Protein 4LDS (pdb70)

Solvent-accessible surface area: 38749 Å² total; per-residue (Å²): 153,133,49,89,36,6,6,28,1,5,30,3,47,1,18,3,19,0,0,10,0,1,14,3,11,37,22,87,160,46,125,24,127,63,7,60,30,16,1,69,4,2,5,5,7,16,92,3,1,55,103,14,7,29,42,5,37,98,98,6,95,148,109,7,58,65,152,14,3,37,101,13,0,89,28,4,52,82,0,2,96,69,12,20,56,37,106,109,59,66,46,55,65,106,0,4,42,41,1,0,65,0,5,0,2,8,60,39,10,9,54,65,4,22,3,2,36,22,7,51,94,74,76,47,100,56,16,48,102,29,58,45,57,33,14,66,2,35,8,25,2,5,60,56,2,40,60,56,90,76,17,124,15,21,50,178,4,0,12,78,1,14,80,17,0,35,47,13,5,56,8,4,114,160,27,68,104,2,0,8,57,10,12,74,76,238,72,55,133,43,0,121,95,25,3,73,150,38,131,106,68,101,94,12,102,92,4,35,116,77,19,84,98,53,16,37,46,25,119,78,48,94,116,101,21,180,81,94,184,43,12,148,66,27,113,61,1,12,70,9,0,25,35,8,8,47,1,1,43,36,0,3,12,3,8,2,0,7,23,1,8,119,25,15,145,33,51,74,11,0,61,129,0,0,12,20,2,2,66,55,25,42,107,7,19,99,50,14,72,165,61,47,95,172,123,39,42,33,95,44,2,10,22,0,0,37,3,0,5,44,3,0,15,48,1,0,26,33,28,130,22,124,22,60,68,11,0,6,154,48,5,38,68,0,1,16,64,1,12,31,51,9,7,41,1,1,25,19,21,1,78,71,8,0,51,74,79,8,75,147,143,11,74,40,39,13,27,34,70,0,15,69,38,8,5,81,0,2,21,61,1,0,69,128,34,3,63,50,61,96,76,114,98,23,27,120,8,14,27,83,4,0,104,24,0,17,96,0,9,39,20,0,65,107,126,34,96,61,48,124,128,169,101,61,95,54,39,4,38,12,5,40,11,47,1,23,16,11,0,10,3,0,0,12,2,15,40,20,102,158,19,128,9,108,77,14,48,49,4,0,78,12,0,3,5,2,10,79,1,2,37,95,6,25,30,40,11,39,91,100,2,130,158,122,8,33,91,201,30,25,34,96,24,6,70,44,8,39,83,0,0,91,81,8,25,52,47,111,89,129,41,26,46,67,80,0,18,59,57,0,0,72,1,8,5,5,20,92,41,8,53,62,52,8,42,4,5,51,20,34,25,112,113,63,44,62,80,22,30,59,39,63,23,28,24,8,77,0,19,28,40,0,2,76,35,0,61,67,91,91,116,41,109,13,29,31,171,1,10,13,78,7,10,80,26,0,43,74,15,23,79,5,14,146,96,29,38,81,5,0,4,84,11,12,58,51,182,71,58,111,24,0,117,128,11,30,130,112,61,179,101,93,89,129,50,100,133,23,30,151,45,2,68,100,54,45,57,61,17,100,68,29,61,108,59,28,187,50,60,120,29,20,146,103,11,114,62,10,3,78,5,0,39,38,18,20,40,12,8,25,24,3,23,7,0,23,3,0,26,30,14,38,106,38,48,187,42,74,70,39,0,59,128,1,1,17,17,6,0,53,62,12,6,123,10,17,88,46,3,54,122,5,18,112,131,74,68,82,30,86,7,4,21,17,0,0,49,7,7,9,32,3,9,15,25,0,4,26,11,20,126,19,124,26,96,73,40,1,20,188,39,13,44,77,5,8,7,97,10,2,57,54,51,2,41,0,15,10,13,2,5,78,54,57,9,70,106,88,48,75,200,105,25,123,52,58,10,35,29,70,2,38,55,22,15,36,76,0,4,22,67,8,0,64,106,49,6,56,54,23,67,73,76,82,14,67,150,13,27,48,84,21,0,91,38,0,22,86,0,6,34,4,0,28,134,118,40,30,125,90,194,51

GO terms:
  GO:0005886 plasma membrane (C, EXP)

Organism: Staphylococcus epidermidis (strain ATCC 12228 / FDA PCI 1200) (NCBI:txid176280)

Foldseek 3Di:
DQVVLLLLLLLLLLLLLLLLQLVLLVPPVQPQPDLLVQLVLLLLLLVLLQVLQVCLPVVCLVPHQLVSLLVLLVLQLVLLLLCLDDDDCVSSNVSSNSNNSSSSNSVRRRLVLVPFLPFVVACPLVVLVSVLSNLVSSLVNNLVSVVQPDNNVVSVCSNVSNVSSCVVSVSSVVPDGGQVSCLLVVVRPCNLCSCCPPPHPPCVVVRSVVSVVLSVVCVVPPPVACDPPNVVVLVVLLVLLQLLQLQDCSLVQSCVCNCCPVLVPHSVCVNCLRSVLSVLLSVLSVVVSPPLDDDFQLVLLQVLLVQLLVLLLVLLVLQVVPPRNVSSVCVSVSVSRSSNSCSPHDPPRSLVCLCLPDDVSDHPVSSSVSVSSNSVNSSCCSNPPSVCVVPDSGSPPSNVSSVSSVVVNVCRVVPDDTRDD/DLLVLLLLLLLLLQLVLLLLLLCLQQPPVLPQPDLQCLLVLVLLQLVLLQVLLVCQPVVCVVPPQQVQLLVLLVLLLVLLLLLLDHDDPVSSSVSSNSNNSSSNNRVNNSVQLVCLLPFPVPCPPVVLVSVLSSLVSSQVNLVLSVVDDDDSVSSVVSNVSNVSSVVVNVSSVDDDHRQVVCLVVVVNVVSVVVVCVPDHDDCVVVSSVVVNCLVVLLVVPCVVCPDDPNPVVLVLLLVLLQLQCQLHPSLVSSCLSNVCPVQDDDNVCVVCLSSVLRVLLSVLSVCVVVQLPPDDLAPLLLVLLVLLLVLLVVLLVCQVVVNSVVSPVCVSVSVSSNSNSCRRDRPPNPVVVVVVPDPSRHDDVRVSVSVSSSSVNVSCCSNPPSVVVPPPSDSPVSNVVNVSSVVVVVVRPVPPDDDDD

Secondary structure (DSSP, 8-state):
-HHHHHHHHHHHHHHHHHHHHHHHHHGGGSS---HHHHHHHHHHHHHHHHHHHHTHHHHHHHS-SHHHHHHHHHHHHHHHHHTT--SSTHHHHHHHHHHHHHHHHHHHHHHHHHHHHS-TTSTTTTHHHHHHHHHHHHHHHHHHHTTS-SHHHHHHHHHHHHHHHHHHHHHHHS--S-HHHHHHHT-THHHHHHHHHHH-SSSHHHHHHHHHHHHHHHHHHSSS-SSTTHHHHHHHHHHHHHHHHSSSHHHHTHHHHHHHHHTTTSTHHIIIIIIIHHHHHHHHHHHHHHTTSSS-SHHHHHHHHHHHHHHHHHHHHHHHTT-HHHHHHHHHHHHHHHHHHHHHTTTTHHHHHTTTTS-SS--HHHHHHHHHHHHHHHHHHHHHGGGGGGTS-SSHHHHHHHHHHHHHHHHHHHT------/-HHHHHHHHHHHHHHHHHHTTTHHHHGGGG----SHHHHHHHHHHHHHHHHHHHTHHHHHHHH-SHHHHHHHHHHHHHHHHHTTS--SHHHHHHHHHHHHHHHHHHHHHHHHHHHHHS-GGG-SHHHHHHHHHHHHHHHHHHHHHHHS-SGGGTTHHHHHHHHHHHHTHHHHHT--S-HHHHHHHT-THHHHHHHHHHS-SSSHHHHHHHHHHHHHHHHHHGGG-SSTTHHHHHHHHHHHHHHHHHS-HHHHHHHHHHHHHHTTSSSHHHHHHHHHHHHHHHHHHHHHHHHHHTT-SSHHHHHHHHHHHHHHHHHHHHHHTT-TTHHHHHHHHHHHHHHHHIIIIITHHHHHHHHHHS-TT--HHHHHHHHHHHHHHHHHHHHHHHHHSSSS--SHHHHHHHTHHHHHHHHHHHHSS----

CATH classification: 1.20.1250.20

InterPro domains:
  IPR003663 Sugar/inositol transporter [PR00171] (16-26)
  IPR003663 Sugar/inositol transporter [PR00171] (99-118)
  IPR003663 Sugar/inositol transporter [PR00171] (250-260)
  IPR003663 Sugar/inositol transporter [PR00171] (338-359)
  IPR003663 Sugar/inositol transporter [PR00171] (361-373)
  IPR003663 Sugar/inositol transporter [TIGR00879] (6-433)
  IPR005828 Major facilitator, sugar transporter-like [PF00083] (11-436)
  IPR005829 Sugar transporter, conserved site [PS00216] (62-79)
  IPR005829 Sugar transporter, conserved site [PS00217] (104-129)
  IPR020846 Major facilitator superfamily domain [PS50850] (8-426)
  IPR036259 MFS transporter superfamily [G3DSA:1.20.1250.20] (1-427)
  IPR036259 MFS transporter superfamily [SSF103473] (4-434)
  IPR047984 D-xylose-proton symporter-like [cd17359] (22-424)
  IPR050814 Myo-inositol Transporter [PTHR48020] (6-438)

Nearest PDB structures (foldseek):
  4lds-assembly1_A  TM=1.002E+00  e=1.118E-50  Staphylococcus epidermidis ATCC 12228
  4lds-assembly1_B  TM=9.760E-01  e=5.273E-40  Staphylococcus epidermidis ATCC 12228
  5c65-assembly2_B  TM=7.805E-01  e=2.222E-15  Homo sapiens
  6e9n-assembly2_B  TM=7.589E-01  e=3.685E-07  Escherichia coli
  8c02-assembly1_A  TM=5.906E-01  e=4.178E-04  Homo sapiens

B-factor: mean 199.03, std 111.89, range [9.73, 532.34]

Radius of gyration: 34.53 Å; Cα contacts (8 Å, |Δi|>4): 1322; chains: 2; bounding box: 83×53×93 Å

Structure (mmCIF, N/CA/C/O backbone):
data_4LDS
#
_entry.id   4LDS
#
_cell.length_a   130.070
_cell.length_b   118.850
_cell.length_c   160.049
_cell.angle_alpha   90.00
_cell.angle_beta   100.08
_cell.angle_gamma   90.00
#
_symmetry.space_group_name_H-M   'I 1 2 1'
#
loop_
_atom_site.group_PDB
_atom_site.id
_atom_site.type_symbol
_atom_site.label_atom_id
_atom_site.label_alt_id
_atom_site.label_comp_id
_atom_site.label_asym_id
_atom_site.label_entity_id
_atom_site.label_seq_id
_atom_site.pdbx_PDB_ins_code
_atom_site.Cartn_x
_atom_site.Cartn_y
_atom_site.Cartn_z
_atom_site.occupancy
_atom_site.B_iso_or_equiv
_atom_site.auth_seq_id
_atom_site.auth_comp_id
_atom_site.auth_asym_id
_atom_site.auth_atom_id
_atom_site.pdbx_PDB_model_num
ATOM 1 N N . LEU A 1 7 ? -16.539 38.789 24.803 1.00 344.26 7 LEU A N 1
ATOM 2 C CA . LEU A 1 7 ? -17.677 39.638 24.458 1.00 343.28 7 LEU A CA 1
ATOM 3 C C . LEU A 1 7 ? -17.303 41.133 24.465 1.00 338.32 7 LEU A C 1
ATOM 4 O O . LEU A 1 7 ? -18.174 41.996 24.624 1.00 336.02 7 LEU A O 1
ATOM 9 N N . ILE A 1 8 ? -16.015 41.429 24.267 1.00 173.35 8 ILE A N 1
ATOM 10 C CA . ILE A 1 8 ? -15.481 42.796 24.362 1.00 167.63 8 ILE A CA 1
ATOM 11 C C . ILE A 1 8 ? -16.078 43.799 23.345 1.00 157.49 8 ILE A C 1
ATOM 12 O O . ILE A 1 8 ? -16.706 44.823 23.720 1.00 128.99 8 ILE A O 1
ATOM 17 N N . PHE A 1 9 ? -15.902 43.488 22.061 1.00 208.46 9 PHE A N 1
ATOM 18 C CA . PHE A 1 9 ? -16.441 44.316 20.979 1.00 213.27 9 PHE A CA 1
ATOM 19 C C . PHE A 1 9 ? -17.921 43.992 20.691 1.00 209.49 9 PHE A C 1
ATOM 20 O O . PHE A 1 9 ? -18.573 44.734 19.949 1.00 196.91 9 PHE A O 1
ATOM 28 N N . ILE A 1 10 ? -18.445 42.903 21.279 1.00 353.68 10 ILE A N 1
ATOM 29 C CA . ILE A 1 10 ? -19.895 42.587 21.235 1.00 350.78 10 ILE A CA 1
ATOM 30 C C . ILE A 1 10 ? -20.755 43.464 22.178 1.00 349.42 10 ILE A C 1
ATOM 31 O O . ILE A 1 10 ? -21.778 44.002 21.745 1.00 349.36 10 ILE A O 1
ATOM 36 N N . LEU A 1 11 ? -20.355 43.615 23.447 1.00 243.98 11 LEU A N 1
ATOM 37 C CA . LEU A 1 11 ? -21.048 44.566 24.340 1.00 231.76 11 LEU A CA 1
ATOM 38 C C . LEU A 1 11 ? -20.670 46.043 24.036 1.00 231.37 11 LEU A C 1
ATOM 39 O O . LEU A 1 11 ? -21.482 46.961 24.273 1.00 215.71 11 LEU A O 1
ATOM 44 N N . GLY A 1 12 ? -19.458 46.276 23.508 1.00 330.35 12 GLY A N 1
ATOM 45 C CA . GLY A 1 12 ? -19.134 47.598 22.963 1.00 330.41 12 GLY A CA 1
ATOM 46 C C . GLY A 1 12 ? -20.011 48.007 21.771 1.00 330.29 12 GLY A C 1
ATOM 47 O O . GLY A 1 12 ? -20.585 49.120 21.708 1.00 330.33 12 GLY A O 1
ATOM 48 N N . ALA A 1 13 ? -20.124 47.103 20.801 1.00 229.79 13 ALA A N 1
ATOM 49 C CA . ALA A 1 13 ? -21.086 47.306 19.722 1.00 216.53 13 ALA A CA 1
ATOM 50 C C . ALA A 1 13 ? -22.514 47.330 20.266 1.00 202.55 13 ALA A C 1
ATOM 51 O O . ALA A 1 13 ? -23.411 47.850 19.608 1.00 190.69 13 ALA A O 1
ATOM 53 N N . LEU A 1 14 ? -22.731 46.758 21.454 1.00 170.01 14 LEU A N 1
ATOM 54 C CA . LEU A 1 14 ? -23.997 46.978 22.151 1.00 152.38 14 LEU A CA 1
ATOM 55 C C . LEU A 1 14 ? -24.089 48.445 22.615 1.00 143.52 14 LEU A C 1
ATOM 56 O O . LEU A 1 14 ? -25.203 48.973 22.779 1.00 153.78 14 LEU A O 1
ATOM 61 N N . GLY A 1 15 ? -22.934 49.106 22.797 1.00 58.86 15 GLY A N 1
ATOM 62 C CA . GLY A 1 15 ? -22.900 50.572 22.866 1.00 52.11 15 GLY A CA 1
ATOM 63 C C . GLY A 1 15 ? -23.395 51.226 21.560 1.00 57.21 15 GLY A C 1
ATOM 64 O O . GLY A 1 15 ? -24.147 52.250 21.561 1.00 49.49 15 GLY A O 1
ATOM 65 N N . GLY A 1 16 ? -22.992 50.633 20.431 1.00 90.95 16 GLY A N 1
ATOM 66 C CA . GLY A 1 16 ? -23.541 51.058 19.140 1.00 86.48 16 GLY A CA 1
ATOM 67 C C . GLY A 1 16 ? -25.071 50.933 18.997 1.00 89.81 16 GLY A C 1
ATOM 68 O O . GLY A 1 16 ? -25.785 51.888 18.589 1.00 70.47 16 GLY A O 1
ATOM 69 N N . LEU A 1 17 ? -25.573 49.740 19.333 1.00 98.95 17 LEU A N 1
ATOM 70 C CA . LEU A 1 17 ? -27.003 49.387 19.274 1.00 79.16 17 LEU A CA 1
ATOM 71 C C . LEU A 1 17 ? -27.878 50.233 20.198 1.00 71.08 17 LEU A C 1
ATOM 72 O O . LEU A 1 17 ? -28.950 50.665 19.796 1.00 73.22 17 LEU A O 1
ATOM 77 N N . LEU A 1 18 ? -27.421 50.469 21.425 1.00 187.63 18 LEU A N 1
ATOM 78 C CA . LEU A 1 18 ? -28.055 51.479 22.267 1.00 185.06 18 LEU A CA 1
ATOM 79 C C . LEU A 1 18 ? -28.190 52.776 21.466 1.00 186.38 18 LEU A C 1
ATOM 80 O O . LEU A 1 18 ? -29.326 53.317 21.287 1.00 187.75 18 LEU A O 1
ATOM 85 N N . TYR A 1 19 ? -27.039 53.241 20.948 1.00 102.15 19 TYR A N 1
ATOM 86 C CA . TYR A 1 19 ? -27.010 54.509 20.199 1.00 114.34 19 TYR A CA 1
ATOM 87 C C . TYR A 1 19 ? -28.173 54.625 19.186 1.00 124.31 19 TYR A C 1
ATOM 88 O O . TYR A 1 19 ? -29.045 55.488 19.341 1.00 121.51 19 TYR A O 1
ATOM 97 N N . GLY A 1 20 ? -28.214 53.754 18.176 1.00 151.29 20 GLY A N 1
ATOM 98 C CA . GLY A 1 20 ? -29.286 53.861 17.183 1.00 143.54 20 GLY A CA 1
ATOM 99 C C . GLY A 1 20 ? -30.688 53.615 17.735 1.00 121.91 20 GLY A C 1
ATOM 100 O O . GLY A 1 20 ? -31.723 54.212 17.315 1.00 111.93 20 GLY A O 1
ATOM 101 N N . TYR A 1 21 ? -30.716 52.716 18.709 1.00 35.84 21 TYR A N 1
ATOM 102 C CA . TYR A 1 21 ? -31.951 52.375 19.375 1.00 32.16 21 TYR A CA 1
ATOM 103 C C . TYR A 1 21 ? -32.647 53.606 19.941 1.00 29.20 21 TYR A C 1
ATOM 104 O O . TYR A 1 21 ? -33.857 53.554 20.187 1.00 29.38 21 TYR A O 1
ATOM 113 N N . ASP A 1 22 ? -31.911 54.697 20.180 1.00 41.86 22 ASP A N 1
ATOM 114 C CA . ASP A 1 22 ? -32.585 55.946 20.642 1.00 44.89 22 ASP A CA 1
ATOM 115 C C . ASP A 1 22 ? -33.480 56.608 19.575 1.00 48.15 22 ASP A C 1
ATOM 116 O O . ASP A 1 22 ? -34.628 57.077 19.847 1.00 45.27 22 ASP A O 1
ATOM 121 N N . ASN A 1 23 ? -32.959 56.624 18.350 1.00 61.76 23 ASN A N 1
ATOM 122 C CA . ASN A 1 23 ? -33.741 57.064 17.195 1.00 57.42 23 ASN A CA 1
ATOM 123 C C . ASN A 1 23 ? -34.952 56.164 16.895 1.00 36.32 23 ASN A C 1
ATOM 124 O O . ASN A 1 23 ? -36.068 56.655 16.640 1.00 25.25 23 ASN A O 1
ATOM 129 N N . GLY A 1 24 ? -34.746 54.842 16.927 1.00 43.41 24 GLY A N 1
ATOM 130 C CA . GLY A 1 24 ? -35.893 53.922 16.808 1.00 37.77 24 GLY A CA 1
ATOM 131 C C . GLY A 1 24 ? -36.950 54.044 17.913 1.00 47.09 24 GLY A C 1
ATOM 132 O O . GLY A 1 24 ? -38.188 53.853 17.700 1.00 45.33 24 GLY A O 1
ATOM 133 N N . VAL A 1 25 ? -36.439 54.336 19.114 1.00 324.05 25 VAL A N 1
ATOM 134 C CA . VAL A 1 25 ? -37.241 54.673 20.287 1.00 324.13 25 VAL A CA 1
ATOM 135 C C . VAL A 1 25 ? -38.248 55.756 19.899 1.00 324.16 25 VAL A C 1
ATOM 136 O O . VAL A 1 25 ? -39.485 55.580 20.057 1.00 324.12 25 VAL A O 1
ATOM 140 N N . ILE A 1 26 ? -37.747 56.850 19.322 1.00 119.74 26 ILE A N 1
ATOM 141 C CA . ILE A 1 26 ? -38.708 57.829 18.799 1.00 118.68 26 ILE A CA 1
ATOM 142 C C . ILE A 1 26 ? -39.583 57.315 17.609 1.00 107.03 26 ILE A C 1
ATOM 143 O O . ILE A 1 26 ? -40.569 57.942 17.249 1.00 106.43 26 ILE A O 1
ATOM 148 N N . SER A 1 27 ? -39.251 56.157 17.026 1.00 12.65 27 SER A N 1
ATOM 149 C CA . SER A 1 27 ? -40.123 55.551 15.989 1.00 19.86 27 SER A CA 1
ATOM 150 C C . SER A 1 27 ? -41.434 54.932 16.495 1.00 28.07 27 SER A C 1
ATOM 151 O O . SER A 1 27 ? -42.580 55.361 16.119 1.00 11.01 27 SER A O 1
ATOM 154 N N . GLY A 1 28 ? -41.279 53.911 17.336 1.00 129.01 28 GLY A N 1
ATOM 155 C CA . GLY A 1 28 ? -42.454 53.383 18.019 1.00 134.49 28 GLY A CA 1
ATOM 156 C C . GLY A 1 28 ? -43.204 54.520 18.711 1.00 133.18 28 GLY A C 1
ATOM 157 O O . GLY A 1 28 ? -44.453 54.529 18.818 1.00 136.25 28 GLY A O 1
ATOM 158 N N . ALA A 1 29 ? -42.438 55.510 19.171 1.00 90.32 29 ALA A N 1
ATOM 159 C CA . ALA A 1 29 ? -43.054 56.780 19.582 1.00 94.35 29 ALA A CA 1
ATOM 160 C C . ALA A 1 29 ? -43.993 57.473 18.534 1.00 92.25 29 ALA A C 1
ATOM 161 O O . ALA A 1 29 ? -45.206 57.606 18.770 1.00 90.06 29 ALA A O 1
ATOM 163 N N . LEU A 1 30 ? -43.441 57.907 17.392 1.00 45.70 30 LEU A N 1
ATOM 164 C CA . LEU A 1 30 ? -44.171 58.723 16.398 1.00 43.90 30 LEU A CA 1
ATOM 165 C C . LEU A 1 30 ? -45.356 57.936 15.761 1.00 44.73 30 LEU A C 1
ATOM 166 O O . LEU A 1 30 ? -46.216 58.446 14.973 1.00 25.09 30 LEU A O 1
ATOM 171 N N . LEU A 1 31 ? -45.340 56.661 16.135 1.00 181.14 31 LEU A N 1
ATOM 172 C CA . LEU A 1 31 ? -46.501 55.790 16.137 1.00 187.65 31 LEU A CA 1
ATOM 173 C C . LEU A 1 31 ? -47.531 56.099 17.271 1.00 196.75 31 LEU A C 1
ATOM 174 O O . LEU A 1 31 ? -48.716 56.297 16.985 1.00 215.59 31 LEU A O 1
ATOM 179 N N . PHE A 1 32 ? -47.093 56.132 18.539 1.00 40.42 32 PHE A N 1
ATOM 180 C CA . PHE A 1 32 ? -48.020 56.348 19.695 1.00 27.77 32 PHE A CA 1
ATOM 181 C C . PHE A 1 32 ? -48.246 57.754 20.197 1.00 28.55 32 PHE A C 1
ATOM 182 O O . PHE A 1 32 ? -48.683 57.917 21.330 1.00 31.39 32 PHE A O 1
ATOM 190 N N . ILE A 1 33 ? -47.817 58.747 19.427 1.00 129.56 33 ILE A N 1
ATOM 191 C CA . ILE A 1 33 ? -47.826 60.141 19.868 1.00 151.29 33 ILE A CA 1
ATOM 192 C C . ILE A 1 33 ? -49.104 60.649 20.528 1.00 162.94 33 ILE A C 1
ATOM 193 O O . ILE A 1 33 ? -49.122 60.918 21.729 1.00 161.08 33 ILE A O 1
ATOM 198 N N . HIS A 1 34 ? -50.172 60.758 19.747 1.00 155.56 34 HIS A N 1
ATOM 199 C CA . HIS A 1 34 ? -51.343 61.535 20.151 1.00 167.75 34 HIS A CA 1
ATOM 200 C C . HIS A 1 34 ? -52.097 61.010 21.405 1.00 165.27 34 HIS A C 1
ATOM 201 O O . HIS A 1 34 ? -53.051 61.645 21.849 1.00 168.15 34 HIS A O 1
ATOM 208 N N . LYS A 1 35 ? -51.697 59.858 21.953 1.00 228.07 35 LYS A N 1
ATOM 209 C CA . LYS A 1 35 ? -52.327 59.293 23.172 1.00 230.97 35 LYS A CA 1
ATOM 210 C C . LYS A 1 35 ? -51.557 59.616 24.491 1.00 229.58 35 LYS A C 1
ATOM 211 O O . LYS A 1 35 ? -51.900 59.126 25.566 1.00 231.50 35 LYS A O 1
ATOM 217 N N . ASP A 1 36 ? -50.483 60.397 24.373 1.00 95.16 36 ASP A N 1
ATOM 218 C CA . ASP A 1 36 ? -49.585 60.749 25.487 1.00 79.67 36 ASP A CA 1
ATOM 219 C C . ASP A 1 36 ? -49.737 62.151 26.149 1.00 75.75 36 ASP A C 1
ATOM 220 O O . ASP A 1 36 ? -48.946 62.514 27.036 1.00 68.00 36 ASP A O 1
ATOM 225 N N . ILE A 1 37 ? -50.766 62.900 25.728 1.00 96.73 37 ILE A N 1
ATOM 226 C CA . ILE A 1 37 ? -50.952 64.369 25.937 1.00 100.59 37 ILE A CA 1
ATOM 227 C C . ILE A 1 37 ? -49.955 65.383 25.237 1.00 101.13 37 ILE A C 1
ATOM 228 O O . ILE A 1 37 ? -49.373 66.233 25.917 1.00 93.55 37 ILE A O 1
ATOM 233 N N . PRO A 1 38 ? -49.747 65.275 23.885 1.00 110.48 38 PRO A N 1
ATOM 234 C CA . PRO A 1 38 ? -48.830 66.096 23.038 1.00 105.28 38 PRO A CA 1
ATOM 235 C C . PRO A 1 38 ? -49.114 67.551 22.518 1.00 101.00 38 PRO A C 1
ATOM 236 O O . PRO A 1 38 ? -48.241 68.389 22.682 1.00 96.85 38 PRO A O 1
ATOM 240 N N . LEU A 1 39 ? -50.254 67.829 21.879 1.00 141.12 39 LEU A N 1
ATOM 241 C CA . LEU A 1 39 ? -50.594 69.183 21.358 1.00 161.12 39 LEU A CA 1
ATOM 242 C C . LEU A 1 39 ? -49.479 70.083 20.748 1.00 168.67 39 LEU A C 1
ATOM 243 O O . LEU A 1 39 ? -49.182 71.135 21.311 1.00 172.42 39 LEU A O 1
ATOM 248 N N . ASN A 1 40 ? -48.890 69.764 19.596 1.00 147.63 40 ASN A N 1
ATOM 249 C CA . ASN A 1 40 ? -49.341 68.825 18.579 1.00 161.43 40 ASN A CA 1
ATOM 250 C C . ASN A 1 40 ? -48.101 68.264 17.876 1.00 169.38 40 ASN A C 1
ATOM 251 O O . ASN A 1 40 ? -46.988 68.265 18.438 1.00 182.08 40 ASN A O 1
ATOM 256 N N . SER A 1 41 ? -48.300 67.737 16.671 1.00 228.25 41 SER A N 1
ATOM 257 C CA . SER A 1 41 ? -47.193 67.245 15.841 1.00 228.07 41 SER A CA 1
ATOM 258 C C . SER A 1 41 ? -45.994 68.219 15.769 1.00 222.84 41 SER A C 1
ATOM 259 O O . SER A 1 41 ? -44.817 67.810 15.684 1.00 219.90 41 SER A O 1
ATOM 262 N N . THR A 1 42 ? -46.303 69.510 15.820 1.00 273.58 42 THR A N 1
ATOM 263 C CA . THR A 1 42 ? -45.293 70.555 15.964 1.00 268.10 42 THR A CA 1
ATOM 264 C C . THR A 1 42 ? -44.375 70.322 17.185 1.00 262.55 42 THR A C 1
ATOM 265 O O . THR A 1 42 ? -43.135 70.334 17.071 1.00 266.13 42 THR A O 1
ATOM 269 N N . THR A 1 43 ? -44.992 70.098 18.347 1.00 101.88 43 THR A N 1
ATOM 270 C CA . THR A 1 43 ? -44.249 69.871 19.588 1.00 103.28 43 THR A CA 1
ATOM 271 C C . THR A 1 43 ? -43.535 68.530 19.542 1.00 114.65 43 THR A C 1
ATOM 272 O O . THR A 1 43 ? -42.563 68.309 20.271 1.00 113.44 43 THR A O 1
ATOM 276 N N . GLU A 1 44 ? -44.027 67.628 18.694 1.00 240.18 44 GLU A N 1
ATOM 277 C CA . GLU A 1 44 ? -43.237 66.441 18.370 1.00 240.14 44 GLU A CA 1
ATOM 278 C C . GLU A 1 44 ? -41.906 66.905 17.764 1.00 237.48 44 GLU A C 1
ATOM 279 O O . GLU A 1 44 ? -40.814 66.472 18.199 1.00 224.46 44 GLU A O 1
ATOM 285 N N . GLY A 1 45 ? -42.004 67.815 16.791 1.00 187.00 45 GLY A N 1
ATOM 286 C CA . GLY A 1 45 ? -40.817 68.432 16.217 1.00 173.74 45 GLY A CA 1
ATOM 287 C C . GLY A 1 45 ? -39.875 69.023 17.261 1.00 170.69 45 GLY A C 1
ATOM 288 O O . GLY A 1 45 ? -38.705 68.621 17.325 1.00 146.38 45 GLY A O 1
ATOM 289 N N . ILE A 1 46 ? -40.370 69.924 18.115 1.00 167.64 46 ILE A N 1
ATOM 290 C CA . ILE A 1 46 ? -39.488 70.522 19.132 1.00 166.42 46 ILE A CA 1
ATOM 291 C C . ILE A 1 46 ? -39.022 69.503 20.177 1.00 156.98 46 ILE A C 1
ATOM 292 O O . ILE A 1 46 ? -38.042 69.737 20.900 1.00 156.45 46 ILE A O 1
ATOM 297 N N . VAL A 1 47 ? -39.707 68.369 20.267 1.00 88.04 47 VAL A N 1
ATOM 298 C CA . VAL A 1 47 ? -39.269 67.368 21.237 1.00 90.75 47 VAL A CA 1
ATOM 299 C C . VAL A 1 47 ? -38.096 66.464 20.763 1.00 89.40 47 VAL A C 1
ATOM 300 O O . VAL A 1 47 ? -37.117 66.253 21.503 1.00 89.26 47 VAL A O 1
ATOM 304 N N . VAL A 1 48 ? -38.140 65.988 19.519 1.00 52.08 48 VAL A N 1
ATOM 305 C CA . VAL A 1 48 ? -36.988 65.213 19.003 1.00 29.45 48 VAL A CA 1
ATOM 306 C C . VAL A 1 48 ? -35.851 66.205 18.716 1.00 22.21 48 VAL A C 1
ATOM 307 O O . VAL A 1 48 ? -34.650 65.846 18.633 1.00 18.54 48 VAL A O 1
ATOM 311 N N . SER A 1 49 ? -36.269 67.465 18.599 1.00 70.27 49 SER A N 1
ATOM 312 C CA . SER A 1 49 ? -35.349 68.574 18.673 1.00 79.13 49 SER A CA 1
ATOM 313 C C . SER A 1 49 ? -34.599 68.515 19.983 1.00 88.78 49 SER A C 1
ATOM 314 O O . SER A 1 49 ? -33.370 68.501 19.985 1.00 98.37 49 SER A O 1
ATOM 317 N N . SER A 1 50 ? -35.340 68.501 21.091 1.00 73.99 50 SER A N 1
ATOM 318 C CA . SER A 1 50 ? -34.717 68.442 22.405 1.00 71.08 50 SER A CA 1
ATOM 319 C C . SER A 1 50 ? -33.778 67.233 22.557 1.00 75.94 50 SER A C 1
ATOM 320 O O . SER A 1 50 ? -32.659 67.360 23.134 1.00 92.25 50 SER A O 1
ATOM 323 N N . MET A 1 51 ? -34.200 66.082 22.018 1.00 79.13 51 MET A N 1
ATOM 324 C CA . MET A 1 51 ? -33.282 64.933 21.928 1.00 81.92 51 MET A CA 1
ATOM 325 C C . MET A 1 51 ? -31.955 65.385 21.365 1.00 90.24 51 MET A C 1
ATOM 326 O O . MET A 1 51 ? -30.919 65.335 22.050 1.00 99.01 51 MET A O 1
ATOM 331 N N . LEU A 1 52 ? -31.999 65.866 20.126 1.00 174.19 52 LEU A N 1
ATOM 332 C CA . LEU A 1 52 ? -30.762 66.214 19.430 1.00 180.86 52 LEU A CA 1
ATOM 333 C C . LEU A 1 52 ? -30.004 67.477 19.911 1.00 168.75 52 LEU A C 1
ATOM 334 O O . LEU A 1 52 ? -28.872 67.715 19.476 1.00 172.22 52 LEU A O 1
ATOM 339 N N . ILE A 1 53 ? -30.611 68.279 20.791 1.00 84.44 53 ILE A N 1
ATOM 340 C CA . ILE A 1 53 ? -29.886 69.372 21.464 1.00 101.27 53 ILE A CA 1
ATOM 341 C C . ILE A 1 53 ? -29.046 68.839 22.635 1.00 111.95 53 ILE A C 1
ATOM 342 O O . ILE A 1 53 ? -27.849 69.220 22.816 1.00 122.48 53 ILE A O 1
ATOM 347 N N . GLY A 1 54 ? -29.660 67.943 23.414 1.00 57.05 54 GLY A N 1
ATOM 348 C CA . GLY A 1 54 ? -28.886 67.221 24.414 1.00 55.31 54 GLY A CA 1
ATOM 349 C C . GLY A 1 54 ? -27.737 66.526 23.711 1.00 56.21 54 GLY A C 1
ATOM 350 O O . GLY A 1 54 ? -26.584 66.563 24.173 1.00 67.21 54 GLY A O 1
ATOM 351 N N . ALA A 1 55 ? -28.057 65.931 22.560 1.00 162.43 55 ALA A N 1
ATOM 352 C CA . ALA A 1 55 ? -27.048 65.358 21.668 1.00 177.99 55 ALA A CA 1
ATOM 353 C C . ALA A 1 55 ? -25.960 66.350 21.233 1.00 193.66 55 ALA A C 1
ATOM 354 O O . ALA A 1 55 ? -24.793 65.975 21.170 1.00 195.50 55 ALA A O 1
ATOM 356 N N . ILE A 1 56 ? -26.328 67.599 20.930 1.00 219.77 56 ILE A N 1
ATOM 357 C CA . ILE A 1 56 ? -25.332 68.601 20.498 1.00 219.01 56 ILE A CA 1
ATOM 358 C C . ILE A 1 56 ? -24.284 69.003 21.573 1.00 211.26 56 ILE A C 1
ATOM 359 O O . ILE A 1 56 ? -23.050 68.814 21.359 1.00 211.66 56 ILE A O 1
ATOM 364 N N . VAL A 1 57 ? -24.742 69.514 22.728 1.00 142.44 57 VAL A N 1
ATOM 365 C CA . VAL A 1 57 ? -23.746 69.894 23.757 1.00 127.33 57 VAL A CA 1
ATOM 366 C C . VAL A 1 57 ? -23.008 68.653 24.321 1.00 128.08 57 VAL A C 1
ATOM 367 O O . VAL A 1 57 ? -21.758 68.670 24.501 1.00 137.16 57 VAL A O 1
ATOM 371 N N . GLY A 1 58 ? -23.768 67.568 24.526 1.00 131.28 58 GLY A N 1
ATOM 372 C CA . GLY A 1 58 ? -23.198 66.276 24.888 1.00 142.40 58 GLY A CA 1
ATOM 373 C C . GLY A 1 58 ? -22.135 65.719 23.937 1.00 148.48 58 GLY A C 1
ATOM 374 O O . GLY A 1 58 ? -21.232 65.004 24.377 1.00 165.51 58 GLY A O 1
ATOM 375 N N . ALA A 1 59 ? -22.258 66.015 22.637 1.00 312.66 59 ALA A N 1
ATOM 376 C CA . ALA A 1 59 ? -21.293 65.561 21.608 1.00 312.58 59 ALA A CA 1
ATOM 377 C C . ALA A 1 59 ? -20.011 66.388 21.416 1.00 312.69 59 ALA A C 1
ATOM 378 O O . ALA A 1 59 ? -18.933 65.815 21.205 1.00 312.68 59 ALA A O 1
ATOM 380 N N . GLY A 1 60 ? -20.120 67.719 21.433 1.00 60.19 60 GLY A N 1
ATOM 381 C CA . GLY A 1 60 ? -18.901 68.529 21.386 1.00 56.35 60 GLY A CA 1
ATOM 382 C C . GLY A 1 60 ? -18.041 68.321 22.631 1.00 38.75 60 GLY A C 1
ATOM 383 O O . GLY A 1 60 ? -16.840 67.986 22.550 1.00 27.62 60 GLY A O 1
ATOM 384 N N . SER A 1 61 ? -18.703 68.421 23.788 1.00 98.48 61 SER A N 1
ATOM 385 C CA . SER A 1 61 ? -17.988 68.415 25.058 1.00 79.45 61 SER A CA 1
ATOM 386 C C . SER A 1 61 ? -17.635 67.010 25.497 1.00 80.39 61 SER A C 1
ATOM 387 O O . SER A 1 61 ? -17.246 66.798 26.630 1.00 73.32 61 SER A O 1
ATOM 390 N N . SER A 1 62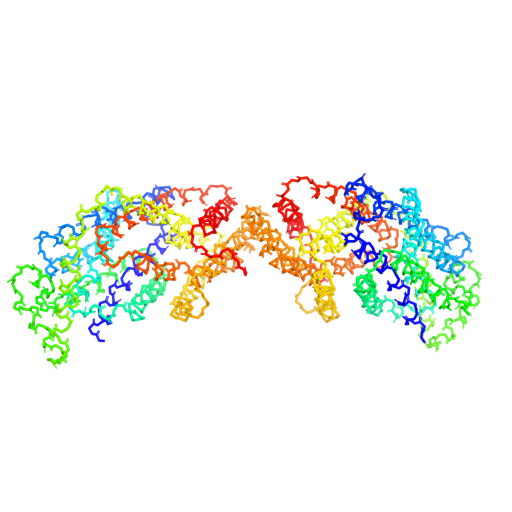 ? -17.851 66.037 24.624 1.00 158.95 62 SER A N 1
ATOM 391 C CA . SER A 1 62 ? -17.283 64.719 24.842 1.00 183.00 62 SER A CA 1
ATOM 392 C C . SER A 1 62 ? -15.756 64.806 24.926 1.00 204.81 62 SER A C 1
ATOM 393 O O . SER A 1 62 ? -15.153 64.437 25.940 1.00 209.64 62 SER A O 1
ATOM 396 N N . GLY A 1 63 ? -15.144 65.325 23.861 1.00 187.55 63 GLY A N 1
ATOM 397 C CA . GLY A 1 63 ? -13.694 65.324 23.710 1.00 182.51 63 GLY A CA 1
ATOM 398 C C . GLY A 1 63 ? -12.826 66.155 24.652 1.00 182.75 63 GLY A C 1
ATOM 399 O O . GLY A 1 63 ? -11.932 65.612 25.308 1.00 200.44 63 GLY A O 1
ATOM 400 N N . PRO A 1 64 ? -13.052 67.479 24.707 1.00 321.87 64 PRO A N 1
ATOM 401 C CA . PRO A 1 64 ? -12.292 68.309 25.653 1.00 322.06 64 PRO A CA 1
ATOM 402 C C . PRO A 1 64 ? -12.456 67.861 27.117 1.00 322.15 64 PRO A C 1
ATOM 403 O O . PRO A 1 64 ? -11.455 67.824 27.852 1.00 322.28 64 PRO A O 1
ATOM 407 N N . LEU A 1 65 ? -13.680 67.515 27.527 1.00 226.06 65 LEU A N 1
ATOM 408 C CA . LEU A 1 65 ? -13.910 66.943 28.863 1.00 235.63 65 LEU A CA 1
ATOM 409 C C . LEU A 1 65 ? -13.089 65.654 29.031 1.00 229.82 65 LEU A C 1
ATOM 410 O O . LEU A 1 65 ? -12.513 65.396 30.105 1.00 230.33 65 LEU A O 1
ATOM 415 N N . ALA A 1 66 ? -13.029 64.861 27.959 1.00 214.10 66 ALA A N 1
ATOM 416 C CA . ALA A 1 66 ? -12.218 63.640 27.945 1.00 218.98 66 ALA A CA 1
ATOM 417 C C . ALA A 1 66 ? -10.703 63.897 28.068 1.00 225.55 66 ALA A C 1
ATOM 418 O O . ALA A 1 66 ? -9.959 63.018 28.516 1.00 216.35 66 ALA A O 1
ATOM 420 N N . ASP A 1 67 ? -10.247 65.084 27.657 1.00 221.56 67 ASP A N 1
ATOM 421 C CA . ASP A 1 67 ? -8.853 65.500 27.891 1.00 202.09 67 ASP A CA 1
ATOM 422 C C . ASP A 1 67 ? -8.637 66.162 29.255 1.00 204.94 67 ASP A C 1
ATOM 423 O O . ASP A 1 67 ? -7.497 66.328 29.694 1.00 190.30 67 ASP A O 1
ATOM 428 N N . LYS A 1 68 ? -9.728 66.547 29.916 1.00 357.77 68 LYS A N 1
ATOM 429 C CA . LYS A 1 68 ? -9.626 67.033 31.296 1.00 359.04 68 LYS A CA 1
ATOM 430 C C . LYS A 1 68 ? -9.618 65.908 32.343 1.00 358.77 68 LYS A C 1
ATOM 431 O O . LYS A 1 68 ? -8.602 65.699 33.008 1.00 359.08 68 LYS A O 1
ATOM 437 N N . LEU A 1 69 ? -10.745 65.207 32.515 1.00 228.98 69 LEU A N 1
ATOM 438 C CA . LEU A 1 69 ? -10.836 64.182 33.582 1.00 222.62 69 LEU A CA 1
ATOM 439 C C . LEU A 1 69 ? -10.626 62.693 33.204 1.00 214.04 69 LEU A C 1
ATOM 440 O O . LEU A 1 69 ? -10.736 61.822 34.068 1.00 214.46 69 LEU A O 1
ATOM 445 N N . GLY A 1 70 ? -10.319 62.406 31.937 1.00 193.61 70 GLY A N 1
ATOM 446 C CA . GLY A 1 70 ? -9.988 61.049 31.505 1.00 187.87 70 GLY A CA 1
ATOM 447 C C . GLY A 1 70 ? -10.987 60.323 30.611 1.00 181.48 70 GLY A C 1
ATOM 448 O O . GLY A 1 70 ? -12.159 60.683 30.557 1.00 181.22 70 GLY A O 1
ATOM 449 N N . ARG A 1 71 ? -10.507 59.311 29.886 1.00 122.61 71 ARG A N 1
ATOM 450 C CA . ARG A 1 71 ? -11.337 58.546 28.943 1.00 125.70 71 ARG A CA 1
ATOM 451 C C . ARG A 1 71 ? -12.191 57.409 29.536 1.00 129.64 71 ARG A C 1
ATOM 452 O O . ARG A 1 71 ? -13.352 57.219 29.131 1.00 149.94 71 ARG A O 1
ATOM 460 N N . ARG A 1 72 ? -11.616 56.656 30.476 1.00 145.46 72 ARG A N 1
ATOM 461 C CA . ARG A 1 72 ? -12.306 55.522 31.103 1.00 149.80 72 ARG A CA 1
ATOM 462 C C . ARG A 1 72 ? -13.579 55.976 31.827 1.00 161.57 72 ARG A C 1
ATOM 463 O O . ARG A 1 72 ? -14.727 55.569 31.490 1.00 159.12 72 ARG A O 1
ATOM 471 N N . ARG A 1 73 ? -13.351 56.857 32.802 1.00 246.51 73 ARG A N 1
ATOM 472 C CA . ARG A 1 73 ? -14.411 57.471 33.590 1.00 250.92 73 ARG A CA 1
ATOM 473 C C . ARG A 1 73 ? -15.437 58.117 32.662 1.00 252.41 73 ARG A C 1
ATOM 474 O O . ARG A 1 73 ? -16.596 58.244 33.023 1.00 254.24 73 ARG A O 1
ATOM 482 N N . LEU A 1 74 ? -14.997 58.528 31.472 1.00 175.14 74 LEU A N 1
ATOM 483 C CA . LEU A 1 74 ? -15.857 59.233 30.523 1.00 172.23 74 LEU A CA 1
ATOM 484 C C . LEU A 1 74 ? -16.830 58.307 29.808 1.00 172.42 74 LEU A C 1
ATOM 485 O O . LEU A 1 74 ? -18.027 58.582 29.774 1.00 167.67 74 LEU A O 1
ATOM 490 N N . VAL A 1 75 ? -16.325 57.212 29.246 1.00 160.42 75 VAL A N 1
ATOM 491 C CA . VAL A 1 75 ? -17.210 56.248 28.594 1.00 151.00 75 VAL A CA 1
ATOM 492 C C . VAL A 1 75 ? -18.214 55.693 29.598 1.00 157.22 75 VAL A C 1
ATOM 493 O O . VAL A 1 75 ? -19.433 55.583 29.319 1.00 153.90 75 VAL A O 1
ATOM 497 N N . MET A 1 76 ? -17.698 55.373 30.783 1.00 129.13 76 MET A N 1
ATOM 498 C CA . MET A 1 76 ? -18.571 54.936 31.867 1.00 120.78 76 MET A CA 1
ATOM 499 C C . MET A 1 76 ? -19.645 55.978 32.225 1.00 116.51 76 MET A C 1
ATOM 500 O O . MET A 1 76 ? -20.856 55.676 32.238 1.00 117.21 76 MET A O 1
ATOM 505 N N . LEU A 1 77 ? -19.183 57.199 32.496 1.00 129.12 77 LEU A N 1
ATOM 506 C CA . LEU A 1 77 ? -20.042 58.333 32.825 1.00 127.40 77 LEU A CA 1
ATOM 507 C C . LEU A 1 77 ? -21.155 58.470 31.810 1.00 139.69 77 LEU A C 1
ATOM 508 O O . LEU A 1 77 ? -22.298 58.701 32.181 1.00 147.39 77 LEU A O 1
ATOM 513 N N . ILE A 1 78 ? -20.820 58.315 30.532 1.00 327.64 78 ILE A N 1
ATOM 514 C CA . ILE A 1 78 ? -21.813 58.427 29.468 1.00 327.50 78 ILE A CA 1
ATOM 515 C C . ILE A 1 78 ? -22.856 57.311 29.521 1.00 327.38 78 ILE A C 1
ATOM 516 O O . ILE A 1 78 ? -24.048 57.584 29.383 1.00 327.32 78 ILE A O 1
ATOM 521 N N . ALA A 1 79 ? -22.421 56.065 29.722 1.00 73.36 79 ALA A N 1
ATOM 522 C CA . ALA A 1 79 ? -23.380 54.961 29.877 1.00 70.40 79 ALA A CA 1
ATOM 523 C C . ALA A 1 79 ? -24.385 55.250 30.998 1.00 71.30 79 ALA A C 1
ATOM 524 O O . ALA A 1 79 ? -25.601 54.952 30.909 1.00 54.13 79 ALA A O 1
ATOM 526 N N . ILE A 1 80 ? -23.868 55.845 32.066 1.00 188.50 80 ILE A N 1
ATOM 527 C CA . ILE A 1 80 ? -24.753 56.288 33.135 1.00 179.59 80 ILE A CA 1
ATOM 528 C C . ILE A 1 80 ? -25.626 57.482 32.704 1.00 178.86 80 ILE A C 1
ATOM 529 O O . ILE A 1 80 ? -26.760 57.625 33.174 1.00 186.56 80 ILE A O 1
ATOM 534 N N . VAL A 1 81 ? -25.140 58.309 31.777 1.00 85.63 81 VAL A N 1
ATOM 535 C CA . VAL A 1 81 ? -25.985 59.381 31.259 1.00 85.42 81 VAL A CA 1
ATOM 536 C C . VAL A 1 81 ? -27.157 58.702 30.542 1.00 91.66 81 VAL A C 1
ATOM 537 O O . VAL A 1 81 ? -28.290 59.218 30.520 1.00 75.07 81 VAL A O 1
ATOM 541 N N . PHE A 1 82 ? -26.881 57.516 29.997 1.00 143.32 82 PHE A N 1
ATOM 542 C CA . PHE A 1 82 ? -27.917 56.682 29.393 1.00 146.42 82 PHE A CA 1
ATOM 543 C C . PHE A 1 82 ? -28.947 56.192 30.421 1.00 138.87 82 PHE A C 1
ATOM 544 O O . PHE A 1 82 ? -30.154 56.356 30.201 1.00 133.05 82 PHE A O 1
ATOM 552 N N . ILE A 1 83 ? -28.496 55.602 31.535 1.00 144.15 83 ILE A N 1
ATOM 553 C CA . ILE A 1 83 ? -29.466 55.197 32.583 1.00 139.67 83 ILE A CA 1
ATOM 554 C C . ILE A 1 83 ? -30.345 56.366 33.091 1.00 125.42 83 ILE A C 1
ATOM 555 O O . ILE A 1 83 ? -31.584 56.239 33.219 1.00 135.41 83 ILE A O 1
ATOM 560 N N . ILE A 1 84 ? -29.699 57.506 33.343 1.00 80.01 84 ILE A N 1
ATOM 561 C CA . ILE A 1 84 ? -30.397 58.702 33.813 1.00 82.28 84 ILE A CA 1
ATOM 562 C C . ILE A 1 84 ? -31.455 59.137 32.804 1.00 117.71 84 ILE A C 1
ATOM 563 O O . ILE A 1 84 ? -32.644 59.149 33.125 1.00 131.03 84 ILE A O 1
ATOM 568 N N . GLY A 1 85 ? -31.023 59.424 31.574 1.00 186.41 85 GLY A N 1
ATOM 569 C CA . GLY A 1 85 ? -31.909 59.944 30.543 1.00 192.80 85 GLY A CA 1
ATOM 570 C C . GLY A 1 85 ? -33.053 59.014 30.191 1.00 188.94 85 GLY A C 1
ATOM 571 O O . GLY A 1 85 ? -34.163 59.465 29.903 1.00 174.67 85 GLY A O 1
ATOM 572 N N . ALA A 1 86 ? -32.778 57.713 30.202 1.00 151.05 86 ALA A N 1
ATOM 573 C CA . ALA A 1 86 ? -33.789 56.727 29.836 1.00 150.66 86 ALA A CA 1
ATOM 574 C C . ALA A 1 86 ? -34.845 56.415 30.909 1.00 134.27 86 ALA A C 1
ATOM 575 O O . ALA A 1 86 ? -36.046 56.435 30.608 1.00 124.94 86 ALA A O 1
ATOM 577 N N . LEU A 1 87 ? -34.423 56.136 32.149 1.00 79.73 87 LEU A N 1
ATOM 578 C CA . LEU A 1 87 ? -35.421 55.918 33.205 1.00 58.93 87 LEU A CA 1
ATOM 579 C C . LEU A 1 87 ? -36.158 57.238 33.455 1.00 59.37 87 LEU A C 1
ATOM 580 O O . LEU A 1 87 ? -37.341 57.241 33.786 1.00 58.37 87 LEU A O 1
ATOM 585 N N . ILE A 1 88 ? -35.466 58.362 33.254 1.00 144.69 88 ILE A N 1
ATOM 586 C CA . ILE A 1 88 ? -36.116 59.682 33.265 1.00 157.13 88 ILE A CA 1
ATOM 587 C C . ILE A 1 88 ? -37.184 59.739 32.185 1.00 165.31 88 ILE A C 1
ATOM 588 O O . ILE A 1 88 ? -38.295 60.228 32.409 1.00 154.37 88 ILE A O 1
ATOM 593 N N . LEU A 1 89 ? -36.848 59.181 31.028 1.00 134.00 89 LEU A N 1
ATOM 594 C CA . LEU A 1 89 ? -37.682 59.281 29.847 1.00 137.76 89 LEU A CA 1
ATOM 595 C C . LEU A 1 89 ? -38.701 58.156 29.854 1.00 144.15 89 LEU A C 1
ATOM 596 O O . LEU A 1 89 ? -39.353 57.887 28.845 1.00 139.99 89 LEU A O 1
ATOM 601 N N . ALA A 1 90 ? -38.777 57.463 30.989 1.00 268.49 90 ALA A N 1
ATOM 602 C CA . ALA A 1 90 ? -39.746 56.385 31.203 1.00 271.55 90 ALA A CA 1
ATOM 603 C C . ALA A 1 90 ? -41.077 56.731 31.917 1.00 276.54 90 ALA A C 1
ATOM 604 O O . ALA A 1 90 ? -41.856 55.831 32.225 1.00 281.85 90 ALA A O 1
ATOM 606 N N . ALA A 1 91 ? -41.333 57.999 32.221 1.00 107.66 91 ALA A N 1
ATOM 607 C CA . ALA A 1 91 ? -42.664 58.372 32.698 1.00 117.56 91 ALA A CA 1
ATOM 608 C C . ALA A 1 91 ? -43.135 59.623 31.990 1.00 120.10 91 ALA A C 1
ATOM 609 O O . ALA A 1 91 ? -42.400 60.199 31.198 1.00 106.42 91 ALA A O 1
ATOM 611 N N . SER A 1 92 ? -44.365 60.040 32.264 1.00 244.04 92 SER A N 1
ATOM 612 C CA . SER A 1 92 ? -44.857 61.303 31.724 1.00 250.45 92 SER A CA 1
ATOM 613 C C . SER A 1 92 ? -45.961 61.950 32.564 1.00 252.31 92 SER A C 1
ATOM 614 O O . SER A 1 92 ? -46.801 61.261 33.144 1.00 258.02 92 SER A O 1
ATOM 617 N N . THR A 1 93 ? -45.946 63.281 32.616 1.00 315.16 93 THR A N 1
ATOM 618 C CA . THR A 1 93 ? -47.074 64.072 33.115 1.00 306.94 93 THR A CA 1
ATOM 619 C C . THR A 1 93 ? -47.395 65.208 32.127 1.00 299.83 93 THR A C 1
ATOM 620 O O . THR A 1 93 ? -48.452 65.205 31.493 1.00 298.68 93 THR A O 1
ATOM 624 N N . ASN A 1 94 ? -46.473 66.164 31.995 1.00 241.88 94 ASN A N 1
ATOM 625 C CA . ASN A 1 94 ? -46.538 67.186 30.937 1.00 242.20 94 ASN A CA 1
ATOM 626 C C . ASN A 1 94 ? -45.265 67.223 30.054 1.00 247.06 94 ASN A C 1
ATOM 627 O O . ASN A 1 94 ? -44.390 66.367 30.198 1.00 247.10 94 ASN A O 1
ATOM 632 N N . LEU A 1 95 ? -45.174 68.194 29.140 1.00 239.25 95 LEU A N 1
ATOM 633 C CA . LEU A 1 95 ? -44.119 68.233 28.099 1.00 224.70 95 LEU A CA 1
ATOM 634 C C . LEU A 1 95 ? -42.676 68.441 28.609 1.00 227.39 95 LEU A C 1
ATOM 635 O O . LEU A 1 95 ? -41.705 68.284 27.856 1.00 218.26 95 LEU A O 1
ATOM 640 N N . ALA A 1 96 ? -42.545 68.785 29.888 1.00 245.17 96 ALA A N 1
ATOM 641 C CA . ALA A 1 96 ? -41.240 69.032 30.503 1.00 241.40 96 ALA A CA 1
ATOM 642 C C . ALA A 1 96 ? -40.266 67.857 30.363 1.00 235.92 96 ALA A C 1
ATOM 643 O O . ALA A 1 96 ? -39.240 67.978 29.691 1.00 233.30 96 ALA A O 1
ATOM 645 N N . LEU A 1 97 ? -40.590 66.724 30.990 1.00 87.60 97 LEU A N 1
ATOM 646 C CA . LEU A 1 97 ? -39.733 65.536 30.923 1.00 99.05 97 LEU A CA 1
ATOM 647 C C . LEU A 1 97 ? -39.462 65.064 29.485 1.00 111.27 97 LEU A C 1
ATOM 648 O O . LEU A 1 97 ? -38.558 64.267 29.244 1.00 103.62 97 LEU A O 1
ATOM 653 N N . LEU A 1 98 ? -40.277 65.527 28.541 1.00 148.39 98 LEU A N 1
ATOM 654 C CA . LEU A 1 98 ? -39.970 65.343 27.131 1.00 137.54 98 LEU A CA 1
ATOM 655 C C . LEU A 1 98 ? -38.860 66.280 26.696 1.00 119.44 98 LEU A C 1
ATOM 656 O O . LEU A 1 98 ? -37.867 65.819 26.125 1.00 116.36 98 LEU A O 1
ATOM 661 N N . ILE A 1 99 ? -39.015 67.581 26.971 1.00 77.75 99 ILE A N 1
ATOM 662 C CA . ILE A 1 99 ? -37.921 68.528 26.701 1.00 91.32 99 ILE A CA 1
ATOM 663 C C . ILE A 1 99 ? -36.609 68.064 27.396 1.00 124.67 99 ILE A C 1
ATOM 664 O O . ILE A 1 99 ? -35.693 67.582 26.720 1.00 125.72 99 ILE A O 1
ATOM 669 N N . ILE A 1 100 ? -36.542 68.138 28.728 1.00 142.41 100 ILE A N 1
ATOM 670 C CA . ILE A 1 100 ? -35.310 67.798 29.453 1.00 132.76 100 ILE A CA 1
ATOM 671 C C . ILE A 1 100 ? -34.930 66.316 29.299 1.00 120.66 100 ILE A C 1
ATOM 672 O O . ILE A 1 100 ? -33.753 65.968 29.310 1.00 129.59 100 ILE A O 1
ATOM 677 N N . GLY A 1 101 ? -35.918 65.440 29.158 1.00 34.15 101 GLY A N 1
ATOM 678 C CA . GLY A 1 101 ? -35.609 64.027 29.037 1.00 42.52 101 GLY A CA 1
ATOM 679 C C . GLY A 1 101 ? -34.905 63.705 27.737 1.00 42.71 101 GLY A C 1
ATOM 680 O O . GLY A 1 101 ? -33.784 63.181 27.715 1.00 28.41 101 GLY A O 1
ATOM 681 N N . ARG A 1 102 ? -35.558 64.038 26.635 1.00 119.49 102 ARG A N 1
ATOM 682 C CA . ARG A 1 102 ? -34.922 63.818 25.361 1.00 127.01 102 ARG A CA 1
ATOM 683 C C . ARG A 1 102 ? -33.607 64.570 25.357 1.00 113.65 102 ARG A C 1
ATOM 684 O O . ARG A 1 102 ? -32.654 64.148 24.720 1.00 111.26 102 ARG A O 1
ATOM 692 N N . LEU A 1 103 ? -33.542 65.662 26.109 1.00 168.65 103 LEU A N 1
ATOM 693 C CA . LEU A 1 103 ? -32.265 66.327 26.333 1.00 183.74 103 LEU A CA 1
ATOM 694 C C . LEU A 1 103 ? -31.162 65.411 26.929 1.00 193.97 103 LEU A C 1
ATOM 695 O O . LEU A 1 103 ? -30.147 65.174 26.274 1.00 193.37 103 LEU A O 1
ATOM 700 N N . ILE A 1 104 ? -31.346 64.896 28.145 1.00 176.03 104 ILE A N 1
ATOM 701 C CA . ILE A 1 104 ? -30.292 64.103 28.801 1.00 179.79 104 ILE A CA 1
ATOM 702 C C . ILE A 1 104 ? -29.985 62.833 28.020 1.00 173.09 104 ILE A C 1
ATOM 703 O O . ILE A 1 104 ? -28.810 62.480 27.777 1.00 170.39 104 ILE A O 1
ATOM 708 N N . ILE A 1 105 ? -31.067 62.165 27.631 1.00 109.92 105 ILE A N 1
ATOM 709 C CA . ILE A 1 105 ? -31.029 61.013 26.741 1.00 104.28 105 ILE A CA 1
ATOM 710 C C . ILE A 1 105 ? -30.125 61.380 25.543 1.00 115.28 105 ILE A C 1
ATOM 711 O O . ILE A 1 105 ? -29.218 60.615 25.134 1.00 118.57 105 ILE A O 1
ATOM 716 N N . GLY A 1 106 ? -30.310 62.608 25.063 1.00 87.03 106 GLY A N 1
ATOM 717 C CA . GLY A 1 106 ? -29.513 63.172 23.987 1.00 80.81 106 GLY A CA 1
ATOM 718 C C . GLY A 1 106 ? -28.029 63.237 24.288 1.00 51.68 106 GLY A C 1
ATOM 719 O O . GLY A 1 106 ? -27.250 62.702 23.505 1.00 22.30 106 GLY A O 1
ATOM 720 N N . LEU A 1 107 ? -27.669 63.872 25.416 1.00 143.53 107 LEU A N 1
ATOM 721 C CA . LEU A 1 107 ? -26.278 64.046 25.882 1.00 157.35 107 LEU A CA 1
ATOM 722 C C . LEU A 1 107 ? -25.512 62.732 25.913 1.00 156.73 107 LEU A C 1
ATOM 723 O O . LEU A 1 107 ? -24.360 62.646 25.460 1.00 150.75 107 LEU A O 1
ATOM 728 N N . ALA A 1 108 ? -26.156 61.711 26.473 1.00 97.28 108 ALA A N 1
ATOM 729 C CA . ALA A 1 108 ? -25.589 60.369 26.404 1.00 91.28 108 ALA A CA 1
ATOM 730 C C . ALA A 1 108 ? -25.351 59.929 24.956 1.00 100.51 108 ALA A C 1
ATOM 731 O O . ALA A 1 108 ? -24.252 59.502 24.628 1.00 105.13 108 ALA A O 1
ATOM 733 N N . VAL A 1 109 ? -26.369 60.027 24.095 1.00 207.99 109 VAL A N 1
ATOM 734 C CA . VAL A 1 109 ? -26.199 59.597 22.688 1.00 202.35 109 VAL A CA 1
ATOM 735 C C . VAL A 1 109 ? -25.042 60.283 21.941 1.00 204.50 109 VAL A C 1
ATOM 736 O O . VAL A 1 109 ? -24.253 59.633 21.217 1.00 201.37 109 VAL A O 1
ATOM 740 N N . GLY A 1 110 ? -24.961 61.600 22.115 1.00 150.16 110 GLY A N 1
ATOM 741 C CA . GLY A 1 110 ? -23.884 62.387 21.556 1.00 150.97 110 GLY A CA 1
ATOM 742 C C . GLY A 1 110 ? -22.600 61.809 22.100 1.00 170.43 110 GLY A C 1
ATOM 743 O O . GLY A 1 110 ? -21.620 61.627 21.368 1.00 155.28 110 GLY A O 1
ATOM 744 N N . GLY A 1 111 ? -22.623 61.488 23.391 1.00 165.26 111 GLY A N 1
ATOM 745 C CA . GLY A 1 111 ? -21.505 60.816 24.022 1.00 162.73 111 GLY A CA 1
ATOM 746 C C . GLY A 1 111 ? -21.121 59.529 23.314 1.00 158.74 111 GLY A C 1
ATOM 747 O O . GLY A 1 111 ? -19.938 59.201 23.236 1.00 149.15 111 GLY A O 1
ATOM 748 N N . SER A 1 112 ? -22.117 58.787 22.828 1.00 182.51 112 SER A N 1
ATOM 749 C CA . SER A 1 112 ? -21.882 57.563 22.052 1.00 177.19 112 SER A CA 1
ATOM 750 C C . SER A 1 112 ? -21.101 57.832 20.762 1.00 172.78 112 SER A C 1
ATOM 751 O O . SER A 1 112 ? -19.943 57.378 20.608 1.00 173.52 112 SER A O 1
ATOM 754 N N . MET A 1 113 ? -21.742 58.573 19.848 1.00 111.64 113 MET A N 1
ATOM 755 C CA . MET A 1 113 ? -21.137 58.872 18.531 1.00 103.98 113 MET A CA 1
ATOM 756 C C . MET A 1 113 ? -19.740 59.548 18.606 1.00 91.85 113 MET A C 1
ATOM 757 O O . MET A 1 113 ? -18.815 59.208 17.847 1.00 68.54 113 MET A O 1
ATOM 762 N N . SER A 1 114 ? -19.609 60.505 19.526 1.00 59.93 114 SER A N 1
ATOM 763 C CA . SER A 1 114 ? -18.367 61.245 19.721 1.00 54.01 114 SER A CA 1
ATOM 764 C C . SER A 1 114 ? -17.282 60.432 20.464 1.00 81.83 114 SER A C 1
ATOM 765 O O . SER A 1 114 ? -16.133 60.406 20.029 1.00 83.18 114 SER A O 1
ATOM 768 N N . THR A 1 115 ? -17.618 59.819 21.602 1.00 161.10 115 THR A N 1
ATOM 769 C CA . THR A 1 115 ? -16.614 59.071 22.395 1.00 167.78 115 THR A CA 1
ATOM 770 C C . THR A 1 115 ? -16.294 57.591 22.085 1.00 166.68 115 THR A C 1
ATOM 771 O O . THR A 1 115 ? -15.119 57.235 22.007 1.00 174.09 115 THR A O 1
ATOM 775 N N . VAL A 1 116 ? -17.299 56.736 21.883 1.00 140.67 116 VAL A N 1
ATOM 776 C CA . VAL A 1 116 ? -17.018 55.286 21.982 1.00 157.23 116 VAL A CA 1
ATOM 777 C C . VAL A 1 116 ? -16.060 54.608 20.973 1.00 169.23 116 VAL A C 1
ATOM 778 O O . VAL A 1 116 ? -15.311 53.707 21.366 1.00 161.73 116 VAL A O 1
ATOM 782 N N . PRO A 1 117 ? -16.084 55.010 19.682 1.00 227.55 117 PRO A N 1
ATOM 783 C CA . PRO A 1 117 ? -15.122 54.370 18.772 1.00 224.35 117 PRO A CA 1
ATOM 784 C C . PRO A 1 117 ? -13.670 54.775 19.048 1.00 214.34 117 PRO A C 1
ATOM 785 O O . PRO A 1 117 ? -12.754 54.053 18.642 1.00 197.40 117 PRO A O 1
ATOM 789 N N . VAL A 1 118 ? -13.466 55.917 19.707 1.00 220.30 118 VAL A N 1
ATOM 790 C CA . VAL A 1 118 ? -12.122 56.351 20.099 1.00 221.25 118 VAL A CA 1
ATOM 791 C C . VAL A 1 118 ? -11.641 55.665 21.390 1.00 211.51 118 VAL A C 1
ATOM 792 O O . VAL A 1 118 ? -10.434 55.501 21.603 1.00 212.73 118 VAL A O 1
ATOM 796 N N . TYR A 1 119 ? -12.580 55.266 22.248 1.00 142.82 119 TYR A N 1
ATOM 797 C CA . TYR A 1 119 ? -12.235 54.464 23.426 1.00 136.15 119 TYR A CA 1
ATOM 798 C C . TYR A 1 119 ? -11.912 53.044 22.955 1.00 133.80 119 TYR A C 1
ATOM 799 O O . TYR A 1 119 ? -11.031 52.359 23.523 1.00 141.80 119 TYR A O 1
ATOM 808 N N . LEU A 1 120 ? -12.615 52.622 21.896 1.00 67.09 120 LEU A N 1
ATOM 809 C CA . LEU A 1 120 ? -12.294 51.375 21.196 1.00 82.14 120 LEU A CA 1
ATOM 810 C C . LEU A 1 120 ? -10.924 51.534 20.492 1.00 87.18 120 LEU A C 1
ATOM 811 O O . LEU A 1 120 ? -10.165 50.562 20.349 1.00 74.19 120 LEU A O 1
ATOM 816 N N . SER A 1 121 ? -10.599 52.778 20.118 1.00 322.26 121 SER A N 1
ATOM 817 C CA . SER A 1 121 ? -9.284 53.157 19.559 1.00 322.31 121 SER A CA 1
ATOM 818 C C . SER A 1 121 ? -8.117 53.103 20.553 1.00 322.47 121 SER A C 1
ATOM 819 O O . SER A 1 121 ? -6.977 52.836 20.162 1.00 322.49 121 SER A O 1
ATOM 822 N N . GLU A 1 122 ? -8.394 53.391 21.824 1.00 121.40 122 GLU A N 1
ATOM 823 C CA . GLU A 1 122 ? -7.395 53.198 22.876 1.00 98.64 122 GLU A CA 1
ATOM 824 C C . GLU A 1 122 ? -7.250 51.731 23.255 1.00 98.97 122 GLU A C 1
ATOM 825 O O . GLU A 1 122 ? -6.223 51.118 22.950 1.00 110.95 122 GLU A O 1
ATOM 831 N N . MET A 1 123 ? -8.266 51.162 23.911 1.00 154.20 123 MET A N 1
ATOM 832 C CA . MET A 1 123 ? -8.115 49.792 24.433 1.00 158.46 123 MET A CA 1
ATOM 833 C C . MET A 1 123 ? -7.948 48.709 23.351 1.00 158.21 123 MET A C 1
ATOM 834 O O . MET A 1 123 ? -7.566 47.583 23.672 1.00 159.83 123 MET A O 1
ATOM 839 N N . ALA A 1 124 ? -8.230 49.024 22.084 1.00 115.23 124 ALA A N 1
ATOM 840 C CA . ALA A 1 124 ? -7.883 48.077 21.021 1.00 119.16 124 ALA A CA 1
ATOM 841 C C . ALA A 1 124 ? -6.859 48.700 20.083 1.00 129.41 124 ALA A C 1
ATOM 842 O O . ALA A 1 124 ? -6.910 49.913 19.833 1.00 109.82 124 ALA A O 1
ATOM 844 N N . PRO A 1 125 ? -5.944 47.871 19.536 1.00 185.33 125 PRO A N 1
ATOM 845 C CA . PRO A 1 125 ? -4.877 48.413 18.696 1.00 183.75 125 PRO A CA 1
ATOM 846 C C . PRO A 1 125 ? -5.483 49.157 17.529 1.00 176.69 125 PRO A C 1
ATOM 847 O O . PRO A 1 125 ? -6.668 49.013 17.236 1.00 185.68 125 PRO A O 1
ATOM 851 N N . THR A 1 126 ? -4.664 49.934 16.844 1.00 123.55 126 THR A N 1
ATOM 852 C CA . THR A 1 126 ? -5.135 50.739 15.737 1.00 123.38 126 THR A CA 1
ATOM 853 C C . THR A 1 126 ? -5.302 49.773 14.545 1.00 122.13 126 THR A C 1
ATOM 854 O O . THR A 1 126 ? -5.450 50.185 13.399 1.00 112.26 126 THR A O 1
ATOM 858 N N . GLU A 1 127 ? -5.228 48.477 14.855 1.00 189.55 127 GLU A N 1
ATOM 859 C CA . GLU A 1 127 ? -5.507 47.367 13.939 1.00 216.43 127 GLU A CA 1
ATOM 860 C C . GLU A 1 127 ? -6.987 46.889 13.861 1.00 241.89 127 GLU A C 1
ATOM 861 O O . GLU A 1 127 ? -7.250 45.828 13.291 1.00 255.69 127 GLU A O 1
ATOM 867 N N . TYR A 1 128 ? -7.935 47.620 14.464 1.00 334.53 128 TYR A N 1
ATOM 868 C CA . TYR A 1 128 ? -9.353 47.173 14.532 1.00 355.09 128 TYR A CA 1
ATOM 869 C C . TYR A 1 128 ? -10.532 48.114 14.070 1.00 364.72 128 TYR A C 1
ATOM 870 O O . TYR A 1 128 ? -11.283 47.755 13.161 1.00 366.56 128 TYR A O 1
ATOM 879 N N . ARG A 1 129 ? -10.670 49.308 14.659 1.00 285.75 129 ARG A N 1
ATOM 880 C CA . ARG A 1 129 ? -11.891 50.154 14.583 1.00 281.42 129 ARG A CA 1
ATOM 881 C C . ARG A 1 129 ? -12.394 50.538 13.175 1.00 271.16 129 ARG A C 1
ATOM 882 O O . ARG A 1 129 ? -13.385 51.252 13.022 1.00 254.48 129 ARG A O 1
ATOM 890 N N . GLY A 1 130 ? -11.681 50.062 12.163 1.00 230.21 130 GLY A N 1
ATOM 891 C CA . GLY A 1 130 ? -12.007 50.227 10.757 1.00 217.17 130 GLY A CA 1
ATOM 892 C C . GLY A 1 130 ? -13.074 49.206 10.428 1.00 206.80 130 GLY A C 1
ATOM 893 O O . GLY A 1 130 ? -14.006 49.070 11.201 1.00 200.89 130 GLY A O 1
ATOM 894 N N . SER A 1 131 ? -12.977 48.518 9.291 1.00 194.87 131 SER A N 1
ATOM 895 C CA . SER A 1 131 ? -14.078 47.694 8.776 1.00 190.63 131 SER A CA 1
ATOM 896 C C . SER A 1 131 ? -14.805 46.842 9.840 1.00 199.61 131 SER A C 1
ATOM 897 O O . SER A 1 131 ? -15.966 46.464 9.653 1.00 208.26 131 SER A O 1
ATOM 900 N N . LEU A 1 132 ? -14.164 46.541 10.962 1.00 281.25 132 LEU A N 1
ATOM 901 C CA . LEU A 1 132 ? -14.955 46.002 12.073 1.00 279.62 132 LEU A CA 1
ATOM 902 C C . LEU A 1 132 ? -15.508 47.059 13.057 1.00 279.30 132 LEU A C 1
ATOM 903 O O . LEU A 1 132 ? -16.373 46.763 13.896 1.00 275.71 132 LEU A O 1
ATOM 908 N N . GLY A 1 133 ? -15.050 48.300 12.929 1.00 290.04 133 GLY A N 1
ATOM 909 C CA . GLY A 1 133 ? -15.830 49.410 13.449 1.00 292.59 133 GLY A CA 1
ATOM 910 C C . GLY A 1 133 ? -17.085 49.459 12.585 1.00 294.68 133 GLY A C 1
ATOM 911 O O . GLY A 1 133 ? -18.180 49.827 13.041 1.00 281.08 133 GLY A O 1
ATOM 912 N N . SER A 1 134 ? -16.940 49.059 11.321 1.00 307.87 134 SER A N 1
ATOM 913 C CA . SER A 1 134 ? -18.116 48.911 10.454 1.00 306.61 134 SER A CA 1
ATOM 914 C C . SER A 1 134 ? -18.976 47.707 10.890 1.00 303.73 134 SER A C 1
ATOM 915 O O . SER A 1 134 ? -20.203 47.676 10.675 1.00 279.43 134 SER A O 1
ATOM 918 N N . LEU A 1 135 ? -18.339 46.722 11.521 1.00 368.95 135 LEU A N 1
ATOM 919 C CA . LEU A 1 135 ? -19.108 45.694 12.240 1.00 366.39 135 LEU A CA 1
ATOM 920 C C . LEU A 1 135 ? -19.965 46.326 13.367 1.00 359.72 135 LEU A C 1
ATOM 921 O O . LEU A 1 135 ? -21.164 45.992 13.528 1.00 355.95 135 LEU A O 1
ATOM 926 N N . ASN A 1 136 ? -19.357 47.238 14.137 1.00 229.39 136 ASN A N 1
ATOM 927 C CA . ASN A 1 136 ? -20.131 48.060 15.089 1.00 215.10 136 ASN A CA 1
ATOM 928 C C . ASN A 1 136 ? -21.346 48.694 14.410 1.00 218.66 136 ASN A C 1
ATOM 929 O O . ASN A 1 136 ? -22.454 48.714 14.969 1.00 212.54 136 ASN A O 1
ATOM 934 N N . GLN A 1 137 ? -21.129 49.197 13.197 1.00 206.62 137 GLN A N 1
ATOM 935 C CA . GLN A 1 137 ? -22.235 49.683 12.366 1.00 188.00 137 GLN A CA 1
ATOM 936 C C . GLN A 1 137 ? -23.359 48.636 12.141 1.00 192.48 137 GLN A C 1
ATOM 937 O O . GLN A 1 137 ? -24.567 48.945 12.295 1.00 185.24 137 GLN A O 1
ATOM 943 N N . LEU A 1 138 ? -22.978 47.404 11.798 1.00 224.08 138 LEU A N 1
ATOM 944 C CA . LEU A 1 138 ? -23.979 46.329 11.702 1.00 221.99 138 LEU A CA 1
ATOM 945 C C . LEU A 1 138 ? -24.829 46.224 12.985 1.00 223.97 138 LEU A C 1
ATOM 946 O O . LEU A 1 138 ? -26.088 46.308 12.947 1.00 218.74 138 LEU A O 1
ATOM 951 N N . MET A 1 139 ? -24.150 46.071 14.126 1.00 320.13 139 MET A N 1
ATOM 952 C CA . MET A 1 139 ? -24.897 45.905 15.383 1.00 320.18 139 MET A CA 1
ATOM 953 C C . MET A 1 139 ? -25.775 47.122 15.741 1.00 320.25 139 MET A C 1
ATOM 954 O O . MET A 1 139 ? -26.829 46.958 16.368 1.00 320.25 139 MET A O 1
ATOM 959 N N . ILE A 1 140 ? -25.387 48.332 15.327 1.00 147.63 140 ILE A N 1
ATOM 960 C CA . ILE A 1 140 ? -26.308 49.457 15.546 1.00 118.20 140 ILE A CA 1
ATOM 961 C C . ILE A 1 140 ? -27.555 49.422 14.668 1.00 130.13 140 ILE A C 1
ATOM 962 O O . ILE A 1 140 ? -28.641 49.703 15.168 1.00 113.07 140 ILE A O 1
ATOM 967 N N . THR A 1 141 ? -27.443 49.077 13.382 1.00 187.97 141 THR A N 1
ATOM 968 C CA . THR A 1 141 ? -28.708 48.991 12.628 1.00 199.23 141 THR A CA 1
ATOM 969 C C . THR A 1 141 ? -29.606 47.883 13.158 1.00 194.73 141 THR A C 1
ATOM 970 O O . THR A 1 141 ? -30.826 47.937 12.975 1.00 166.33 141 THR A O 1
ATOM 974 N N . ILE A 1 142 ? -29.016 46.878 13.810 1.00 229.32 142 ILE A N 1
ATOM 975 C CA . ILE A 1 142 ? -29.877 45.975 14.582 1.00 222.09 142 ILE A CA 1
ATOM 976 C C . ILE A 1 142 ? -30.431 46.682 15.814 1.00 214.47 142 ILE A C 1
ATOM 977 O O . ILE A 1 142 ? -31.520 46.377 16.261 1.00 204.61 142 ILE A O 1
ATOM 982 N N . GLY A 1 143 ? -29.682 47.628 16.364 1.00 111.71 143 GLY A N 1
ATOM 983 C CA . GLY A 1 143 ? -30.135 48.306 17.562 1.00 99.13 143 GLY A CA 1
ATOM 984 C C . GLY A 1 143 ? -31.334 49.172 17.287 1.00 68.40 143 GLY A C 1
ATOM 985 O O . GLY A 1 143 ? -32.227 49.271 18.102 1.00 65.22 143 GLY A O 1
ATOM 986 N N . ILE A 1 144 ? -31.302 49.803 16.120 1.00 41.97 144 ILE A N 1
ATOM 987 C CA . ILE A 1 144 ? -32.338 50.670 15.610 1.00 40.16 144 ILE A CA 1
ATOM 988 C C . ILE A 1 144 ? -33.507 49.781 15.247 1.00 66.40 144 ILE A C 1
ATOM 989 O O . ILE A 1 144 ? -34.641 49.981 15.727 1.00 61.00 144 ILE A O 1
ATOM 994 N N . LEU A 1 145 ? -33.211 48.782 14.421 1.00 68.84 145 LEU A N 1
ATOM 995 C CA . LEU A 1 145 ? -34.236 47.943 13.827 1.00 64.05 145 LEU A CA 1
ATOM 996 C C . LEU A 1 145 ? -34.999 47.261 14.951 1.00 69.26 145 LEU A C 1
ATOM 997 O O . LEU A 1 145 ? -36.198 47.486 15.130 1.00 67.16 145 LEU A O 1
ATOM 1002 N N . ALA A 1 146 ? -34.282 46.448 15.711 1.00 154.77 146 ALA A N 1
ATOM 1003 C CA . ALA A 1 146 ? -34.812 45.890 16.941 1.00 162.30 146 ALA A CA 1
ATOM 1004 C C . ALA A 1 146 ? -35.406 46.955 17.875 1.00 168.39 146 ALA A C 1
ATOM 1005 O O . ALA A 1 146 ? -36.330 46.650 18.632 1.00 169.70 146 ALA A O 1
ATOM 1007 N N . ALA A 1 147 ? -34.897 48.189 17.828 1.00 156.80 147 ALA A N 1
ATOM 1008 C CA . ALA A 1 147 ? -35.456 49.246 18.677 1.00 162.71 147 ALA A CA 1
ATOM 1009 C C . ALA A 1 147 ? -36.937 49.410 18.440 1.00 161.23 147 ALA A C 1
ATOM 1010 O O . ALA A 1 147 ? -37.750 49.033 19.286 1.00 161.20 147 ALA A O 1
ATOM 1012 N N . TYR A 1 148 ? -37.303 49.959 17.285 1.00 73.58 148 TYR A N 1
ATOM 1013 C CA . TYR A 1 148 ? -38.730 50.264 17.105 1.00 69.30 148 TYR A CA 1
ATOM 1014 C C . TYR A 1 148 ? -39.526 49.018 16.789 1.00 66.43 148 TYR A C 1
ATOM 1015 O O . TYR A 1 148 ? -40.761 49.023 16.826 1.00 76.83 148 TYR A O 1
ATOM 1024 N N . LEU A 1 149 ? -38.787 47.957 16.490 1.00 122.21 149 LEU A N 1
ATOM 1025 C CA . LEU A 1 149 ? -39.327 46.617 16.487 1.00 128.34 149 LEU A CA 1
ATOM 1026 C C . LEU A 1 149 ? -39.996 46.339 17.822 1.00 134.46 149 LEU A C 1
ATOM 1027 O O . LEU A 1 149 ? -41.186 46.042 17.863 1.00 145.63 149 LEU A O 1
ATOM 1032 N N . VAL A 1 150 ? -39.234 46.440 18.912 1.00 146.70 150 VAL A N 1
ATOM 1033 C CA . VAL A 1 150 ? -39.758 46.129 20.246 1.00 157.98 150 VAL A CA 1
ATOM 1034 C C . VAL A 1 150 ? -40.700 47.222 20.733 1.00 157.58 150 VAL A C 1
ATOM 1035 O O . VAL A 1 150 ? -41.691 46.950 21.430 1.00 166.83 150 VAL A O 1
ATOM 1039 N N . ASN A 1 151 ? -40.388 48.459 20.359 1.00 119.96 151 ASN A N 1
ATOM 1040 C CA . ASN A 1 151 ? -41.267 49.578 20.667 1.00 115.09 151 ASN A CA 1
ATOM 1041 C C . ASN A 1 151 ? -42.681 49.267 20.221 1.00 104.97 151 ASN A C 1
ATOM 1042 O O . ASN A 1 151 ? -43.625 49.341 21.025 1.00 82.90 151 ASN A O 1
ATOM 1047 N N . TYR A 1 152 ? -42.804 48.858 18.958 1.00 158.40 152 TYR A N 1
ATOM 1048 C CA . TYR A 1 152 ? -44.098 48.457 18.433 1.00 144.52 152 TYR A CA 1
ATOM 1049 C C . TYR A 1 152 ? -44.428 46.966 18.636 1.00 136.83 152 TYR A C 1
ATOM 1050 O O . TYR A 1 152 ? -45.390 46.447 18.088 1.00 133.07 152 TYR A O 1
ATOM 1059 N N . ALA A 1 153 ? -43.610 46.254 19.395 1.00 95.42 153 ALA A N 1
ATOM 1060 C CA . ALA A 1 153 ? -44.066 44.974 19.933 1.00 111.22 153 ALA A CA 1
ATOM 1061 C C . ALA A 1 153 ? -44.917 45.185 21.200 1.00 125.26 153 ALA A C 1
ATOM 1062 O O . ALA A 1 153 ? -46.003 44.595 21.349 1.00 126.35 153 ALA A O 1
ATOM 1064 N N . PHE A 1 154 ? -44.421 46.042 22.097 1.00 192.09 154 PHE A N 1
ATOM 1065 C CA . PHE A 1 154 ? -45.172 46.423 23.291 1.00 211.02 154 PHE A CA 1
ATOM 1066 C C . PHE A 1 154 ? -46.454 47.096 22.831 1.00 230.19 154 PHE A C 1
ATOM 1067 O O . PHE A 1 154 ? -46.427 47.958 21.960 1.00 230.91 154 PHE A O 1
ATOM 1075 N N . ALA A 1 155 ? -47.579 46.700 23.406 1.00 161.04 155 ALA A N 1
ATOM 1076 C CA . ALA A 1 155 ? -48.861 47.120 22.867 1.00 147.99 155 ALA A CA 1
ATOM 1077 C C . ALA A 1 155 ? -49.472 48.382 23.491 1.00 148.84 155 ALA A C 1
ATOM 1078 O O . ALA A 1 155 ? -50.589 48.749 23.144 1.00 158.67 155 ALA A O 1
ATOM 1080 N N . ASP A 1 156 ? -48.759 49.045 24.402 1.00 319.89 156 ASP A N 1
ATOM 1081 C CA . ASP A 1 156 ? -49.274 50.276 25.031 1.00 320.00 156 ASP A CA 1
ATOM 1082 C C . ASP A 1 156 ? -48.161 51.259 25.467 1.00 320.12 156 ASP A C 1
ATOM 1083 O O . ASP A 1 156 ? -46.986 50.891 25.503 1.00 320.11 156 ASP A O 1
ATOM 1088 N N . ILE A 1 157 ? -48.545 52.504 25.773 1.00 176.94 157 ILE A N 1
ATOM 1089 C CA . ILE A 1 157 ? -47.617 53.592 26.160 1.00 172.74 157 ILE A CA 1
ATOM 1090 C C . ILE A 1 157 ? -46.855 53.388 27.471 1.00 191.62 157 ILE A C 1
ATOM 1091 O O . ILE A 1 157 ? -45.631 53.546 27.515 1.00 179.01 157 ILE A O 1
ATOM 1096 N N . GLU A 1 158 ? -47.582 53.065 28.539 1.00 332.71 158 GLU A N 1
ATOM 1097 C CA . GLU A 1 158 ? -46.960 52.773 29.829 1.00 337.87 158 GLU A CA 1
ATOM 1098 C C . GLU A 1 158 ? -46.014 51.556 29.694 1.00 338.82 158 GLU A C 1
ATOM 1099 O O . GLU A 1 158 ? -45.119 51.355 30.521 1.00 337.29 158 GLU A O 1
ATOM 1105 N N . GLY A 1 159 ? -46.207 50.774 28.626 1.00 329.96 159 GLY A N 1
ATOM 1106 C CA . GLY A 1 159 ? -45.389 49.606 28.314 1.00 329.02 159 GLY A CA 1
ATOM 1107 C C . GLY A 1 159 ? -44.139 49.852 27.475 1.00 326.00 159 GLY A C 1
ATOM 1108 O O . GLY A 1 159 ? -43.155 49.104 27.542 1.00 323.75 159 GLY A O 1
ATOM 1109 N N . TRP A 1 160 ? -44.168 50.890 26.654 1.00 217.49 160 TRP A N 1
ATOM 1110 C CA . TRP A 1 160 ? -42.946 51.302 25.998 1.00 200.09 160 TRP A CA 1
ATOM 1111 C C . TRP A 1 160 ? -42.195 52.244 26.934 1.00 202.33 160 TRP A C 1
ATOM 1112 O O . TRP A 1 160 ? -41.034 52.547 26.715 1.00 195.10 160 TRP A O 1
ATOM 1123 N N . ARG A 1 161 ? -42.882 52.736 27.959 1.00 233.65 161 ARG A N 1
ATOM 1124 C CA . ARG A 1 161 ? -42.229 53.495 29.017 1.00 227.94 161 ARG A CA 1
ATOM 1125 C C . ARG A 1 161 ? -41.516 52.459 29.870 1.00 224.84 161 ARG A C 1
ATOM 1126 O O . ARG A 1 161 ? -40.357 52.632 30.270 1.00 228.07 161 ARG A O 1
ATOM 1134 N N . TRP A 1 162 ? -42.235 51.361 30.103 1.00 266.26 162 TRP A N 1
ATOM 1135 C CA . TRP A 1 162 ? -41.697 50.101 30.609 1.00 270.64 162 TRP A CA 1
ATOM 1136 C C . TRP A 1 162 ? -40.486 49.751 29.749 1.00 274.08 162 TRP A C 1
ATOM 1137 O O . TRP A 1 162 ? -39.496 49.183 30.228 1.00 275.04 162 TRP A O 1
ATOM 1148 N N . MET A 1 163 ? -40.545 50.120 28.474 1.00 197.36 163 MET A N 1
ATOM 1149 C CA . MET A 1 163 ? -39.389 49.906 27.615 1.00 203.64 163 MET A CA 1
ATOM 1150 C C . MET A 1 163 ? -38.382 51.080 27.442 1.00 206.77 163 MET A C 1
ATOM 1151 O O . MET A 1 163 ? -37.403 50.944 26.709 1.00 202.43 163 MET A O 1
ATOM 1156 N N . LEU A 1 164 ? -38.622 52.229 28.077 1.00 172.55 164 LEU A N 1
ATOM 1157 C CA . LEU A 1 164 ? -37.557 53.219 28.274 1.00 149.19 164 LEU A CA 1
ATOM 1158 C C . LEU A 1 164 ? -36.765 52.876 29.536 1.00 136.33 164 LEU A C 1
ATOM 1159 O O . LEU A 1 164 ? -35.589 53.211 29.667 1.00 115.42 164 LEU A O 1
ATOM 1164 N N . GLY A 1 165 ? -37.425 52.199 30.471 1.00 311.99 165 GLY A N 1
ATOM 1165 C CA . GLY A 1 165 ? -36.708 51.547 31.555 1.00 312.06 165 GLY A CA 1
ATOM 1166 C C . GLY A 1 165 ? -35.927 50.402 30.935 1.00 311.96 165 GLY A C 1
ATOM 1167 O O . GLY A 1 165 ? -34.752 50.140 31.263 1.00 312.55 165 GLY A O 1
ATOM 1168 N N . LEU A 1 166 ? -36.583 49.728 29.994 1.00 249.19 166 LEU A N 1
ATOM 1169 C CA . LEU A 1 166 ? -35.884 48.761 29.156 1.00 243.81 166 LEU A CA 1
ATOM 1170 C C . LEU A 1 166 ? -34.910 49.453 28.167 1.00 237.59 166 LEU A C 1
ATOM 1171 O O . LEU A 1 166 ? -34.195 48.771 27.436 1.00 227.60 166 LEU A O 1
ATOM 1176 N N . ALA A 1 167 ? -34.904 50.793 28.125 1.00 236.25 167 ALA A N 1
ATOM 1177 C CA . ALA A 1 167 ? -33.817 51.550 27.476 1.00 236.71 167 ALA A CA 1
ATOM 1178 C C . ALA A 1 167 ? -32.633 51.677 28.424 1.00 244.50 167 ALA A C 1
ATOM 1179 O O . ALA A 1 167 ? -31.472 51.718 28.000 1.00 228.68 167 ALA A O 1
ATOM 1181 N N . VAL A 1 168 ? -32.944 51.772 29.714 1.00 236.87 168 VAL A N 1
ATOM 1182 C CA . VAL A 1 168 ? -31.910 51.736 30.746 1.00 231.89 168 VAL A CA 1
ATOM 1183 C C . VAL A 1 168 ? -31.196 50.392 30.781 1.00 225.34 168 VAL A C 1
ATOM 1184 O O . VAL A 1 168 ? -29.997 50.324 31.073 1.00 220.16 168 VAL A O 1
ATOM 1188 N N . VAL A 1 169 ? -31.928 49.325 30.467 1.00 235.74 169 VAL A N 1
ATOM 1189 C CA . VAL A 1 169 ? -31.305 47.993 30.430 1.00 232.24 169 VAL A CA 1
ATOM 1190 C C . VAL A 1 169 ? -30.025 47.878 29.565 1.00 233.21 169 VAL A C 1
ATOM 1191 O O . VAL A 1 169 ? -28.969 47.545 30.097 1.00 237.00 169 VAL A O 1
ATOM 1195 N N . PRO A 1 170 ? -30.095 48.157 28.247 1.00 140.60 170 PRO A N 1
ATOM 1196 C CA . PRO A 1 170 ? -28.818 48.105 27.534 1.00 135.24 170 PRO A CA 1
ATOM 1197 C C . PRO A 1 170 ? -27.943 49.289 27.915 1.00 143.28 170 PRO A C 1
ATOM 1198 O O . PRO A 1 170 ? -26.729 49.226 27.731 1.00 155.91 170 PRO A O 1
ATOM 1202 N N . SER A 1 171 ? -28.554 50.351 28.436 1.00 173.78 171 SER A N 1
ATOM 1203 C CA . SER A 1 171 ? -27.816 51.540 28.852 1.00 180.13 171 SER A CA 1
ATOM 1204 C C . SER A 1 171 ? -26.756 51.201 29.887 1.00 196.30 171 SER A C 1
ATOM 1205 O O . SER A 1 171 ? -25.699 51.846 29.962 1.00 179.45 171 SER A O 1
ATOM 1208 N N . VAL A 1 172 ? -27.063 50.216 30.718 1.00 229.89 172 VAL A N 1
ATOM 1209 C CA . VAL A 1 172 ? -26.149 49.809 31.769 1.00 227.51 172 VAL A CA 1
ATOM 1210 C C . VAL A 1 172 ? -25.298 48.558 31.472 1.00 228.78 172 VAL A C 1
ATOM 1211 O O . VAL A 1 172 ? -24.447 48.193 32.285 1.00 230.82 172 VAL A O 1
ATOM 1215 N N . ILE A 1 173 ? -25.513 47.905 30.328 1.00 213.54 173 ILE A N 1
ATOM 1216 C CA . ILE A 1 173 ? -24.697 46.737 29.951 1.00 215.92 173 ILE A CA 1
ATOM 1217 C C . ILE A 1 173 ? -23.379 47.105 29.270 1.00 213.23 173 ILE A C 1
ATOM 1218 O O . ILE A 1 173 ? -22.372 46.410 29.426 1.00 213.96 173 ILE A O 1
ATOM 1223 N N . LEU A 1 174 ? -23.406 48.178 28.486 1.00 166.00 174 LEU A N 1
ATOM 1224 C CA . LEU A 1 174 ? -22.186 48.758 27.959 1.00 151.80 174 LEU A CA 1
ATOM 1225 C C . LEU A 1 174 ? -21.437 49.249 29.169 1.00 166.98 174 LEU A C 1
ATOM 1226 O O . LEU A 1 174 ? -20.240 49.053 29.290 1.00 190.34 174 LEU A O 1
ATOM 1231 N N . LEU A 1 175 ? -22.174 49.891 30.066 1.00 146.81 175 LEU A N 1
ATOM 1232 C CA . LEU A 1 175 ? -21.667 50.247 31.377 1.00 141.53 175 LEU A CA 1
ATOM 1233 C C . LEU A 1 175 ? -21.033 49.005 32.007 1.00 141.03 175 LEU A C 1
ATOM 1234 O O . LEU A 1 175 ? -19.878 49.050 32.426 1.00 147.89 175 LEU A O 1
ATOM 1239 N N . VAL A 1 176 ? -21.776 47.893 32.029 1.00 152.97 176 VAL A N 1
ATOM 1240 C CA . VAL A 1 176 ? -21.227 46.596 32.449 1.00 156.10 176 VAL A CA 1
ATOM 1241 C C . VAL A 1 176 ? -20.049 46.226 31.557 1.00 172.46 176 VAL A C 1
ATOM 1242 O O . VAL A 1 176 ? -19.040 45.702 32.024 1.00 199.46 176 VAL A O 1
ATOM 1246 N N . GLY A 1 177 ? -20.181 46.513 30.269 1.00 194.16 177 GLY A N 1
ATOM 1247 C CA . GLY A 1 177 ? -19.091 46.311 29.337 1.00 211.47 177 GLY A CA 1
ATOM 1248 C C . GLY A 1 177 ? -17.864 47.101 29.758 1.00 227.45 177 GLY A C 1
ATOM 1249 O O . GLY A 1 177 ? -16.741 46.632 29.584 1.00 245.48 177 GLY A O 1
ATOM 1250 N N . ILE A 1 178 ? -18.065 48.300 30.304 1.00 252.83 178 ILE A N 1
ATOM 1251 C CA . ILE A 1 178 ? -16.941 49.077 30.836 1.00 259.96 178 ILE A CA 1
ATOM 1252 C C . ILE A 1 178 ? -16.765 48.921 32.364 1.00 266.11 178 ILE A C 1
ATOM 1253 O O . ILE A 1 178 ? -15.889 49.560 32.956 1.00 268.94 178 ILE A O 1
ATOM 1258 N N . TYR A 1 179 ? -17.592 48.081 32.992 1.00 274.96 179 TYR A N 1
ATOM 1259 C CA . TYR A 1 179 ? -17.556 47.893 34.450 1.00 290.87 179 TYR A CA 1
ATOM 1260 C C . TYR A 1 179 ? -16.216 47.355 34.958 1.00 298.69 179 TYR A C 1
ATOM 1261 O O . TYR A 1 179 ? -15.511 48.019 35.720 1.00 305.02 179 TYR A O 1
ATOM 1270 N N . PHE A 1 180 ? -15.856 46.156 34.510 1.00 271.08 180 PHE A N 1
ATOM 1271 C CA . PHE A 1 180 ? -14.637 45.507 34.982 1.00 267.86 180 PHE A CA 1
ATOM 1272 C C . PHE A 1 180 ? -13.403 46.159 34.378 1.00 266.26 180 PHE A C 1
ATOM 1273 O O . PHE A 1 180 ? -12.281 45.852 34.770 1.00 277.84 180 PHE A O 1
ATOM 1281 N N . MET A 1 181 ? -13.629 47.071 33.436 1.00 184.12 181 MET A N 1
ATOM 1282 C CA . MET A 1 181 ? -12.559 47.670 32.644 1.00 186.04 181 MET A CA 1
ATOM 1283 C C . MET A 1 181 ? -11.568 48.491 33.471 1.00 205.27 181 MET A C 1
ATOM 1284 O O . MET A 1 181 ? -11.949 49.095 34.466 1.00 187.83 181 MET A O 1
ATOM 1289 N N . PRO A 1 182 ? -10.279 48.471 33.070 1.00 355.84 182 PRO A N 1
ATOM 1290 C CA . PRO A 1 182 ? -9.138 49.182 33.671 1.00 359.61 182 PRO A CA 1
ATOM 1291 C C . PRO A 1 182 ? -8.968 50.619 33.172 1.00 360.33 182 PRO A C 1
ATOM 1292 O O . PRO A 1 182 ? -9.832 51.129 32.463 1.00 356.80 182 PRO A O 1
ATOM 1296 N N . GLU A 1 183 ? -7.852 51.250 33.536 1.00 287.05 183 GLU A N 1
ATOM 1297 C CA . GLU A 1 183 ? -7.547 52.620 33.115 1.00 276.11 183 GLU A CA 1
ATOM 1298 C C . GLU A 1 183 ? -7.337 52.750 31.593 1.00 256.13 183 GLU A C 1
ATOM 1299 O O . GLU A 1 183 ? -6.954 51.792 30.919 1.00 248.62 183 GLU A O 1
ATOM 1305 N N . SER A 1 184 ? -7.582 53.949 31.067 1.00 126.90 184 SER A N 1
ATOM 1306 C CA . SER A 1 184 ? -7.656 54.175 29.624 1.00 102.11 184 SER A CA 1
ATOM 1307 C C . SER A 1 184 ? -6.278 54.293 29.003 1.00 98.54 184 SER A C 1
ATOM 1308 O O . SER A 1 184 ? -5.561 55.258 29.264 1.00 104.80 184 SER A O 1
ATOM 1311 N N . PRO A 1 185 ? -5.913 53.310 28.167 1.00 286.35 185 PRO A N 1
ATOM 1312 C CA . PRO A 1 185 ? -4.550 53.074 27.670 1.00 286.38 185 PRO A CA 1
ATOM 1313 C C . PRO A 1 185 ? -3.882 54.165 26.831 1.00 286.42 185 PRO A C 1
ATOM 1314 O O . PRO A 1 185 ? -2.794 54.569 27.209 1.00 286.56 185 PRO A O 1
ATOM 1318 N N . ARG A 1 186 ? -4.498 54.679 25.771 1.00 144.93 186 ARG A N 1
ATOM 1319 C CA . ARG A 1 186 ? -3.789 55.692 24.991 1.00 137.29 186 ARG A CA 1
ATOM 1320 C C . ARG A 1 186 ? -3.947 57.052 25.664 1.00 156.60 186 ARG A C 1
ATOM 1321 O O . ARG A 1 186 ? -3.235 58.002 25.335 1.00 156.94 186 ARG A O 1
ATOM 1329 N N . TRP A 1 187 ? -4.887 57.127 26.609 1.00 162.93 187 TRP A N 1
ATOM 1330 C CA . TRP A 1 187 ? -5.020 58.284 27.491 1.00 160.08 187 TRP A CA 1
ATOM 1331 C C . TRP A 1 187 ? -3.756 58.367 28.347 1.00 180.13 187 TRP A C 1
ATOM 1332 O O . TRP A 1 187 ? -3.124 59.430 28.456 1.00 182.48 187 TRP A O 1
ATOM 1343 N N . LEU A 1 188 ? -3.378 57.231 28.931 1.00 328.52 188 LEU A N 1
ATOM 1344 C CA . LEU A 1 188 ? -2.067 57.108 29.564 1.00 328.67 188 LEU A CA 1
ATOM 1345 C C . LEU A 1 188 ? -0.959 57.472 28.555 1.00 328.67 188 LEU A C 1
ATOM 1346 O O . LEU A 1 188 ? -0.095 58.330 28.836 1.00 328.82 188 LEU A O 1
ATOM 1351 N N . LEU A 1 189 ? -1.033 56.854 27.370 1.00 124.15 189 LEU A N 1
ATOM 1352 C CA . LEU A 1 189 ? 0.023 56.919 26.346 1.00 111.62 189 LEU A CA 1
ATOM 1353 C C . LEU A 1 189 ? 0.367 58.326 25.804 1.00 95.67 189 LEU A C 1
ATOM 1354 O O . LEU A 1 189 ? 1.530 58.586 25.488 1.00 93.18 189 LEU A O 1
ATOM 1359 N N . GLU A 1 190 ? -0.620 59.205 25.626 1.00 154.78 190 GLU A N 1
ATOM 1360 C CA . GLU A 1 190 ? -0.316 60.635 25.412 1.00 150.28 190 GLU A CA 1
ATOM 1361 C C . GLU A 1 190 ? -0.144 61.517 26.673 1.00 152.47 190 GLU A C 1
ATOM 1362 O O . GLU A 1 190 ? 0.608 62.492 26.644 1.00 156.07 190 GLU A O 1
ATOM 1368 N N . ASN A 1 191 ? -0.834 61.187 27.767 1.00 156.09 191 ASN A N 1
ATOM 1369 C CA . ASN A 1 191 ? -0.818 62.049 28.961 1.00 170.83 191 ASN A CA 1
ATOM 1370 C C . ASN A 1 191 ? 0.274 61.777 30.000 1.00 191.93 191 ASN A C 1
ATOM 1371 O O . ASN A 1 191 ? 0.186 62.285 31.121 1.00 206.34 191 ASN A O 1
ATOM 1376 N N . ARG A 1 192 ? 1.247 60.931 29.639 1.00 227.54 192 ARG A N 1
ATOM 1377 C CA . ARG A 1 192 ? 2.514 60.753 30.402 1.00 244.78 192 ARG A CA 1
ATOM 1378 C C . ARG A 1 192 ? 2.438 59.689 31.514 1.00 249.45 192 ARG A C 1
ATOM 1379 O O . ARG A 1 192 ? 3.431 59.411 32.203 1.00 245.20 192 ARG A O 1
ATOM 1387 N N . ASN A 1 193 ? 1.248 59.103 31.654 1.00 356.54 193 ASN A N 1
ATOM 1388 C CA . ASN A 1 193 ? 0.955 57.985 32.559 1.00 358.61 193 ASN A CA 1
ATOM 1389 C C . ASN A 1 193 ? 1.211 56.601 31.900 1.00 360.08 193 ASN A C 1
ATOM 1390 O O . ASN A 1 193 ? 0.800 55.567 32.429 1.00 361.40 193 ASN A O 1
ATOM 1395 N N . GLU A 1 194 ? 1.881 56.607 30.743 1.00 300.32 194 GLU A N 1
ATOM 1396 C CA . GLU A 1 194 ? 1.868 55.514 29.749 1.00 294.87 194 GLU A CA 1
ATOM 1397 C C . GLU A 1 194 ? 2.278 54.095 30.149 1.00 291.02 194 GLU A C 1
ATOM 1398 O O . GLU A 1 194 ? 2.111 53.183 29.355 1.00 288.48 194 GLU A O 1
ATOM 1404 N N . GLU A 1 195 ? 2.845 53.904 31.330 1.00 342.95 195 GLU A N 1
ATOM 1405 C CA . GLU A 1 195 ? 3.245 52.566 31.768 1.00 343.52 195 GLU A CA 1
ATOM 1406 C C . GLU A 1 195 ? 2.143 51.545 31.457 1.00 343.15 195 GLU A C 1
ATOM 1407 O O . GLU A 1 195 ? 2.323 50.605 30.646 1.00 344.87 195 GLU A O 1
ATOM 1413 N N . ALA A 1 196 ? 0.990 51.766 32.081 1.00 215.34 196 ALA A N 1
ATOM 1414 C CA . ALA A 1 196 ? -0.179 50.935 31.861 1.00 208.68 196 ALA A CA 1
ATOM 1415 C C . ALA A 1 196 ? -0.562 50.889 30.388 1.00 215.27 196 ALA A C 1
ATOM 1416 O O . ALA A 1 196 ? -1.144 49.923 29.947 1.00 221.92 196 ALA A O 1
ATOM 1418 N N . ALA A 1 197 ? -0.216 51.919 29.623 1.00 216.95 197 ALA A N 1
ATOM 1419 C CA . ALA A 1 197 ? -0.512 51.924 28.191 1.00 209.86 197 ALA A CA 1
ATOM 1420 C C . ALA A 1 197 ? 0.316 50.895 27.446 1.00 210.51 197 ALA A C 1
ATOM 1421 O O . ALA A 1 197 ? -0.228 50.069 26.721 1.00 206.21 197 ALA A O 1
ATOM 1423 N N . ARG A 1 198 ? 1.634 50.972 27.616 1.00 259.67 198 ARG A N 1
ATOM 1424 C CA . ARG A 1 198 ? 2.559 50.030 27.001 1.00 272.93 198 ARG A CA 1
ATOM 1425 C C . ARG A 1 198 ? 2.148 48.618 27.350 1.00 274.47 198 ARG A C 1
ATOM 1426 O O . ARG A 1 198 ? 1.971 47.774 26.466 1.00 271.01 198 ARG A O 1
ATOM 1434 N N . GLN A 1 199 ? 1.976 48.346 28.639 1.00 334.53 199 GLN A N 1
ATOM 1435 C CA . GLN A 1 199 ? 1.725 46.952 28.997 1.00 336.91 199 GLN A CA 1
ATOM 1436 C C . GLN A 1 199 ? 0.251 46.493 28.861 1.00 332.18 199 GLN A C 1
ATOM 1437 O O . GLN A 1 199 ? -0.048 45.295 28.932 1.00 331.93 199 GLN A O 1
ATOM 1443 N N . VAL A 1 200 ? -0.661 47.431 28.608 1.00 339.23 200 VAL A N 1
ATOM 1444 C CA . VAL A 1 200 ? -2.021 47.060 28.194 1.00 342.64 200 VAL A CA 1
ATOM 1445 C C . VAL A 1 200 ? -1.992 46.685 26.715 1.00 339.81 200 VAL A C 1
ATOM 1446 O O . VAL A 1 200 ? -2.625 45.697 26.281 1.00 340.44 200 VAL A O 1
ATOM 1450 N N . MET A 1 201 ? -1.234 47.476 25.955 1.00 229.72 201 MET A N 1
ATOM 1451 C CA . MET A 1 201 ? -0.882 47.129 24.589 1.00 227.72 201 MET A CA 1
ATOM 1452 C C . MET A 1 201 ? -0.312 45.717 24.610 1.00 230.52 201 MET A C 1
ATOM 1453 O O . MET A 1 201 ? -0.523 44.949 23.668 1.00 232.43 201 MET A O 1
ATOM 1458 N N . LYS A 1 202 ? 0.394 45.380 25.696 1.00 341.41 202 LYS A N 1
ATOM 1459 C CA . LYS A 1 202 ? 0.806 43.990 25.955 1.00 345.52 202 LYS A CA 1
ATOM 1460 C C . LYS A 1 202 ? -0.370 42.997 26.175 1.00 346.18 202 LYS A C 1
ATOM 1461 O O . LYS A 1 202 ? -0.425 41.977 25.489 1.00 347.29 202 LYS A O 1
ATOM 1467 N N . ILE A 1 203 ? -1.298 43.268 27.106 1.00 351.73 203 ILE A N 1
ATOM 1468 C CA . ILE A 1 203 ? -2.392 42.288 27.370 1.00 349.81 203 ILE A CA 1
ATOM 1469 C C . ILE A 1 203 ? -3.322 41.991 26.190 1.00 346.05 203 ILE A C 1
ATOM 1470 O O . ILE A 1 203 ? -3.621 40.824 25.907 1.00 343.50 203 ILE A O 1
ATOM 1475 N N . THR A 1 204 ? -3.815 43.036 25.533 1.00 288.94 204 THR A N 1
ATOM 1476 C CA . THR A 1 204 ? -4.826 42.822 24.505 1.00 291.13 204 THR A CA 1
ATOM 1477 C C . THR A 1 204 ? -4.353 41.935 23.358 1.00 304.28 204 THR A C 1
ATOM 1478 O O . THR A 1 204 ? -4.765 40.775 23.235 1.00 302.57 204 THR A O 1
ATOM 1482 N N . TYR A 1 205 ? -3.504 42.511 22.510 1.00 344.97 205 TYR A N 1
ATOM 1483 C CA . TYR A 1 205 ? -3.034 41.851 21.285 1.00 368.49 205 TYR A CA 1
ATOM 1484 C C . TYR A 1 205 ? -1.613 41.234 21.116 1.00 380.03 205 TYR A C 1
ATOM 1485 O O . TYR A 1 205 ? -1.195 40.943 19.995 1.00 384.41 205 TYR A O 1
ATOM 1494 N N . ASP A 1 206 ? -0.887 41.076 22.226 1.00 399.72 206 ASP A N 1
ATOM 1495 C CA . ASP A 1 206 ? 0.364 40.275 22.301 1.00 406.02 206 ASP A CA 1
ATOM 1496 C C . ASP A 1 206 ? 1.698 40.779 21.688 1.00 414.24 206 ASP A C 1
ATOM 1497 O O . ASP A 1 206 ? 2.428 40.022 21.046 1.00 417.57 206 ASP A O 1
ATOM 1502 N N . ASP A 1 207 ? 1.998 42.062 21.866 1.00 434.23 207 ASP A N 1
ATOM 1503 C CA . ASP A 1 207 ? 3.393 42.537 21.911 1.00 440.64 207 ASP A CA 1
ATOM 1504 C C . ASP A 1 207 ? 4.228 42.442 20.620 1.00 433.22 207 ASP A C 1
ATOM 1505 O O . ASP A 1 207 ? 5.305 43.037 20.544 1.00 433.20 207 ASP A O 1
ATOM 1510 N N . SER A 1 208 ? 3.751 41.700 19.622 1.00 414.07 208 SER A N 1
ATOM 1511 C CA . SER A 1 208 ? 4.505 41.536 18.374 1.00 403.12 208 SER A CA 1
ATOM 1512 C C . SER A 1 208 ? 4.498 42.776 17.474 1.00 393.49 208 SER A C 1
ATOM 1513 O O . SER A 1 208 ? 5.557 43.282 17.088 1.00 384.41 208 SER A O 1
ATOM 1516 N N . GLU A 1 209 ? 3.305 43.251 17.129 1.00 408.10 209 GLU A N 1
ATOM 1517 C CA . GLU A 1 209 ? 3.177 44.464 16.325 1.00 399.95 209 GLU A CA 1
ATOM 1518 C C . GLU A 1 209 ? 3.040 45.728 17.175 1.00 385.02 209 GLU A C 1
ATOM 1519 O O . GLU A 1 209 ? 3.156 46.826 16.644 1.00 361.69 209 GLU A O 1
ATOM 1525 N N . ILE A 1 210 ? 2.801 45.583 18.481 1.00 377.52 210 ILE A N 1
ATOM 1526 C CA . ILE A 1 210 ? 2.554 46.752 19.339 1.00 366.68 210 ILE A CA 1
ATOM 1527 C C . ILE A 1 210 ? 3.792 47.617 19.525 1.00 352.54 210 ILE A C 1
ATOM 1528 O O . ILE A 1 210 ? 3.711 48.698 20.095 1.00 338.56 210 ILE A O 1
ATOM 1533 N N . ASP A 1 211 ? 4.941 47.130 19.073 1.00 332.19 211 ASP A N 1
ATOM 1534 C CA . ASP A 1 211 ? 6.103 47.989 18.960 1.00 332.59 211 ASP A CA 1
ATOM 1535 C C . ASP A 1 211 ? 5.743 49.011 17.887 1.00 322.24 211 ASP A C 1
ATOM 1536 O O . ASP A 1 211 ? 5.747 50.212 18.145 1.00 314.14 211 ASP A O 1
ATOM 1541 N N . LYS A 1 212 ? 5.369 48.516 16.706 1.00 301.02 212 LYS A N 1
ATOM 1542 C CA . LYS A 1 212 ? 5.006 49.366 15.567 1.00 294.93 212 LYS A CA 1
ATOM 1543 C C . LYS A 1 212 ? 3.704 50.151 15.773 1.00 283.09 212 LYS A C 1
ATOM 1544 O O . LYS A 1 212 ? 3.490 51.158 15.110 1.00 276.25 212 LYS A O 1
ATOM 1550 N N . GLU A 1 213 ? 2.819 49.653 16.637 1.00 227.01 213 GLU A N 1
ATOM 1551 C CA . GLU A 1 213 ? 1.561 50.333 16.982 1.00 191.27 213 GLU A CA 1
ATOM 1552 C C . GLU A 1 213 ? 1.628 51.375 18.119 1.00 175.87 213 GLU A C 1
ATOM 1553 O O . GLU A 1 213 ? 0.998 52.424 18.038 1.00 168.65 213 GLU A O 1
ATOM 1559 N N . LEU A 1 214 ? 2.364 51.068 19.183 1.00 115.85 214 LEU A N 1
ATOM 1560 C CA . LEU A 1 214 ? 2.693 52.053 20.211 1.00 112.94 214 LEU A CA 1
ATOM 1561 C C . LEU A 1 214 ? 3.452 53.150 19.473 1.00 117.28 214 LEU A C 1
ATOM 1562 O O . LEU A 1 214 ? 3.327 54.348 19.775 1.00 96.63 214 LEU A O 1
ATOM 1567 N N . LYS A 1 215 ? 4.236 52.700 18.491 1.00 272.43 215 LYS A N 1
ATOM 1568 C CA . LYS A 1 215 ? 4.926 53.565 17.544 1.00 276.20 215 LYS A CA 1
ATOM 1569 C C . LYS A 1 215 ? 3.955 54.381 16.711 1.00 264.75 215 LYS A C 1
ATOM 1570 O O . LYS A 1 215 ? 4.144 55.577 16.568 1.00 261.94 215 LYS A O 1
ATOM 1576 N N . GLU A 1 216 ? 2.934 53.737 16.142 1.00 216.61 216 GLU A N 1
ATOM 1577 C CA . GLU A 1 216 ? 2.019 54.431 15.229 1.00 200.75 216 GLU A CA 1
ATOM 1578 C C . GLU A 1 216 ? 1.186 55.469 15.979 1.00 207.21 216 GLU A C 1
ATOM 1579 O O . GLU A 1 216 ? 0.944 56.554 15.459 1.00 209.50 216 GLU A O 1
ATOM 1585 N N . MET A 1 217 ? 0.747 55.149 17.194 1.00 199.02 217 MET A N 1
ATOM 1586 C CA . MET A 1 217 ? -0.015 56.134 17.956 1.00 213.57 217 MET A CA 1
ATOM 1587 C C . MET A 1 217 ? 0.802 57.175 18.724 1.00 208.08 217 MET A C 1
ATOM 1588 O O . MET A 1 217 ? 0.289 58.243 18.964 1.00 203.19 217 MET A O 1
ATOM 1593 N N . LYS A 1 218 ? 2.050 56.901 19.105 1.00 138.28 218 LYS A N 1
ATOM 1594 C CA . LYS A 1 218 ? 2.865 57.997 19.653 1.00 145.57 218 LYS A CA 1
ATOM 1595 C C . LYS A 1 218 ? 3.458 58.860 18.533 1.00 141.40 218 LYS A C 1
ATOM 1596 O O . LYS A 1 218 ? 3.778 60.033 18.737 1.00 127.89 218 LYS A O 1
ATOM 1602 N N . GLU A 1 219 ? 3.598 58.264 17.350 1.00 262.61 219 GLU A N 1
ATOM 1603 C CA . GLU A 1 219 ? 3.959 59.011 16.151 1.00 264.40 219 GLU A CA 1
ATOM 1604 C C . GLU A 1 219 ? 2.800 59.912 15.770 1.00 257.09 219 GLU A C 1
ATOM 1605 O O . GLU A 1 219 ? 3.000 61.096 15.592 1.00 251.30 219 GLU A O 1
ATOM 1611 N N . ILE A 1 220 ? 1.588 59.368 15.653 1.00 339.47 220 ILE A N 1
ATOM 1612 C CA . ILE A 1 220 ? 0.444 60.214 15.295 1.00 339.42 220 ILE A CA 1
ATOM 1613 C C . ILE A 1 220 ? 0.060 61.173 16.423 1.00 339.56 220 ILE A C 1
ATOM 1614 O O . ILE A 1 220 ? -0.464 62.259 16.165 1.00 339.58 220 ILE A O 1
ATOM 1619 N N . ASN A 1 221 ? 0.321 60.789 17.670 1.00 161.03 221 ASN A N 1
ATOM 1620 C CA . ASN A 1 221 ? 0.127 61.713 18.781 1.00 154.36 221 ASN A CA 1
ATOM 1621 C C . ASN A 1 221 ? 1.119 62.841 18.578 1.00 144.78 221 ASN A C 1
ATOM 1622 O O . ASN A 1 221 ? 0.788 64.020 18.742 1.00 148.61 221 ASN A O 1
ATOM 1627 N N . ALA A 1 222 ? 2.330 62.461 18.179 1.00 88.27 222 ALA A N 1
ATOM 1628 C CA . ALA A 1 222 ? 3.347 63.444 17.877 1.00 83.49 222 ALA A CA 1
ATOM 1629 C C . ALA A 1 222 ? 2.871 64.393 16.766 1.00 74.13 222 ALA A C 1
ATOM 1630 O O . ALA A 1 222 ? 2.488 65.527 17.047 1.00 67.82 222 ALA A O 1
ATOM 1632 N N . ILE A 1 223 ? 2.794 63.916 15.521 1.00 98.86 223 ILE A N 1
ATOM 1633 C CA . ILE A 1 223 ? 2.434 64.813 14.410 1.00 95.98 223 ILE A CA 1
ATOM 1634 C C . ILE A 1 223 ? 1.028 65.443 14.524 1.00 129.17 223 ILE A C 1
ATOM 1635 O O . ILE A 1 223 ? 0.685 66.319 13.729 1.00 142.66 223 ILE A O 1
ATOM 1640 N N . SER A 1 224 ? 0.227 65.022 15.508 1.00 333.63 224 SER A N 1
ATOM 1641 C CA . SER A 1 224 ? -0.984 65.782 15.877 1.00 333.64 224 SER A CA 1
ATOM 1642 C C . SER A 1 224 ? -0.608 66.988 16.754 1.00 333.83 224 SER A C 1
ATOM 1643 O O . SER A 1 224 ? -1.132 68.112 16.546 1.00 338.56 224 SER A O 1
ATOM 1646 N N . GLU A 1 225 ? 0.306 66.738 17.709 1.00 309.22 225 GLU A N 1
ATOM 1647 C CA . GLU A 1 225 ? 0.970 67.785 18.505 1.00 312.70 225 GLU A CA 1
ATOM 1648 C C . GLU A 1 225 ? 1.623 68.829 17.584 1.00 312.47 225 GLU A C 1
ATOM 1649 O O . GLU A 1 225 ? 1.703 70.010 17.939 1.00 314.28 225 GLU A O 1
ATOM 1655 N N . SER A 1 226 ? 2.126 68.382 16.429 1.00 365.87 226 SER A N 1
ATOM 1656 C CA . SER A 1 226 ? 2.678 69.290 15.405 1.00 367.89 226 SER A CA 1
ATOM 1657 C C . SER A 1 226 ? 1.647 69.950 14.439 1.00 371.69 226 SER A C 1
ATOM 1658 O O . SER A 1 226 ? 1.827 71.114 14.067 1.00 375.44 226 SER A O 1
ATOM 1661 N N . THR A 1 227 ? 0.610 69.211 14.010 1.00 365.25 227 THR A N 1
ATOM 1662 C CA . THR A 1 227 ? -0.391 69.726 13.029 1.00 372.01 227 THR A CA 1
ATOM 1663 C C . THR A 1 227 ? -1.803 70.264 13.422 1.00 373.25 227 THR A C 1
ATOM 1664 O O . THR A 1 227 ? -2.581 70.573 12.513 1.00 370.02 227 THR A O 1
ATOM 1668 N N . TRP A 1 228 ? -2.176 70.356 14.705 1.00 280.87 228 TRP A N 1
ATOM 1669 C CA . TRP A 1 228 ? -3.458 71.057 15.003 1.00 289.28 228 TRP A CA 1
ATOM 1670 C C . TRP A 1 228 ? -3.481 72.613 14.841 1.00 290.50 228 TRP A C 1
ATOM 1671 O O . TRP A 1 228 ? -4.549 73.224 14.977 1.00 281.80 228 TRP A O 1
ATOM 1682 N N . THR A 1 229 ? -2.319 73.236 14.586 1.00 408.18 229 THR A N 1
ATOM 1683 C CA . THR A 1 229 ? -2.184 74.714 14.450 1.00 417.63 229 THR A CA 1
ATOM 1684 C C . THR A 1 229 ? -2.475 75.409 13.093 1.00 416.15 229 THR A C 1
ATOM 1685 O O . THR A 1 229 ? -3.003 76.523 13.080 1.00 417.44 229 THR A O 1
ATOM 1689 N N . VAL A 1 230 ? -2.115 74.785 11.970 1.00 306.65 230 VAL A N 1
ATOM 1690 C CA . VAL A 1 230 ? -2.309 75.398 10.645 1.00 299.05 230 VAL A CA 1
ATOM 1691 C C . VAL A 1 230 ? -3.762 75.151 10.185 1.00 293.01 230 VAL A C 1
ATOM 1692 O O . VAL A 1 230 ? -4.127 75.451 9.050 1.00 297.35 230 VAL A O 1
ATOM 1696 N N . ILE A 1 231 ? -4.568 74.598 11.101 1.00 375.42 231 ILE A N 1
ATOM 1697 C CA . ILE A 1 231 ? -5.935 74.084 10.860 1.00 366.78 231 ILE A CA 1
ATOM 1698 C C . ILE A 1 231 ? -7.125 75.070 10.673 1.00 357.34 231 ILE A C 1
ATOM 1699 O O . ILE A 1 231 ? -7.676 75.172 9.576 1.00 356.01 231 ILE A O 1
ATOM 1704 N N . LYS A 1 232 ? -7.517 75.778 11.734 1.00 166.69 232 LYS A N 1
ATOM 1705 C CA . LYS A 1 232 ? -8.873 76.350 11.853 1.00 132.73 232 LYS A CA 1
ATOM 1706 C C . LYS A 1 232 ? -9.337 77.474 10.870 1.00 129.86 232 LYS A C 1
ATOM 1707 O O . LYS A 1 232 ? -10.534 77.638 10.645 1.00 146.07 232 LYS A O 1
ATOM 1713 N N . SER A 1 233 ? -8.400 78.228 10.298 1.00 148.50 233 SER A N 1
ATOM 1714 C CA . SER A 1 233 ? -8.659 79.352 9.355 1.00 155.17 233 SER A CA 1
ATOM 1715 C C . SER A 1 233 ? -8.749 78.880 7.863 1.00 164.38 233 SER A C 1
ATOM 1716 O O . SER A 1 233 ? -8.957 77.696 7.651 1.00 159.94 233 SER A O 1
ATOM 1719 N N . PRO A 1 234 ? -8.637 79.788 6.850 1.00 197.43 234 PRO A N 1
ATOM 1720 C CA . PRO A 1 234 ? -8.598 79.394 5.426 1.00 200.40 234 PRO A CA 1
ATOM 1721 C C . PRO A 1 234 ? -7.719 78.202 5.003 1.00 203.53 234 PRO A C 1
ATOM 1722 O O . PRO A 1 234 ? -7.295 77.417 5.846 1.00 194.39 234 PRO A O 1
ATOM 1726 N N . TRP A 1 235 ? -7.389 78.078 3.723 1.00 243.91 235 TRP A N 1
ATOM 1727 C CA . TRP A 1 235 ? -7.826 76.971 2.867 1.00 266.48 235 TRP A CA 1
ATOM 1728 C C . TRP A 1 235 ? -8.262 75.658 3.546 1.00 269.58 235 TRP A C 1
ATOM 1729 O O . TRP A 1 235 ? -9.261 75.033 3.123 1.00 275.64 235 TRP A O 1
ATOM 1740 N N . LEU A 1 236 ? -7.577 75.247 4.601 1.00 338.15 236 LEU A N 1
ATOM 1741 C CA . LEU A 1 236 ? -8.036 74.094 5.371 1.00 335.85 236 LEU A CA 1
ATOM 1742 C C . LEU A 1 236 ? -9.462 74.310 5.921 1.00 329.89 236 LEU A C 1
ATOM 1743 O O . LEU A 1 236 ? -10.284 73.380 5.969 1.00 328.77 236 LEU A O 1
ATOM 1748 N N . GLY A 1 237 ? -9.764 75.549 6.301 1.00 232.83 237 GLY A N 1
ATOM 1749 C CA . GLY A 1 237 ? -11.099 75.896 6.762 1.00 231.04 237 GLY A CA 1
ATOM 1750 C C . GLY A 1 237 ? -12.123 75.860 5.646 1.00 223.01 237 GLY A C 1
ATOM 1751 O O . GLY A 1 237 ? -13.322 75.701 5.896 1.00 228.41 237 GLY A O 1
ATOM 1752 N N . ARG A 1 238 ? -11.651 76.013 4.411 1.00 256.43 238 ARG A N 1
ATOM 1753 C CA . ARG A 1 238 ? -12.506 75.830 3.243 1.00 245.95 238 ARG A CA 1
ATOM 1754 C C . ARG A 1 238 ? -12.888 74.341 3.129 1.00 239.72 238 ARG A C 1
ATOM 1755 O O . ARG A 1 238 ? -14.088 74.006 3.011 1.00 242.68 238 ARG A O 1
ATOM 1763 N N . ILE A 1 239 ? -11.894 73.444 3.211 1.00 160.70 239 ILE A N 1
ATOM 1764 C CA . ILE A 1 239 ? -12.230 72.001 3.179 1.00 159.82 239 ILE A CA 1
ATOM 1765 C C . ILE A 1 239 ? -13.107 71.524 4.351 1.00 174.69 239 ILE A C 1
ATOM 1766 O O . ILE A 1 239 ? -13.891 70.574 4.202 1.00 179.68 239 ILE A O 1
ATOM 1771 N N . LEU A 1 240 ? -12.990 72.170 5.510 1.00 319.41 240 LEU A N 1
ATOM 1772 C CA . LEU A 1 240 ? -13.898 71.823 6.605 1.00 319.43 240 LEU A CA 1
ATOM 1773 C C . LEU A 1 240 ? -15.306 72.392 6.398 1.00 316.38 240 LEU A C 1
ATOM 1774 O O . LEU A 1 240 ? -16.293 71.728 6.718 1.00 309.68 240 LEU A O 1
ATOM 1779 N N . ILE A 1 241 ? -15.393 73.613 5.867 1.00 150.15 241 ILE A N 1
ATOM 1780 C CA . ILE A 1 241 ? -16.683 74.188 5.474 1.00 140.02 241 ILE A CA 1
ATOM 1781 C C . ILE A 1 241 ? -17.454 73.218 4.568 1.00 123.48 241 ILE A C 1
ATOM 1782 O O . ILE A 1 241 ? -18.647 72.948 4.787 1.00 126.32 241 ILE A O 1
ATOM 1787 N N . VAL A 1 242 ? -16.766 72.668 3.565 1.00 108.78 242 VAL A N 1
ATOM 1788 C CA . VAL A 1 242 ? -17.445 71.746 2.637 1.00 98.02 242 VAL A CA 1
ATOM 1789 C C . VAL A 1 242 ? -17.528 70.267 3.127 1.00 98.74 242 VAL A C 1
ATOM 1790 O O . VAL A 1 242 ? -18.319 69.478 2.614 1.00 112.52 242 VAL A O 1
ATOM 1794 N N . GLY A 1 243 ? -16.760 69.907 4.154 1.00 65.23 243 GLY A N 1
ATOM 1795 C CA . GLY A 1 243 ? -16.958 68.621 4.817 1.00 56.61 243 GLY A CA 1
ATOM 1796 C C . GLY A 1 243 ? -18.168 68.704 5.732 1.00 53.52 243 GLY A C 1
ATOM 1797 O O . GLY A 1 243 ? -18.778 67.691 6.124 1.00 45.59 243 GLY A O 1
ATOM 1798 N N . CYS A 1 244 ? -18.505 69.943 6.088 1.00 74.76 244 CYS A N 1
ATOM 1799 C CA . CYS A 1 244 ? -19.764 70.272 6.791 1.00 87.15 244 CYS A CA 1
ATOM 1800 C C . CYS A 1 244 ? -21.037 70.447 5.885 1.00 72.97 244 CYS A C 1
ATOM 1801 O O . CYS A 1 244 ? -22.188 70.221 6.319 1.00 51.67 244 CYS A O 1
ATOM 1804 N N . ILE A 1 245 ? -20.816 70.860 4.634 1.00 108.86 245 ILE A N 1
ATOM 1805 C CA . ILE A 1 245 ? -21.870 70.808 3.607 1.00 97.98 245 ILE A CA 1
ATOM 1806 C C . ILE A 1 245 ? -22.089 69.340 3.132 1.00 82.78 245 ILE A C 1
ATOM 1807 O O . ILE A 1 245 ? -23.203 68.952 2.758 1.00 82.71 245 ILE A O 1
ATOM 1812 N N . PHE A 1 246 ? -21.013 68.549 3.162 1.00 105.39 246 PHE A N 1
ATOM 1813 C CA . PHE A 1 246 ? -21.037 67.074 3.194 1.00 106.92 246 PHE A CA 1
ATOM 1814 C C . PHE A 1 246 ? -21.978 66.561 4.298 1.00 109.76 246 PHE A C 1
ATOM 1815 O O . PHE A 1 246 ? -22.820 65.694 4.050 1.00 104.58 246 PHE A O 1
ATOM 1823 N N . ALA A 1 247 ? -21.816 67.097 5.516 1.00 15.80 247 ALA A N 1
ATOM 1824 C CA . ALA A 1 247 ? -22.618 66.678 6.690 1.00 23.45 247 ALA A CA 1
ATOM 1825 C C . ALA A 1 247 ? -24.101 67.105 6.771 1.00 11.67 247 ALA A C 1
ATOM 1826 O O . ALA A 1 247 ? -24.936 66.453 7.461 1.00 11.65 247 ALA A O 1
ATOM 1828 N N . ILE A 1 248 ? -24.374 68.217 6.078 1.00 34.81 248 ILE A N 1
ATOM 1829 C CA . ILE A 1 248 ? -25.718 68.705 5.754 1.00 26.74 248 ILE A CA 1
ATOM 1830 C C . ILE A 1 248 ? -26.477 68.061 4.537 1.00 22.14 248 ILE A C 1
ATOM 1831 O O . ILE A 1 248 ? -27.654 67.801 4.680 1.00 25.74 248 ILE A O 1
ATOM 1836 N N . PHE A 1 249 ? -25.841 67.783 3.379 1.00 20.07 249 PHE A N 1
ATOM 1837 C CA . PHE A 1 249 ? -26.494 66.969 2.298 1.00 15.47 249 PHE A CA 1
ATOM 1838 C C . PHE A 1 249 ? -26.316 65.492 2.624 1.00 16.94 249 PHE A C 1
ATOM 1839 O O . PHE A 1 249 ? -26.580 64.627 1.775 1.00 20.51 249 PHE A O 1
ATOM 1847 N N . GLN A 1 250 ? -25.711 65.231 3.798 1.00 36.64 250 GLN A N 1
ATOM 1848 C CA . GLN A 1 250 ? -25.940 63.980 4.543 1.00 53.82 250 GLN A CA 1
ATOM 1849 C C . GLN A 1 250 ? -27.160 63.906 5.469 1.00 56.13 250 GLN A C 1
ATOM 1850 O O . GLN A 1 250 ? -27.750 62.856 5.543 1.00 79.05 250 GLN A O 1
ATOM 1856 N N . GLN A 1 251 ? -27.526 64.945 6.225 1.00 32.06 251 GLN A N 1
ATOM 1857 C CA . GLN A 1 251 ? -28.908 64.850 6.831 1.00 33.46 251 GLN A CA 1
ATOM 1858 C C . GLN A 1 251 ? -30.215 65.561 6.264 1.00 24.24 251 GLN A C 1
ATOM 1859 O O . GLN A 1 251 ? -31.333 65.228 6.643 1.00 19.46 251 GLN A O 1
ATOM 1865 N N . PHE A 1 252 ? -30.086 66.416 5.269 1.00 39.83 252 PHE A N 1
ATOM 1866 C CA . PHE A 1 252 ? -31.268 66.982 4.638 1.00 28.05 252 PHE A CA 1
ATOM 1867 C C . PHE A 1 252 ? -31.855 65.928 3.686 1.00 24.62 252 PHE A C 1
ATOM 1868 O O . PHE A 1 252 ? -33.025 65.970 3.229 1.00 42.28 252 PHE A O 1
ATOM 1876 N N . ILE A 1 253 ? -31.017 64.936 3.424 1.00 11.09 253 ILE A N 1
ATOM 1877 C CA . ILE A 1 253 ? -31.426 63.772 2.654 1.00 10.95 253 ILE A CA 1
ATOM 1878 C C . ILE A 1 253 ? -31.038 62.614 3.587 1.00 10.93 253 ILE A C 1
ATOM 1879 O O . ILE A 1 253 ? -29.857 62.337 3.817 1.00 12.81 253 ILE A O 1
ATOM 1884 N N . GLY A 1 254 ? -32.056 61.955 4.128 1.00 142.87 254 GLY A N 1
ATOM 1885 C CA . GLY A 1 254 ? -31.842 60.821 5.008 1.00 146.01 254 GLY A CA 1
ATOM 1886 C C . GLY A 1 254 ? -33.018 60.375 5.865 1.00 159.09 254 GLY A C 1
ATOM 1887 O O . GLY A 1 254 ? -34.039 61.059 5.939 1.00 166.63 254 GLY A O 1
ATOM 1888 N N . ILE A 1 255 ? -32.832 59.225 6.523 1.00 55.64 255 ILE A N 1
ATOM 1889 C CA . ILE A 1 255 ? -33.820 58.577 7.398 1.00 48.95 255 ILE A CA 1
ATOM 1890 C C . ILE A 1 255 ? -33.862 59.058 8.819 1.00 55.55 255 ILE A C 1
ATOM 1891 O O . ILE A 1 255 ? -34.545 58.453 9.604 1.00 57.89 255 ILE A O 1
ATOM 1896 N N . ASN A 1 256 ? -33.099 60.072 9.197 1.00 91.96 256 ASN A N 1
ATOM 1897 C CA . ASN A 1 256 ? -33.168 60.496 10.593 1.00 104.85 256 ASN A CA 1
ATOM 1898 C C . ASN A 1 256 ? -34.389 61.396 10.888 1.00 114.46 256 ASN A C 1
ATOM 1899 O O . ASN A 1 256 ? -34.549 61.863 12.015 1.00 130.21 256 ASN A O 1
ATOM 1904 N N . ALA A 1 257 ? -35.226 61.632 9.863 1.00 13.81 257 ALA A N 1
ATOM 1905 C CA . ALA A 1 257 ? -36.637 62.063 10.030 1.00 11.20 257 ALA A CA 1
ATOM 1906 C C . ALA A 1 257 ? -37.555 60.855 9.748 1.00 11.07 257 ALA A C 1
ATOM 1907 O O . ALA A 1 257 ? -38.259 60.278 10.641 1.00 11.08 257 ALA A O 1
ATOM 1909 N N . VAL A 1 258 ? -37.420 60.428 8.504 1.00 10.97 258 VAL A N 1
ATOM 1910 C CA . VAL A 1 258 ? -38.129 59.341 7.897 1.00 10.84 258 VAL A CA 1
ATOM 1911 C C . VAL A 1 258 ? -38.138 58.051 8.751 1.00 10.80 258 VAL A C 1
ATOM 1912 O O . VAL A 1 258 ? -38.905 57.161 8.486 1.00 10.71 258 VAL A O 1
ATOM 1916 N N . ILE A 1 259 ? -37.278 57.906 9.754 1.00 43.81 259 ILE A N 1
ATOM 1917 C CA . ILE A 1 259 ? -37.318 56.642 10.510 1.00 69.41 259 ILE A CA 1
ATOM 1918 C C . ILE A 1 259 ? -38.498 56.649 11.455 1.00 63.00 259 ILE A C 1
ATOM 1919 O O . ILE A 1 259 ? -39.479 55.906 11.285 1.00 49.23 259 ILE A O 1
ATOM 1924 N N . PHE A 1 260 ? -38.399 57.526 12.438 1.00 73.20 260 PHE A N 1
ATOM 1925 C CA . PHE A 1 260 ? -39.415 57.633 13.452 1.00 63.31 260 PHE A CA 1
ATOM 1926 C C . PHE A 1 260 ? -40.674 58.116 12.810 1.00 65.83 260 PHE A C 1
ATOM 1927 O O . PHE A 1 260 ? -41.721 57.463 12.917 1.00 57.01 260 PHE A O 1
ATOM 1935 N N . TYR A 1 261 ? -40.576 59.206 12.062 1.00 49.76 261 TYR A N 1
ATOM 1936 C CA . TYR A 1 261 ? -41.783 59.653 11.393 1.00 49.24 261 TYR A CA 1
ATOM 1937 C C . TYR A 1 261 ? -42.219 58.795 10.211 1.00 58.89 261 TYR A C 1
ATOM 1938 O O . TYR A 1 261 ? -43.226 59.098 9.600 1.00 73.95 261 TYR A O 1
ATOM 1947 N N . SER A 1 262 ? -41.444 57.748 9.881 1.00 158.76 262 SER A N 1
ATOM 1948 C CA . SER A 1 262 ? -42.054 56.596 9.187 1.00 160.85 262 SER A CA 1
ATOM 1949 C C . SER A 1 262 ? -42.697 55.546 10.077 1.00 153.81 262 SER A C 1
ATOM 1950 O O . SER A 1 262 ? -43.468 54.737 9.566 1.00 155.87 262 SER A O 1
ATOM 1953 N N . SER A 1 263 ? -42.426 55.498 11.379 1.00 16.33 263 SER A N 1
ATOM 1954 C CA . SER A 1 263 ? -43.457 54.783 12.117 1.00 16.96 263 SER A CA 1
ATOM 1955 C C . SER A 1 263 ? -44.763 55.656 12.200 1.00 11.22 263 SER A C 1
ATOM 1956 O O . SER A 1 263 ? -45.933 55.122 12.179 1.00 11.17 263 SER A O 1
ATOM 1959 N N . SER A 1 264 ? -44.530 56.982 12.140 1.00 10.84 264 SER A N 1
ATOM 1960 C CA . SER A 1 264 ? -45.571 58.003 11.980 1.00 10.89 264 SER A CA 1
ATOM 1961 C C . SER A 1 264 ? -46.312 57.794 10.682 1.00 10.79 264 SER A C 1
ATOM 1962 O O . SER A 1 264 ? -47.520 57.834 10.675 1.00 10.79 264 SER A O 1
ATOM 1965 N N . ILE A 1 265 ? -45.605 57.618 9.561 1.00 31.05 265 ILE A N 1
ATOM 1966 C CA . ILE A 1 265 ? -46.311 57.465 8.264 1.00 21.33 265 ILE A CA 1
ATOM 1967 C C . ILE A 1 265 ? -46.827 56.044 7.944 1.00 19.94 265 ILE A C 1
ATOM 1968 O O . ILE A 1 265 ? -47.942 55.909 7.397 1.00 29.60 265 ILE A O 1
ATOM 1973 N N . PHE A 1 266 ? -46.094 54.997 8.348 1.00 10.47 266 PHE A N 1
ATOM 1974 C CA . PHE A 1 266 ? -46.729 53.661 8.331 1.00 11.28 266 PHE A CA 1
ATOM 1975 C C . PHE A 1 266 ? -48.064 53.433 9.194 1.00 10.40 266 PHE A C 1
ATOM 1976 O O . PHE A 1 266 ? -48.916 52.562 8.797 1.00 10.32 266 PHE A O 1
ATOM 1984 N N . ALA A 1 267 ? -48.235 54.174 10.336 1.00 10.51 267 ALA A N 1
ATOM 1985 C CA . ALA A 1 267 ? -49.543 54.242 11.077 1.00 10.55 267 ALA A CA 1
ATOM 1986 C C . ALA A 1 267 ? -50.446 55.522 10.843 1.00 10.62 267 ALA A C 1
ATOM 1987 O O . ALA A 1 267 ? -51.611 55.439 10.476 1.00 10.59 267 ALA A O 1
ATOM 1989 N N . LYS A 1 268 ? -49.914 56.695 11.159 1.00 11.77 268 LYS A N 1
ATOM 1990 C CA . LYS A 1 268 ? -50.575 57.989 10.901 1.00 11.84 268 LYS A CA 1
ATOM 1991 C C . LYS A 1 268 ? -50.709 58.380 9.429 1.00 11.78 268 LYS A C 1
ATOM 1992 O O . LYS A 1 268 ? -51.205 59.458 9.100 1.00 11.84 268 LYS A O 1
ATOM 1998 N N . ALA A 1 269 ? -50.162 57.569 8.539 1.00 11.78 269 ALA A N 1
ATOM 1999 C CA . ALA A 1 269 ? -50.504 57.685 7.124 1.00 11.71 269 ALA A CA 1
ATOM 2000 C C . ALA A 1 269 ? -51.065 56.333 6.876 1.00 11.61 269 ALA A C 1
ATOM 2001 O O . ALA A 1 269 ? -52.204 56.192 6.434 1.00 11.58 269 ALA A O 1
ATOM 2003 N N . GLY A 1 270 ? -50.273 55.332 7.216 1.00 14.53 270 GLY A N 1
ATOM 2004 C CA . GLY A 1 270 ? -50.653 53.966 6.953 1.00 14.43 270 GLY A CA 1
ATOM 2005 C C . GLY A 1 270 ? -51.939 53.403 7.572 1.00 22.22 270 GLY A C 1
ATOM 2006 O O . GLY A 1 270 ? -52.267 52.227 7.348 1.00 31.77 270 GLY A O 1
ATOM 2007 N N . LEU A 1 271 ? -52.669 54.192 8.361 1.00 116.53 271 LEU A N 1
ATOM 2008 C CA . LEU A 1 271 ? -54.004 53.778 8.849 1.00 123.90 271 LEU A CA 1
ATOM 2009 C C . LEU A 1 271 ? -54.018 52.459 9.653 1.00 137.97 271 LEU A C 1
ATOM 2010 O O . LEU A 1 271 ? -54.452 51.404 9.176 1.00 140.17 271 LEU A O 1
ATOM 2015 N N . GLY A 1 272 ? -53.521 52.557 10.882 1.00 284.26 272 GLY A N 1
ATOM 2016 C CA . GLY A 1 272 ? -53.299 51.423 11.761 1.00 287.85 272 GLY A CA 1
ATOM 2017 C C . GLY A 1 272 ? -51.817 51.110 11.794 1.00 291.69 272 GLY A C 1
ATOM 2018 O O . GLY A 1 272 ? -51.122 51.244 10.787 1.00 292.38 272 GLY A O 1
ATOM 2019 N N . GLU A 1 273 ? -51.328 50.671 12.948 1.00 109.69 273 GLU A N 1
ATOM 2020 C CA . GLU A 1 273 ? -49.894 50.567 13.140 1.00 99.10 273 GLU A CA 1
ATOM 2021 C C . GLU A 1 273 ? -49.447 49.179 12.802 1.00 97.12 273 GLU A C 1
ATOM 2022 O O . GLU A 1 273 ? -48.274 48.869 12.885 1.00 79.24 273 GLU A O 1
ATOM 2028 N N . ALA A 1 274 ? -50.394 48.354 12.380 1.00 184.26 274 ALA A N 1
ATOM 2029 C CA . ALA A 1 274 ? -50.077 47.043 11.850 1.00 176.74 274 ALA A CA 1
ATOM 2030 C C . ALA A 1 274 ? -48.913 47.226 10.880 1.00 166.96 274 ALA A C 1
ATOM 2031 O O . ALA A 1 274 ? -47.897 46.517 10.926 1.00 159.93 274 ALA A O 1
ATOM 2033 N N . ALA A 1 275 ? -49.034 48.261 10.062 1.00 58.93 275 ALA A N 1
ATOM 2034 C CA . ALA A 1 275 ? -47.988 48.588 9.127 1.00 51.19 275 ALA A CA 1
ATOM 2035 C C . ALA A 1 275 ? -46.945 49.420 9.831 1.00 56.58 275 ALA A C 1
ATOM 2036 O O . ALA A 1 275 ? -46.022 49.869 9.203 1.00 31.08 275 ALA A O 1
ATOM 2038 N N . SER A 1 276 ? -47.095 49.674 11.126 1.00 71.58 276 SER A N 1
ATOM 2039 C CA . SER A 1 276 ? -45.927 50.147 11.879 1.00 66.08 276 SER A CA 1
ATOM 2040 C C . SER A 1 276 ? -45.003 48.981 12.315 1.00 70.42 276 SER A C 1
ATOM 2041 O O . SER A 1 276 ? -43.776 49.132 12.351 1.00 29.32 276 SER A O 1
ATOM 2044 N N . ILE A 1 277 ? -45.563 47.803 12.578 1.00 142.67 277 ILE A N 1
ATOM 2045 C CA . ILE A 1 277 ? -44.691 46.627 12.717 1.00 150.53 277 ILE A CA 1
ATOM 2046 C C . ILE A 1 277 ? -44.184 46.073 11.370 1.00 153.27 277 ILE A C 1
ATOM 2047 O O . ILE A 1 277 ? -42.983 45.919 11.172 1.00 148.45 277 ILE A O 1
ATOM 2052 N N . LEU A 1 278 ? -45.086 45.814 10.427 1.00 303.27 278 LEU A N 1
ATOM 2053 C CA . LEU A 1 278 ? -44.656 45.242 9.153 1.00 298.81 278 LEU A CA 1
ATOM 2054 C C . LEU A 1 278 ? -44.101 46.334 8.292 1.00 293.07 278 LEU A C 1
ATOM 2055 O O . LEU A 1 278 ? -43.063 46.174 7.646 1.00 297.10 278 LEU A O 1
ATOM 2060 N N . GLY A 1 279 ? -44.792 47.464 8.306 1.00 29.65 279 GLY A N 1
ATOM 2061 C CA . GLY A 1 279 ? -44.280 48.600 7.584 1.00 32.54 279 GLY A CA 1
ATOM 2062 C C . GLY A 1 279 ? -42.984 49.052 8.198 1.00 31.23 279 GLY A C 1
ATOM 2063 O O . GLY A 1 279 ? -41.962 49.007 7.518 1.00 36.21 279 GLY A O 1
ATOM 2064 N N . SER A 1 280 ? -42.969 49.433 9.472 1.00 66.56 280 SER A N 1
ATOM 2065 C CA . SER A 1 280 ? -41.733 50.069 9.921 1.00 70.92 280 SER A CA 1
ATOM 2066 C C . SER A 1 280 ? -40.624 49.106 10.271 1.00 71.46 280 SER A C 1
ATOM 2067 O O . SER A 1 280 ? -39.454 49.327 9.934 1.00 56.25 280 SER A O 1
ATOM 2070 N N . VAL A 1 281 ? -40.974 48.015 10.920 1.00 81.94 281 VAL A N 1
ATOM 2071 C CA . VAL A 1 281 ? -39.936 47.063 11.211 1.00 94.33 281 VAL A CA 1
ATOM 2072 C C . VAL A 1 281 ? -39.546 46.299 9.932 1.00 97.13 281 VAL A C 1
ATOM 2073 O O . VAL A 1 281 ? -38.352 46.133 9.648 1.00 100.46 281 VAL A O 1
ATOM 2077 N N . GLY A 1 282 ? -40.535 45.875 9.145 1.00 73.13 282 GLY A N 1
ATOM 2078 C CA . GLY A 1 282 ? -40.231 45.235 7.877 1.00 66.72 282 GLY A CA 1
ATOM 2079 C C . GLY A 1 282 ? -39.303 46.099 7.036 1.00 57.97 282 GLY A C 1
ATOM 2080 O O . GLY A 1 282 ? -38.260 45.642 6.559 1.00 68.74 282 GLY A O 1
ATOM 2081 N N . ILE A 1 283 ? -39.667 47.365 6.878 1.00 45.46 283 ILE A N 1
ATOM 2082 C CA . ILE A 1 283 ? -38.801 48.300 6.184 1.00 46.73 283 ILE A CA 1
ATOM 2083 C C . ILE A 1 283 ? -37.427 48.359 6.845 1.00 78.15 283 ILE A C 1
ATOM 2084 O O . ILE A 1 283 ? -36.415 48.455 6.153 1.00 108.58 283 ILE A O 1
ATOM 2089 N N . GLY A 1 284 ? -37.365 48.253 8.170 1.00 64.62 284 GLY A N 1
ATOM 2090 C CA . GLY A 1 284 ? -36.068 48.300 8.825 1.00 84.01 284 GLY A CA 1
ATOM 2091 C C . GLY A 1 284 ? -35.188 47.109 8.492 1.00 72.60 284 GLY A C 1
ATOM 2092 O O . GLY A 1 284 ? -33.967 47.199 8.490 1.00 72.59 284 GLY A O 1
ATOM 2093 N N . THR A 1 285 ? -35.820 45.982 8.211 1.00 82.64 285 THR A N 1
ATOM 2094 C CA . THR A 1 285 ? -35.087 44.793 7.823 1.00 87.68 285 THR A CA 1
ATOM 2095 C C . THR A 1 285 ? -34.664 44.871 6.361 1.00 98.31 285 THR A C 1
ATOM 2096 O O . THR A 1 285 ? -33.676 44.254 5.947 1.00 115.12 285 THR A O 1
ATOM 2100 N N . ILE A 1 286 ? -35.411 45.638 5.575 1.00 121.02 286 ILE A N 1
ATOM 2101 C CA . ILE A 1 286 ? -34.927 45.999 4.243 1.00 134.04 286 ILE A CA 1
ATOM 2102 C C . ILE A 1 286 ? -33.643 46.863 4.389 1.00 147.80 286 ILE A C 1
ATOM 2103 O O . ILE A 1 286 ? -32.654 46.693 3.634 1.00 156.01 286 ILE A O 1
ATOM 2108 N N . ASN A 1 287 ? -33.653 47.747 5.398 1.00 152.36 287 ASN A N 1
ATOM 2109 C CA . ASN A 1 287 ? -32.465 48.536 5.780 1.00 162.45 287 ASN A CA 1
ATOM 2110 C C . ASN A 1 287 ? -31.271 47.640 6.101 1.00 170.41 287 ASN A C 1
ATOM 2111 O O . ASN A 1 287 ? -30.165 47.834 5.582 1.00 184.63 287 ASN A O 1
ATOM 2116 N N . VAL A 1 288 ? -31.513 46.638 6.936 1.00 113.81 288 VAL A N 1
ATOM 2117 C CA . VAL A 1 288 ? -30.478 45.684 7.288 1.00 118.29 288 VAL A CA 1
ATOM 2118 C C . VAL A 1 288 ? -29.946 44.952 6.039 1.00 126.43 288 VAL A C 1
ATOM 2119 O O . VAL A 1 288 ? -28.728 44.800 5.876 1.00 145.65 288 VAL A O 1
ATOM 2123 N N . LEU A 1 289 ? -30.852 44.537 5.151 1.00 119.89 289 LEU A N 1
ATOM 2124 C CA . LEU A 1 289 ? -30.462 43.885 3.897 1.00 121.30 289 LEU A CA 1
ATOM 2125 C C . LEU A 1 289 ? -29.442 44.712 3.139 1.00 121.73 289 LEU A C 1
ATOM 2126 O O . LEU A 1 289 ? -28.348 44.238 2.783 1.00 134.38 289 LEU A O 1
ATOM 2131 N N . VAL A 1 290 ? -29.799 45.967 2.903 1.00 124.18 290 VAL A N 1
ATOM 2132 C CA . VAL A 1 290 ? -28.905 46.821 2.139 1.00 144.54 290 VAL A CA 1
ATOM 2133 C C . VAL A 1 290 ? -27.642 47.191 2.927 1.00 163.62 290 VAL A C 1
ATOM 2134 O O . VAL A 1 290 ? -26.644 47.613 2.340 1.00 184.41 290 VAL A O 1
ATOM 2138 N N . THR A 1 291 ? -27.666 47.017 4.249 1.00 189.72 291 THR A N 1
ATOM 2139 C CA . THR A 1 291 ? -26.446 47.235 5.047 1.00 198.53 291 THR A CA 1
ATOM 2140 C C . THR A 1 291 ? -25.439 46.061 5.016 1.00 191.44 291 THR A C 1
ATOM 2141 O O . THR A 1 291 ? -24.212 46.260 5.084 1.00 185.97 291 THR A O 1
ATOM 2145 N N . ILE A 1 292 ? -25.953 44.840 4.916 1.00 215.60 292 ILE A N 1
ATOM 2146 C CA . ILE A 1 292 ? -25.089 43.707 4.606 1.00 219.74 292 ILE A CA 1
ATOM 2147 C C . ILE A 1 292 ? -24.491 43.979 3.202 1.00 224.26 292 ILE A C 1
ATOM 2148 O O . ILE A 1 292 ? -23.246 43.850 2.972 1.00 240.89 292 ILE A O 1
ATOM 2153 N N . VAL A 1 293 ? -25.368 44.439 2.294 1.00 224.35 293 VAL A N 1
ATOM 2154 C CA . VAL A 1 293 ? -24.930 44.927 0.976 1.00 230.78 293 VAL A CA 1
ATOM 2155 C C . VAL A 1 293 ? -23.804 45.960 1.132 1.00 241.82 293 VAL A C 1
ATOM 2156 O O . VAL A 1 293 ? -22.902 46.022 0.308 1.00 252.44 293 VAL A O 1
ATOM 2160 N N . ALA A 1 294 ? -23.838 46.736 2.214 1.00 227.34 294 ALA A N 1
ATOM 2161 C CA . ALA A 1 294 ? -22.743 47.665 2.521 1.00 230.23 294 ALA A CA 1
ATOM 2162 C C . ALA A 1 294 ? -21.449 47.000 3.013 1.00 243.28 294 ALA A C 1
ATOM 2163 O O . ALA A 1 294 ? -20.357 47.495 2.712 1.00 247.66 294 ALA A O 1
ATOM 2165 N N . ILE A 1 295 ? -21.559 45.909 3.780 1.00 227.65 295 ILE A N 1
ATOM 2166 C CA . ILE A 1 295 ? -20.354 45.158 4.164 1.00 231.45 295 ILE A CA 1
ATOM 2167 C C . ILE A 1 295 ? -19.578 44.813 2.910 1.00 241.21 295 ILE A C 1
ATOM 2168 O O . ILE A 1 295 ? -18.350 44.968 2.846 1.00 254.18 295 ILE A O 1
ATOM 2173 N N . PHE A 1 296 ? -20.306 44.319 1.913 1.00 235.22 296 PHE A N 1
ATOM 2174 C CA . PHE A 1 296 ? -19.627 43.898 0.680 1.00 238.11 296 PHE A CA 1
ATOM 2175 C C . PHE A 1 296 ? -19.281 44.976 -0.382 1.00 248.79 296 PHE A C 1
ATOM 2176 O O . PHE A 1 296 ? -18.165 44.979 -0.908 1.00 253.98 296 PHE A O 1
ATOM 2184 N N . VAL A 1 297 ? -20.195 45.913 -0.650 1.00 230.31 297 VAL A N 1
ATOM 2185 C CA . VAL A 1 297 ? -20.094 46.792 -1.833 1.00 242.28 297 VAL A CA 1
ATOM 2186 C C . VAL A 1 297 ? -19.158 47.982 -1.655 1.00 256.31 297 VAL A C 1
ATOM 2187 O O . VAL A 1 297 ? -19.154 48.897 -2.481 1.00 279.96 297 VAL A O 1
ATOM 2191 N N . VAL A 1 298 ? -18.415 47.993 -0.553 1.00 208.24 298 VAL A N 1
ATOM 2192 C CA . VAL A 1 298 ? -17.414 49.021 -0.332 1.00 202.13 298 VAL A CA 1
ATOM 2193 C C . VAL A 1 298 ? -16.548 49.215 -1.576 1.00 195.82 298 VAL A C 1
ATOM 2194 O O . VAL A 1 298 ? -16.473 50.311 -2.128 1.00 160.75 298 VAL A O 1
ATOM 2198 N N . ASP A 1 299 ? -15.934 48.127 -2.026 1.00 301.03 299 ASP A N 1
ATOM 2199 C CA . ASP A 1 299 ? -14.815 48.184 -2.972 1.00 321.96 299 ASP A CA 1
ATOM 2200 C C . ASP A 1 299 ? -15.039 48.266 -4.518 1.00 315.09 299 ASP A C 1
ATOM 2201 O O . ASP A 1 299 ? -14.362 49.053 -5.181 1.00 312.06 299 ASP A O 1
ATOM 2206 N N . LYS A 1 300 ? -15.962 47.480 -5.089 1.00 324.68 300 LYS A N 1
ATOM 2207 C CA . LYS A 1 300 ? -15.935 47.185 -6.549 1.00 331.25 300 LYS A CA 1
ATOM 2208 C C . LYS A 1 300 ? -16.308 48.255 -7.601 1.00 334.00 300 LYS A C 1
ATOM 2209 O O . LYS A 1 300 ? -15.516 48.519 -8.505 1.00 337.63 300 LYS A O 1
ATOM 2215 N N . ILE A 1 301 ? -17.496 48.849 -7.514 1.00 351.20 301 ILE A N 1
ATOM 2216 C CA . ILE A 1 301 ? -17.999 49.669 -8.630 1.00 351.09 301 ILE A CA 1
ATOM 2217 C C . ILE A 1 301 ? -17.541 51.135 -8.607 1.00 334.99 301 ILE A C 1
ATOM 2218 O O . ILE A 1 301 ? -16.779 51.548 -9.477 1.00 333.59 301 ILE A O 1
ATOM 2223 N N . ASP A 1 302 ? -17.993 51.886 -7.599 1.00 227.21 302 ASP A N 1
ATOM 2224 C CA . ASP A 1 302 ? -17.623 53.285 -7.355 1.00 209.30 302 ASP A CA 1
ATOM 2225 C C . ASP A 1 302 ? -18.282 53.676 -6.029 1.00 197.78 302 ASP A C 1
ATOM 2226 O O . ASP A 1 302 ? -19.276 53.072 -5.628 1.00 194.06 302 ASP A O 1
ATOM 2231 N N . ARG A 1 303 ? -17.728 54.661 -5.326 1.00 205.04 303 ARG A N 1
ATOM 2232 C CA . ARG A 1 303 ? -18.474 55.352 -4.269 1.00 199.87 303 ARG A CA 1
ATOM 2233 C C . ARG A 1 303 ? -19.257 56.583 -4.776 1.00 190.85 303 ARG A C 1
ATOM 2234 O O . ARG A 1 303 ? -20.420 56.803 -4.399 1.00 181.93 303 ARG A O 1
ATOM 2242 N N . LYS A 1 304 ? -18.605 57.366 -5.643 1.00 133.63 304 LYS A N 1
ATOM 2243 C CA . LYS A 1 304 ? -19.184 58.596 -6.206 1.00 152.12 304 LYS A CA 1
ATOM 2244 C C . LYS A 1 304 ? -20.437 58.353 -7.030 1.00 156.00 304 LYS A C 1
ATOM 2245 O O . LYS A 1 304 ? -21.483 58.954 -6.780 1.00 137.47 304 LYS A O 1
ATOM 2251 N N . LYS A 1 305 ? -20.321 57.489 -8.031 1.00 263.51 305 LYS A N 1
ATOM 2252 C CA . LYS A 1 305 ? -21.438 57.246 -8.933 1.00 258.95 305 LYS A CA 1
ATOM 2253 C C . LYS A 1 305 ? -22.577 56.421 -8.306 1.00 253.18 305 LYS A C 1
ATOM 2254 O O . LYS A 1 305 ? -23.654 56.319 -8.902 1.00 244.09 305 LYS A O 1
ATOM 2260 N N . LEU A 1 306 ? -22.346 55.796 -7.151 1.00 205.03 306 LEU A N 1
ATOM 2261 C CA . LEU A 1 306 ? -23.456 55.199 -6.392 1.00 199.81 306 LEU A CA 1
ATOM 2262 C C . LEU A 1 306 ? -24.045 56.135 -5.341 1.00 182.38 306 LEU A C 1
ATOM 2263 O O . LEU A 1 306 ? -25.151 55.923 -4.852 1.00 165.89 306 LEU A O 1
ATOM 2268 N N . LEU A 1 307 ? -23.305 57.184 -5.010 1.00 97.74 307 LEU A N 1
ATOM 2269 C CA . LEU A 1 307 ? -23.906 58.291 -4.300 1.00 84.95 307 LEU A CA 1
ATOM 2270 C C . LEU A 1 307 ? -24.864 58.894 -5.293 1.00 83.52 307 LEU A C 1
ATOM 2271 O O . LEU A 1 307 ? -25.969 59.327 -4.935 1.00 46.18 307 LEU A O 1
ATOM 2276 N N . VAL A 1 308 ? -24.371 58.947 -6.540 1.00 171.50 308 VAL A N 1
ATOM 2277 C CA . VAL A 1 308 ? -25.093 59.421 -7.723 1.00 154.87 308 VAL A CA 1
ATOM 2278 C C . VAL A 1 308 ? -26.370 58.623 -7.902 1.00 141.42 308 VAL A C 1
ATOM 2279 O O . VAL A 1 308 ? -27.425 59.141 -7.633 1.00 122.79 308 VAL A O 1
ATOM 2283 N N . GLY A 1 309 ? -26.267 57.355 -8.293 1.00 142.71 309 GLY A N 1
ATOM 2284 C CA . GLY A 1 309 ? -27.425 56.498 -8.476 1.00 136.21 309 GLY A CA 1
ATOM 2285 C C . GLY A 1 309 ? -28.275 56.443 -7.227 1.00 124.43 309 GLY A C 1
ATOM 2286 O O . GLY A 1 309 ? -29.493 56.233 -7.280 1.00 114.06 309 GLY A O 1
ATOM 2287 N N . GLY A 1 310 ? -27.620 56.660 -6.092 1.00 38.56 310 GLY A N 1
ATOM 2288 C CA . GLY A 1 310 ? -28.292 56.602 -4.807 1.00 20.06 310 GLY A CA 1
ATOM 2289 C C . GLY A 1 310 ? -29.285 57.723 -4.617 1.00 19.32 310 GLY A C 1
ATOM 2290 O O . GLY A 1 310 ? -30.436 57.484 -4.308 1.00 11.30 310 GLY A O 1
ATOM 2291 N N . ASN A 1 311 ? -28.812 58.956 -4.756 1.00 126.49 311 ASN A N 1
ATOM 2292 C CA . ASN A 1 311 ? -29.653 60.124 -4.543 1.00 132.13 311 ASN A CA 1
ATOM 2293 C C . ASN A 1 311 ? -30.516 60.352 -5.745 1.00 137.47 311 ASN A C 1
ATOM 2294 O O . ASN A 1 311 ? -31.586 60.907 -5.638 1.00 132.07 311 ASN A O 1
ATOM 2299 N N . ILE A 1 312 ? -30.008 59.892 -6.881 1.00 29.96 312 ILE A N 1
ATOM 2300 C CA . ILE A 1 312 ? -30.749 59.680 -8.098 1.00 11.01 312 ILE A CA 1
ATOM 2301 C C . ILE A 1 312 ? -32.094 59.004 -7.678 1.00 9.96 312 ILE A C 1
ATOM 2302 O O . ILE A 1 312 ? -33.194 59.550 -7.899 1.00 9.97 312 ILE A O 1
ATOM 2307 N N . GLY A 1 313 ? -31.975 57.825 -7.052 1.00 80.88 313 GLY A N 1
ATOM 2308 C CA . GLY A 1 313 ? -33.107 56.978 -6.670 1.00 75.22 313 GLY A CA 1
ATOM 2309 C C . GLY A 1 313 ? -33.872 57.422 -5.437 1.00 75.13 313 GLY A C 1
ATOM 2310 O O . GLY A 1 313 ? -35.076 57.155 -5.269 1.00 82.13 313 GLY A O 1
ATOM 2311 N N . MET A 1 314 ? -33.142 58.086 -4.558 1.00 10.07 314 MET A N 1
ATOM 2312 C CA . MET A 1 314 ? -33.754 58.912 -3.530 1.00 10.69 314 MET A CA 1
ATOM 2313 C C . MET A 1 314 ? -34.836 59.680 -4.316 1.00 10.17 314 MET A C 1
ATOM 2314 O O . MET A 1 314 ? -35.994 59.324 -4.211 1.00 10.14 314 MET A O 1
ATOM 2319 N N . ILE A 1 315 ? -34.452 60.595 -5.210 1.00 10.19 315 ILE A N 1
ATOM 2320 C CA . ILE A 1 315 ? -35.390 61.477 -5.950 1.00 10.19 315 ILE A CA 1
ATOM 2321 C C . ILE A 1 315 ? -36.444 60.748 -6.852 1.00 10.08 315 ILE A C 1
ATOM 2322 O O . ILE A 1 315 ? -37.608 61.252 -7.057 1.00 10.10 315 ILE A O 1
ATOM 2327 N N . ALA A 1 316 ? -36.030 59.576 -7.368 1.00 9.98 316 ALA A N 1
ATOM 2328 C CA . ALA A 1 316 ? -36.921 58.570 -7.930 1.00 9.87 316 ALA A CA 1
ATOM 2329 C C . ALA A 1 316 ? -38.213 58.359 -7.073 1.00 9.89 316 ALA A C 1
ATOM 2330 O O . ALA A 1 316 ? -39.337 58.711 -7.485 1.00 9.89 316 ALA A O 1
ATOM 2332 N N . SER A 1 317 ? -38.008 57.800 -5.867 1.00 37.30 317 SER A N 1
ATOM 2333 C CA . SER A 1 317 ? -39.072 57.548 -4.842 1.00 39.82 317 SER A CA 1
ATOM 2334 C C . SER A 1 317 ? -39.572 58.766 -4.095 1.00 34.28 317 SER A C 1
ATOM 2335 O O . SER A 1 317 ? -40.565 58.737 -3.368 1.00 41.42 317 SER A O 1
ATOM 2338 N N . LEU A 1 318 ? -38.881 59.848 -4.315 1.00 10.14 318 LEU A N 1
ATOM 2339 C CA . LEU A 1 318 ? -39.162 61.065 -3.663 1.00 10.26 318 LEU A CA 1
ATOM 2340 C C . LEU A 1 318 ? -40.304 61.700 -4.360 1.00 10.26 318 LEU A C 1
ATOM 2341 O O . LEU A 1 318 ? -41.352 61.968 -3.732 1.00 10.30 318 LEU A O 1
ATOM 2346 N N . LEU A 1 319 ? -40.106 61.963 -5.658 1.00 18.61 319 LEU A N 1
ATOM 2347 C CA . LEU A 1 319 ? -41.238 62.254 -6.586 1.00 14.09 319 LEU A CA 1
ATOM 2348 C C . LEU A 1 319 ? -42.327 61.157 -6.653 1.00 10.09 319 LEU A C 1
ATOM 2349 O O . LEU A 1 319 ? -43.503 61.458 -6.560 1.00 10.11 319 LEU A O 1
ATOM 2354 N N . ILE A 1 320 ? -41.942 59.901 -6.868 1.00 36.01 320 ILE A N 1
ATOM 2355 C CA . ILE A 1 320 ? -42.965 58.853 -6.922 1.00 40.29 320 ILE A CA 1
ATOM 2356 C C . ILE A 1 320 ? -43.916 58.916 -5.756 1.00 46.26 320 ILE A C 1
ATOM 2357 O O . ILE A 1 320 ? -45.127 58.996 -5.976 1.00 68.94 320 ILE A O 1
ATOM 2362 N N . MET A 1 321 ? -43.353 58.948 -4.551 1.00 10.05 321 MET A N 1
ATOM 2363 C CA . MET A 1 321 ? -44.117 59.164 -3.380 1.00 10.12 321 MET A CA 1
ATOM 2364 C C . MET A 1 321 ? -44.976 60.332 -3.737 1.00 10.18 321 MET A C 1
ATOM 2365 O O . MET A 1 321 ? -46.211 60.237 -3.752 1.00 10.17 321 MET A O 1
ATOM 2370 N N . ALA A 1 322 ? -44.321 61.429 -4.112 1.00 96.32 322 ALA A N 1
ATOM 2371 C CA . ALA A 1 322 ? -45.008 62.726 -4.249 1.00 109.22 322 ALA A CA 1
ATOM 2372 C C . ALA A 1 322 ? -46.257 62.747 -5.140 1.00 102.99 322 ALA A C 1
ATOM 2373 O O . ALA A 1 322 ? -47.306 63.266 -4.731 1.00 102.57 322 ALA A O 1
ATOM 2375 N N . ILE A 1 323 ? -46.172 62.175 -6.338 1.00 45.00 323 ILE A N 1
ATOM 2376 C CA . ILE A 1 323 ? -47.335 62.147 -7.253 1.00 53.90 323 ILE A CA 1
ATOM 2377 C C . ILE A 1 323 ? -48.430 61.060 -6.953 1.00 48.06 323 ILE A C 1
ATOM 2378 O O . ILE A 1 323 ? -49.663 61.322 -7.023 1.00 41.00 323 ILE A O 1
ATOM 2383 N N . LEU A 1 324 ? -47.930 59.891 -6.520 1.00 30.18 324 LEU A N 1
ATOM 2384 C CA . LEU A 1 324 ? -48.704 58.875 -5.769 1.00 17.18 324 LEU A CA 1
ATOM 2385 C C . LEU A 1 324 ? -49.576 59.501 -4.646 1.00 20.19 324 LEU A C 1
ATOM 2386 O O . LEU A 1 324 ? -50.598 58.947 -4.303 1.00 30.23 324 LEU A O 1
ATOM 2391 N N . ILE A 1 325 ? -49.110 60.577 -4.011 1.00 55.94 325 ILE A N 1
ATOM 2392 C CA . ILE A 1 325 ? -49.957 61.370 -3.105 1.00 72.13 325 ILE A CA 1
ATOM 2393 C C . ILE A 1 325 ? -50.827 62.527 -3.663 1.00 89.05 325 ILE A C 1
ATOM 2394 O O . ILE A 1 325 ? -51.950 62.718 -3.193 1.00 118.78 325 ILE A O 1
ATOM 2399 N N . TRP A 1 326 ? -50.329 63.339 -4.600 1.00 197.87 326 TRP A N 1
ATOM 2400 C CA . TRP A 1 326 ? -51.215 64.412 -5.109 1.00 205.52 326 TRP A CA 1
ATOM 2401 C C . TRP A 1 326 ? -52.452 63.830 -5.788 1.00 207.49 326 TRP A C 1
ATOM 2402 O O . TRP A 1 326 ? -53.510 64.456 -5.825 1.00 206.66 326 TRP A O 1
ATOM 2413 N N . THR A 1 327 ? -52.299 62.625 -6.322 1.00 49.37 327 THR A N 1
ATOM 2414 C CA . THR A 1 327 ? -53.423 61.819 -6.759 1.00 48.11 327 THR A CA 1
ATOM 2415 C C . THR A 1 327 ? -54.277 61.363 -5.548 1.00 44.71 327 THR A C 1
ATOM 2416 O O . THR A 1 327 ? -55.376 60.842 -5.708 1.00 44.10 327 THR A O 1
ATOM 2420 N N . ILE A 1 328 ? -53.768 61.568 -4.338 1.00 131.52 328 ILE A N 1
ATOM 2421 C CA . ILE A 1 328 ? -54.584 61.495 -3.117 1.00 139.34 328 ILE A CA 1
ATOM 2422 C C . ILE A 1 328 ? -55.144 60.078 -2.798 1.00 144.25 328 ILE A C 1
ATOM 2423 O O . ILE A 1 328 ? -56.114 59.918 -2.063 1.00 155.19 328 ILE A O 1
ATOM 2428 N N . GLY A 1 329 ? -54.449 59.057 -3.298 1.00 11.36 329 GLY A N 1
ATOM 2429 C CA . GLY A 1 329 ? -54.850 57.669 -3.205 1.00 11.28 329 GLY A CA 1
ATOM 2430 C C . GLY A 1 329 ? -54.547 56.979 -1.887 1.00 17.03 329 GLY A C 1
ATOM 2431 O O . GLY A 1 329 ? -54.583 55.752 -1.829 1.00 22.53 329 GLY A O 1
ATOM 2432 N N . ILE A 1 330 ? -54.343 57.746 -0.807 1.00 83.54 330 ILE A N 1
ATOM 2433 C CA . ILE A 1 330 ? -53.535 57.317 0.365 1.00 97.98 330 ILE A CA 1
ATOM 2434 C C . ILE A 1 330 ? -53.840 56.012 1.143 1.00 110.40 330 ILE A C 1
ATOM 2435 O O . ILE A 1 330 ? -53.021 55.600 1.961 1.00 118.24 330 ILE A O 1
ATOM 2440 N N . ALA A 1 331 ? -54.971 55.350 0.923 1.00 157.27 331 ALA A N 1
ATOM 2441 C CA . ALA A 1 331 ? -55.045 53.955 1.370 1.00 166.09 331 ALA A CA 1
ATOM 2442 C C . ALA A 1 331 ? -53.999 53.199 0.544 1.00 171.76 331 ALA A C 1
ATOM 2443 O O . ALA A 1 331 ? -52.976 52.680 1.056 1.00 180.15 331 ALA A O 1
ATOM 2445 N N . SER A 1 332 ? -54.211 53.225 -0.765 1.00 144.25 332 SER A N 1
ATOM 2446 C CA . SER A 1 332 ? -53.272 52.589 -1.674 1.00 144.72 332 SER A CA 1
ATOM 2447 C C . SER A 1 332 ? -51.949 53.365 -1.794 1.00 137.49 332 SER A C 1
ATOM 2448 O O . SER A 1 332 ? -50.897 52.763 -2.047 1.00 150.16 332 SER A O 1
ATOM 2451 N N . SER A 1 333 ? -51.984 54.685 -1.586 1.00 88.64 333 SER A N 1
ATOM 2452 C CA . SER A 1 333 ? -50.750 55.502 -1.634 1.00 89.06 333 SER A CA 1
ATOM 2453 C C . SER A 1 333 ? -49.813 55.265 -0.434 1.00 99.20 333 SER A C 1
ATOM 2454 O O . SER A 1 333 ? -48.578 55.424 -0.533 1.00 82.25 333 SER A O 1
ATOM 2457 N N . ALA A 1 334 ? -50.423 54.902 0.696 1.00 77.47 334 ALA A N 1
ATOM 2458 C CA . ALA A 1 334 ? -49.666 54.418 1.835 1.00 72.67 334 ALA A CA 1
ATOM 2459 C C . ALA A 1 334 ? -49.086 53.034 1.568 1.00 70.53 334 ALA A C 1
ATOM 2460 O O . ALA A 1 334 ? -47.900 52.814 1.839 1.00 64.99 334 ALA A O 1
ATOM 2462 N N . TRP A 1 335 ? -49.900 52.104 1.052 1.00 231.50 335 TRP A N 1
ATOM 2463 C CA . TRP A 1 335 ? -49.324 50.794 0.707 1.00 233.10 335 TRP A CA 1
ATOM 2464 C C . TRP A 1 335 ? -48.045 51.044 -0.135 1.00 230.58 335 TRP A C 1
ATOM 2465 O O . TRP A 1 335 ? -46.887 50.710 0.266 1.00 230.78 335 TRP A O 1
ATOM 2476 N N . ILE A 1 336 ? -48.236 51.740 -1.253 1.00 74.58 336 ILE A N 1
ATOM 2477 C CA . ILE A 1 336 ? -47.097 52.100 -2.079 1.00 79.97 336 ILE A CA 1
ATOM 2478 C C . ILE A 1 336 ? -46.158 53.047 -1.318 1.00 65.30 336 ILE A C 1
ATOM 2479 O O . ILE A 1 336 ? -45.151 53.428 -1.855 1.00 41.59 336 ILE A O 1
ATOM 2484 N N . ILE A 1 337 ? -46.502 53.484 -0.112 1.00 32.44 337 ILE A N 1
ATOM 2485 C CA . ILE A 1 337 ? -45.541 54.226 0.725 1.00 31.84 337 ILE A CA 1
ATOM 2486 C C . ILE A 1 337 ? -44.559 53.485 1.688 1.00 21.19 337 ILE A C 1
ATOM 2487 O O . ILE A 1 337 ? -43.395 53.921 1.893 1.00 17.44 337 ILE A O 1
ATOM 2492 N N . ILE A 1 338 ? -45.047 52.397 2.298 1.00 28.37 338 ILE A N 1
ATOM 2493 C CA . ILE A 1 338 ? -44.112 51.444 2.877 1.00 26.48 338 ILE A CA 1
ATOM 2494 C C . ILE A 1 338 ? -43.182 51.301 1.716 1.00 34.61 338 ILE A C 1
ATOM 2495 O O . ILE A 1 338 ? -41.985 51.554 1.851 1.00 36.33 338 ILE A O 1
ATOM 2500 N N . VAL A 1 339 ? -43.776 51.015 0.548 1.00 97.55 339 VAL A N 1
ATOM 2501 C CA . VAL A 1 339 ? -43.000 50.888 -0.696 1.00 100.98 339 VAL A CA 1
ATOM 2502 C C . VAL A 1 339 ? -41.988 52.016 -0.993 1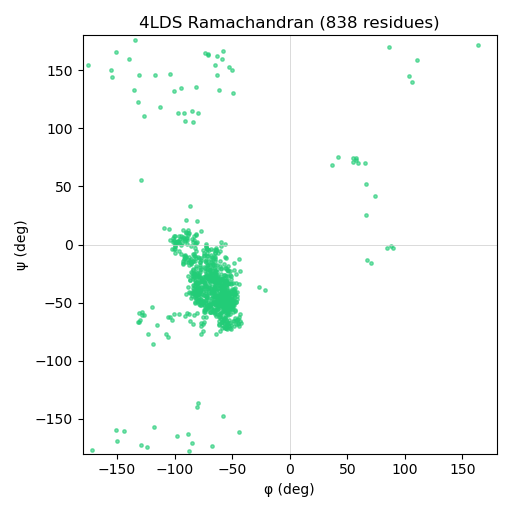.00 95.08 339 VAL A C 1
ATOM 2503 O O . VAL A 1 339 ? -40.767 51.798 -0.915 1.00 94.61 339 VAL A O 1
ATOM 2507 N N . CYS A 1 340 ? -42.519 53.201 -1.322 1.00 37.02 340 CYS A N 1
ATOM 2508 C CA . CYS A 1 340 ? -41.758 54.359 -1.813 1.00 55.65 340 CYS A CA 1
ATOM 2509 C C . CYS A 1 340 ? -40.610 54.536 -0.859 1.00 64.27 340 CYS A C 1
ATOM 2510 O O . CYS A 1 340 ? -39.440 54.717 -1.254 1.00 46.38 340 CYS A O 1
ATOM 2513 N N . LEU A 1 341 ? -40.982 54.474 0.420 1.00 71.41 341 LEU A N 1
ATOM 2514 C CA . LEU A 1 341 ? -40.015 54.580 1.471 1.00 46.27 341 LEU A CA 1
ATOM 2515 C C . LEU A 1 341 ? -38.959 53.546 1.149 1.00 23.01 341 LEU A C 1
ATOM 2516 O O . LEU A 1 341 ? -37.812 53.937 0.885 1.00 24.25 341 LEU A O 1
ATOM 2521 N N . SER A 1 342 ? -39.390 52.270 1.034 1.00 19.92 342 SER A N 1
ATOM 2522 C CA . SER A 1 342 ? -38.477 51.125 1.022 1.00 23.84 342 SER A CA 1
ATOM 2523 C C . SER A 1 342 ? -37.424 51.488 0.041 1.00 29.58 342 SER A C 1
ATOM 2524 O O . SER A 1 342 ? -36.230 51.347 0.310 1.00 39.71 342 SER A O 1
ATOM 2527 N N . LEU A 1 343 ? -37.880 52.045 -1.082 1.00 13.44 343 LEU A N 1
ATOM 2528 C CA . LEU A 1 343 ? -36.914 52.646 -2.036 1.00 13.21 343 LEU A CA 1
ATOM 2529 C C . LEU A 1 343 ? -35.983 53.714 -1.366 1.00 15.42 343 LEU A C 1
ATOM 2530 O O . LEU A 1 343 ? -34.815 53.428 -1.207 1.00 10.55 343 LEU A O 1
ATOM 2535 N N . PHE A 1 344 ? -36.506 54.876 -0.939 1.00 54.57 344 PHE A N 1
ATOM 2536 C CA . PHE A 1 344 ? -35.643 55.977 -0.436 1.00 60.71 344 PHE A CA 1
ATOM 2537 C C . PHE A 1 344 ? -34.616 55.444 0.553 1.00 72.88 344 PHE A C 1
ATOM 2538 O O . PHE A 1 344 ? -33.440 55.816 0.521 1.00 112.19 344 PHE A O 1
ATOM 2546 N N . ILE A 1 345 ? -35.092 54.562 1.422 1.00 106.17 345 ILE A N 1
ATOM 2547 C CA . ILE A 1 345 ? -34.286 53.843 2.390 1.00 112.31 345 ILE A CA 1
ATOM 2548 C C . ILE A 1 345 ? -33.280 52.867 1.749 1.00 122.09 345 ILE A C 1
ATOM 2549 O O . ILE A 1 345 ? -32.229 52.585 2.333 1.00 129.36 345 ILE A O 1
ATOM 2554 N N . VAL A 1 346 ? -33.596 52.356 0.556 1.00 78.29 346 VAL A N 1
ATOM 2555 C CA . VAL A 1 346 ? -32.693 51.447 -0.169 1.00 80.92 346 VAL A CA 1
ATOM 2556 C C . VAL A 1 346 ? -31.576 52.167 -0.938 1.00 71.37 346 VAL A C 1
ATOM 2557 O O . VAL A 1 346 ? -30.480 51.650 -1.072 1.00 65.26 346 VAL A O 1
ATOM 2561 N N . PHE A 1 347 ? -31.878 53.357 -1.442 1.00 49.85 347 PHE A N 1
ATOM 2562 C CA . PHE A 1 347 ? -30.915 54.170 -2.163 1.00 57.02 347 PHE A CA 1
ATOM 2563 C C . PHE A 1 347 ? -30.032 54.922 -1.212 1.00 56.26 347 PHE A C 1
ATOM 2564 O O . PHE A 1 347 ? -28.822 55.056 -1.453 1.00 61.70 347 PHE A O 1
ATOM 2572 N N . PHE A 1 348 ? -30.638 55.393 -0.125 1.00 115.12 348 PHE A N 1
ATOM 2573 C CA . PHE A 1 348 ? -29.872 55.874 1.010 1.00 107.41 348 PHE A CA 1
ATOM 2574 C C . PHE A 1 348 ? -28.987 54.724 1.500 1.00 113.12 348 PHE A C 1
ATOM 2575 O O . PHE A 1 348 ? -27.767 54.889 1.660 1.00 120.32 348 PHE A O 1
ATOM 2583 N N . GLY A 1 349 ? -29.600 53.558 1.713 1.00 16.81 349 GLY A N 1
ATOM 2584 C CA . GLY A 1 349 ? -28.849 52.330 1.977 1.00 29.06 349 GLY A CA 1
ATOM 2585 C C . GLY A 1 349 ? -27.644 51.890 1.096 1.00 12.60 349 GLY A C 1
ATOM 2586 O O . GLY A 1 349 ? -26.581 51.551 1.647 1.00 32.58 349 GLY A O 1
ATOM 2587 N N . ILE A 1 350 ? -27.790 51.866 -0.240 1.00 65.17 350 ILE A N 1
ATOM 2588 C CA . ILE A 1 350 ? -26.641 51.616 -1.132 1.00 44.23 350 ILE A CA 1
ATOM 2589 C C . ILE A 1 350 ? -25.657 52.742 -0.894 1.00 19.29 350 ILE A C 1
ATOM 2590 O O . ILE A 1 350 ? -24.436 52.547 -1.028 1.00 17.75 350 ILE A O 1
ATOM 2595 N N . SER A 1 351 ? -26.148 53.939 -0.558 1.00 10.17 351 SER A N 1
ATOM 2596 C CA . SER A 1 351 ? -25.191 55.020 -0.574 1.00 10.27 351 SER A CA 1
ATOM 2597 C C . SER A 1 351 ? -24.908 55.786 0.758 1.00 10.42 351 SER A C 1
ATOM 2598 O O . SER A 1 351 ? -24.066 55.370 1.499 1.00 10.95 351 SER A O 1
ATOM 2601 N N . TRP A 1 352 ? -25.648 56.796 1.161 1.00 12.04 352 TRP A N 1
ATOM 2602 C CA . TRP A 1 352 ? -24.980 57.828 1.983 1.00 12.18 352 TRP A CA 1
ATOM 2603 C C . TRP A 1 352 ? -25.057 57.800 3.537 1.00 12.29 352 TRP A C 1
ATOM 2604 O O . TRP A 1 352 ? -24.725 58.822 4.217 1.00 12.42 352 TRP A O 1
ATOM 2615 N N . GLY A 1 353 ? -25.626 56.703 4.046 1.00 59.77 353 GLY A N 1
ATOM 2616 C CA . GLY A 1 353 ? -25.671 56.396 5.465 1.00 69.00 353 GLY A CA 1
ATOM 2617 C C . GLY A 1 353 ? -24.298 56.059 5.998 1.00 84.59 353 GLY A C 1
ATOM 2618 O O . GLY A 1 353 ? -23.862 56.668 6.971 1.00 109.57 353 GLY A O 1
ATOM 2619 N N . PRO A 1 354 ? -23.646 55.029 5.418 1.00 313.71 354 PRO A N 1
ATOM 2620 C CA . PRO A 1 354 ? -22.215 54.685 5.512 1.00 313.75 354 PRO A CA 1
ATOM 2621 C C . PRO A 1 354 ? -21.183 55.396 4.599 1.00 313.76 354 PRO A C 1
ATOM 2622 O O . PRO A 1 354 ? -20.116 55.811 5.091 1.00 313.87 354 PRO A O 1
ATOM 2626 N N . VAL A 1 355 ? -21.468 55.534 3.299 1.00 45.17 355 VAL A N 1
ATOM 2627 C CA . VAL A 1 355 ? -20.345 55.763 2.369 1.00 31.94 355 VAL A CA 1
ATOM 2628 C C . VAL A 1 355 ? -19.737 57.157 2.449 1.00 34.79 355 VAL A C 1
ATOM 2629 O O . VAL A 1 355 ? -18.490 57.283 2.485 1.00 84.81 355 VAL A O 1
ATOM 2633 N N . LEU A 1 356 ? -20.581 58.181 2.562 1.00 13.53 356 LEU A N 1
ATOM 2634 C CA . LEU A 1 356 ? -20.048 59.522 2.820 1.00 17.41 356 LEU A CA 1
ATOM 2635 C C . LEU A 1 356 ? -19.157 59.548 4.119 1.00 30.98 356 LEU A C 1
ATOM 2636 O O . LEU A 1 356 ? -18.013 60.073 4.131 1.00 46.06 356 LEU A O 1
ATOM 2641 N N . TRP A 1 357 ? -19.675 58.912 5.172 1.00 270.46 357 TRP A N 1
ATOM 2642 C CA . TRP A 1 357 ? -18.996 58.810 6.471 1.00 281.14 357 TRP A CA 1
ATOM 2643 C C . TRP A 1 357 ? -17.621 58.128 6.441 1.00 281.05 357 TRP A C 1
ATOM 2644 O O . TRP A 1 357 ? -16.737 58.511 7.206 1.00 271.82 357 TRP A O 1
ATOM 2655 N N . VAL A 1 358 ? -17.438 57.108 5.599 1.00 225.39 358 VAL A N 1
ATOM 2656 C CA . VAL A 1 358 ? -16.083 56.553 5.431 1.00 222.38 358 VAL A CA 1
ATOM 2657 C C . VAL A 1 358 ? -15.229 57.443 4.522 1.00 223.79 358 VAL A C 1
ATOM 2658 O O . VAL A 1 358 ? -14.001 57.422 4.604 1.00 227.44 358 VAL A O 1
ATOM 2662 N N . MET A 1 359 ? -15.876 58.237 3.669 1.00 91.94 359 MET A N 1
ATOM 2663 C CA . MET A 1 359 ? -15.130 59.132 2.776 1.00 90.63 359 MET A CA 1
ATOM 2664 C C . MET A 1 359 ? -14.589 60.417 3.433 1.00 107.73 359 MET A C 1
ATOM 2665 O O . MET A 1 359 ? -13.676 61.052 2.895 1.00 143.54 359 MET A O 1
ATOM 2670 N N . LEU A 1 360 ? -15.126 60.818 4.581 1.00 87.13 360 LEU A N 1
ATOM 2671 C CA . LEU A 1 360 ? -14.435 61.891 5.318 1.00 106.97 360 LEU A CA 1
ATOM 2672 C C . LEU A 1 360 ? -13.035 61.550 5.870 1.00 125.34 360 LEU A C 1
ATOM 2673 O O . LEU A 1 360 ? -12.169 62.421 5.885 1.00 135.45 360 LEU A O 1
ATOM 2678 N N . PRO A 1 361 ? -12.821 60.307 6.359 1.00 311.05 361 PRO A N 1
ATOM 2679 C CA . PRO A 1 361 ? -11.445 59.845 6.602 1.00 311.10 361 PRO A CA 1
ATOM 2680 C C . PRO A 1 361 ? -10.627 59.614 5.319 1.00 311.02 361 PRO A C 1
ATOM 2681 O O . PRO A 1 361 ? -9.395 59.604 5.379 1.00 311.09 361 PRO A O 1
ATOM 2685 N N . GLU A 1 362 ? -11.305 59.426 4.187 1.00 172.64 362 GLU A N 1
ATOM 2686 C CA . GLU A 1 362 ? -10.646 59.182 2.897 1.00 177.68 362 GLU A CA 1
ATOM 2687 C C . GLU A 1 362 ? -10.375 60.489 2.140 1.00 174.67 362 GLU A C 1
ATOM 2688 O O . GLU A 1 362 ? -9.886 60.483 1.005 1.00 183.21 362 GLU A O 1
ATOM 2694 N N . LEU A 1 363 ? -10.704 61.604 2.787 1.00 116.92 363 LEU A N 1
ATOM 2695 C CA . LEU A 1 363 ? -10.567 62.936 2.207 1.00 115.57 363 LEU A CA 1
ATOM 2696 C C . LEU A 1 363 ? -9.395 63.691 2.851 1.00 128.30 363 LEU A C 1
ATOM 2697 O O . LEU A 1 363 ? -8.297 63.774 2.286 1.00 134.09 363 LEU A O 1
ATOM 2702 N N . PHE A 1 364 ? -9.635 64.184 4.067 1.00 158.37 364 PHE A N 1
ATOM 2703 C CA . PHE A 1 364 ? -8.664 64.956 4.839 1.00 160.25 364 PHE A CA 1
ATOM 2704 C C . PHE A 1 364 ? -7.418 64.101 5.056 1.00 166.05 364 PHE A C 1
ATOM 2705 O O . PHE A 1 364 ? -7.485 62.879 4.938 1.00 152.63 364 PHE A O 1
ATOM 2713 N N . PRO A 1 365 ? -6.276 64.735 5.361 1.00 199.96 365 PRO A N 1
ATOM 2714 C CA . PRO A 1 365 ? -5.005 64.017 5.531 1.00 205.70 365 PRO A CA 1
ATOM 2715 C C . PRO A 1 365 ? -5.049 62.808 6.476 1.00 205.72 365 PRO A C 1
ATOM 2716 O O . PRO A 1 365 ? -5.858 62.777 7.404 1.00 219.65 365 PRO A O 1
ATOM 2720 N N . MET A 1 366 ? -4.198 61.816 6.201 1.00 167.82 366 MET A N 1
ATOM 2721 C CA . MET A 1 366 ? -3.957 60.685 7.101 1.00 164.76 366 MET A CA 1
ATOM 2722 C C . MET A 1 366 ? -3.574 61.229 8.466 1.00 154.88 366 MET A C 1
ATOM 2723 O O . MET A 1 366 ? -3.999 60.719 9.506 1.00 118.36 366 MET A O 1
ATOM 2728 N N . ARG A 1 367 ? -2.761 62.277 8.446 1.00 108.36 367 ARG A N 1
ATOM 2729 C CA . ARG A 1 367 ? -2.123 62.775 9.662 1.00 121.32 367 ARG A CA 1
ATOM 2730 C C . ARG A 1 367 ? -3.068 63.681 10.527 1.00 111.21 367 ARG A C 1
ATOM 2731 O O . ARG A 1 367 ? -3.121 63.540 11.749 1.00 114.55 367 ARG A O 1
ATOM 2739 N N . ALA A 1 368 ? -3.847 64.566 9.909 1.00 219.10 368 ALA A N 1
ATOM 2740 C CA . ALA A 1 368 ? -4.797 65.372 10.690 1.00 233.96 368 ALA A CA 1
ATOM 2741 C C . ALA A 1 368 ? -6.263 65.035 10.391 1.00 236.48 368 ALA A C 1
ATOM 2742 O O . ALA A 1 368 ? -6.732 65.198 9.264 1.00 236.85 368 ALA A O 1
ATOM 2744 N N . ARG A 1 369 ? -6.980 64.571 11.412 1.00 228.39 369 ARG A N 1
ATOM 2745 C CA . ARG A 1 369 ? -8.347 64.077 11.240 1.00 198.32 369 ARG A CA 1
ATOM 2746 C C . ARG A 1 369 ? -9.382 64.687 12.198 1.00 194.94 369 ARG A C 1
ATOM 2747 O O . ARG A 1 369 ? -10.366 65.308 11.763 1.00 182.36 369 ARG A O 1
ATOM 2755 N N . GLY A 1 370 ? -9.158 64.480 13.495 1.00 345.94 370 GLY A N 1
ATOM 2756 C CA . GLY A 1 370 ? -10.158 64.679 14.538 1.00 345.99 370 GLY A CA 1
ATOM 2757 C C . GLY A 1 370 ? -10.976 65.960 14.661 1.00 346.05 370 GLY A C 1
ATOM 2758 O O . GLY A 1 370 ? -12.212 65.890 14.729 1.00 345.99 370 GLY A O 1
ATOM 2759 N N . ALA A 1 371 ? -10.314 67.115 14.722 1.00 339.74 371 ALA A N 1
ATOM 2760 C CA . ALA A 1 371 ? -11.024 68.389 14.824 1.00 339.80 371 ALA A CA 1
ATOM 2761 C C . ALA A 1 371 ? -12.032 68.515 13.676 1.00 339.66 371 ALA A C 1
ATOM 2762 O O . ALA A 1 371 ? -13.206 68.801 13.900 1.00 339.64 371 ALA A O 1
ATOM 2764 N N . ALA A 1 372 ? -11.573 68.239 12.456 1.00 253.47 372 ALA A N 1
ATOM 2765 C CA . ALA A 1 372 ? -12.412 68.335 11.260 1.00 249.60 372 ALA A CA 1
ATOM 2766 C C . ALA A 1 372 ? -13.516 67.272 11.139 1.00 235.29 372 ALA A C 1
ATOM 2767 O O . ALA A 1 372 ? -14.597 67.577 10.639 1.00 220.54 372 ALA A O 1
ATOM 2769 N N . THR A 1 373 ? -13.258 66.033 11.560 1.00 45.89 373 THR A N 1
ATOM 2770 C CA . THR A 1 373 ? -14.314 65.006 11.443 1.00 28.16 373 THR A CA 1
ATOM 2771 C C . THR A 1 373 ? -15.376 65.060 12.574 1.00 39.17 373 THR A C 1
ATOM 2772 O O . THR A 1 373 ? -16.573 64.873 12.317 1.00 57.79 373 THR A O 1
ATOM 2776 N N . GLY A 1 374 ? -14.939 65.360 13.798 1.00 80.15 374 GLY A N 1
ATOM 2777 C CA . GLY A 1 374 ? -15.847 65.674 14.889 1.00 78.55 374 GLY A CA 1
ATOM 2778 C C . GLY A 1 374 ? -16.642 66.959 14.667 1.00 85.20 374 GLY A C 1
ATOM 2779 O O . GLY A 1 374 ? -17.823 67.031 15.022 1.00 93.52 374 GLY A O 1
ATOM 2780 N N . ILE A 1 375 ? -16.012 67.978 14.083 1.00 166.23 375 ILE A N 1
ATOM 2781 C CA . ILE A 1 375 ? -16.740 69.203 13.734 1.00 173.74 375 ILE A CA 1
ATOM 2782 C C . ILE A 1 375 ? -17.688 68.987 12.550 1.00 165.33 375 ILE A C 1
ATOM 2783 O O . ILE A 1 375 ? -18.816 69.525 12.522 1.00 157.33 375 ILE A O 1
ATOM 2788 N N . SER A 1 376 ? -17.242 68.194 11.576 1.00 108.75 376 SER A N 1
ATOM 2789 C CA . SER A 1 376 ? -18.146 67.779 10.513 1.00 96.40 376 SER A CA 1
ATOM 2790 C C . SER A 1 376 ? -19.344 67.097 11.155 1.00 107.51 376 SER A C 1
ATOM 2791 O O . SER A 1 376 ? -20.468 67.317 10.730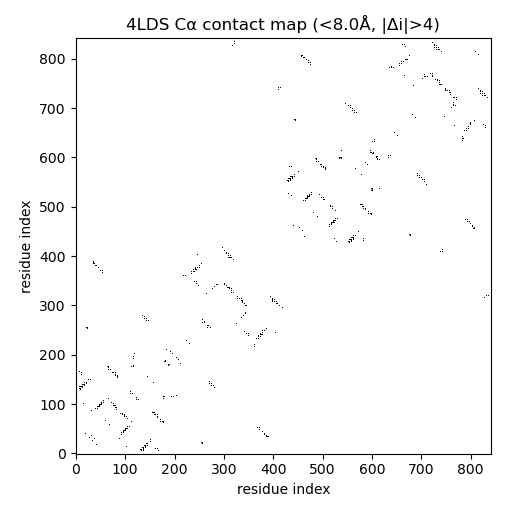 1.00 107.39 376 SER A O 1
ATOM 2794 N N . ALA A 1 377 ? -19.108 66.290 12.191 1.00 55.61 377 ALA A N 1
ATOM 2795 C CA . ALA A 1 377 ? -20.210 65.709 12.968 1.00 44.50 377 ALA A CA 1
ATOM 2796 C C . ALA A 1 377 ? -21.121 66.726 13.672 1.00 44.88 377 ALA A C 1
ATOM 2797 O O . ALA A 1 377 ? -22.338 66.498 13.812 1.00 38.46 377 ALA A O 1
ATOM 2799 N N . LEU A 1 378 ? -20.545 67.832 14.142 1.00 176.88 378 LEU A N 1
ATOM 2800 C CA . LEU A 1 378 ? -21.371 68.885 14.731 1.00 185.84 378 LEU A CA 1
ATOM 2801 C C . LEU A 1 378 ? -22.336 69.445 13.681 1.00 179.38 378 LEU A C 1
ATOM 2802 O O . LEU A 1 378 ? -23.555 69.546 13.919 1.00 175.47 378 LEU A O 1
ATOM 2807 N N . VAL A 1 379 ? -21.800 69.776 12.507 1.00 77.39 379 VAL A N 1
ATOM 2808 C CA . VAL A 1 379 ? -22.642 70.328 11.445 1.00 78.76 379 VAL A CA 1
ATOM 2809 C C . VAL A 1 379 ? -23.663 69.276 10.930 1.00 51.38 379 VAL A C 1
ATOM 2810 O O . VAL A 1 379 ? -24.833 69.593 10.516 1.00 33.33 379 VAL A O 1
ATOM 2814 N N . LEU A 1 380 ? -23.217 68.017 11.018 1.00 35.06 380 LEU A N 1
ATOM 2815 C CA . LEU A 1 380 ? -24.027 66.856 10.651 1.00 29.75 380 LEU A CA 1
ATOM 2816 C C . LEU A 1 380 ? -25.322 66.883 11.462 1.00 34.91 380 LEU A C 1
ATOM 2817 O O . LEU A 1 380 ? -26.447 66.932 10.938 1.00 58.54 380 LEU A O 1
ATOM 2822 N N . ASN A 1 381 ? -25.121 66.880 12.765 1.00 43.02 381 ASN A N 1
ATOM 2823 C CA . ASN A 1 381 ? -26.236 66.910 13.689 1.00 43.70 381 ASN A CA 1
ATOM 2824 C C . ASN A 1 381 ? -27.111 68.164 13.560 1.00 31.11 381 ASN A C 1
ATOM 2825 O O . ASN A 1 381 ? -28.352 68.107 13.792 1.00 23.83 381 ASN A O 1
ATOM 2830 N N . ILE A 1 382 ? -26.466 69.281 13.194 1.00 92.22 382 ILE A N 1
ATOM 2831 C CA . ILE A 1 382 ? -27.220 70.488 12.859 1.00 101.86 382 ILE A CA 1
ATOM 2832 C C . ILE A 1 382 ? -28.247 70.110 11.794 1.00 112.48 382 ILE A C 1
ATOM 2833 O O . ILE A 1 382 ? -29.443 70.399 11.935 1.00 104.21 382 ILE A O 1
ATOM 2838 N N . GLY A 1 383 ? -27.787 69.411 10.756 1.00 103.01 383 GLY A N 1
ATOM 2839 C CA . GLY A 1 383 ? -28.710 68.906 9.750 1.00 73.95 383 GLY A CA 1
ATOM 2840 C C . GLY A 1 383 ? -29.808 68.037 10.364 1.00 74.54 383 GLY A C 1
ATOM 2841 O O . GLY A 1 383 ? -31.008 68.343 10.220 1.00 87.09 383 GLY A O 1
ATOM 2842 N N . THR A 1 384 ? -29.395 66.983 11.083 1.00 92.18 384 THR A N 1
ATOM 2843 C CA . THR A 1 384 ? -30.346 66.036 11.695 1.00 102.18 384 THR A CA 1
ATOM 2844 C C . THR A 1 384 ? -31.475 66.752 12.476 1.00 112.58 384 THR A C 1
ATOM 2845 O O . THR A 1 384 ? -32.670 66.486 12.255 1.00 105.91 384 THR A O 1
ATOM 2849 N N . LEU A 1 385 ? -31.089 67.682 13.355 1.00 80.46 385 LEU A N 1
ATOM 2850 C CA . LEU A 1 385 ? -32.019 68.400 14.226 1.00 78.29 385 LEU A CA 1
ATOM 2851 C C . LEU A 1 385 ? -32.900 69.390 13.459 1.00 72.33 385 LEU A C 1
ATOM 2852 O O . LEU A 1 385 ? -34.049 69.603 13.831 1.00 62.82 385 LEU A O 1
ATOM 2857 N N . ILE A 1 386 ? -32.344 70.014 12.417 1.00 34.45 386 ILE A N 1
ATOM 2858 C CA . ILE A 1 386 ? -33.110 70.895 11.533 1.00 42.21 386 ILE A CA 1
ATOM 2859 C C . ILE A 1 386 ? -34.262 70.102 10.917 1.00 23.04 386 ILE A C 1
ATOM 2860 O O . ILE A 1 386 ? -35.405 70.585 10.776 1.00 14.59 386 ILE A O 1
ATOM 2865 N N . VAL A 1 387 ? -33.944 68.869 10.538 1.00 79.06 387 VAL A N 1
ATOM 2866 C CA . VAL A 1 387 ? -34.969 68.001 9.981 1.00 94.66 387 VAL A CA 1
ATOM 2867 C C . VAL A 1 387 ? -35.978 67.682 11.078 1.00 102.26 387 VAL A C 1
ATOM 2868 O O . VAL A 1 387 ? -37.192 67.753 10.853 1.00 111.31 387 VAL A O 1
ATOM 2872 N N . SER A 1 388 ? -35.455 67.367 12.266 1.00 50.78 388 SER A N 1
ATOM 2873 C CA . SER A 1 388 ? -36.290 67.074 13.426 1.00 54.39 388 SER A CA 1
ATOM 2874 C C . SER A 1 388 ? -37.338 68.163 13.714 1.00 43.28 388 SER A C 1
ATOM 2875 O O . SER A 1 388 ? -38.553 67.963 13.523 1.00 45.95 388 SER A O 1
ATOM 2878 N N . LEU A 1 389 ? -36.865 69.307 14.197 1.00 54.07 389 LEU A N 1
ATOM 2879 C CA . LEU A 1 389 ? -37.759 70.423 14.439 1.00 55.72 389 LEU A CA 1
ATOM 2880 C C . LEU A 1 389 ? -38.558 70.777 13.176 1.00 57.75 389 LEU A C 1
ATOM 2881 O O . LEU A 1 389 ? -39.751 70.496 13.107 1.00 56.05 389 LEU A O 1
ATOM 2886 N N . PHE A 1 390 ? -37.892 71.338 12.176 1.00 88.52 390 PHE A N 1
ATOM 2887 C CA . PHE A 1 390 ? -38.615 71.985 11.102 1.00 101.21 390 PHE A CA 1
ATOM 2888 C C . PHE A 1 390 ? -39.620 71.002 10.504 1.00 109.18 390 PHE A C 1
ATOM 2889 O O . PHE A 1 390 ? -40.824 71.247 10.509 1.00 147.03 390 PHE A O 1
ATOM 2897 N N . PHE A 1 391 ? -39.116 69.857 10.054 1.00 116.38 391 PHE A N 1
ATOM 2898 C CA . PHE A 1 391 ? -39.843 69.060 9.068 1.00 126.11 391 PHE A CA 1
ATOM 2899 C C . PHE A 1 391 ? -41.130 68.335 9.517 1.00 127.07 391 PHE A C 1
ATOM 2900 O O . PHE A 1 391 ? -42.172 68.518 8.898 1.00 151.42 391 PHE A O 1
ATOM 2908 N N . PRO A 1 392 ? -41.073 67.512 10.578 1.00 37.90 392 PRO A N 1
ATOM 2909 C CA . PRO A 1 392 ? -42.348 66.949 11.026 1.00 51.35 392 PRO A CA 1
ATOM 2910 C C . PRO A 1 392 ? -43.403 67.950 11.476 1.00 51.47 392 PRO A C 1
ATOM 2911 O O . PRO A 1 392 ? -44.550 67.545 11.603 1.00 68.37 392 PRO A O 1
ATOM 2915 N N . ILE A 1 393 ? -43.069 69.209 11.726 1.00 172.15 393 ILE A N 1
ATOM 2916 C CA . ILE A 1 393 ? -44.145 70.136 12.066 1.00 189.30 393 ILE A CA 1
ATOM 2917 C C . ILE A 1 393 ? -45.034 70.456 10.853 1.00 194.18 393 ILE A C 1
ATOM 2918 O O . ILE A 1 393 ? -46.161 70.931 11.011 1.00 217.56 393 ILE A O 1
ATOM 2923 N N . LEU A 1 394 ? -44.529 70.177 9.651 1.00 132.01 394 LEU A N 1
ATOM 2924 C CA . LEU A 1 394 ? -45.271 70.433 8.411 1.00 165.56 394 LEU A CA 1
ATOM 2925 C C . LEU A 1 394 ? -46.287 69.334 8.152 1.00 199.70 394 LEU A C 1
ATOM 2926 O O . LEU A 1 394 ? -47.135 69.449 7.265 1.00 228.03 394 LEU A O 1
ATOM 2931 N N . SER A 1 395 ? -46.180 68.265 8.935 1.00 346.29 395 SER A N 1
ATOM 2932 C CA . SER A 1 395 ? -46.971 67.053 8.731 1.00 347.93 395 SER A CA 1
ATOM 2933 C C . SER A 1 395 ? -48.436 67.207 9.139 1.00 348.48 395 SER A C 1
ATOM 2934 O O . SER A 1 395 ? -49.297 66.469 8.665 1.00 351.40 395 SER A O 1
ATOM 2937 N N . ASP A 1 396 ? -48.726 68.158 10.018 1.00 283.49 396 ASP A N 1
ATOM 2938 C CA . ASP A 1 396 ? -50.110 68.420 10.398 1.00 295.19 396 ASP A CA 1
ATOM 2939 C C . ASP A 1 396 ? -50.684 69.465 9.450 1.00 292.47 396 ASP A C 1
ATOM 2940 O O . ASP A 1 396 ? -51.818 69.913 9.624 1.00 290.94 396 ASP A O 1
ATOM 2945 N N . ALA A 1 397 ? -49.899 69.834 8.434 1.00 260.06 397 ALA A N 1
ATOM 2946 C CA . ALA A 1 397 ? -50.228 70.995 7.610 1.00 270.00 397 ALA A CA 1
ATOM 2947 C C . ALA A 1 397 ? -50.773 70.754 6.185 1.00 284.68 397 ALA A C 1
ATOM 2948 O O . ALA A 1 397 ? -51.986 70.822 5.972 1.00 300.45 397 ALA A O 1
ATOM 2950 N N . LEU A 1 398 ? -49.901 70.462 5.219 1.00 322.25 398 LEU A N 1
ATOM 2951 C CA . LEU A 1 398 ? -50.266 70.694 3.807 1.00 335.81 398 LEU A CA 1
ATOM 2952 C C . LEU A 1 398 ? -50.759 69.554 2.898 1.00 339.41 398 LEU A C 1
ATOM 2953 O O . LEU A 1 398 ? -51.056 69.807 1.728 1.00 339.01 398 LEU A O 1
ATOM 2958 N N . SER A 1 399 ? -50.866 68.330 3.407 1.00 275.58 399 SER A N 1
ATOM 2959 C CA . SER A 1 399 ? -51.184 67.181 2.548 1.00 245.14 399 SER A CA 1
ATOM 2960 C C . SER A 1 399 ? -50.136 67.044 1.431 1.00 215.41 399 SER A C 1
ATOM 2961 O O . SER A 1 399 ? -50.429 67.328 0.265 1.00 219.30 399 SER A O 1
ATOM 2964 N N . THR A 1 400 ? -48.925 66.603 1.788 1.00 54.18 400 THR A N 1
ATOM 2965 C CA . THR A 1 400 ? -47.743 66.878 0.954 1.00 20.61 400 THR A CA 1
ATOM 2966 C C . THR A 1 400 ? -47.173 65.861 -0.075 1.00 10.75 400 THR A C 1
ATOM 2967 O O . THR A 1 400 ? -46.630 64.800 0.260 1.00 10.69 400 THR A O 1
ATOM 2971 N N . GLU A 1 401 ? -47.316 66.281 -1.329 1.00 113.51 401 GLU A N 1
ATOM 2972 C CA . GLU A 1 401 ? -46.413 65.970 -2.413 1.00 109.81 401 GLU A CA 1
ATOM 2973 C C . GLU A 1 401 ? -45.125 66.474 -1.809 1.00 125.42 401 GLU A C 1
ATOM 2974 O O . GLU A 1 401 ? -44.053 65.920 -2.023 1.00 148.71 401 GLU A O 1
ATOM 2980 N N . TRP A 1 402 ? -45.277 67.500 -0.979 1.00 169.11 402 TRP A N 1
ATOM 2981 C CA . TRP A 1 402 ? -44.201 68.335 -0.498 1.00 167.42 402 TRP A CA 1
ATOM 2982 C C . TRP A 1 402 ? -43.044 67.846 0.419 1.00 146.70 402 TRP A C 1
ATOM 2983 O O . TRP A 1 402 ? -42.005 68.469 0.321 1.00 126.90 402 TRP A O 1
ATOM 2994 N N . VAL A 1 403 ? -43.121 66.840 1.312 1.00 33.10 403 VAL A N 1
ATOM 2995 C CA . VAL A 1 403 ? -41.798 66.452 1.877 1.00 14.32 403 VAL A CA 1
ATOM 2996 C C . VAL A 1 403 ? -41.095 65.960 0.662 1.00 10.83 403 VAL A C 1
ATOM 2997 O O . VAL A 1 403 ? -40.442 66.680 -0.035 1.00 10.85 403 VAL A O 1
ATOM 3001 N N . PHE A 1 404 ? -41.437 64.778 0.259 1.00 10.72 404 PHE A N 1
ATOM 3002 C CA . PHE A 1 404 ? -40.552 64.104 -0.654 1.00 10.63 404 PHE A CA 1
ATOM 3003 C C . PHE A 1 404 ? -40.542 64.677 -2.087 1.00 10.59 404 PHE A C 1
ATOM 3004 O O . PHE A 1 404 ? -39.774 64.251 -2.921 1.00 10.52 404 PHE A O 1
ATOM 3012 N N . LEU A 1 405 ? -41.366 65.660 -2.401 1.00 73.86 405 LEU A N 1
ATOM 3013 C CA . LEU A 1 405 ? -41.018 66.432 -3.585 1.00 82.15 405 LEU A CA 1
ATOM 3014 C C . LEU A 1 405 ? -39.932 67.420 -3.155 1.00 91.93 405 LEU A C 1
ATOM 3015 O O . LEU A 1 405 ? -38.942 67.682 -3.898 1.00 109.37 405 LEU A O 1
ATOM 3020 N N . ILE A 1 406 ? -40.087 67.961 -1.943 1.00 10.83 406 ILE A N 1
ATOM 3021 C CA . ILE A 1 406 ? -38.979 68.745 -1.448 1.00 11.62 406 ILE A CA 1
ATOM 3022 C C . ILE A 1 406 ? -37.690 67.859 -1.416 1.00 10.88 406 ILE A C 1
ATOM 3023 O O . ILE A 1 406 ? -36.777 68.057 -2.232 1.00 11.29 406 ILE A O 1
ATOM 3028 N N . PHE A 1 407 ? -37.709 66.839 -0.555 1.00 11.87 407 PHE A N 1
ATOM 3029 C CA . PHE A 1 407 ? -36.608 65.934 -0.262 1.00 11.84 407 PHE A CA 1
ATOM 3030 C C . PHE A 1 407 ? -36.041 65.367 -1.556 1.00 11.94 407 PHE A C 1
ATOM 3031 O O . PHE A 1 407 ? -34.859 65.016 -1.592 1.00 29.24 407 PHE A O 1
ATOM 3039 N N . ALA A 1 408 ? -36.896 65.288 -2.593 1.00 40.44 408 ALA A N 1
ATOM 3040 C CA . ALA A 1 408 ? -36.475 65.150 -4.002 1.00 43.73 408 ALA A CA 1
ATOM 3041 C C . ALA A 1 408 ? -35.485 66.221 -4.362 1.00 44.40 408 ALA A C 1
ATOM 3042 O O . ALA A 1 408 ? -34.408 65.904 -4.816 1.00 43.64 408 ALA A O 1
ATOM 3044 N N . PHE A 1 409 ? -35.833 67.494 -4.157 1.00 29.52 409 PHE A N 1
ATOM 3045 C CA . PHE A 1 409 ? -34.840 68.550 -4.469 1.00 49.06 409 PHE A CA 1
ATOM 3046 C C . PHE A 1 409 ? -33.587 68.527 -3.579 1.00 47.76 409 PHE A C 1
ATOM 3047 O O . PHE A 1 409 ? -32.483 69.041 -3.907 1.00 43.17 409 PHE A O 1
ATOM 3055 N N . ILE A 1 410 ? -33.763 67.882 -2.445 1.00 58.98 410 ILE A N 1
ATOM 3056 C CA . ILE A 1 410 ? -32.639 67.763 -1.560 1.00 40.57 410 ILE A CA 1
ATOM 3057 C C . ILE A 1 410 ? -31.670 66.701 -2.085 1.00 32.55 410 ILE A C 1
ATOM 3058 O O . ILE A 1 410 ? -30.477 66.993 -2.246 1.00 39.51 410 ILE A O 1
ATOM 3063 N N . GLY A 1 411 ? -32.192 65.519 -2.424 1.00 10.73 411 GLY A N 1
ATOM 3064 C CA . GLY A 1 411 ? -31.395 64.499 -3.044 1.00 10.64 411 GLY A CA 1
ATOM 3065 C C . GLY A 1 411 ? -30.943 64.964 -4.426 1.00 10.59 411 GLY A C 1
ATOM 3066 O O . GLY A 1 411 ? -30.205 64.252 -5.152 1.00 11.00 411 GLY A O 1
ATOM 3067 N N . VAL A 1 412 ? -31.443 66.156 -4.809 1.00 10.64 412 VAL A N 1
ATOM 3068 C CA . VAL A 1 412 ? -31.283 66.774 -6.136 1.00 14.50 412 VAL A CA 1
ATOM 3069 C C . VAL A 1 412 ? -29.998 67.594 -6.181 1.00 26.56 412 VAL A C 1
ATOM 3070 O O . VAL A 1 412 ? -29.133 67.337 -7.010 1.00 19.40 412 VAL A O 1
ATOM 3074 N N . LEU A 1 413 ? -29.882 68.604 -5.310 1.00 79.00 413 LEU A N 1
ATOM 3075 C CA . LEU A 1 413 ? -28.632 69.381 -5.224 1.00 72.99 413 LEU A CA 1
ATOM 3076 C C . LEU A 1 413 ? -27.612 68.516 -4.504 1.00 68.72 413 LEU A C 1
ATOM 3077 O O . LEU A 1 413 ? -26.434 68.862 -4.424 1.00 77.31 413 LEU A O 1
ATOM 3082 N N . ALA A 1 414 ? -28.113 67.408 -3.950 1.00 36.37 414 ALA A N 1
ATOM 3083 C CA . ALA A 1 414 ? -27.274 66.296 -3.519 1.00 38.94 414 ALA A CA 1
ATOM 3084 C C . ALA A 1 414 ? -26.912 65.414 -4.698 1.00 43.32 414 ALA A C 1
ATOM 3085 O O . ALA A 1 414 ? -26.000 64.597 -4.584 1.00 44.95 414 ALA A O 1
ATOM 3087 N N . MET A 1 415 ? -27.672 65.531 -5.792 1.00 43.94 415 MET A N 1
ATOM 3088 C CA . MET A 1 415 ? -27.245 64.990 -7.083 1.00 51.03 415 MET A CA 1
ATOM 3089 C C . MET A 1 415 ? -26.323 65.907 -7.894 1.00 64.50 415 MET A C 1
ATOM 3090 O O . MET A 1 415 ? -25.513 65.436 -8.696 1.00 69.12 415 MET A O 1
ATOM 3095 N N . ILE A 1 416 ? -26.465 67.213 -7.705 1.00 121.61 416 ILE A N 1
ATOM 3096 C CA . ILE A 1 416 ? -25.650 68.200 -8.398 1.00 142.93 416 ILE A CA 1
ATOM 3097 C C . ILE A 1 416 ? -24.288 68.474 -7.734 1.00 143.04 416 ILE A C 1
ATOM 3098 O O . ILE A 1 416 ? -23.256 68.579 -8.431 1.00 143.72 416 ILE A O 1
ATOM 3103 N N . PHE A 1 417 ? -24.277 68.572 -6.398 1.00 78.35 417 PHE A N 1
ATOM 3104 C CA . PHE A 1 417 ? -23.017 68.817 -5.681 1.00 41.66 417 PHE A CA 1
ATOM 3105 C C . PHE A 1 417 ? -22.056 67.602 -5.852 1.00 30.42 417 PHE A C 1
ATOM 3106 O O . PHE A 1 417 ? -20.846 67.782 -5.879 1.00 40.17 417 PHE A O 1
ATOM 3114 N N . VAL A 1 418 ? -22.572 66.383 -6.023 1.00 10.77 418 VAL A N 1
ATOM 3115 C CA . VAL A 1 418 ? -21.654 65.278 -6.290 1.00 12.15 418 VAL A CA 1
ATOM 3116 C C . VAL A 1 418 ? -20.710 65.379 -7.530 1.00 10.64 418 VAL A C 1
ATOM 3117 O O . VAL A 1 418 ? -19.487 65.326 -7.383 1.00 10.68 418 VAL A O 1
ATOM 3121 N N . ILE A 1 419 ? -21.254 65.415 -8.747 1.00 190.67 419 ILE A N 1
ATOM 3122 C CA . ILE A 1 419 ? -20.388 65.457 -9.931 1.00 205.15 419 ILE A CA 1
ATOM 3123 C C . ILE A 1 419 ? -19.960 66.907 -10.231 1.00 204.46 419 ILE A C 1
ATOM 3124 O O . ILE A 1 419 ? -19.098 67.124 -11.090 1.00 205.89 419 ILE A O 1
ATOM 3129 N N . LYS A 1 420 ? -20.540 67.890 -9.519 1.00 92.77 420 LYS A N 1
ATOM 3130 C CA . LYS A 1 420 ? -19.967 69.246 -9.545 1.00 104.44 420 LYS A CA 1
ATOM 3131 C C . LYS A 1 420 ? -18.699 69.322 -8.659 1.00 106.36 420 LYS A C 1
ATOM 3132 O O . LYS A 1 420 ? -17.720 69.978 -9.026 1.00 107.90 420 LYS A O 1
ATOM 3138 N N . PHE A 1 421 ? -18.691 68.610 -7.533 1.00 137.42 421 PHE A N 1
ATOM 3139 C CA . PHE A 1 421 ? -17.600 68.717 -6.558 1.00 146.44 421 PHE A CA 1
ATOM 3140 C C . PHE A 1 421 ? -16.802 67.436 -6.383 1.00 135.42 421 PHE A C 1
ATOM 3141 O O . PHE A 1 421 ? -15.632 67.381 -6.761 1.00 145.03 421 PHE A O 1
ATOM 3149 N N . LEU A 1 422 ? -17.427 66.421 -5.784 1.00 42.37 422 LEU A N 1
ATOM 3150 C CA . LEU A 1 422 ? -16.732 65.157 -5.499 1.00 48.18 422 LEU A CA 1
ATOM 3151 C C . LEU A 1 422 ? -15.957 64.563 -6.680 1.00 62.47 422 LEU A C 1
ATOM 3152 O O . LEU A 1 422 ? -16.476 64.464 -7.803 1.00 56.89 422 LEU A O 1
ATOM 3157 N N . PRO A 1 423 ? -14.687 64.205 -6.420 1.00 136.54 423 PRO A N 1
ATOM 3158 C CA . PRO A 1 423 ? -13.865 63.324 -7.246 1.00 150.32 423 PRO A CA 1
ATOM 3159 C C . PRO A 1 423 ? -14.124 61.902 -6.792 1.00 142.95 423 PRO A C 1
ATOM 3160 O O . PRO A 1 423 ? -14.930 61.704 -5.890 1.00 153.33 423 PRO A O 1
ATOM 3164 N N . GLU A 1 424 ? -13.445 60.930 -7.381 1.00 325.62 424 GLU A N 1
ATOM 3165 C CA . GLU A 1 424 ? -13.604 59.557 -6.931 1.00 325.55 424 GLU A CA 1
ATOM 3166 C C . GLU A 1 424 ? -12.399 59.152 -6.103 1.00 325.63 424 GLU A C 1
ATOM 3167 O O . GLU A 1 424 ? -11.285 59.619 -6.333 1.00 325.69 424 GLU A O 1
ATOM 3173 N N . THR A 1 425 ? -12.627 58.314 -5.107 1.00 47.10 425 THR A N 1
ATOM 3174 C CA . THR A 1 425 ? -11.562 57.998 -4.182 1.00 56.91 425 THR A CA 1
ATOM 3175 C C . THR A 1 425 ? -10.778 56.744 -4.519 1.00 78.51 425 THR A C 1
ATOM 3176 O O . THR A 1 425 ? -9.753 56.513 -3.909 1.00 92.53 425 THR A O 1
ATOM 3180 N N . ARG A 1 426 ? -11.206 55.954 -5.502 1.00 352.99 426 ARG A N 1
ATOM 3181 C CA . ARG A 1 426 ? -10.460 54.725 -5.837 1.00 352.92 426 ARG A CA 1
ATOM 3182 C C . ARG A 1 426 ? -9.382 54.886 -6.934 1.00 353.91 426 ARG A C 1
ATOM 3183 O O . ARG A 1 426 ? -9.699 55.131 -8.100 1.00 357.62 426 ARG A O 1
ATOM 3191 N N . GLY A 1 427 ? -8.112 54.742 -6.539 1.00 316.82 427 GLY A N 1
ATOM 3192 C CA . GLY A 1 427 ? -6.967 54.903 -7.432 1.00 320.41 427 GLY A CA 1
ATOM 3193 C C . GLY A 1 427 ? -5.643 55.023 -6.686 1.00 323.59 427 GLY A C 1
ATOM 3194 O O . GLY A 1 427 ? -4.637 55.510 -7.214 1.00 326.11 427 GLY A O 1
ATOM 3195 N N . LEU B 1 7 ? -47.120 35.294 -45.285 1.00 301.73 7 LEU B N 1
ATOM 3196 C CA . LEU B 1 7 ? -46.976 35.424 -46.732 1.00 306.11 7 LEU B CA 1
ATOM 3197 C C . LEU B 1 7 ? -47.469 36.801 -47.234 1.00 305.40 7 LEU B C 1
ATOM 3198 O O . LEU B 1 7 ? -46.759 37.834 -47.127 1.00 298.22 7 LEU B O 1
ATOM 3203 N N . ILE B 1 8 ? -48.692 36.802 -47.768 1.00 292.98 8 ILE B N 1
ATOM 3204 C CA . ILE B 1 8 ? -49.376 38.008 -48.245 1.00 292.71 8 ILE B CA 1
ATOM 3205 C C . ILE B 1 8 ? -49.279 39.121 -47.166 1.00 295.32 8 ILE B C 1
ATOM 3206 O O . ILE B 1 8 ? -48.979 40.316 -47.450 1.00 276.56 8 ILE B O 1
ATOM 3211 N N . PHE B 1 9 ? -49.472 38.680 -45.921 1.00 396.71 9 PHE B N 1
ATOM 3212 C CA . PHE B 1 9 ? -49.385 39.507 -44.712 1.00 399.31 9 PHE B CA 1
ATOM 3213 C C . PHE B 1 9 ? -48.016 40.174 -44.503 1.00 391.44 9 PHE B C 1
ATOM 3214 O O . PHE B 1 9 ? -47.954 41.354 -44.167 1.00 380.20 9 PHE B O 1
ATOM 3222 N N . ILE B 1 10 ? -46.927 39.427 -44.681 1.00 284.90 10 ILE B N 1
ATOM 3223 C CA . ILE B 1 10 ? -45.589 40.012 -44.560 1.00 285.75 10 ILE B CA 1
ATOM 3224 C C . ILE B 1 10 ? -45.329 41.017 -45.694 1.00 274.66 10 ILE B C 1
ATOM 3225 O O . ILE B 1 10 ? -44.617 42.011 -45.498 1.00 266.06 10 ILE B O 1
ATOM 3230 N N . LEU B 1 11 ? -45.920 40.786 -46.870 1.00 279.95 11 LEU B N 1
ATOM 3231 C CA . LEU B 1 11 ? -45.755 41.776 -47.954 1.00 269.36 11 LEU B CA 1
ATOM 3232 C C . LEU B 1 11 ? -46.526 43.094 -47.759 1.00 246.87 11 LEU B C 1
ATOM 3233 O O . LEU B 1 11 ? -46.125 44.128 -48.299 1.00 234.76 11 LEU B O 1
ATOM 3238 N N . GLY B 1 12 ? -47.623 43.074 -47.003 1.00 285.61 12 GLY B N 1
ATOM 3239 C CA . GLY B 1 12 ? -48.205 44.346 -46.557 1.00 281.83 12 GLY B CA 1
ATOM 3240 C C . GLY B 1 12 ? -47.474 44.928 -45.339 1.00 277.71 12 GLY B C 1
ATOM 3241 O O . GLY B 1 12 ? -47.406 46.162 -45.070 1.00 273.48 12 GLY B O 1
ATOM 3242 N N . ALA B 1 13 ? -46.909 44.000 -44.579 1.00 250.47 13 ALA B N 1
ATOM 3243 C CA . ALA B 1 13 ? -46.088 44.340 -43.439 1.00 246.05 13 ALA B CA 1
ATOM 3244 C C . ALA B 1 13 ? -44.878 45.127 -43.920 1.00 246.72 13 ALA B C 1
ATOM 3245 O O . ALA B 1 13 ? -44.343 45.925 -43.176 1.00 235.21 13 ALA B O 1
ATOM 3247 N N . LEU B 1 14 ? -44.458 44.919 -45.169 1.00 203.66 14 LEU B N 1
ATOM 3248 C CA . LEU B 1 14 ? -43.434 45.785 -45.769 1.00 183.89 14 LEU B CA 1
ATOM 3249 C C . LEU B 1 14 ? -43.906 47.251 -45.808 1.00 177.13 14 LEU B C 1
ATOM 3250 O O . LEU B 1 14 ? -43.095 48.179 -45.827 1.00 155.79 14 LEU B O 1
ATOM 3255 N N . GLY B 1 15 ? -45.222 47.448 -45.819 1.00 251.23 15 GLY B N 1
ATOM 3256 C CA . GLY B 1 15 ? -45.807 48.776 -45.711 1.00 258.15 15 GLY B CA 1
ATOM 3257 C C . GLY B 1 15 ? -45.849 49.334 -44.294 1.00 261.05 15 GLY B C 1
ATOM 3258 O O . GLY B 1 15 ? -45.535 50.517 -44.069 1.00 252.72 15 GLY B O 1
ATOM 3259 N N . GLY B 1 16 ? -46.244 48.504 -43.327 1.00 213.43 16 GLY B N 1
ATOM 3260 C CA . GLY B 1 16 ? -46.149 48.957 -41.936 1.00 185.53 16 GLY B CA 1
ATOM 3261 C C . GLY B 1 16 ? -44.709 49.371 -41.646 1.00 157.77 16 GLY B C 1
ATOM 3262 O O . GLY B 1 16 ? -44.393 50.448 -41.104 1.00 120.10 16 GLY B O 1
ATOM 3263 N N . LEU B 1 17 ? -43.829 48.477 -42.066 1.00 286.52 17 LEU B N 1
ATOM 3264 C CA . LEU B 1 17 ? -42.401 48.691 -42.135 1.00 286.49 17 LEU B CA 1
ATOM 3265 C C . LEU B 1 17 ? -42.074 50.012 -42.809 1.00 286.53 17 LEU B C 1
ATOM 3266 O O . LEU B 1 17 ? -41.185 50.720 -42.363 1.00 286.55 17 LEU B O 1
ATOM 3271 N N . LEU B 1 18 ? -42.795 50.344 -43.879 1.00 199.87 18 L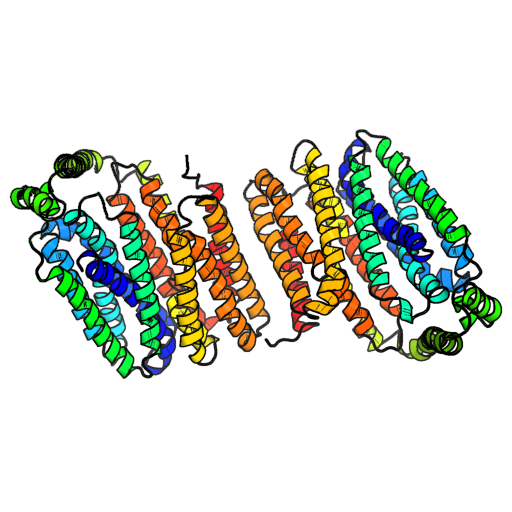EU B N 1
ATOM 3272 C CA . LEU B 1 18 ? -42.590 51.624 -44.564 1.00 198.22 18 LEU B CA 1
ATOM 3273 C C . LEU B 1 18 ? -42.881 52.831 -43.663 1.00 201.31 18 LEU B C 1
ATOM 3274 O O . LEU B 1 18 ? -42.154 53.829 -43.723 1.00 191.79 18 LEU B O 1
ATOM 3279 N N . TYR B 1 19 ? -43.934 52.745 -42.843 1.00 165.07 19 TYR B N 1
ATOM 3280 C CA . TYR B 1 19 ? -44.160 53.759 -41.795 1.00 167.17 19 TYR B CA 1
ATOM 3281 C C . TYR B 1 19 ? -42.883 53.837 -40.952 1.00 174.44 19 TYR B C 1
ATOM 3282 O O . TYR B 1 19 ? -42.349 54.944 -40.671 1.00 163.79 19 TYR B O 1
ATOM 3291 N N . GLY B 1 20 ? -42.358 52.656 -40.615 1.00 97.41 20 GLY B N 1
ATOM 3292 C CA . GLY B 1 20 ? -41.136 52.603 -39.838 1.00 81.46 20 GLY B CA 1
ATOM 3293 C C . GLY B 1 20 ? -40.000 53.374 -40.486 1.00 68.00 20 GLY B C 1
ATOM 3294 O O . GLY B 1 20 ? -39.548 54.370 -39.926 1.00 40.88 20 GLY B O 1
ATOM 3295 N N . TYR B 1 21 ? -39.606 52.981 -41.697 1.00 181.42 21 TYR B N 1
ATOM 3296 C CA . TYR B 1 21 ? -38.446 53.562 -42.385 1.00 194.20 21 TYR B CA 1
ATOM 3297 C C . TYR B 1 21 ? -38.675 55.026 -42.680 1.00 190.85 21 TYR B C 1
ATOM 3298 O O . TYR B 1 21 ? -37.719 55.785 -42.810 1.00 197.79 21 TYR B O 1
ATOM 3307 N N . ASP B 1 22 ? -39.934 55.435 -42.784 1.00 121.76 22 ASP B N 1
ATOM 3308 C CA . ASP B 1 22 ? -40.186 56.839 -43.041 1.00 118.11 22 ASP B CA 1
ATOM 3309 C C . ASP B 1 22 ? -39.874 57.696 -41.830 1.00 133.94 22 ASP B C 1
ATOM 3310 O O . ASP B 1 22 ? -39.109 58.677 -41.926 1.00 157.26 22 ASP B O 1
ATOM 3315 N N . ASN B 1 23 ? -40.437 57.346 -40.678 1.00 164.15 23 ASN B N 1
ATOM 3316 C CA . ASN B 1 23 ? -40.065 58.145 -39.513 1.00 175.03 23 ASN B CA 1
ATOM 3317 C C . ASN B 1 23 ? -38.640 57.894 -38.976 1.00 176.90 23 ASN B C 1
ATOM 3318 O O . ASN B 1 23 ? -38.103 58.702 -38.206 1.00 186.61 23 ASN B O 1
ATOM 3323 N N . GLY B 1 24 ? -38.016 56.805 -39.427 1.00 225.99 24 GLY B N 1
ATOM 3324 C CA . GLY B 1 24 ? -36.625 56.513 -39.097 1.00 232.57 24 GLY B CA 1
ATOM 3325 C C . GLY B 1 24 ? -35.590 57.196 -39.986 1.00 229.25 24 GLY B C 1
ATOM 3326 O O . GLY B 1 24 ? -34.449 57.423 -39.570 1.00 242.62 24 GLY B O 1
ATOM 3327 N N . VAL B 1 25 ? -35.982 57.497 -41.223 1.00 151.10 25 VAL B N 1
ATOM 3328 C CA . VAL B 1 25 ? -35.155 58.277 -42.149 1.00 136.19 25 VAL B CA 1
ATOM 3329 C C . VAL B 1 25 ? -35.442 59.801 -42.045 1.00 133.09 25 VAL B C 1
ATOM 3330 O O . VAL B 1 25 ? -34.694 60.609 -42.594 1.00 131.87 25 VAL B O 1
ATOM 3334 N N . ILE B 1 26 ? -36.515 60.206 -41.351 1.00 202.62 26 ILE B N 1
ATOM 3335 C CA . ILE B 1 26 ? -36.516 61.594 -40.827 1.00 218.92 26 ILE B CA 1
ATOM 3336 C C . ILE B 1 26 ? -35.964 61.710 -39.387 1.00 226.57 26 ILE B C 1
ATOM 3337 O O . ILE B 1 26 ? -35.624 62.805 -38.913 1.00 236.03 26 ILE B O 1
ATOM 3342 N N . SER B 1 27 ? -35.837 60.573 -38.706 1.00 187.57 27 SER B N 1
ATOM 3343 C CA . SER B 1 27 ? -34.962 60.533 -37.549 1.00 203.64 27 SER B CA 1
ATOM 3344 C C . SER B 1 27 ? -33.608 60.840 -38.144 1.00 209.73 27 SER B C 1
ATOM 3345 O O . SER B 1 27 ? -32.923 61.775 -37.726 1.00 214.69 27 SER B O 1
ATOM 3348 N N . GLY B 1 28 ? -33.256 60.063 -39.166 1.00 323.56 28 GLY B N 1
ATOM 3349 C CA . GLY B 1 28 ? -32.021 60.254 -39.905 1.00 326.79 28 GLY B CA 1
ATOM 3350 C C . GLY B 1 28 ? -31.938 61.558 -40.680 1.00 327.42 28 GLY B C 1
ATOM 3351 O O . GLY B 1 28 ? -30.844 61.971 -41.086 1.00 329.49 28 GLY B O 1
ATOM 3352 N N . ALA B 1 29 ? -33.079 62.205 -40.901 1.00 318.61 29 ALA B N 1
ATOM 3353 C CA . ALA B 1 29 ? -33.080 63.510 -41.549 1.00 321.65 29 ALA B CA 1
ATOM 3354 C C . ALA B 1 29 ? -32.738 64.568 -40.526 1.00 323.06 29 ALA B C 1
ATOM 3355 O O . ALA B 1 29 ? -32.045 65.523 -40.842 1.00 324.90 29 ALA B O 1
ATOM 3357 N N . LEU B 1 30 ? -33.217 64.398 -39.297 1.00 240.05 30 LEU B N 1
ATOM 3358 C CA . LEU B 1 30 ? -32.716 65.228 -38.202 1.00 249.87 30 LEU B CA 1
ATOM 3359 C C . LEU B 1 30 ? -31.296 64.805 -37.715 1.00 259.50 30 LEU B C 1
ATOM 3360 O O . LEU B 1 30 ? -30.715 65.468 -36.851 1.00 262.57 30 LEU B O 1
ATOM 3365 N N . LEU B 1 31 ? -30.753 63.710 -38.270 1.00 247.18 31 LEU B N 1
ATOM 3366 C CA . LEU B 1 31 ? -29.321 63.340 -38.112 1.00 232.77 31 LEU B CA 1
ATOM 3367 C C . LEU B 1 31 ? -28.432 64.092 -39.116 1.00 233.01 31 LEU B C 1
ATOM 3368 O O . LEU B 1 31 ? -27.521 64.834 -38.734 1.00 236.41 31 LEU B O 1
ATOM 3373 N N . PHE B 1 32 ? -28.701 63.858 -40.401 1.00 332.15 32 PHE B N 1
ATOM 3374 C CA . PHE B 1 32 ? -27.869 64.332 -41.512 1.00 331.86 32 PHE B CA 1
ATOM 3375 C C . PHE B 1 32 ? -28.216 65.729 -42.066 1.00 327.52 32 PHE B C 1
ATOM 3376 O O . PHE B 1 32 ? -27.641 66.150 -43.071 1.00 325.30 32 PHE B O 1
ATOM 3384 N N . ILE B 1 33 ? -29.147 66.431 -41.419 1.00 336.11 33 ILE B N 1
ATOM 3385 C CA . ILE B 1 33 ? -29.724 67.681 -41.945 1.00 335.58 33 ILE B CA 1
ATOM 3386 C C . ILE B 1 33 ? -28.745 68.710 -42.511 1.00 334.20 33 ILE B C 1
ATOM 3387 O O . ILE B 1 33 ? -28.767 69.003 -43.706 1.00 334.17 33 ILE B O 1
ATOM 3392 N N . HIS B 1 34 ? -27.896 69.247 -41.640 1.00 161.52 34 HIS B N 1
ATOM 3393 C CA . HIS B 1 34 ? -27.238 70.533 -41.879 1.00 176.96 34 HIS B CA 1
ATOM 3394 C C . HIS B 1 34 ? -26.523 70.758 -43.231 1.00 187.69 34 HIS B C 1
ATOM 3395 O O . HIS B 1 34 ? -26.615 71.853 -43.788 1.00 180.71 34 HIS B O 1
ATOM 3402 N N . LYS B 1 35 ? -25.845 69.745 -43.773 1.00 333.24 35 LYS B N 1
ATOM 3403 C CA . LYS B 1 35 ? -25.093 69.918 -45.032 1.00 345.98 35 LYS B CA 1
ATOM 3404 C C . LYS B 1 35 ? -25.997 69.816 -46.277 1.00 336.12 35 LYS B C 1
ATOM 3405 O O . LYS B 1 35 ? -25.552 70.046 -47.407 1.00 339.40 35 LYS B O 1
ATOM 3411 N N . ASP B 1 36 ? -27.268 69.483 -46.056 1.00 239.68 36 ASP B N 1
ATOM 3412 C CA . ASP B 1 36 ? -28.295 69.597 -47.092 1.00 227.17 36 ASP B CA 1
ATOM 3413 C C . ASP B 1 36 ? -28.936 70.976 -46.991 1.00 223.62 36 ASP B C 1
ATOM 3414 O O . ASP B 1 36 ? -29.878 71.300 -47.717 1.00 215.96 36 ASP B O 1
ATOM 3419 N N . ILE B 1 37 ? -28.396 71.776 -46.072 1.00 231.62 37 ILE B N 1
ATOM 3420 C CA . ILE B 1 37 ? -28.755 73.187 -45.877 1.00 238.30 37 ILE B CA 1
ATOM 3421 C C . ILE B 1 37 ? -30.247 73.471 -45.543 1.00 245.22 37 ILE B C 1
ATOM 3422 O O . ILE B 1 37 ? -30.982 73.974 -46.390 1.00 254.47 37 ILE B O 1
ATOM 3427 N N . PRO B 1 38 ? -30.703 73.088 -44.323 1.00 329.95 38 PRO B N 1
ATOM 3428 C CA . PRO B 1 38 ? -32.051 73.312 -43.750 1.00 330.86 38 PRO B CA 1
ATOM 3429 C C . PRO B 1 38 ? -32.451 74.738 -43.292 1.00 330.40 38 PRO B C 1
ATOM 3430 O O . PRO B 1 38 ? -33.570 75.153 -43.596 1.00 332.73 38 PRO B O 1
ATOM 3434 N N . LEU B 1 39 ? -31.574 75.442 -42.568 1.00 267.45 39 LEU B N 1
ATOM 3435 C CA . LEU B 1 39 ? -31.830 76.815 -42.073 1.00 264.24 39 LEU B CA 1
ATOM 3436 C C . LEU B 1 39 ? -33.230 77.119 -41.505 1.00 260.41 39 LEU B C 1
ATOM 3437 O O . LEU B 1 39 ? -34.034 77.801 -42.145 1.00 264.13 39 LEU B O 1
ATOM 3442 N N . ASN B 1 40 ? -33.532 76.656 -40.300 1.00 217.80 40 ASN B N 1
ATOM 3443 C CA . ASN B 1 40 ? -32.575 76.272 -39.280 1.00 206.52 40 ASN B CA 1
ATOM 3444 C C . ASN B 1 40 ? -33.249 75.099 -38.636 1.00 198.17 40 ASN B C 1
ATOM 3445 O O . ASN B 1 40 ? -34.099 74.478 -39.251 1.00 184.96 40 ASN B O 1
ATOM 3450 N N . SER B 1 41 ? -32.835 74.752 -37.427 1.00 254.81 41 SER B N 1
ATOM 3451 C CA . SER B 1 41 ? -33.614 73.826 -36.618 1.00 258.44 41 SER B CA 1
ATOM 3452 C C . SER B 1 41 ? -35.089 74.266 -36.456 1.00 259.07 41 SER B C 1
ATOM 3453 O O . SER B 1 41 ? -35.948 73.436 -36.155 1.00 251.96 41 SER B O 1
ATOM 3456 N N . THR B 1 42 ? -35.372 75.559 -36.649 1.00 245.94 42 THR B N 1
ATOM 3457 C CA . THR B 1 42 ? -36.732 76.112 -36.517 1.00 239.77 42 THR B CA 1
ATOM 3458 C C . THR B 1 42 ? -37.659 75.750 -37.675 1.00 230.02 42 THR B C 1
ATOM 3459 O O . THR B 1 42 ? -38.804 75.330 -37.474 1.00 224.05 42 THR B O 1
ATOM 3463 N N . THR B 1 43 ? -37.161 75.953 -38.890 1.00 165.21 43 THR B N 1
ATOM 3464 C CA . THR B 1 43 ? -37.891 75.592 -40.095 1.00 160.98 43 THR B CA 1
ATOM 3465 C C . THR B 1 43 ? -37.525 74.175 -40.515 1.00 156.56 43 THR B C 1
ATOM 3466 O O . THR B 1 43 ? -37.877 73.736 -41.603 1.00 148.13 43 THR B O 1
ATOM 3470 N N . GLU B 1 44 ? -36.728 73.515 -39.679 1.00 148.14 44 GLU B N 1
ATOM 3471 C CA . GLU B 1 44 ? -36.622 72.068 -39.649 1.00 155.43 44 GLU B CA 1
ATOM 3472 C C . GLU B 1 44 ? -37.771 71.612 -38.816 1.00 155.68 44 GLU B C 1
ATOM 3473 O O . GLU B 1 44 ? -38.325 70.544 -39.023 1.00 141.99 44 GLU B O 1
ATOM 3479 N N . GLY B 1 45 ? -38.069 72.425 -37.812 1.00 179.96 45 GLY B N 1
ATOM 3480 C CA . GLY B 1 45 ? -39.273 72.269 -37.042 1.00 178.32 45 GLY B CA 1
ATOM 3481 C C . GLY B 1 45 ? -40.388 72.370 -38.048 1.00 175.98 45 GLY B C 1
ATOM 3482 O O . GLY B 1 45 ? -41.339 71.611 -37.983 1.00 162.25 45 GLY B O 1
ATOM 3483 N N . ILE B 1 46 ? -40.240 73.291 -39.000 1.00 186.27 46 ILE B N 1
ATOM 3484 C CA . ILE B 1 46 ? -41.204 73.445 -40.090 1.00 184.96 46 ILE B CA 1
ATOM 3485 C C . ILE B 1 46 ? -40.970 72.450 -41.251 1.00 179.25 46 ILE B C 1
ATOM 3486 O O . ILE B 1 46 ? -41.814 72.307 -42.136 1.00 185.60 46 ILE B O 1
ATOM 3491 N N . VAL B 1 47 ? -39.845 71.738 -41.217 1.00 92.65 47 VAL B N 1
ATOM 3492 C CA . VAL B 1 47 ? -39.537 70.707 -42.210 1.00 87.80 47 VAL B CA 1
ATOM 3493 C C . VAL B 1 47 ? -40.343 69.486 -41.849 1.00 93.87 47 VAL B C 1
ATOM 3494 O O . VAL B 1 47 ? -41.044 68.883 -42.675 1.00 111.55 47 VAL B O 1
ATOM 3498 N N . VAL B 1 48 ? -40.259 69.146 -40.576 1.00 196.85 48 VAL B N 1
ATOM 3499 C CA . VAL B 1 48 ? -40.967 68.015 -40.057 1.00 205.50 48 VAL B CA 1
ATOM 3500 C C . VAL B 1 48 ? -42.424 68.421 -39.914 1.00 214.52 48 VAL B C 1
ATOM 3501 O O . VAL B 1 48 ? -43.324 67.585 -40.048 1.00 222.73 48 VAL B O 1
ATOM 3505 N N . SER B 1 49 ? -42.654 69.713 -39.676 1.00 319.86 49 SER B N 1
ATOM 3506 C CA . SER B 1 49 ? -44.013 70.251 -39.638 1.00 319.94 49 SER B CA 1
ATOM 3507 C C . SER B 1 49 ? -44.672 70.024 -40.982 1.00 322.12 49 SER B C 1
ATOM 3508 O O . SER B 1 49 ? -45.801 69.547 -41.048 1.00 326.27 49 SER B O 1
ATOM 3511 N N . SER B 1 50 ? -43.966 70.365 -42.055 1.00 324.81 50 SER B N 1
ATOM 3512 C CA . SER B 1 50 ? -44.470 70.089 -43.395 1.00 325.44 50 SER B CA 1
ATOM 3513 C C . SER B 1 50 ? -44.781 68.588 -43.574 1.00 325.22 50 SER B C 1
ATOM 3514 O O . SER B 1 50 ? -45.895 68.218 -44.017 1.00 327.51 50 SER B O 1
ATOM 3517 N N . MET B 1 51 ? -43.832 67.731 -43.181 1.00 188.44 51 MET B N 1
ATOM 3518 C CA . MET B 1 51 ? -44.041 66.271 -43.266 1.00 192.11 51 MET B CA 1
ATOM 3519 C C . MET B 1 51 ? -45.358 65.783 -42.610 1.00 207.89 51 MET B C 1
ATOM 3520 O O . MET B 1 51 ? -46.215 65.132 -43.251 1.00 218.01 51 MET B O 1
ATOM 3525 N N . LEU B 1 52 ? -45.541 66.117 -41.337 1.00 328.62 52 LEU B N 1
ATOM 3526 C CA . LEU B 1 52 ? -46.726 65.632 -40.623 1.00 331.90 52 LEU B CA 1
ATOM 3527 C C . LEU B 1 52 ? -48.030 66.401 -40.939 1.00 332.55 52 LEU B C 1
ATOM 3528 O O . LEU B 1 52 ? -49.127 65.917 -40.637 1.00 329.95 52 LEU B O 1
ATOM 3533 N N . ILE B 1 53 ? -47.910 67.583 -41.549 1.00 365.85 53 ILE B N 1
ATOM 3534 C CA . ILE B 1 53 ? -49.077 68.274 -42.118 1.00 367.71 53 ILE B CA 1
ATOM 3535 C C . ILE B 1 53 ? -49.613 67.419 -43.256 1.00 365.67 53 ILE B C 1
ATOM 3536 O O . ILE B 1 53 ? -50.836 67.200 -43.385 1.00 363.45 53 ILE B O 1
ATOM 3541 N N . GLY B 1 54 ? -48.682 66.947 -44.088 1.00 250.17 54 GLY B N 1
ATOM 3542 C CA . GLY B 1 54 ? -49.026 65.986 -45.121 1.00 238.10 54 GLY B CA 1
ATOM 3543 C C . GLY B 1 54 ? -49.742 64.811 -44.492 1.00 226.80 54 GLY B C 1
ATOM 3544 O O . GLY B 1 54 ? -50.794 64.373 -44.979 1.00 223.03 54 GLY B O 1
ATOM 3545 N N . ALA B 1 55 ? -49.179 64.308 -43.396 1.00 214.11 55 ALA B N 1
ATOM 3546 C CA . ALA B 1 55 ? -49.892 63.288 -42.631 1.00 210.41 55 ALA B CA 1
ATOM 3547 C C . ALA B 1 55 ? -51.348 63.679 -42.308 1.00 212.55 55 ALA B C 1
ATOM 3548 O O . ALA B 1 55 ? -52.244 62.857 -42.469 1.00 209.28 55 ALA B O 1
ATOM 3550 N N . ILE B 1 56 ? -51.591 64.924 -41.884 1.00 257.50 56 ILE B N 1
ATOM 3551 C CA . ILE B 1 56 ? -52.956 65.350 -41.493 1.00 263.95 56 ILE B CA 1
ATOM 3552 C C . ILE B 1 56 ? -53.998 65.605 -42.597 1.00 264.11 56 ILE B C 1
ATOM 3553 O O . ILE B 1 56 ? -55.104 65.081 -42.516 1.00 262.97 56 ILE B O 1
ATOM 3558 N N . VAL B 1 57 ? -53.687 66.414 -43.608 1.00 206.93 57 VAL B N 1
ATOM 3559 C CA . VAL B 1 57 ? -54.686 66.616 -44.660 1.00 201.83 57 VAL B CA 1
ATOM 3560 C C . VAL B 1 57 ? -54.747 65.349 -45.502 1.00 194.60 57 VAL B C 1
ATOM 3561 O O . VAL B 1 57 ? -55.730 65.098 -46.178 1.00 189.83 57 VAL B O 1
ATOM 3565 N N . GLY B 1 58 ? -53.694 64.538 -45.428 1.00 199.73 58 GLY B N 1
ATOM 3566 C CA . GLY B 1 58 ? -53.667 63.257 -46.109 1.00 197.70 58 GLY B CA 1
ATOM 3567 C C . GLY B 1 58 ? -54.558 62.225 -45.457 1.00 199.74 58 GLY B C 1
ATOM 3568 O O . GLY B 1 58 ? -55.276 61.503 -46.144 1.00 200.36 58 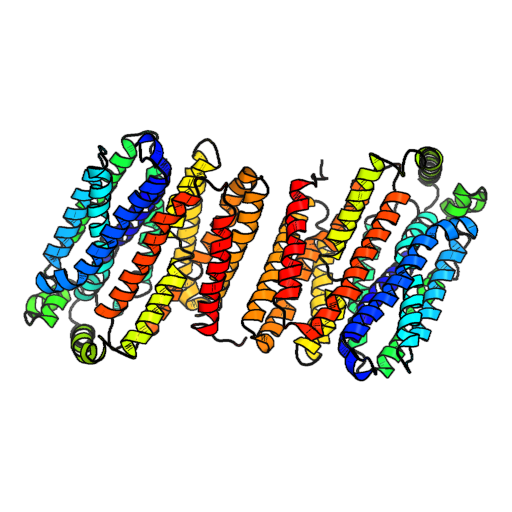GLY B O 1
ATOM 3569 N N . ALA B 1 59 ? -54.502 62.154 -44.129 1.00 308.57 59 ALA B N 1
ATOM 3570 C CA . ALA B 1 59 ? -55.293 61.196 -43.352 1.00 313.14 59 ALA B CA 1
ATOM 3571 C C . ALA B 1 59 ? -56.732 61.656 -43.153 1.00 313.49 59 ALA B C 1
ATOM 3572 O O . ALA B 1 59 ? -57.652 60.843 -43.052 1.00 312.23 59 ALA B O 1
ATOM 3574 N N . GLY B 1 60 ? -56.909 62.967 -43.056 1.00 226.21 60 GLY B N 1
ATOM 3575 C CA . GLY B 1 60 ? -58.226 63.559 -43.103 1.00 219.96 60 GLY B CA 1
ATOM 3576 C C . GLY B 1 60 ? -58.795 63.192 -44.454 1.00 206.61 60 GLY B C 1
ATOM 3577 O O . GLY B 1 60 ? -59.901 62.665 -44.539 1.00 185.13 60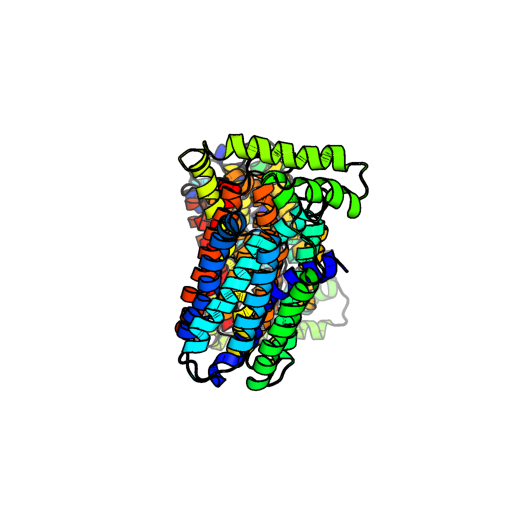 GLY B O 1
ATOM 3578 N N . SER B 1 61 ? -58.016 63.443 -45.507 1.00 214.83 61 SER B N 1
ATOM 3579 C CA . SER B 1 61 ? -58.410 63.092 -46.878 1.00 217.07 61 SER B CA 1
ATOM 3580 C C . SER B 1 61 ? -58.359 61.594 -47.200 1.00 215.22 61 SER B C 1
ATOM 3581 O O . SER B 1 61 ? -58.652 61.200 -48.321 1.00 208.10 61 SER B O 1
ATOM 3584 N N . SER B 1 62 ? -57.951 60.766 -46.245 1.00 259.29 62 SER B N 1
ATOM 3585 C CA . SER B 1 62 ? -57.859 59.325 -46.494 1.00 270.49 62 SER B CA 1
ATOM 3586 C C . SER B 1 62 ? -59.211 58.599 -46.551 1.00 285.29 62 SER B C 1
ATOM 3587 O O . SER B 1 62 ? -59.619 58.105 -47.614 1.00 296.82 62 SER B O 1
ATOM 3590 N N . GLY B 1 63 ? -59.897 58.539 -45.411 1.00 283.78 63 GLY B N 1
ATOM 3591 C CA . GLY B 1 63 ? -61.142 57.794 -45.286 1.00 291.36 63 GLY B CA 1
ATOM 3592 C C . GLY B 1 63 ? -62.234 58.136 -46.290 1.00 307.28 63 GLY B C 1
ATOM 3593 O O . GLY B 1 63 ? -62.766 57.247 -46.962 1.00 307.05 63 GLY B O 1
ATOM 3594 N N . PRO B 1 64 ? -62.603 59.422 -46.380 1.00 411.99 64 PRO B N 1
ATOM 3595 C CA . PRO B 1 64 ? -63.578 59.880 -47.384 1.00 414.21 64 PRO B CA 1
ATOM 3596 C C . PRO B 1 64 ? -63.161 59.780 -48.876 1.00 411.13 64 PRO B C 1
ATOM 3597 O O . PRO B 1 64 ? -64.020 59.409 -49.688 1.00 415.43 64 PRO B O 1
ATOM 3601 N N . LEU B 1 65 ? -61.914 60.098 -49.243 1.00 361.63 65 LEU B N 1
ATOM 3602 C CA . LEU B 1 65 ? -61.478 59.877 -50.632 1.00 362.96 65 LEU B CA 1
ATOM 3603 C C . LEU B 1 65 ? -61.639 58.382 -50.941 1.00 357.60 65 LEU B C 1
ATOM 3604 O O . LEU B 1 65 ? -61.979 57.994 -52.070 1.00 352.11 65 LEU B O 1
ATOM 3609 N N . ALA B 1 66 ? -61.432 57.552 -49.916 1.00 298.36 66 ALA B N 1
ATOM 3610 C CA . ALA B 1 66 ? -61.728 56.122 -50.019 1.00 292.25 66 ALA B CA 1
ATOM 3611 C C . ALA B 1 66 ? -63.234 55.821 -50.129 1.00 293.80 66 ALA B C 1
ATOM 3612 O O . ALA B 1 66 ? -63.622 54.831 -50.749 1.00 279.56 66 ALA B O 1
ATOM 3614 N N . ASP B 1 67 ? -64.073 56.664 -49.521 1.00 360.78 67 ASP B N 1
ATOM 3615 C CA . ASP B 1 67 ? -65.532 56.549 -49.670 1.00 379.92 67 ASP B CA 1
ATOM 3616 C C . ASP B 1 67 ? -65.954 56.824 -51.124 1.00 380.35 67 ASP B C 1
ATOM 3617 O O . ASP B 1 67 ? -66.911 56.223 -51.621 1.00 381.24 67 ASP B O 1
ATOM 3622 N N . LYS B 1 68 ? -65.266 57.757 -51.787 1.00 381.73 68 LYS B N 1
ATOM 3623 C CA . LYS B 1 68 ? -65.526 58.044 -53.206 1.00 378.03 68 LYS B CA 1
ATOM 3624 C C . LYS B 1 68 ? -64.986 56.988 -54.187 1.00 371.98 68 LYS B C 1
ATOM 3625 O O . LYS B 1 68 ? -65.750 56.455 -54.995 1.00 374.86 68 LYS B O 1
ATOM 3631 N N . LEU B 1 69 ? -63.681 56.699 -54.131 1.00 404.26 69 LEU B N 1
ATOM 3632 C CA . LEU B 1 69 ? -63.041 55.873 -55.185 1.00 397.55 69 LEU B CA 1
ATOM 3633 C C . LEU B 1 69 ? -62.731 54.358 -54.985 1.00 386.46 69 LEU B C 1
ATOM 3634 O O . LEU B 1 69 ? -62.259 53.709 -55.922 1.00 384.81 69 LEU B O 1
ATOM 3639 N N . GLY B 1 70 ? -62.981 53.789 -53.807 1.00 236.78 70 GLY B N 1
ATOM 3640 C CA . GLY B 1 70 ? -62.710 52.369 -53.589 1.00 231.61 70 GLY B CA 1
ATOM 3641 C C . GLY B 1 70 ? -61.279 52.054 -53.169 1.00 233.07 70 GLY B C 1
ATOM 3642 O O . GLY B 1 70 ? -60.421 52.929 -53.207 1.00 247.52 70 GLY B O 1
ATOM 3643 N N . ARG B 1 71 ? -61.015 50.813 -52.760 1.00 206.38 71 ARG B N 1
ATOM 3644 C CA . ARG B 1 71 ? -59.703 50.472 -52.190 1.00 202.20 71 ARG B CA 1
ATOM 3645 C C . ARG B 1 71 ? -58.525 50.200 -53.138 1.00 193.24 71 ARG B C 1
ATOM 3646 O O . ARG B 1 71 ? -57.451 50.770 -52.961 1.00 176.75 71 ARG B O 1
ATOM 3654 N N . ARG B 1 72 ? -58.729 49.348 -54.141 1.00 220.58 72 ARG B N 1
ATOM 3655 C CA . ARG B 1 72 ? -57.620 48.797 -54.934 1.00 208.64 72 ARG B CA 1
ATOM 3656 C C . ARG B 1 72 ? -56.687 49.836 -55.595 1.00 208.52 72 ARG B C 1
ATOM 3657 O O . ARG B 1 72 ? -55.536 50.043 -55.154 1.00 209.75 72 ARG B O 1
ATOM 3665 N N . ARG B 1 73 ? -57.194 50.508 -56.628 1.00 273.86 73 ARG B N 1
ATOM 3666 C CA . ARG B 1 73 ? -56.408 51.504 -57.358 1.00 275.12 73 ARG B CA 1
ATOM 3667 C C . ARG B 1 73 ? -56.016 52.684 -56.470 1.00 266.59 73 ARG B C 1
ATOM 3668 O O . ARG B 1 73 ? -55.128 53.458 -56.813 1.00 267.17 73 ARG B O 1
ATOM 3676 N N . LEU B 1 74 ? -56.711 52.834 -55.348 1.00 164.20 74 LEU B N 1
ATOM 3677 C CA . LEU B 1 74 ? -56.376 53.859 -54.372 1.00 158.54 74 LEU B CA 1
ATOM 3678 C C . LEU B 1 74 ? -55.059 53.527 -53.692 1.00 171.91 74 LEU B C 1
ATOM 3679 O O . LEU B 1 74 ? -54.110 54.306 -53.757 1.00 176.47 74 LEU B O 1
ATOM 3684 N N . VAL B 1 75 ? -55.007 52.356 -53.063 1.00 201.93 75 VAL B N 1
ATOM 3685 C CA . VAL B 1 75 ? -53.823 51.936 -52.326 1.00 208.26 75 VAL B CA 1
ATOM 3686 C C . VAL B 1 75 ? -52.658 51.907 -53.294 1.00 193.14 75 VAL B C 1
ATOM 3687 O O . VAL B 1 75 ? -51.551 52.356 -52.980 1.00 184.27 75 VAL B O 1
ATOM 3691 N N . MET B 1 76 ? -52.928 51.411 -54.495 1.00 204.19 76 MET B N 1
ATOM 3692 C CA . MET B 1 76 ? -51.942 51.504 -55.554 1.00 203.41 76 MET B CA 1
ATOM 3693 C C . MET B 1 76 ? -51.487 52.948 -55.779 1.00 206.11 76 MET B C 1
ATOM 3694 O O . MET B 1 76 ? -50.284 53.225 -55.798 1.00 232.63 76 MET B O 1
ATOM 3699 N N . LEU B 1 77 ? -52.448 53.860 -55.922 1.00 165.34 77 LEU B N 1
ATOM 3700 C CA . LEU B 1 77 ? -52.162 55.272 -56.181 1.00 171.74 77 LEU B CA 1
ATOM 3701 C C . LEU B 1 77 ? -51.254 55.824 -55.107 1.00 180.69 77 LEU B C 1
ATOM 3702 O O . LEU B 1 77 ? -50.434 56.701 -55.360 1.00 202.02 77 LEU B O 1
ATOM 3707 N N . ILE B 1 78 ? -51.394 55.291 -53.904 1.00 217.28 78 ILE B N 1
ATOM 3708 C CA . ILE B 1 78 ? -50.572 55.731 -52.796 1.00 225.03 78 ILE B CA 1
ATOM 3709 C C . ILE B 1 78 ? -49.178 55.112 -52.846 1.00 240.43 78 ILE B C 1
ATOM 3710 O O . ILE B 1 78 ? -48.211 55.734 -52.408 1.00 251.48 78 ILE B O 1
ATOM 3715 N N . ALA B 1 79 ? -49.068 53.896 -53.374 1.00 224.25 79 ALA B N 1
ATOM 3716 C CA . ALA B 1 79 ? -47.746 53.320 -53.603 1.00 238.25 79 ALA B CA 1
ATOM 3717 C C . ALA B 1 79 ? -46.992 54.215 -54.576 1.00 243.03 79 ALA B C 1
ATOM 3718 O O . ALA B 1 79 ? -45.808 54.541 -54.371 1.00 249.51 79 ALA B O 1
ATOM 3720 N N . ILE B 1 80 ? -47.704 54.618 -55.628 1.00 363.97 80 ILE B N 1
ATOM 3721 C CA . ILE B 1 80 ? -47.181 55.567 -56.609 1.00 370.47 80 ILE B CA 1
ATOM 3722 C C . ILE B 1 80 ? -46.765 56.877 -55.938 1.00 364.30 80 ILE B C 1
ATOM 3723 O O . ILE B 1 80 ? -45.687 57.404 -56.216 1.00 370.70 80 ILE B O 1
ATOM 3728 N N . VAL B 1 81 ? -47.605 57.386 -55.039 1.00 248.34 81 VAL B N 1
ATOM 3729 C CA . VAL B 1 81 ? -47.265 58.601 -54.303 1.00 245.02 81 VAL B CA 1
ATOM 3730 C C . VAL B 1 81 ? -46.006 58.400 -53.446 1.00 259.31 81 VAL B C 1
ATOM 3731 O O . VAL B 1 81 ? -45.245 59.342 -53.219 1.00 268.53 81 VAL B O 1
ATOM 3735 N N . PHE B 1 82 ? -45.770 57.169 -52.997 1.00 327.63 82 PHE B N 1
ATOM 3736 C CA . PHE B 1 82 ? -44.583 56.870 -52.191 1.00 339.42 82 PHE B CA 1
ATOM 3737 C C . PHE B 1 82 ? -43.277 56.858 -52.991 1.00 337.28 82 PHE B C 1
ATOM 3738 O O . PHE B 1 82 ? -42.301 57.509 -52.593 1.00 332.86 82 PHE B O 1
ATOM 3746 N N . ILE B 1 83 ? -43.249 56.123 -54.104 1.00 243.07 83 ILE B N 1
ATOM 3747 C CA . ILE B 1 83 ? -42.079 56.195 -54.990 1.00 229.02 83 ILE B CA 1
ATOM 3748 C C . ILE B 1 83 ? -41.850 57.644 -55.451 1.00 226.33 83 ILE B C 1
ATOM 3749 O O . ILE B 1 83 ? -40.744 58.185 -55.313 1.00 227.11 83 ILE B O 1
ATOM 3754 N N . ILE B 1 84 ? -42.914 58.275 -55.950 1.00 330.49 84 ILE B N 1
ATOM 3755 C CA . ILE B 1 84 ? -42.857 59.665 -56.415 1.00 334.34 84 ILE B CA 1
ATOM 3756 C C . ILE B 1 84 ? -42.261 60.598 -55.369 1.00 329.06 84 ILE B C 1
ATOM 3757 O O . ILE B 1 84 ? -41.304 61.304 -55.644 1.00 327.13 84 ILE B O 1
ATOM 3762 N N . GLY B 1 85 ? -42.822 60.581 -54.167 1.00 269.61 85 GLY B N 1
ATOM 3763 C CA . GLY B 1 85 ? -42.396 61.486 -53.118 1.00 278.72 85 GLY B CA 1
ATOM 3764 C C . GLY B 1 85 ? -40.988 61.223 -52.626 1.00 286.16 85 GLY B C 1
ATOM 3765 O O . GLY B 1 85 ? -40.176 62.147 -52.523 1.00 277.79 85 GLY B O 1
ATOM 3766 N N . ALA B 1 86 ? -40.695 59.962 -52.318 1.00 324.42 86 ALA B N 1
ATOM 3767 C CA . ALA B 1 86 ? -39.384 59.610 -51.792 1.00 332.70 86 ALA B CA 1
ATOM 3768 C C . ALA B 1 86 ? -38.295 59.995 -52.785 1.00 333.97 86 ALA B C 1
ATOM 3769 O O . ALA B 1 86 ? -37.279 60.581 -52.411 1.00 323.01 86 ALA B O 1
ATOM 3771 N N . LEU B 1 87 ? -38.527 59.706 -54.060 1.00 363.00 87 LEU B N 1
ATOM 3772 C CA . LEU B 1 87 ? -37.562 60.098 -55.080 1.00 373.65 87 LEU B CA 1
ATOM 3773 C C . LEU B 1 87 ? -37.537 61.609 -55.323 1.00 366.38 87 LEU B C 1
ATOM 3774 O O . LEU B 1 87 ? -36.511 62.162 -55.707 1.00 372.35 87 LEU B O 1
ATOM 3779 N N . ILE B 1 88 ? -38.665 62.277 -55.109 1.00 286.16 88 ILE B N 1
ATOM 3780 C CA . ILE B 1 88 ? -38.731 63.726 -55.283 1.00 279.80 88 ILE B CA 1
ATOM 3781 C C . ILE B 1 88 ? -37.840 64.376 -54.238 1.00 262.77 88 ILE B C 1
ATOM 3782 O O . ILE B 1 88 ? -37.156 65.370 -54.497 1.00 252.64 88 ILE B O 1
ATOM 3787 N N . LEU B 1 89 ? -37.831 63.783 -53.054 1.00 211.50 89 LEU B N 1
ATOM 3788 C CA . LEU B 1 89 ? -36.981 64.278 -51.993 1.00 191.98 89 LEU B CA 1
ATOM 3789 C C . LEU B 1 89 ? -35.642 63.570 -51.984 1.00 212.76 89 LEU B C 1
ATOM 3790 O O . LEU B 1 89 ? -34.832 63.759 -51.083 1.00 222.42 89 LEU B O 1
ATOM 3795 N N . ALA B 1 90 ? -35.419 62.741 -52.995 1.00 287.39 90 ALA B N 1
ATOM 3796 C CA . ALA B 1 90 ? -34.075 62.279 -53.295 1.00 288.58 90 ALA B CA 1
ATOM 3797 C C . ALA B 1 90 ? -33.277 63.435 -53.901 1.00 285.04 90 ALA B C 1
ATOM 3798 O O . ALA B 1 90 ? -32.098 63.291 -54.212 1.00 283.27 90 ALA B O 1
ATOM 3800 N N . ALA B 1 91 ? -33.941 64.571 -54.105 1.00 237.24 91 ALA B N 1
ATOM 3801 C CA . ALA B 1 91 ? -33.265 65.796 -54.521 1.00 230.00 91 ALA B CA 1
ATOM 3802 C C . ALA B 1 91 ? -33.689 66.973 -53.649 1.00 241.43 91 ALA B C 1
ATOM 3803 O O . ALA B 1 91 ? -34.833 67.041 -53.197 1.00 244.68 91 ALA B O 1
ATOM 3805 N N . SER B 1 92 ? -32.755 67.889 -53.413 1.00 342.18 92 SER B N 1
ATOM 3806 C CA . SER B 1 92 ? -33.023 69.061 -52.587 1.00 350.88 92 SER B CA 1
ATOM 3807 C C . SER B 1 92 ? -32.562 70.370 -53.225 1.00 361.55 92 SER B C 1
ATOM 3808 O O . SER B 1 92 ? -31.390 70.519 -53.566 1.00 371.18 92 SER B O 1
ATOM 3811 N N . THR B 1 93 ? -33.492 71.310 -53.391 1.00 354.94 93 THR B N 1
ATOM 3812 C CA . THR B 1 93 ? -33.185 72.596 -54.016 1.00 361.16 93 THR B CA 1
ATOM 3813 C C . THR B 1 93 ? -33.507 73.814 -53.143 1.00 361.57 93 THR B C 1
ATOM 3814 O O . THR B 1 93 ? -32.609 74.407 -52.549 1.00 368.52 93 THR B O 1
ATOM 3818 N N . ASN B 1 94 ? -34.783 74.182 -53.050 1.00 332.92 94 ASN B N 1
ATOM 3819 C CA . ASN B 1 94 ? -35.158 75.402 -52.329 1.00 325.03 94 ASN B CA 1
ATOM 3820 C C . ASN B 1 94 ? -36.260 75.209 -51.288 1.00 314.00 94 ASN B C 1
ATOM 3821 O O . ASN B 1 94 ? -36.649 74.077 -50.993 1.00 305.12 94 ASN B O 1
ATOM 3826 N N . LEU B 1 95 ? -36.726 76.324 -50.722 1.00 312.63 95 LEU B N 1
ATOM 3827 C CA . LEU B 1 95 ? -37.836 76.346 -49.766 1.00 296.54 95 LEU B CA 1
ATOM 3828 C C . LEU B 1 95 ? -38.996 75.539 -50.331 1.00 287.20 95 LEU B C 1
ATOM 3829 O O . LEU B 1 95 ? -39.678 74.781 -49.610 1.00 278.13 95 LEU B O 1
ATOM 3834 N N . ALA B 1 96 ? -39.183 75.702 -51.640 1.00 319.42 96 ALA B N 1
ATOM 3835 C CA . ALA B 1 96 ? -40.165 74.947 -52.393 1.00 316.76 96 ALA B CA 1
ATOM 3836 C C . ALA B 1 96 ? -40.032 73.448 -52.137 1.00 313.65 96 ALA B C 1
ATOM 3837 O O . ALA B 1 96 ? -40.843 72.909 -51.415 1.00 309.89 96 ALA B O 1
ATOM 3839 N N . LEU B 1 97 ? -38.996 72.782 -52.651 1.00 168.79 97 LEU B N 1
ATOM 3840 C CA . LEU B 1 97 ? -38.978 71.309 -52.579 1.00 176.30 97 LEU B CA 1
ATOM 3841 C C . LEU B 1 97 ? -38.822 70.712 -51.181 1.00 177.78 97 LEU B C 1
ATOM 3842 O O . LEU B 1 97 ? -39.032 69.515 -50.987 1.00 162.99 97 LEU B O 1
ATOM 3847 N N . LEU B 1 98 ? -38.409 71.523 -50.220 1.00 257.45 98 LEU B N 1
ATOM 3848 C CA . LEU B 1 98 ? -38.388 71.052 -48.850 1.00 257.70 98 LEU B CA 1
ATOM 3849 C C . LEU B 1 98 ? -39.821 71.020 -48.334 1.00 249.67 98 LEU B C 1
ATOM 3850 O O . LEU B 1 98 ? -40.339 69.937 -48.010 1.00 242.62 98 LEU B O 1
ATOM 3855 N N . ILE B 1 99 ? -40.461 72.193 -48.282 1.00 201.51 99 ILE B N 1
ATOM 3856 C CA . ILE B 1 99 ? -41.862 72.262 -47.862 1.00 192.08 99 ILE B CA 1
ATOM 3857 C C . ILE B 1 99 ? -42.691 71.235 -48.639 1.00 176.30 99 ILE B C 1
ATOM 3858 O O . ILE B 1 99 ? -43.319 70.359 -48.049 1.00 180.92 99 ILE B O 1
ATOM 3863 N N . ILE B 1 100 ? -42.615 71.313 -49.963 1.00 176.69 100 ILE B N 1
ATOM 3864 C CA . ILE B 1 100 ? -43.354 70.465 -50.904 1.00 171.83 100 ILE B CA 1
ATOM 3865 C C . ILE B 1 100 ? -43.064 68.956 -50.813 1.00 172.17 100 ILE B C 1
ATOM 3866 O O . ILE B 1 100 ? -43.995 68.139 -50.705 1.00 193.25 100 ILE B O 1
ATOM 3871 N N . GLY B 1 101 ? -41.787 68.588 -50.880 1.00 234.13 101 GLY B N 1
ATOM 3872 C CA . GLY B 1 101 ? -41.396 67.191 -50.782 1.00 238.96 101 GLY B CA 1
ATOM 3873 C C . GLY B 1 101 ? -41.927 66.575 -49.500 1.00 241.05 101 GLY B C 1
ATOM 3874 O O . GLY B 1 101 ? -42.558 65.490 -49.511 1.00 242.13 101 GLY B O 1
ATOM 3875 N N . ARG B 1 102 ? -41.697 67.289 -48.395 1.00 323.67 102 ARG B N 1
ATOM 3876 C CA . ARG B 1 102 ? -42.236 66.878 -47.101 1.00 324.97 102 ARG B CA 1
ATOM 3877 C C . ARG B 1 102 ? -43.764 66.709 -47.159 1.00 324.95 102 ARG B C 1
ATOM 3878 O O . ARG B 1 102 ? -44.309 65.735 -46.617 1.00 323.74 102 ARG B O 1
ATOM 3886 N N . LEU B 1 103 ? -44.441 67.643 -47.833 1.00 353.51 103 LEU B N 1
ATOM 3887 C CA . LEU B 1 103 ? -45.903 67.587 -47.997 1.00 357.69 103 LEU B CA 1
ATOM 3888 C C . LEU B 1 103 ? -46.400 66.283 -48.654 1.00 357.83 103 LEU B C 1
ATOM 3889 O O . LEU B 1 103 ? -47.216 65.546 -48.069 1.00 357.52 103 LEU B O 1
ATOM 3894 N N . ILE B 1 104 ? -45.906 65.992 -49.859 1.00 241.13 104 ILE B N 1
ATOM 3895 C CA . ILE B 1 104 ? -46.343 64.781 -50.567 1.00 244.47 104 ILE B CA 1
ATOM 3896 C C . ILE B 1 104 ? -46.015 63.493 -49.793 1.00 235.68 104 ILE B C 1
ATOM 3897 O O . ILE B 1 104 ? -46.881 62.610 -49.637 1.00 219.76 104 ILE B O 1
ATOM 3902 N N . ILE B 1 105 ? -44.781 63.397 -49.287 1.00 324.91 105 ILE B N 1
ATOM 3903 C CA . ILE B 1 105 ? -44.398 62.215 -48.500 1.00 326.75 105 ILE B CA 1
ATOM 3904 C C . ILE B 1 105 ? -45.304 62.022 -47.270 1.00 323.95 105 ILE B C 1
ATOM 3905 O O . ILE B 1 105 ? -45.659 60.894 -46.914 1.00 322.08 105 ILE B O 1
ATOM 3910 N N . GLY B 1 106 ? -45.700 63.129 -46.647 1.00 260.47 106 GLY B N 1
ATOM 3911 C CA . GLY B 1 106 ? -46.595 63.072 -45.503 1.00 252.77 106 GLY B CA 1
ATOM 3912 C C . GLY B 1 106 ? -47.999 62.604 -45.838 1.00 249.49 106 GLY B C 1
ATOM 3913 O O . GLY B 1 106 ? -48.566 61.772 -45.117 1.00 235.86 106 GLY B O 1
ATOM 3914 N N . LEU B 1 107 ? -48.572 63.152 -46.914 1.00 316.64 107 LEU B N 1
ATOM 3915 C CA . LEU B 1 107 ? -49.879 62.691 -47.386 1.00 319.87 107 LEU B CA 1
ATOM 3916 C C . LEU B 1 107 ? -49.788 61.192 -47.613 1.00 317.27 107 LEU B C 1
ATOM 3917 O O . LEU B 1 107 ? -50.733 60.444 -47.343 1.00 315.01 107 LEU B O 1
ATOM 3922 N N . ALA B 1 108 ? -48.626 60.764 -48.099 1.00 221.22 108 ALA B N 1
ATOM 3923 C CA . ALA B 1 108 ? -48.362 59.347 -48.305 1.00 215.75 108 ALA B CA 1
ATOM 3924 C C . ALA B 1 108 ? -48.308 58.543 -47.004 1.00 218.17 108 ALA B C 1
ATOM 3925 O O . ALA B 1 108 ? -48.782 57.418 -46.966 1.00 225.18 108 ALA B O 1
ATOM 3927 N N . VAL B 1 109 ? -47.734 59.110 -45.944 1.00 185.65 109 VAL B N 1
ATOM 3928 C CA . VAL B 1 109 ? -47.645 58.407 -44.660 1.00 171.23 109 VAL B CA 1
ATOM 3929 C C . VAL B 1 109 ? -49.019 58.255 -44.016 1.00 175.30 109 VAL B C 1
ATOM 3930 O O . VAL B 1 109 ? -49.436 57.139 -43.647 1.00 162.68 109 VAL B O 1
ATOM 3934 N N . GLY B 1 110 ? -49.710 59.387 -43.884 1.00 232.33 110 GLY B N 1
ATOM 3935 C CA . GLY B 1 110 ? -51.042 59.413 -43.310 1.00 235.59 110 GLY B CA 1
ATOM 3936 C C . GLY B 1 110 ? -51.937 58.467 -44.075 1.00 238.66 110 GLY B C 1
ATOM 3937 O O . GLY B 1 110 ? -52.570 57.572 -43.491 1.00 236.46 110 GLY B O 1
ATOM 3938 N N . GLY B 1 111 ? -51.961 58.655 -45.391 1.00 222.88 111 GLY B N 1
ATOM 3939 C CA . GLY B 1 111 ? -52.688 57.768 -46.274 1.00 221.98 111 GLY B CA 1
ATOM 3940 C C . GLY B 1 111 ? -52.351 56.312 -46.006 1.00 218.94 111 GLY B C 1
ATOM 3941 O O . GLY B 1 111 ? -53.247 55.473 -45.871 1.00 229.29 111 GLY B O 1
ATOM 3942 N N . SER B 1 112 ? -51.057 56.020 -45.896 1.00 297.57 112 SER B N 1
ATOM 3943 C CA . SER B 1 112 ? -50.574 54.650 -45.725 1.00 295.71 112 SER B CA 1
ATOM 3944 C C . SER B 1 112 ? -51.173 53.970 -44.501 1.00 296.25 112 SER B C 1
ATOM 3945 O O . SER B 1 112 ? -51.969 53.014 -44.613 1.00 299.07 112 SER B O 1
ATOM 3948 N N . MET B 1 113 ? -50.794 54.469 -43.329 1.00 237.72 113 MET B N 1
ATOM 3949 C CA . MET B 1 113 ? -51.205 53.802 -42.100 1.00 240.66 113 MET B CA 1
ATOM 3950 C C . MET B 1 113 ? -52.718 53.913 -41.875 1.00 242.71 113 MET B C 1
ATOM 3951 O O . MET B 1 113 ? -53.290 53.163 -41.081 1.00 233.62 113 MET B O 1
ATOM 3956 N N . SER B 1 114 ? -53.369 54.825 -42.595 1.00 328.92 114 SER B N 1
ATOM 3957 C CA . SER B 1 114 ? -54.828 54.872 -42.551 1.00 330.40 114 SER B CA 1
ATOM 3958 C C . SER B 1 114 ? -55.517 53.791 -43.405 1.00 329.54 114 SER B C 1
ATOM 3959 O O . SER B 1 114 ? -56.530 53.234 -42.984 1.00 332.51 114 SER B O 1
ATOM 3962 N N . THR B 1 115 ? -54.982 53.491 -44.590 1.00 230.35 115 THR B N 1
ATOM 3963 C CA . THR B 1 115 ? -55.629 52.508 -45.479 1.00 222.60 115 THR B CA 1
ATOM 3964 C C . THR B 1 115 ? -55.055 51.076 -45.381 1.00 222.70 115 THR B C 1
ATOM 3965 O O . THR B 1 115 ? -55.502 50.165 -46.086 1.00 223.76 115 THR B O 1
ATOM 3969 N N . VAL B 1 116 ? -54.072 50.867 -44.509 1.00 158.95 116 VAL B N 1
ATOM 3970 C CA . VAL B 1 116 ? -53.651 49.491 -44.227 1.00 167.88 116 VAL B CA 1
ATOM 3971 C C . VAL B 1 116 ? -54.780 48.584 -43.690 1.00 178.14 116 VAL B C 1
ATOM 3972 O O . VAL B 1 116 ? -55.163 47.613 -44.357 1.00 176.67 116 VAL B O 1
ATOM 3976 N N . PRO B 1 117 ? -55.344 48.916 -42.508 1.00 299.68 117 PRO B N 1
ATOM 3977 C CA . PRO B 1 117 ? -56.224 47.954 -41.833 1.00 303.39 117 PRO B CA 1
ATOM 3978 C C . PRO B 1 117 ? -57.596 47.740 -42.472 1.00 305.47 117 PRO B C 1
ATOM 3979 O O . PRO B 1 117 ? -58.245 46.762 -42.112 1.00 306.04 117 PRO B O 1
ATOM 3983 N N . VAL B 1 118 ? -58.055 48.641 -43.340 1.00 340.41 118 VAL B N 1
ATOM 3984 C CA . VAL B 1 118 ? -59.371 48.471 -43.968 1.00 341.48 118 VAL B CA 1
ATOM 3985 C C . VAL B 1 118 ? -59.355 47.521 -45.175 1.00 338.08 118 VAL B C 1
ATOM 3986 O O . VAL B 1 118 ? -60.270 46.718 -45.328 1.00 338.20 118 VAL B O 1
ATOM 3990 N N . TYR B 1 119 ? -58.330 47.606 -46.024 1.00 214.07 119 TYR B N 1
ATOM 3991 C CA . TYR B 1 119 ? -58.172 46.630 -47.105 1.00 204.99 119 TYR B CA 1
ATOM 3992 C C . TYR B 1 119 ? -57.587 45.358 -46.496 1.00 200.93 119 TYR B C 1
ATOM 3993 O O . TYR B 1 119 ? -57.651 44.271 -47.087 1.00 195.18 119 TYR B O 1
ATOM 4002 N N . LEU B 1 120 ? -57.025 45.507 -45.298 1.00 207.26 120 LEU B N 1
ATOM 4003 C CA . LEU B 1 120 ? -56.688 44.355 -44.474 1.00 215.75 120 LEU B CA 1
ATOM 4004 C C . LEU B 1 120 ? -57.953 43.721 -43.887 1.00 219.56 120 LEU B C 1
ATOM 4005 O O . LEU B 1 120 ? -57.967 42.539 -43.574 1.00 216.43 120 LEU B O 1
ATOM 4010 N N . SER B 1 121 ? -58.999 44.520 -43.705 1.00 260.71 121 SER B N 1
ATOM 4011 C CA . SER B 1 121 ? -60.275 44.026 -43.192 1.00 262.49 121 SER B CA 1
ATOM 4012 C C . SER B 1 121 ? -61.107 43.412 -44.307 1.00 260.59 121 SER B C 1
ATOM 4013 O O . SER B 1 121 ? -61.907 42.504 -44.082 1.00 261.52 121 SER B O 1
ATOM 4016 N N . GLU B 1 122 ? -60.913 43.939 -45.510 1.00 270.11 122 GLU B N 1
ATOM 4017 C CA . GLU B 1 122 ? -61.608 43.470 -46.695 1.00 272.79 122 GLU B CA 1
ATOM 4018 C C . GLU B 1 122 ? -60.996 42.177 -47.205 1.00 271.61 122 GLU B C 1
ATOM 4019 O O . GLU B 1 122 ? -61.718 41.237 -47.513 1.00 272.65 122 GLU B O 1
ATOM 4025 N N . MET B 1 123 ? -59.669 42.127 -47.308 1.00 246.66 123 MET B N 1
ATOM 4026 C CA . MET B 1 123 ? -59.019 40.876 -47.696 1.00 255.81 123 MET B CA 1
ATOM 4027 C C . MET B 1 123 ? -58.906 39.877 -46.527 1.00 256.21 123 MET B C 1
ATOM 4028 O O . MET B 1 123 ? -59.262 38.710 -46.677 1.00 258.93 123 MET B O 1
ATOM 4033 N N . ALA B 1 124 ? -58.437 40.332 -45.366 1.00 209.51 124 ALA B N 1
ATOM 4034 C CA . ALA B 1 124 ? -58.335 39.462 -44.187 1.00 210.93 124 ALA B CA 1
ATOM 4035 C C . ALA B 1 124 ? -59.483 39.659 -43.197 1.00 213.49 124 ALA B C 1
ATOM 4036 O O . ALA B 1 124 ? -59.816 40.787 -42.836 1.00 196.25 124 ALA B O 1
ATOM 4038 N N . PRO B 1 125 ? -60.090 38.549 -42.756 1.00 261.42 125 PRO B N 1
ATOM 4039 C CA . PRO B 1 125 ? -61.247 38.534 -41.860 1.00 273.71 125 PRO B CA 1
ATOM 4040 C C . PRO B 1 125 ? -61.026 39.361 -40.604 1.00 286.82 125 PRO B C 1
ATOM 4041 O O . PRO B 1 125 ? -59.886 39.538 -40.169 1.00 275.58 125 PRO B O 1
ATOM 4045 N N . THR B 1 126 ? -62.123 39.863 -40.045 1.00 379.77 126 THR B N 1
ATOM 4046 C CA . THR B 1 126 ? -62.104 40.695 -38.845 1.00 395.66 126 THR B CA 1
ATOM 4047 C C . THR B 1 126 ? -61.492 39.951 -37.656 1.00 413.09 126 THR B C 1
ATOM 4048 O O . THR B 1 126 ? -61.014 40.560 -36.699 1.00 420.58 126 THR B O 1
ATOM 4052 N N . GLU B 1 127 ? -61.481 38.625 -37.737 1.00 410.94 127 GLU B N 1
ATOM 4053 C CA . GLU B 1 127 ? -60.964 37.793 -36.654 1.00 417.12 127 GLU B CA 1
ATOM 4054 C C . GLU B 1 127 ? -59.434 37.657 -36.687 1.00 407.55 127 GLU B C 1
ATOM 4055 O O . GLU B 1 127 ? -58.848 36.948 -35.865 1.00 407.43 127 GLU B O 1
ATOM 4061 N N . TYR B 1 128 ? -58.799 38.306 -37.657 1.00 339.17 128 TYR B N 1
ATOM 4062 C CA . TYR B 1 128 ? -57.338 38.260 -37.816 1.00 330.46 128 TYR B CA 1
ATOM 4063 C C . TYR B 1 128 ? -56.488 39.448 -37.328 1.00 342.45 128 TYR B C 1
ATOM 4064 O O . TYR B 1 128 ? -55.265 39.437 -37.468 1.00 341.76 128 TYR B O 1
ATOM 4073 N N . ARG B 1 129 ? -57.122 40.457 -36.746 1.00 407.06 129 ARG B N 1
ATOM 4074 C CA . ARG B 1 129 ? -56.459 41.729 -36.426 1.00 405.91 129 ARG B CA 1
ATOM 4075 C C . ARG B 1 129 ? -55.473 41.709 -35.245 1.00 409.35 129 ARG B C 1
ATOM 4076 O O . ARG B 1 129 ? -54.874 42.736 -34.918 1.00 420.46 129 ARG B O 1
ATOM 4084 N N . GLY B 1 130 ? -55.297 40.547 -34.619 1.00 407.88 130 GLY B N 1
ATOM 4085 C CA . GLY B 1 130 ? -54.668 40.428 -33.307 1.00 386.23 130 GLY B CA 1
ATOM 4086 C C . GLY B 1 130 ? -53.148 40.457 -33.278 1.00 367.29 130 GLY B C 1
ATOM 4087 O O . GLY B 1 130 ? -52.506 41.276 -33.956 1.00 357.98 130 GLY B O 1
ATOM 4088 N N . SER B 1 131 ? -52.575 39.607 -32.428 1.00 282.58 131 SER B N 1
ATOM 4089 C CA . SER B 1 131 ? -51.145 39.622 -32.132 1.00 258.97 131 SER B CA 1
ATOM 4090 C C . SER B 1 131 ? -50.279 39.669 -33.406 1.00 250.23 131 SER B C 1
ATOM 4091 O O . SER B 1 131 ? -49.129 40.111 -33.366 1.00 255.10 131 SER B O 1
ATOM 4094 N N . LEU B 1 132 ? -50.842 39.253 -34.539 1.00 238.30 132 LEU B N 1
ATOM 4095 C CA . LEU B 1 132 ? -50.188 39.416 -35.842 1.00 234.39 132 LEU B CA 1
ATOM 4096 C C . LEU B 1 132 ? -50.263 40.859 -36.382 1.00 239.05 132 LEU B C 1
ATOM 4097 O O . LEU B 1 132 ? -49.369 41.322 -37.101 1.00 237.90 132 LEU B O 1
ATOM 4102 N N . GLY B 1 133 ? -51.335 41.568 -36.049 1.00 253.06 133 GLY B N 1
ATOM 4103 C CA . GLY B 1 133 ? -51.398 42.990 -36.339 1.00 254.75 133 GLY B CA 1
ATOM 4104 C C . GLY B 1 133 ? -50.370 43.696 -35.474 1.00 247.12 133 GLY B C 1
ATOM 4105 O O . GLY B 1 133 ? -49.724 44.674 -35.886 1.00 237.97 133 GLY B O 1
ATOM 4106 N N . SER B 1 134 ? -50.205 43.190 -34.254 1.00 343.18 134 SER B N 1
ATOM 4107 C CA . SER B 1 134 ? -49.137 43.708 -33.400 1.00 342.01 134 SER B CA 1
ATOM 4108 C C . SER B 1 134 ? -47.781 43.400 -34.043 1.00 344.78 134 SER B C 1
ATOM 4109 O O . SER B 1 134 ? -46.814 44.156 -33.881 1.00 343.38 134 SER B O 1
ATOM 4112 N N . LEU B 1 135 ? -47.724 42.293 -34.784 1.00 312.86 135 LEU B N 1
ATOM 4113 C CA . LEU B 1 135 ? -46.567 42.007 -35.633 1.00 313.48 135 LEU B CA 1
ATOM 4114 C C . LEU B 1 135 ? -46.399 43.076 -36.724 1.00 306.27 135 LEU B C 1
ATOM 4115 O O . LEU B 1 135 ? -45.273 43.390 -37.114 1.00 298.81 135 LEU B O 1
ATOM 4120 N N . ASN B 1 136 ? -47.507 43.643 -37.207 1.00 228.66 136 ASN B N 1
ATOM 4121 C CA . ASN B 1 136 ? -47.409 44.818 -38.085 1.00 219.81 136 ASN B CA 1
ATOM 4122 C C . ASN B 1 136 ? -46.809 46.037 -37.375 1.00 218.58 136 ASN B C 1
ATOM 4123 O O . ASN B 1 136 ? -46.037 46.804 -37.971 1.00 213.27 136 ASN B O 1
ATOM 4128 N N . GLN B 1 137 ? -47.157 46.215 -36.102 1.00 225.88 137 GLN B N 1
ATOM 4129 C CA . GLN B 1 137 ? -46.540 47.290 -35.315 1.00 220.82 137 GLN B CA 1
ATOM 4130 C C . GLN B 1 137 ? -45.021 47.103 -35.116 1.00 218.16 137 GLN B C 1
ATOM 4131 O O . GLN B 1 137 ? -44.227 48.025 -35.354 1.00 209.86 137 GLN B O 1
ATOM 4137 N N . LEU B 1 138 ? -44.599 45.918 -34.682 1.00 289.16 138 LEU B N 1
ATOM 4138 C CA . LEU B 1 138 ? -43.159 45.678 -34.538 1.00 288.14 138 LEU B CA 1
ATOM 4139 C C . LEU B 1 138 ? -42.456 45.575 -35.896 1.00 291.61 138 LEU B C 1
ATOM 4140 O O . LEU B 1 138 ? -41.223 45.557 -35.976 1.00 290.73 138 LEU B O 1
ATOM 4145 N N . MET B 1 139 ? -43.259 45.511 -36.956 1.00 266.90 139 MET B N 1
ATOM 4146 C CA . MET B 1 139 ? -42.761 45.622 -38.322 1.00 260.74 139 MET B CA 1
ATOM 4147 C C . MET B 1 139 ? -42.457 47.091 -38.633 1.00 261.76 139 MET B C 1
ATOM 4148 O O . MET B 1 139 ? -41.474 47.402 -39.311 1.00 263.50 139 MET B O 1
ATOM 4153 N N . ILE B 1 140 ? -43.313 47.990 -38.141 1.00 216.53 140 ILE B N 1
ATOM 4154 C CA . ILE B 1 140 ? -42.967 49.413 -38.085 1.00 216.15 140 ILE B CA 1
ATOM 4155 C C . ILE B 1 140 ? -41.616 49.551 -37.368 1.00 213.09 140 ILE B C 1
ATOM 4156 O O . ILE B 1 140 ? -40.727 50.300 -37.792 1.00 201.31 140 ILE B O 1
ATOM 4161 N N . THR B 1 141 ? -41.464 48.802 -36.281 1.00 155.30 141 THR B N 1
ATOM 4162 C CA . THR B 1 141 ? -40.254 48.880 -35.467 1.00 146.79 141 THR B CA 1
ATOM 4163 C C . THR B 1 141 ? -38.967 48.443 -36.172 1.00 150.82 141 THR B C 1
ATOM 4164 O O . THR B 1 141 ? -37.993 49.198 -36.244 1.00 140.38 141 THR B O 1
ATOM 4168 N N . ILE B 1 142 ? -38.944 47.220 -36.687 1.00 319.28 142 ILE B N 1
ATOM 4169 C CA . ILE B 1 142 ? -37.802 46.797 -37.491 1.00 322.54 142 ILE B CA 1
ATOM 4170 C C . ILE B 1 142 ? -37.647 47.780 -38.664 1.00 320.56 142 ILE B C 1
ATOM 4171 O O . ILE B 1 142 ? -36.540 47.998 -39.188 1.00 322.82 142 ILE B O 1
ATOM 4176 N N . GLY B 1 143 ? -38.765 48.406 -39.037 1.00 223.44 143 GLY B N 1
ATOM 4177 C CA . GLY B 1 143 ? -38.745 49.548 -39.931 1.00 212.89 143 GLY B CA 1
ATOM 4178 C C . GLY B 1 143 ? -37.746 50.573 -39.434 1.00 208.49 143 GLY B C 1
ATOM 4179 O O . GLY B 1 143 ? -36.867 51.007 -40.185 1.00 209.58 143 GLY B O 1
ATOM 4180 N N . ILE B 1 144 ? -37.850 50.936 -38.158 1.00 166.36 144 ILE B N 1
ATOM 4181 C CA . ILE B 1 144 ? -36.848 51.826 -37.570 1.00 164.42 144 ILE B CA 1
ATOM 4182 C C . ILE B 1 144 ? -35.440 51.237 -37.695 1.00 189.48 144 ILE B C 1
ATOM 4183 O O . ILE B 1 144 ? -34.479 51.966 -38.030 1.00 199.81 144 ILE B O 1
ATOM 4188 N N . LEU B 1 145 ? -35.339 49.918 -37.486 1.00 245.26 145 LEU B N 1
ATOM 4189 C CA . LEU B 1 145 ? -34.048 49.219 -37.544 1.00 246.83 145 LEU B CA 1
ATOM 4190 C C . LEU B 1 145 ? -33.299 49.503 -38.846 1.00 248.57 145 LEU B C 1
ATOM 4191 O O . LEU B 1 145 ? -32.286 50.215 -38.852 1.00 249.66 145 LEU B O 1
ATOM 4196 N N . ALA B 1 146 ? -33.805 48.974 -39.956 1.00 218.43 146 ALA B N 1
ATOM 4197 C CA . ALA B 1 146 ? -33.114 49.181 -41.231 1.00 212.89 146 ALA B CA 1
ATOM 4198 C C . ALA B 1 146 ? -33.112 50.654 -41.656 1.00 212.07 146 ALA B C 1
ATOM 4199 O O . ALA B 1 146 ? -32.241 51.078 -42.425 1.00 223.14 146 ALA B O 1
ATOM 4201 N N . ALA B 1 147 ? -34.075 51.427 -41.144 1.00 155.26 147 ALA B N 1
ATOM 4202 C CA . ALA B 1 147 ? -34.125 52.863 -41.419 1.00 156.29 147 ALA B CA 1
ATOM 4203 C C . ALA B 1 147 ? -32.823 53.546 -41.037 1.00 171.85 147 ALA B C 1
ATOM 4204 O O . ALA B 1 147 ? -32.027 53.935 -41.911 1.00 190.77 147 ALA B O 1
ATOM 4206 N N . TYR B 1 148 ? -32.586 53.670 -39.731 1.00 308.26 148 TYR B N 1
ATOM 4207 C CA . TYR B 1 148 ? -31.374 54.371 -39.292 1.00 310.70 148 TYR B CA 1
ATOM 4208 C C . TYR B 1 148 ? -30.105 53.573 -39.626 1.00 313.03 148 TYR B C 1
ATOM 4209 O O . TYR B 1 148 ? -29.029 54.161 -39.822 1.00 314.16 148 TYR B O 1
ATOM 4218 N N . LEU B 1 149 ? -30.245 52.245 -39.703 1.00 225.72 149 LEU B N 1
ATOM 4219 C CA . LEU B 1 149 ? -29.129 51.376 -40.071 1.00 225.43 149 LEU B CA 1
ATOM 4220 C C . LEU B 1 149 ? -28.550 51.828 -41.399 1.00 235.59 149 LEU B C 1
ATOM 4221 O O . LEU B 1 149 ? -27.419 52.316 -41.454 1.00 247.65 149 LEU B O 1
ATOM 4226 N N . VAL B 1 150 ? -29.344 51.676 -42.459 1.00 277.83 150 VAL B N 1
ATOM 4227 C CA . VAL B 1 150 ? -28.946 52.118 -43.791 1.00 288.68 150 VAL B CA 1
ATOM 4228 C C . VAL B 1 150 ? -28.510 53.589 -43.739 1.00 287.37 150 VAL B C 1
ATOM 4229 O O . VAL B 1 150 ? -27.453 53.974 -44.295 1.00 299.57 150 VAL B O 1
ATOM 4233 N N . ASN B 1 151 ? -29.299 54.393 -43.022 1.00 194.54 151 ASN B N 1
ATOM 4234 C CA . ASN B 1 151 ? -29.034 55.827 -42.925 1.00 205.23 151 ASN B CA 1
ATOM 4235 C C . ASN B 1 151 ? -27.609 56.209 -42.563 1.00 227.48 151 ASN B C 1
ATOM 4236 O O . ASN B 1 151 ? -26.914 56.822 -43.370 1.00 241.96 151 ASN B O 1
ATOM 4241 N N . TYR B 1 152 ? -27.170 55.876 -41.353 1.00 361.55 152 TYR B N 1
ATOM 4242 C CA . TYR B 1 152 ? -25.787 56.191 -41.019 1.00 363.95 152 TYR B CA 1
ATOM 4243 C C . TYR B 1 152 ? -24.837 55.336 -41.850 1.00 363.56 152 TYR B C 1
ATOM 4244 O O . TYR B 1 152 ? -23.721 55.761 -42.139 1.00 364.76 152 TYR B O 1
ATOM 4253 N N . ALA B 1 153 ? -25.280 54.147 -42.259 1.00 233.18 153 ALA B N 1
ATOM 4254 C CA . ALA B 1 153 ? -24.414 53.268 -43.043 1.00 234.50 153 ALA B CA 1
ATOM 4255 C C . ALA B 1 153 ? -23.909 53.948 -44.315 1.00 241.69 153 ALA B C 1
ATOM 4256 O O . ALA B 1 153 ? -22.900 53.526 -44.879 1.00 252.70 153 ALA B O 1
ATOM 4258 N N . PHE B 1 154 ? -24.600 55.000 -44.760 1.00 321.38 154 PHE B N 1
ATOM 4259 C CA . PHE B 1 154 ? -24.043 55.860 -45.826 1.00 324.33 154 PHE B CA 1
ATOM 4260 C C . PHE B 1 154 ? -23.278 57.119 -45.322 1.00 330.90 154 PHE B C 1
ATOM 4261 O O . PHE B 1 154 ? -23.758 57.824 -44.432 1.00 325.63 154 PHE B O 1
ATOM 4269 N N . ALA B 1 155 ? -22.095 57.381 -45.900 1.00 360.07 155 ALA B N 1
ATOM 4270 C CA . ALA B 1 155 ? -21.093 58.333 -45.348 1.00 370.06 155 ALA B CA 1
ATOM 4271 C C . ALA B 1 155 ? -20.940 59.793 -45.880 1.00 375.80 155 ALA B C 1
ATOM 4272 O O . ALA B 1 155 ? -20.090 60.532 -45.367 1.00 372.22 155 ALA B O 1
ATOM 4274 N N . ASP B 1 156 ? -21.714 60.200 -46.890 1.00 381.73 156 ASP B N 1
ATOM 4275 C CA . ASP B 1 156 ? -21.665 61.588 -47.411 1.00 388.06 156 ASP B CA 1
ATOM 4276 C C . ASP B 1 156 ? -23.019 62.092 -47.992 1.00 398.64 156 ASP B C 1
ATOM 4277 O O . ASP B 1 156 ? -24.053 61.445 -47.807 1.00 404.57 156 ASP B O 1
ATOM 4282 N N . ILE B 1 157 ? -23.003 63.237 -48.684 1.00 388.60 157 ILE B N 1
ATOM 4283 C CA . ILE B 1 157 ? -24.219 64.054 -48.917 1.00 380.35 157 ILE B CA 1
ATOM 4284 C C . ILE B 1 157 ? -25.406 63.552 -49.774 1.00 363.58 157 ILE B C 1
ATOM 4285 O O . ILE B 1 157 ? -26.538 63.526 -49.286 1.00 354.80 157 ILE B O 1
ATOM 4290 N N . GLU B 1 158 ? -25.180 63.185 -51.030 1.00 215.16 158 GLU B N 1
ATOM 4291 C CA . GLU B 1 158 ? -26.295 62.790 -51.892 1.00 181.74 158 GLU B CA 1
ATOM 4292 C C . GLU B 1 158 ? -26.869 61.428 -51.512 1.00 171.22 158 GLU B C 1
ATOM 4293 O O . GLU B 1 158 ? -27.858 60.980 -52.088 1.00 175.67 158 GLU B O 1
ATOM 4299 N N . GLY B 1 159 ? -26.232 60.786 -50.538 1.00 234.08 159 GLY B N 1
ATOM 4300 C CA . GLY B 1 159 ? -26.522 59.413 -50.168 1.00 241.25 159 GLY B CA 1
ATOM 4301 C C . GLY B 1 159 ? -27.786 59.088 -49.385 1.00 250.33 159 GLY B C 1
ATOM 4302 O O . GLY B 1 159 ? -28.327 57.992 -49.536 1.00 254.43 159 GLY B O 1
ATOM 4303 N N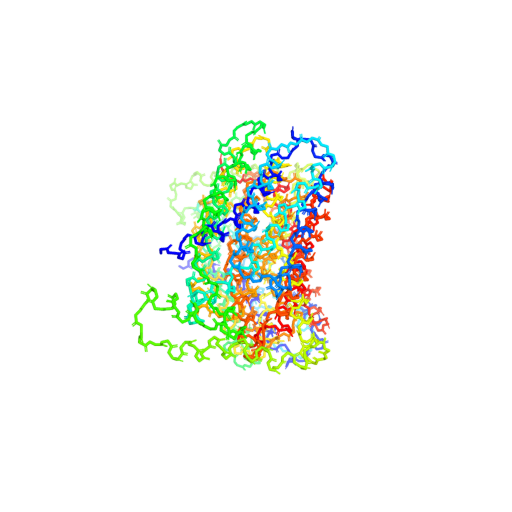 . TRP B 1 160 ? -28.248 59.982 -48.515 1.00 309.67 160 TRP B N 1
ATOM 4304 C CA . TRP B 1 160 ? -29.519 59.728 -47.826 1.00 306.96 160 TRP B CA 1
ATOM 4305 C C . TRP B 1 160 ? -30.713 60.159 -48.681 1.00 308.84 160 TRP B C 1
ATOM 4306 O O . TRP B 1 160 ? -31.841 59.703 -48.479 1.00 304.26 160 TRP B O 1
ATOM 4317 N N . ARG B 1 161 ? -30.455 61.053 -49.630 1.00 316.07 161 ARG B N 1
ATOM 4318 C CA . ARG B 1 161 ? -31.419 61.358 -50.674 1.00 312.53 161 ARG B CA 1
ATOM 4319 C C . ARG B 1 161 ? -31.516 60.090 -51.509 1.00 314.24 161 ARG B C 1
ATOM 4320 O O . ARG B 1 161 ? -32.598 59.654 -51.919 1.00 306.46 161 ARG B O 1
ATOM 4328 N N . TRP B 1 162 ? -30.351 59.492 -51.731 1.00 368.69 162 TRP B N 1
ATOM 4329 C CA . TRP B 1 162 ? -30.238 58.181 -52.356 1.00 379.05 162 TRP B CA 1
ATOM 4330 C C . TRP B 1 162 ? -30.999 57.125 -51.536 1.00 378.69 162 TRP B C 1
ATOM 4331 O O . TRP B 1 162 ? -31.486 56.137 -52.091 1.00 378.18 162 TRP B O 1
ATOM 4342 N N . MET B 1 163 ? -31.101 57.331 -50.221 1.00 251.61 163 MET B N 1
ATOM 4343 C CA . MET B 1 163 ? -31.839 56.398 -49.359 1.00 236.46 163 MET B CA 1
ATOM 4344 C C . MET B 1 163 ? -33.325 56.733 -49.329 1.00 216.02 163 MET B C 1
ATOM 4345 O O . MET B 1 163 ? -34.137 55.953 -48.842 1.00 204.14 163 MET B O 1
ATOM 4350 N N . LEU B 1 164 ? -33.667 57.910 -49.840 1.00 165.90 164 LEU B N 1
ATOM 4351 C CA . LEU B 1 164 ? -35.042 58.219 -50.165 1.00 147.51 164 LEU B CA 1
ATOM 4352 C C . LEU B 1 164 ? -35.354 57.437 -51.426 1.00 149.67 164 LEU B C 1
ATOM 4353 O O . LEU B 1 164 ? -36.459 56.933 -51.605 1.00 158.21 164 LEU B O 1
ATOM 4358 N N . GLY B 1 165 ? -34.364 57.324 -52.303 1.00 249.36 165 GLY B N 1
ATOM 4359 C CA . GLY B 1 165 ? -34.491 56.438 -53.447 1.00 249.76 165 GLY B CA 1
ATOM 4360 C C . GLY B 1 165 ? -34.590 54.992 -52.993 1.00 256.29 165 GLY B C 1
ATOM 4361 O O . GLY B 1 165 ? -35.212 54.152 -53.651 1.00 261.52 165 GLY B O 1
ATOM 4362 N N . LEU B 1 166 ? -33.976 54.700 -51.851 1.00 283.82 166 LEU B N 1
ATOM 4363 C CA . LEU B 1 166 ? -34.082 53.375 -51.265 1.00 282.14 166 LEU B CA 1
ATOM 4364 C C . LEU B 1 166 ? -35.298 53.333 -50.355 1.00 275.59 166 LEU B C 1
ATOM 4365 O O . LEU B 1 166 ? -35.508 52.355 -49.642 1.00 272.55 166 LEU B O 1
ATOM 4370 N N . ALA B 1 167 ? -36.050 54.432 -50.323 1.00 216.19 167 ALA B N 1
ATOM 4371 C CA . ALA B 1 167 ? -37.432 54.397 -49.860 1.00 217.58 167 ALA B CA 1
ATOM 4372 C C . ALA B 1 167 ? -38.348 54.178 -51.058 1.00 216.11 167 ALA B C 1
ATOM 4373 O O . ALA B 1 167 ? -39.517 53.833 -50.907 1.00 202.65 167 ALA B O 1
ATOM 4375 N N . VAL B 1 168 ? -37.800 54.399 -52.250 1.00 198.70 168 VAL B N 1
ATOM 4376 C CA . VAL B 1 168 ? -38.521 54.155 -53.496 1.00 204.57 168 VAL B CA 1
ATOM 4377 C C . VAL B 1 168 ? -38.501 52.701 -53.924 1.00 202.16 168 VAL B C 1
ATOM 4378 O O . VAL B 1 168 ? -39.535 52.144 -54.294 1.00 185.95 168 VAL B O 1
ATOM 4382 N N . VAL B 1 169 ? -37.317 52.097 -53.882 1.00 326.28 169 VAL B N 1
ATOM 4383 C CA . VAL B 1 169 ? -37.179 50.675 -54.195 1.00 330.41 169 VAL B CA 1
ATOM 4384 C C . VAL B 1 169 ? -38.200 49.782 -53.460 1.00 326.52 169 VAL B C 1
ATOM 4385 O O . VAL B 1 169 ? -38.792 48.896 -54.073 1.00 327.18 169 VAL B O 1
ATOM 4389 N N . PRO B 1 170 ? -38.404 49.995 -52.145 1.00 241.47 170 PRO B N 1
ATOM 4390 C CA . PRO B 1 170 ? -39.494 49.258 -51.495 1.00 241.98 170 PRO B CA 1
ATOM 4391 C C . PRO B 1 170 ? -40.876 49.769 -51.882 1.00 237.70 170 PRO B C 1
ATOM 4392 O O . PRO B 1 170 ? -41.836 49.000 -51.883 1.00 222.57 170 PRO B O 1
ATOM 4396 N N . SER B 1 171 ? -40.974 51.057 -52.194 1.00 206.98 171 SER B N 1
ATOM 4397 C CA . SER B 1 171 ? -42.250 51.651 -52.557 1.00 207.20 171 SER B CA 1
ATOM 4398 C C . SER B 1 171 ? -42.681 51.139 -53.912 1.00 200.22 171 SER B C 1
ATOM 4399 O O . SER B 1 171 ? -43.870 51.032 -54.189 1.00 187.62 171 SER B O 1
ATOM 4402 N N . VAL B 1 172 ? -41.701 50.843 -54.761 1.00 222.80 172 VAL B N 1
ATOM 4403 C CA . VAL B 1 172 ? -41.992 50.239 -56.051 1.00 225.26 172 VAL B CA 1
ATOM 4404 C C . VAL B 1 172 ? -42.200 48.724 -55.958 1.00 222.44 172 VAL B C 1
ATOM 4405 O O . VAL B 1 172 ? -42.789 48.129 -56.858 1.00 217.20 172 VAL B O 1
ATOM 4409 N N . ILE B 1 173 ? -41.713 48.091 -54.892 1.00 301.98 173 ILE B N 1
ATOM 4410 C CA . ILE B 1 173 ? -42.169 46.733 -54.594 1.00 302.97 173 ILE B CA 1
ATOM 4411 C C . ILE B 1 173 ? -43.380 46.816 -53.674 1.00 298.30 173 ILE B C 1
ATOM 4412 O O . ILE B 1 173 ? -44.068 45.822 -53.445 1.00 294.53 173 ILE B O 1
ATOM 4417 N N . LEU B 1 174 ? -43.632 48.011 -53.144 1.00 203.94 174 LEU B N 1
ATOM 4418 C CA . LEU B 1 174 ? -44.935 48.310 -52.569 1.00 199.92 174 LEU B CA 1
ATOM 4419 C C . LEU B 1 174 ? -45.853 48.881 -53.636 1.00 175.56 174 LEU B C 1
ATOM 4420 O O . LEU B 1 174 ? -47.068 48.938 -53.454 1.00 156.94 174 LEU B O 1
ATOM 4425 N N . LEU B 1 175 ? -45.266 49.296 -54.754 1.00 201.76 175 LEU B N 1
ATOM 4426 C CA . LEU B 1 175 ? -46.048 49.520 -55.954 1.00 190.16 175 LEU B CA 1
ATOM 4427 C C . LEU B 1 175 ? -46.516 48.122 -56.263 1.00 176.97 175 LEU B C 1
ATOM 4428 O O . LEU B 1 175 ? -47.709 47.841 -56.272 1.00 174.40 175 LEU B O 1
ATOM 4433 N N . VAL B 1 176 ? -45.544 47.232 -56.441 1.00 176.56 176 VAL B N 1
ATOM 4434 C CA . VAL B 1 176 ? -45.792 45.813 -56.661 1.00 172.49 176 VAL B CA 1
ATOM 4435 C C . VAL B 1 176 ? -46.580 45.202 -55.490 1.00 170.58 176 VAL B C 1
ATOM 4436 O O . VAL B 1 176 ? -47.361 44.270 -55.673 1.00 178.45 176 VAL B O 1
ATOM 4440 N N . GLY B 1 177 ? -46.397 45.757 -54.296 1.00 184.24 177 GLY B N 1
ATOM 4441 C CA . GLY B 1 177 ? -47.129 45.311 -53.124 1.00 182.25 177 GLY B CA 1
ATOM 4442 C C . GLY B 1 177 ? -48.633 45.411 -53.281 1.00 191.00 177 GLY B C 1
ATOM 4443 O O . GLY B 1 177 ? -49.373 44.584 -52.769 1.00 192.92 177 GLY B O 1
ATOM 4444 N N . ILE B 1 178 ? -49.106 46.466 -53.928 1.00 174.47 178 ILE B N 1
ATOM 4445 C CA . ILE B 1 178 ? -50.528 46.550 -54.251 1.00 161.98 178 ILE B CA 1
ATOM 4446 C C . ILE B 1 178 ? -50.862 46.217 -55.716 1.00 154.23 178 ILE B C 1
ATOM 4447 O O . ILE B 1 178 ? -52.032 46.184 -56.100 1.00 142.28 178 ILE B O 1
ATOM 4452 N N . TYR B 1 179 ? -49.836 45.968 -56.530 1.00 204.58 179 TYR B N 1
ATOM 4453 C CA . TYR B 1 179 ? -50.039 45.615 -57.939 1.00 212.00 179 TYR B CA 1
ATOM 4454 C C . TYR B 1 179 ? -50.881 44.332 -58.016 1.00 209.32 179 TYR B C 1
ATOM 4455 O O . TYR B 1 179 ? -51.637 44.134 -58.968 1.00 202.18 179 TYR B O 1
ATOM 4464 N N . PHE B 1 180 ? -50.758 43.481 -56.993 1.00 245.92 180 PHE B N 1
ATOM 4465 C CA . PHE B 1 180 ? -51.219 42.085 -57.064 1.00 264.91 180 PHE B CA 1
ATOM 4466 C C . PHE B 1 180 ? -52.603 41.710 -56.518 1.00 286.35 180 PHE B C 1
ATOM 4467 O O . PHE B 1 180 ? -53.033 40.563 -56.654 1.00 300.86 180 PHE B O 1
ATOM 4475 N N . MET B 1 181 ? -53.297 42.652 -55.900 1.00 337.01 181 MET B N 1
ATOM 4476 C CA . MET B 1 181 ? -54.523 42.306 -55.198 1.00 349.56 181 MET B CA 1
ATOM 4477 C C . MET B 1 181 ? -55.708 42.189 -56.144 1.00 341.19 181 MET B C 1
ATOM 4478 O O . MET B 1 181 ? -55.891 43.034 -57.020 1.00 332.82 181 MET B O 1
ATOM 4483 N N . PRO B 1 182 ? -56.525 41.136 -55.975 1.00 274.71 182 PRO B N 1
ATOM 4484 C CA . PRO B 1 182 ? -57.795 41.146 -56.701 1.00 280.29 182 PRO B CA 1
ATOM 4485 C C . PRO B 1 182 ? -58.676 42.253 -56.130 1.00 286.32 182 PRO B C 1
ATOM 4486 O O . PRO B 1 182 ? -58.231 43.018 -55.273 1.00 279.78 182 PRO B O 1
ATOM 4490 N N . GLU B 1 183 ? -59.921 42.326 -56.578 1.00 357.98 183 GLU B N 1
ATOM 4491 C CA . GLU B 1 183 ? -60.784 43.458 -56.252 1.00 354.79 183 GLU B CA 1
ATOM 4492 C C . GLU B 1 183 ? -61.066 43.565 -54.746 1.00 343.58 183 GLU B C 1
ATOM 4493 O O . GLU B 1 183 ? -60.854 42.603 -54.006 1.00 341.23 183 GLU B O 1
ATOM 4499 N N . SER B 1 184 ? -61.522 44.737 -54.300 1.00 235.31 184 SER B N 1
ATOM 4500 C CA . SER B 1 184 ? -61.569 45.050 -52.872 1.00 218.78 184 SER B CA 1
ATOM 4501 C C . SER B 1 184 ? -62.834 44.502 -52.219 1.00 217.56 184 SER B C 1
ATOM 4502 O O . SER B 1 184 ? -63.928 45.072 -52.360 1.00 231.69 184 SER B O 1
ATOM 4505 N N . PRO B 1 185 ? -62.666 43.413 -51.452 1.00 227.29 185 PRO B N 1
ATOM 4506 C CA . PRO B 1 185 ? -63.783 42.549 -51.068 1.00 234.14 185 PRO B CA 1
ATOM 4507 C C . PRO B 1 185 ? -64.869 43.164 -50.196 1.00 249.49 185 PRO B C 1
ATOM 4508 O O . PRO B 1 185 ? -66.024 43.125 -50.590 1.00 263.49 185 PRO B O 1
ATOM 4512 N N . ARG B 1 186 ? -64.540 43.783 -49.074 1.00 262.06 186 ARG B N 1
ATOM 4513 C CA . ARG B 1 186 ? -65.638 44.238 -48.231 1.00 262.04 186 ARG B CA 1
ATOM 4514 C C . ARG B 1 186 ? -66.169 45.588 -48.674 1.00 267.74 186 ARG B C 1
ATOM 4515 O O . ARG B 1 186 ? -67.274 46.001 -48.293 1.00 273.45 186 ARG B O 1
ATOM 4523 N N . TRP B 1 187 ? -65.384 46.247 -49.520 1.00 309.71 187 TRP B N 1
ATOM 4524 C CA . TRP B 1 187 ? -65.896 47.353 -50.301 1.00 313.54 187 TRP B CA 1
ATOM 4525 C C . TRP B 1 187 ? -67.045 46.820 -51.141 1.00 313.08 187 TRP B C 1
ATOM 4526 O O . TRP B 1 187 ? -68.124 47.419 -51.187 1.00 315.38 187 TRP B O 1
ATOM 4537 N N . LEU B 1 188 ? -66.809 45.690 -51.808 1.00 350.39 188 LEU B N 1
ATOM 4538 C CA . LEU B 1 188 ? -67.882 45.037 -52.560 1.00 354.26 188 LEU B CA 1
ATOM 4539 C C . LEU B 1 188 ? -69.077 44.672 -51.659 1.00 356.70 188 LEU B C 1
ATOM 4540 O O . LEU B 1 188 ? -70.238 44.984 -51.989 1.00 361.61 188 LEU B O 1
ATOM 4545 N N . LEU B 1 189 ? -68.785 44.041 -50.518 1.00 270.59 189 LEU B N 1
ATOM 4546 C CA . LEU B 1 189 ? -69.822 43.594 -49.580 1.00 270.58 189 LEU B CA 1
ATOM 4547 C C . LEU B 1 189 ? -70.745 44.713 -49.084 1.00 261.53 189 LEU B C 1
ATOM 4548 O O . LEU B 1 189 ? -71.946 44.489 -48.919 1.00 240.54 189 LEU B O 1
ATOM 4553 N N . GLU B 1 190 ? -70.198 45.903 -48.835 1.00 291.14 190 GLU B N 1
ATOM 4554 C CA . GLU B 1 190 ? -71.051 47.046 -48.475 1.00 288.10 190 GLU B CA 1
ATOM 4555 C C . GLU B 1 190 ? -71.706 47.733 -49.686 1.00 294.38 190 GLU B C 1
ATOM 4556 O O . GLU B 1 190 ? -72.822 48.246 -49.577 1.00 289.75 190 GLU B O 1
ATOM 4562 N N . ASN B 1 191 ? -71.019 47.737 -50.831 1.00 358.71 191 ASN B N 1
ATOM 4563 C CA . ASN B 1 191 ? -71.498 48.450 -52.030 1.00 365.89 191 ASN B CA 1
ATOM 4564 C C . ASN B 1 191 ? -72.384 47.645 -53.003 1.00 366.38 191 ASN B C 1
ATOM 4565 O O . ASN B 1 191 ? -72.630 48.099 -54.126 1.00 369.54 191 ASN B O 1
ATOM 4570 N N . ARG B 1 192 ? -72.805 46.443 -52.591 1.00 294.00 192 ARG B N 1
ATOM 4571 C CA . ARG B 1 192 ? -73.910 45.699 -53.247 1.00 289.38 192 ARG B CA 1
ATOM 4572 C C . ARG B 1 192 ? -73.435 44.885 -54.462 1.00 292.29 192 ARG B C 1
ATOM 4573 O O . ARG B 1 192 ? -74.202 44.150 -55.095 1.00 300.03 192 ARG B O 1
ATOM 4581 N N . ASN B 1 193 ? -72.148 45.045 -54.750 1.00 347.92 193 ASN B N 1
ATOM 4582 C CA . ASN B 1 193 ? -71.388 44.335 -55.784 1.00 346.45 193 ASN B CA 1
ATOM 4583 C C . ASN B 1 193 ? -70.721 43.023 -55.293 1.00 347.51 193 ASN B C 1
ATOM 4584 O O . ASN B 1 193 ? -69.761 42.547 -55.901 1.00 352.30 193 ASN B O 1
ATOM 4589 N N . GLU B 1 194 ? -71.239 42.463 -54.191 1.00 286.15 194 GLU B N 1
ATOM 4590 C CA . GLU B 1 194 ? -70.583 41.485 -53.288 1.00 289.21 194 GLU B CA 1
ATOM 4591 C C . GLU B 1 194 ? -69.801 40.333 -53.945 1.00 296.61 194 GLU B C 1
ATOM 4592 O O . GLU B 1 194 ? -69.043 39.588 -53.277 1.00 297.00 194 GLU B O 1
ATOM 4598 N N . GLU B 1 195 ? -70.015 40.188 -55.245 1.00 352.04 195 GLU B N 1
ATOM 4599 C CA . GLU B 1 195 ? -69.410 39.146 -56.058 1.00 356.59 195 GLU B CA 1
ATOM 4600 C C . GLU B 1 195 ? -67.904 38.915 -55.801 1.00 361.45 195 GLU B C 1
ATOM 4601 O O . GLU B 1 195 ? -67.524 37.892 -55.216 1.00 362.50 195 GLU B O 1
ATOM 4607 N N . ALA B 1 196 ? -67.053 39.862 -56.193 1.00 369.55 196 ALA B N 1
ATOM 4608 C CA . ALA B 1 196 ? -65.602 39.648 -56.110 1.00 373.93 196 ALA B CA 1
ATOM 4609 C C . ALA B 1 196 ? -65.091 39.492 -54.671 1.00 371.26 196 ALA B C 1
ATOM 4610 O O . ALA B 1 196 ? -64.016 38.920 -54.429 1.00 371.58 196 ALA B O 1
ATOM 4612 N N . ALA B 1 197 ? -65.873 40.005 -53.728 1.00 333.66 197 ALA B N 1
ATOM 4613 C CA . ALA B 1 197 ? -65.638 39.786 -52.308 1.00 325.97 197 ALA B CA 1
ATOM 4614 C C . ALA B 1 197 ? -65.667 38.307 -52.002 1.00 327.65 197 ALA B C 1
ATOM 4615 O O . ALA B 1 197 ? -64.635 37.700 -51.625 1.00 322.58 197 ALA B O 1
ATOM 4617 N N . ARG B 1 198 ? -66.867 37.740 -52.168 1.00 313.37 198 ARG B N 1
ATOM 4618 C CA . ARG B 1 198 ? -67.060 36.305 -51.968 1.00 324.98 198 ARG B CA 1
ATOM 4619 C C . ARG B 1 198 ? -65.937 35.549 -52.731 1.00 325.27 198 ARG B C 1
ATOM 4620 O O . ARG B 1 198 ? -65.353 34.563 -52.226 1.00 321.80 198 ARG B O 1
ATOM 4628 N N . GLN B 1 199 ? -65.582 36.075 -53.908 1.00 444.35 199 GLN B N 1
ATOM 4629 C CA . GLN B 1 199 ? -64.535 35.476 -54.758 1.00 456.44 199 GLN B CA 1
ATOM 4630 C C . GLN B 1 199 ? -63.108 35.362 -54.185 1.00 449.80 199 GLN B C 1
ATOM 4631 O O . GLN B 1 199 ? -62.576 34.253 -54.105 1.00 454.89 199 GLN B O 1
ATOM 4637 N N . VAL B 1 200 ? -62.473 36.472 -53.805 1.00 325.67 200 VAL B N 1
ATOM 4638 C CA . VAL B 1 200 ? -61.118 36.354 -53.252 1.00 324.98 200 VAL B CA 1
ATOM 4639 C C . VAL B 1 200 ? -61.197 35.548 -51.952 1.00 322.34 200 VAL B C 1
ATOM 4640 O O . VAL B 1 200 ? -60.272 34.761 -51.598 1.00 354.53 200 VAL B O 1
ATOM 4644 N N . MET B 1 201 ? -62.335 35.725 -51.273 1.00 311.72 201 MET B N 1
ATOM 4645 C CA . MET B 1 201 ? -62.648 34.937 -50.084 1.00 293.22 201 MET B CA 1
ATOM 4646 C C . MET B 1 201 ? -62.496 33.427 -50.288 1.00 307.45 201 MET B C 1
ATOM 4647 O O . MET B 1 201 ? -62.009 32.733 -49.393 1.00 300.25 201 MET B O 1
ATOM 4652 N N . LYS B 1 202 ? -62.909 32.902 -51.441 1.00 381.70 202 LYS B N 1
ATOM 4653 C CA . LYS B 1 202 ? -62.539 31.505 -51.737 1.00 396.45 202 LYS B CA 1
ATOM 4654 C C . LYS B 1 202 ? -61.173 31.362 -52.437 1.00 406.23 202 LYS B C 1
ATOM 4655 O O . LYS B 1 202 ? -60.632 30.255 -52.514 1.00 405.16 202 LYS B O 1
ATOM 4661 N N . ILE B 1 203 ? -60.615 32.473 -52.932 1.00 384.05 203 ILE B N 1
ATOM 4662 C CA . ILE B 1 203 ? -59.294 32.448 -53.577 1.00 404.05 203 ILE B CA 1
ATOM 4663 C C . ILE B 1 203 ? -58.261 31.927 -52.601 1.00 410.02 203 ILE B C 1
ATOM 4664 O O . ILE B 1 203 ? -57.336 31.209 -52.989 1.00 410.87 203 ILE B O 1
ATOM 4669 N N . THR B 1 204 ? -58.411 32.261 -51.323 1.00 407.55 204 THR B N 1
ATOM 4670 C CA . THR B 1 204 ? -57.398 31.743 -50.392 1.00 425.25 204 THR B CA 1
ATOM 4671 C C . THR B 1 204 ? -57.762 30.513 -49.508 1.00 433.42 204 THR B C 1
ATOM 4672 O O . THR B 1 204 ? -57.151 29.455 -49.659 1.00 439.15 204 THR B O 1
ATOM 4676 N N . TYR B 1 205 ? -58.720 30.644 -48.592 1.00 447.97 205 TYR B N 1
ATOM 4677 C CA . TYR B 1 205 ? -58.929 29.615 -47.545 1.00 454.92 205 TYR B CA 1
ATOM 4678 C C . TYR B 1 205 ? -60.017 28.505 -47.600 1.00 448.08 205 TYR B C 1
ATOM 4679 O O . TYR B 1 205 ? -60.205 27.786 -46.617 1.00 440.93 205 TYR B O 1
ATOM 4688 N N . ASP B 1 206 ? -60.715 28.372 -48.725 1.00 420.50 206 ASP B N 1
ATOM 4689 C CA . ASP B 1 206 ? -61.634 27.241 -48.985 1.00 427.86 206 ASP B CA 1
ATOM 4690 C C . ASP B 1 206 ? -62.924 27.035 -48.155 1.00 449.26 206 ASP B C 1
ATOM 4691 O O . ASP B 1 206 ? -63.007 26.102 -47.359 1.00 458.72 206 ASP B O 1
ATOM 4696 N N . ASP B 1 207 ? -63.907 27.917 -48.345 1.00 528.15 207 ASP B N 1
ATOM 4697 C CA . ASP B 1 207 ? -65.351 27.595 -48.223 1.00 532.20 207 ASP B CA 1
ATOM 4698 C C . ASP B 1 207 ? -66.002 27.297 -46.847 1.00 532.24 207 ASP B C 1
ATOM 4699 O O . ASP B 1 207 ? -67.229 27.325 -46.742 1.00 532.31 207 ASP B O 1
ATOM 4704 N N . SER B 1 208 ? -65.223 27.019 -45.802 1.00 527.84 208 SER B N 1
ATOM 4705 C CA . SER B 1 208 ? -65.835 26.597 -44.527 1.00 524.80 208 SER B CA 1
ATOM 4706 C C . SER B 1 208 ? -66.532 27.663 -43.657 1.00 518.62 208 SER B C 1
ATOM 4707 O O . SER B 1 208 ? -67.714 27.531 -43.326 1.00 520.87 208 SER B O 1
ATOM 4710 N N . GLU B 1 209 ? -65.788 28.696 -43.276 1.00 495.75 209 GLU B N 1
ATOM 4711 C CA . GLU B 1 209 ? -66.239 29.647 -42.256 1.00 475.68 209 GLU B CA 1
ATOM 4712 C C . GLU B 1 209 ? -66.796 30.990 -42.783 1.00 450.71 209 GLU B C 1
ATOM 4713 O O . GLU B 1 209 ? -67.127 31.896 -41.999 1.00 424.27 209 GLU B O 1
ATOM 4719 N N . ILE B 1 210 ? -66.893 31.119 -44.105 1.00 454.83 210 ILE B N 1
ATOM 4720 C CA . ILE B 1 210 ? -67.171 32.416 -44.728 1.00 443.46 210 ILE B CA 1
ATOM 4721 C C . ILE B 1 210 ? -68.624 32.919 -44.688 1.00 431.54 210 ILE B C 1
ATOM 4722 O O . ILE B 1 210 ? -68.862 34.083 -44.989 1.00 417.93 210 ILE B O 1
ATOM 4727 N N . ASP B 1 211 ? -69.592 32.069 -44.350 1.00 376.20 211 ASP B N 1
ATOM 4728 C CA . ASP B 1 211 ? -70.950 32.568 -44.129 1.00 363.64 211 ASP B CA 1
ATOM 4729 C C . ASP B 1 211 ? -70.946 33.380 -42.822 1.00 355.15 211 ASP B C 1
ATOM 4730 O O . ASP B 1 211 ? -71.587 34.437 -42.728 1.00 345.21 211 ASP B O 1
ATOM 4735 N N . LYS B 1 212 ? -70.187 32.899 -41.833 1.00 396.31 212 LYS B N 1
ATOM 4736 C CA . LYS B 1 212 ? -70.006 33.614 -40.559 1.00 393.96 212 LYS B CA 1
ATOM 4737 C C . LYS B 1 212 ? -68.977 34.762 -40.608 1.00 393.58 212 LYS B C 1
ATOM 4738 O O . LYS B 1 212 ? -69.077 35.706 -39.825 1.00 383.85 212 LYS B O 1
ATOM 4744 N N . GLU B 1 213 ? -67.988 34.700 -41.503 1.00 363.47 213 GLU B N 1
ATOM 4745 C CA . GLU B 1 213 ? -67.104 35.867 -41.679 1.00 356.15 213 GLU B CA 1
ATOM 4746 C C . GLU B 1 213 ? -67.754 36.972 -42.531 1.00 350.93 213 GLU B C 1
ATOM 4747 O O . GLU B 1 213 ? -67.503 38.174 -42.318 1.00 351.62 213 GLU B O 1
ATOM 4753 N N . LEU B 1 214 ? -68.581 36.550 -43.491 1.00 323.38 214 LEU B N 1
ATOM 4754 C CA . LEU B 1 214 ? -69.484 37.449 -44.211 1.00 297.91 214 LEU B CA 1
ATOM 4755 C C . LEU B 1 214 ? -70.371 38.131 -43.177 1.00 290.95 214 LEU B C 1
ATOM 4756 O O . LEU B 1 214 ? -70.448 39.365 -43.144 1.00 285.18 214 LEU B O 1
ATOM 4761 N N . LYS B 1 215 ? -71.004 37.322 -42.317 1.00 325.16 215 LYS B N 1
ATOM 4762 C CA . LYS B 1 215 ? -71.763 37.833 -41.164 1.00 325.38 215 LYS B CA 1
ATOM 4763 C C . LYS B 1 215 ? -70.955 38.866 -40.345 1.00 320.72 215 LYS B C 1
ATOM 4764 O O . LYS B 1 215 ? -71.453 39.964 -40.074 1.00 305.18 215 LYS B O 1
ATOM 4770 N N . GLU B 1 216 ? -69.715 38.522 -39.971 1.00 354.97 216 GLU B N 1
ATOM 4771 C CA . GLU B 1 216 ? -68.882 39.392 -39.117 1.00 369.73 216 GLU B CA 1
ATOM 4772 C C . GLU B 1 216 ? -68.521 40.757 -39.733 1.00 370.27 216 GLU B C 1
ATOM 4773 O O . GLU B 1 216 ? -68.877 41.800 -39.168 1.00 359.81 216 GLU B O 1
ATOM 4779 N N . MET B 1 217 ? -67.845 40.778 -40.882 1.00 352.05 217 MET B N 1
ATOM 4780 C CA . MET B 1 217 ? -67.457 42.087 -41.426 1.00 352.34 217 MET B CA 1
ATOM 4781 C C . MET B 1 217 ? -68.626 42.880 -42.038 1.00 343.59 217 MET B C 1
ATOM 4782 O O . MET B 1 217 ? -68.659 44.123 -41.948 1.00 356.93 217 MET B O 1
ATOM 4787 N N . LYS B 1 218 ? -69.591 42.178 -42.637 1.00 363.21 218 LYS B N 1
ATOM 4788 C CA . LYS B 1 218 ? -70.812 42.860 -43.069 1.00 350.72 218 LYS B CA 1
ATOM 4789 C C . LYS B 1 218 ? -71.538 43.475 -41.863 1.00 347.92 218 LYS B C 1
ATOM 4790 O O . LYS B 1 218 ? -72.153 44.532 -41.990 1.00 347.86 218 LYS B O 1
ATOM 4796 N N . GLU B 1 219 ? -71.458 42.830 -40.695 1.00 252.60 219 GLU B N 1
ATOM 4797 C CA . GLU B 1 219 ? -72.001 43.442 -39.478 1.00 259.73 219 GLU B CA 1
ATOM 4798 C C . GLU B 1 219 ? -71.136 44.603 -38.974 1.00 268.64 219 GLU B C 1
ATOM 4799 O O . GLU B 1 219 ? -71.663 45.506 -38.344 1.00 267.24 219 GLU B O 1
ATOM 4805 N N . ILE B 1 220 ? -69.825 44.607 -39.243 1.00 388.03 220 ILE B N 1
ATOM 4806 C CA . ILE B 1 220 ? -69.031 45.790 -38.851 1.00 395.52 220 ILE B CA 1
ATOM 4807 C C . ILE B 1 220 ? -69.307 47.033 -39.718 1.00 399.82 220 ILE B C 1
ATOM 4808 O O . ILE B 1 220 ? -69.450 48.142 -39.185 1.00 398.60 220 ILE B O 1
ATOM 4813 N N . ASN B 1 221 ? -69.405 46.860 -41.036 1.00 389.74 221 ASN B N 1
ATOM 4814 C CA . ASN B 1 221 ? -69.734 48.005 -41.889 1.00 388.98 221 ASN B CA 1
ATOM 4815 C C . ASN B 1 221 ? -71.224 48.408 -41.851 1.00 380.85 221 ASN B C 1
ATOM 4816 O O . ASN B 1 221 ? -71.547 49.595 -41.964 1.00 379.37 221 ASN B O 1
ATOM 4821 N N . ALA B 1 222 ? -72.122 47.435 -41.669 1.00 252.37 222 ALA B N 1
ATOM 4822 C CA . ALA B 1 222 ? -73.555 47.731 -41.535 1.00 240.02 222 ALA B CA 1
ATOM 4823 C C . ALA B 1 222 ? -73.963 48.226 -40.145 1.00 241.47 222 ALA B C 1
ATOM 4824 O O . ALA B 1 222 ? -74.954 48.942 -40.019 1.00 235.85 222 ALA B O 1
ATOM 4826 N N . ILE B 1 223 ? -73.221 47.835 -39.107 1.00 359.65 223 ILE B N 1
ATOM 4827 C CA . ILE B 1 223 ? -73.426 48.414 -37.770 1.00 365.25 223 ILE B CA 1
ATOM 4828 C C . ILE B 1 223 ? -72.767 49.795 -37.635 1.00 372.19 223 ILE B C 1
ATOM 4829 O O . ILE B 1 223 ? -73.363 50.701 -37.039 1.00 382.84 223 ILE B O 1
ATOM 4834 N N . SER B 1 224 ? -71.557 49.971 -38.180 1.00 401.52 224 SER B N 1
ATOM 4835 C CA . SER B 1 224 ? -70.975 51.318 -38.217 1.00 397.44 224 SER B CA 1
ATOM 4836 C C . SER B 1 224 ? -71.931 52.235 -38.992 1.00 396.99 224 SER B C 1
ATOM 4837 O O . SER B 1 224 ? -72.255 53.345 -38.529 1.00 405.00 224 SER B O 1
ATOM 4840 N N . GLU B 1 225 ? -72.430 51.734 -40.128 1.00 296.75 225 GLU B N 1
ATOM 4841 C CA . GLU B 1 225 ? -73.469 52.432 -40.896 1.00 289.30 225 GLU B CA 1
ATOM 4842 C C . GLU B 1 225 ? -74.831 52.574 -40.178 1.00 300.95 225 GLU B C 1
ATOM 4843 O O . GLU B 1 225 ? -75.620 53.441 -40.547 1.00 305.37 225 GLU B O 1
ATOM 4849 N N . SER B 1 226 ? -75.127 51.716 -39.195 1.00 367.13 226 SER B N 1
ATOM 4850 C CA . SER B 1 226 ? -76.359 51.861 -38.384 1.00 380.39 226 SER B CA 1
ATOM 4851 C C . SER B 1 226 ? -76.335 52.860 -37.206 1.00 387.18 226 SER B C 1
ATOM 4852 O O . SER B 1 226 ? -77.276 53.640 -37.035 1.00 384.75 226 SER B O 1
ATOM 4855 N N . THR B 1 227 ? -75.307 52.782 -36.359 1.00 424.21 227 THR B N 1
ATOM 4856 C CA . THR B 1 227 ? -75.172 53.715 -35.221 1.00 434.66 227 THR B CA 1
ATOM 4857 C C . THR B 1 227 ? -74.192 54.924 -35.353 1.00 442.03 227 THR B C 1
ATOM 4858 O O . THR B 1 227 ? -73.968 55.625 -34.361 1.00 448.39 227 THR B O 1
ATOM 4862 N N . TRP B 1 228 ? -73.607 55.182 -36.537 1.00 441.63 228 TRP B N 1
ATOM 4863 C CA . TRP B 1 228 ? -72.963 56.506 -36.737 1.00 444.17 228 TRP B CA 1
ATOM 4864 C C . TRP B 1 228 ? -74.038 57.645 -36.591 1.00 447.65 228 TRP B C 1
ATOM 4865 O O . TRP B 1 228 ? -73.689 58.829 -36.642 1.00 447.63 228 TRP B O 1
ATOM 4876 N N . THR B 1 229 ? -75.326 57.284 -36.430 1.00 419.05 229 THR B N 1
ATOM 4877 C CA . THR B 1 229 ? -76.459 58.242 -36.312 1.00 407.24 229 THR B CA 1
ATOM 4878 C C . THR B 1 229 ? -76.482 59.165 -35.086 1.00 400.44 229 THR B C 1
ATOM 4879 O O . THR B 1 229 ? -76.989 60.286 -35.160 1.00 400.62 229 THR B O 1
ATOM 4883 N N . VAL B 1 230 ? -75.984 58.686 -33.952 1.00 352.91 230 VAL B N 1
ATOM 4884 C CA . VAL B 1 230 ? -75.918 59.523 -32.759 1.00 332.06 230 VAL B CA 1
ATOM 4885 C C . VAL B 1 230 ? -74.520 60.188 -32.520 1.00 306.77 230 VAL B C 1
ATOM 4886 O O . VAL B 1 230 ? -74.362 60.930 -31.553 1.00 295.43 230 VAL B O 1
ATOM 4890 N N . ILE B 1 231 ? -73.551 59.971 -33.431 1.00 320.45 231 ILE B N 1
ATOM 4891 C CA . ILE B 1 231 ? -72.100 60.296 -33.232 1.00 299.94 231 ILE B CA 1
ATOM 4892 C C . ILE B 1 231 ? -71.573 61.741 -33.376 1.00 291.77 231 ILE B C 1
ATOM 4893 O O . ILE B 1 231 ? -70.660 62.129 -32.644 1.00 287.22 231 ILE B O 1
ATOM 4898 N N . LYS B 1 232 ? -72.103 62.511 -34.326 1.00 245.60 232 LYS B N 1
ATOM 4899 C CA . LYS B 1 232 ? -71.549 63.827 -34.662 1.00 238.43 232 LYS B CA 1
ATOM 4900 C C . LYS B 1 232 ? -71.396 64.734 -33.435 1.00 227.14 232 LYS B C 1
ATOM 4901 O O . LYS B 1 232 ? -70.373 65.383 -33.244 1.00 231.01 232 LYS B O 1
ATOM 4907 N N . SER B 1 233 ? -72.409 64.687 -32.582 1.00 152.95 233 SER B N 1
ATOM 4908 C CA . SER B 1 233 ? -72.646 65.571 -31.443 1.00 141.76 233 SER B CA 1
ATOM 4909 C C . SER B 1 233 ? -72.585 64.544 -30.275 1.00 158.07 233 SER B C 1
ATOM 4910 O O . SER B 1 233 ? -71.940 63.509 -30.463 1.00 161.22 233 SER B O 1
ATOM 4913 N N . PRO B 1 234 ? -73.192 64.797 -29.089 1.00 192.39 234 PRO B N 1
ATOM 4914 C CA . PRO B 1 234 ? -72.764 64.459 -27.721 1.00 190.46 234 PRO B CA 1
ATOM 4915 C C . PRO B 1 234 ? -72.534 62.968 -27.411 1.00 193.03 234 PRO B C 1
ATOM 4916 O O . PRO B 1 234 ? -72.115 62.212 -28.283 1.00 195.18 234 PRO B O 1
ATOM 4920 N N . TRP B 1 235 ? -72.806 62.547 -26.178 1.00 122.02 235 TRP B N 1
ATOM 4921 C CA . TRP B 1 235 ? -71.896 61.815 -25.293 1.00 130.12 235 TRP B CA 1
ATOM 4922 C C . TRP B 1 235 ? -70.829 60.972 -25.959 1.00 138.44 235 TRP B C 1
ATOM 4923 O O . TRP B 1 235 ? -69.702 60.893 -25.460 1.00 156.03 235 TRP B O 1
ATOM 4934 N N . LEU B 1 236 ? -71.164 60.351 -27.073 1.00 320.20 236 LEU B N 1
ATOM 4935 C CA . LEU B 1 236 ? -70.144 59.759 -27.913 1.00 320.12 236 LEU B CA 1
ATOM 4936 C C . LEU B 1 236 ? -69.083 60.818 -28.294 1.00 320.12 236 LEU B C 1
ATOM 4937 O O . LEU B 1 236 ? -67.888 60.619 -28.050 1.00 320.07 236 LEU B O 1
ATOM 4942 N N . GLY B 1 237 ? -69.523 61.953 -28.841 1.00 149.32 237 GLY B N 1
ATOM 4943 C CA . GLY B 1 237 ? -68.619 63.018 -29.261 1.00 133.10 237 GLY B CA 1
ATOM 4944 C C . GLY B 1 237 ? -67.706 63.549 -28.164 1.00 133.28 237 GLY B C 1
ATOM 4945 O O . GLY B 1 237 ? -66.484 63.681 -28.334 1.00 144.32 237 GLY B O 1
ATOM 4946 N N . ARG B 1 238 ? -68.299 63.855 -27.021 1.00 331.52 238 ARG B N 1
ATOM 4947 C CA . ARG B 1 238 ? -67.525 64.337 -25.892 1.00 331.55 238 ARG B CA 1
ATOM 4948 C C . ARG B 1 238 ? -66.543 63.278 -25.408 1.00 331.47 238 ARG B C 1
ATOM 4949 O O . ARG B 1 238 ? -65.362 63.576 -25.161 1.00 331.45 238 ARG B O 1
ATOM 4957 N N . ILE B 1 239 ? -67.013 62.036 -25.297 1.00 43.41 239 ILE B N 1
ATOM 4958 C CA . ILE B 1 239 ? -66.130 61.003 -24.758 1.00 44.60 239 ILE B CA 1
ATOM 4959 C C . ILE B 1 239 ? -64.931 60.810 -25.703 1.00 71.11 239 ILE B C 1
ATOM 4960 O O . ILE B 1 239 ? -63.795 60.528 -25.292 1.00 75.27 239 ILE B O 1
ATOM 4965 N N . LEU B 1 240 ? -65.193 61.030 -26.985 1.00 151.61 240 LEU B N 1
ATOM 4966 C CA . LEU B 1 240 ? -64.155 60.906 -27.994 1.00 147.83 240 LEU B CA 1
ATOM 4967 C C . LEU B 1 240 ? -63.193 62.080 -27.967 1.00 138.29 240 LEU B C 1
ATOM 4968 O O . LEU B 1 240 ? -62.042 61.945 -28.360 1.00 137.26 240 LEU B O 1
ATOM 4973 N N . ILE B 1 241 ? -63.648 63.245 -27.528 1.00 114.13 241 ILE B N 1
ATOM 4974 C CA . ILE B 1 241 ? -62.677 64.316 -27.439 1.00 117.33 241 ILE B CA 1
ATOM 4975 C C . ILE B 1 241 ? -61.899 64.144 -26.154 1.00 111.49 241 ILE B C 1
ATOM 4976 O O . ILE B 1 241 ? -60.874 64.798 -25.935 1.00 104.18 241 ILE B O 1
ATOM 4981 N N . VAL B 1 242 ? -62.383 63.257 -25.292 1.00 60.91 242 VAL B N 1
ATOM 4982 C CA . VAL B 1 242 ? -61.523 62.829 -24.193 1.00 54.53 242 VAL B CA 1
ATOM 4983 C C . VAL B 1 242 ? -60.482 61.838 -24.681 1.00 57.34 242 VAL B C 1
ATOM 4984 O O . VAL B 1 242 ? -59.373 61.845 -24.196 1.00 76.64 242 VAL B O 1
ATOM 4988 N N . GLY B 1 243 ? -60.856 60.965 -25.620 1.00 74.02 243 GLY B N 1
ATOM 4989 C CA . GLY B 1 243 ? -59.897 60.054 -26.238 1.00 71.69 243 GLY B CA 1
ATOM 4990 C C . GLY B 1 243 ? -58.986 60.812 -27.184 1.00 72.53 243 GLY B C 1
ATOM 4991 O O . GLY B 1 243 ? -57.957 60.312 -27.633 1.00 64.26 243 GLY B O 1
ATOM 4992 N N . CYS B 1 244 ? -59.414 62.028 -27.499 1.00 56.71 244 CYS B N 1
ATOM 4993 C CA . CYS B 1 244 ? -58.648 62.994 -28.245 1.00 72.36 244 CYS B CA 1
ATOM 4994 C C . CYS B 1 244 ? -57.654 63.674 -27.320 1.00 69.50 244 CYS B C 1
ATOM 4995 O O . CYS B 1 244 ? -56.498 63.781 -27.669 1.00 57.38 244 CYS B O 1
ATOM 4998 N N . ILE B 1 245 ? -58.116 64.120 -26.146 1.00 131.56 245 ILE B N 1
ATOM 4999 C CA . ILE B 1 245 ? -57.264 64.765 -25.134 1.00 133.99 245 ILE B CA 1
ATOM 5000 C C . ILE B 1 245 ? -56.357 63.700 -24.531 1.00 126.46 245 ILE B C 1
ATOM 5001 O O . ILE B 1 245 ? -55.389 63.971 -23.810 1.00 125.83 245 ILE B O 1
ATOM 5006 N N . PHE B 1 246 ? -56.734 62.470 -24.820 1.00 78.95 246 PHE B N 1
ATOM 5007 C CA . PHE B 1 246 ? -55.968 61.311 -24.502 1.00 70.51 246 PHE B CA 1
ATOM 5008 C C . PHE B 1 246 ? -54.910 61.213 -25.532 1.00 80.77 246 PHE B C 1
ATOM 5009 O O . PHE B 1 246 ? -53.774 61.041 -25.202 1.00 88.87 246 PHE B O 1
ATOM 5017 N N . ALA B 1 247 ? -55.300 61.330 -26.795 1.00 56.71 247 ALA B N 1
ATOM 5018 C CA . ALA B 1 247 ? -54.345 61.260 -27.897 1.00 56.24 247 ALA B CA 1
ATOM 5019 C C . ALA B 1 247 ? -53.330 62.351 -27.673 1.00 51.58 247 ALA B C 1
ATOM 5020 O O . ALA B 1 247 ? -52.168 62.236 -28.027 1.00 49.71 247 ALA B O 1
ATOM 5022 N N . ILE B 1 248 ? -53.797 63.418 -27.056 1.00 149.22 248 ILE B N 1
ATOM 5023 C CA . ILE B 1 248 ? -52.970 64.549 -26.734 1.00 161.02 248 ILE B CA 1
ATOM 5024 C C . ILE B 1 248 ? -52.013 64.264 -25.572 1.00 164.84 248 ILE B C 1
ATOM 5025 O O . ILE B 1 248 ? -50.790 64.319 -25.767 1.00 171.63 248 ILE B O 1
ATOM 5030 N N . PHE B 1 249 ? -52.544 63.882 -24.403 1.00 115.37 249 PHE B N 1
ATOM 5031 C CA . PHE B 1 249 ? -51.684 63.632 -23.232 1.00 98.48 249 PHE B CA 1
ATOM 5032 C C . PHE B 1 249 ? -50.727 62.464 -23.522 1.00 94.16 249 PHE B C 1
ATOM 5033 O O . PHE B 1 249 ? -49.655 62.357 -22.938 1.00 108.28 249 PHE B O 1
ATOM 5041 N N . GLN B 1 250 ? -51.134 61.611 -24.456 1.00 142.17 250 GLN B N 1
ATOM 5042 C CA . GLN B 1 250 ? -50.360 60.454 -24.906 1.00 148.65 250 GLN B CA 1
ATOM 5043 C C . GLN B 1 250 ? -49.241 60.774 -25.894 1.00 152.12 250 GLN B C 1
ATOM 5044 O O . GLN B 1 250 ? -48.104 60.367 -25.685 1.00 167.36 250 GLN B O 1
ATOM 5050 N N . GLN B 1 251 ? -49.550 61.505 -26.964 1.00 90.57 251 GLN B N 1
ATOM 5051 C CA . GLN B 1 251 ? -48.552 61.759 -28.003 1.00 101.29 251 GLN B CA 1
ATOM 5052 C C . GLN B 1 251 ? -47.617 62.870 -27.544 1.00 125.17 251 GLN B C 1
ATOM 5053 O O . GLN B 1 251 ? -46.563 63.101 -28.141 1.00 155.89 251 GLN B O 1
ATOM 5059 N N . PHE B 1 252 ? -47.998 63.547 -26.464 1.00 188.95 252 PHE B N 1
ATOM 5060 C CA . PHE B 1 252 ? -47.201 64.674 -25.983 1.00 197.65 252 PHE B CA 1
ATOM 5061 C C . PHE B 1 252 ? -45.938 64.425 -25.128 1.00 197.91 252 PHE B C 1
ATOM 5062 O O . PHE B 1 252 ? -44.967 65.174 -25.251 1.00 207.38 252 PHE B O 1
ATOM 5070 N N . ILE B 1 253 ? -45.910 63.392 -24.293 1.00 162.53 253 ILE B N 1
ATOM 5071 C CA . ILE B 1 253 ? -44.596 62.849 -24.003 1.00 162.96 253 ILE B CA 1
ATOM 5072 C C . ILE B 1 253 ? -44.555 61.808 -25.106 1.00 169.22 253 ILE B C 1
ATOM 5073 O O . ILE B 1 253 ? -45.258 60.802 -25.023 1.00 158.74 253 ILE B O 1
ATOM 5078 N N . GLY B 1 254 ? -43.764 62.043 -26.155 1.00 143.91 254 GLY B N 1
ATOM 5079 C CA . GLY B 1 254 ? -43.893 61.206 -27.337 1.00 155.30 254 GLY B CA 1
ATOM 5080 C C . GLY B 1 254 ? -42.719 61.046 -28.276 1.00 177.49 254 GLY B C 1
ATOM 5081 O O . GLY B 1 254 ? -41.918 61.957 -28.487 1.00 194.01 254 GLY B O 1
ATOM 5082 N N . ILE B 1 255 ? -42.696 59.872 -28.900 1.00 318.75 255 ILE B N 1
ATOM 5083 C CA . ILE B 1 255 ? -41.485 59.319 -29.482 1.00 318.68 255 ILE B CA 1
ATOM 5084 C C . ILE B 1 255 ? -41.132 59.747 -30.896 1.00 318.65 255 ILE B C 1
ATOM 5085 O O . ILE B 1 255 ? -39.971 59.668 -31.274 1.00 318.61 255 ILE B O 1
ATOM 5090 N N . ASN B 1 256 ? -42.108 60.181 -31.684 1.00 78.07 256 ASN B N 1
ATOM 5091 C CA . ASN B 1 256 ? -41.821 60.425 -33.094 1.00 98.06 256 ASN B CA 1
ATOM 5092 C C . ASN B 1 256 ? -40.687 61.486 -33.243 1.00 122.35 256 ASN B C 1
ATOM 5093 O O . ASN B 1 256 ? -39.502 61.192 -33.602 1.00 125.55 256 ASN B O 1
ATOM 5098 N N . ALA B 1 257 ? -41.044 62.715 -32.889 1.00 267.86 257 ALA B N 1
ATOM 5099 C CA . ALA B 1 257 ? -40.097 63.817 -32.858 1.00 267.58 257 ALA B CA 1
ATOM 5100 C C . ALA B 1 257 ? -38.916 63.491 -31.945 1.00 261.24 257 ALA B C 1
ATOM 5101 O O . A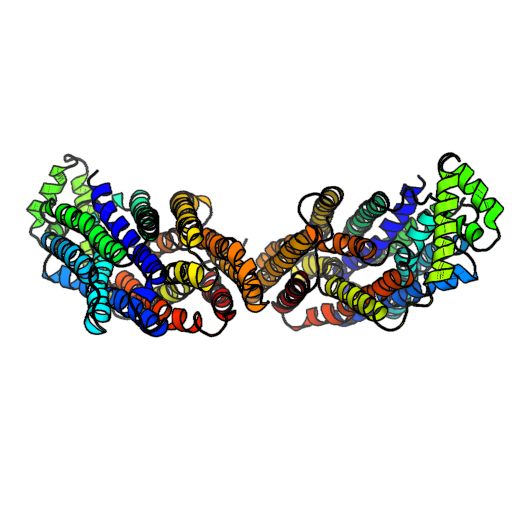LA B 1 257 ? -37.784 63.918 -32.197 1.00 265.61 257 ALA B O 1
ATOM 5103 N N . VAL B 1 258 ? -39.191 62.712 -30.901 1.00 211.37 258 VAL B N 1
ATOM 5104 C CA . VAL B 1 258 ? -38.171 62.288 -29.946 1.00 205.00 258 VAL B CA 1
ATOM 5105 C C . VAL B 1 258 ? -37.030 61.531 -30.613 1.00 213.60 258 VAL B C 1
ATOM 5106 O O . VAL B 1 258 ? -35.873 61.669 -30.219 1.00 219.46 258 VAL B O 1
ATOM 5110 N N . ILE B 1 259 ? -37.350 60.742 -31.630 1.00 218.31 259 ILE B N 1
ATOM 5111 C CA . ILE B 1 259 ? -36.319 60.021 -32.356 1.00 232.79 259 ILE B CA 1
ATOM 5112 C C . ILE B 1 259 ? -35.641 60.981 -33.349 1.00 242.00 259 ILE B C 1
ATOM 5113 O O . ILE B 1 259 ? -34.400 60.923 -33.548 1.00 240.30 259 ILE B O 1
ATOM 5118 N N . PHE B 1 260 ? -36.431 61.901 -33.920 1.00 319.34 260 PHE B N 1
ATOM 5119 C CA . PHE B 1 260 ? -35.824 62.895 -34.829 1.00 319.49 260 PHE B CA 1
ATOM 5120 C C . PHE B 1 260 ? -34.677 63.642 -34.139 1.00 319.01 260 PHE B C 1
ATOM 5121 O O . PHE B 1 260 ? -33.516 63.616 -34.590 1.00 318.98 260 PHE B O 1
ATOM 5129 N N . TYR B 1 261 ? -34.977 64.281 -33.016 1.00 352.05 261 TYR B N 1
ATOM 5130 C CA . TYR B 1 261 ? -33.883 64.935 -32.306 1.00 351.95 261 TYR B CA 1
ATOM 5131 C C . TYR B 1 261 ? -33.029 64.028 -31.394 1.00 351.93 261 TYR B C 1
ATOM 5132 O O . TYR B 1 261 ? -32.041 64.496 -30.821 1.00 351.98 261 TYR B O 1
ATOM 5141 N N . SER B 1 262 ? -33.386 62.743 -31.286 1.00 145.39 262 SER B N 1
ATOM 5142 C CA . SER B 1 262 ? -32.462 61.747 -30.729 1.00 132.18 262 SER B CA 1
ATOM 5143 C C . SER B 1 262 ? -31.228 61.755 -31.611 1.00 171.12 262 SER B C 1
ATOM 5144 O O . SER B 1 262 ? -30.088 61.886 -31.135 1.00 212.05 262 SER B O 1
ATOM 5147 N N . SER B 1 263 ? -31.467 61.624 -32.912 1.00 321.18 263 SER B N 1
ATOM 5148 C CA . SER B 1 263 ? -30.371 61.773 -33.863 1.00 321.14 263 SER B CA 1
ATOM 5149 C C . SER B 1 263 ? -29.763 63.188 -33.797 1.00 323.44 263 SER B C 1
ATOM 5150 O O . SER B 1 263 ? -28.523 63.351 -33.761 1.00 325.16 263 SER B O 1
ATOM 5153 N N . SER B 1 264 ? -30.632 64.204 -33.752 1.00 280.91 264 SER B N 1
ATOM 5154 C CA . SER B 1 264 ? -30.152 65.600 -33.731 1.00 285.71 264 SER B CA 1
ATOM 5155 C C . SER B 1 264 ? -29.134 65.964 -32.631 1.00 291.59 264 SER B C 1
ATOM 5156 O O . SER B 1 264 ? -28.156 66.650 -32.922 1.00 299.05 264 SER B O 1
ATOM 5159 N N . ILE B 1 265 ? -29.349 65.539 -31.383 1.00 271.20 265 ILE B N 1
ATOM 5160 C CA . ILE B 1 265 ? -28.309 65.747 -30.357 1.00 277.20 265 ILE B CA 1
ATOM 5161 C C . ILE B 1 265 ? -27.308 64.597 -30.253 1.00 274.00 265 ILE B C 1
ATOM 5162 O O . ILE B 1 265 ? -26.282 64.732 -29.584 1.00 287.26 265 ILE B O 1
ATOM 5167 N N . PHE B 1 266 ? -27.596 63.474 -30.914 1.00 198.45 266 PHE B N 1
ATOM 5168 C CA . PHE B 1 266 ? -26.541 62.498 -31.176 1.00 203.14 266 PHE B CA 1
ATOM 5169 C C . PHE B 1 266 ? -25.478 63.218 -32.006 1.00 234.20 266 PHE B C 1
ATOM 5170 O O . PHE B 1 266 ? -24.327 62.784 -32.075 1.00 254.39 266 PHE B O 1
ATOM 5178 N N . ALA B 1 267 ? -25.888 64.318 -32.643 1.00 333.92 267 ALA B N 1
ATOM 5179 C CA . ALA B 1 267 ? -24.947 65.308 -33.187 1.00 342.31 267 ALA B CA 1
ATOM 5180 C C . ALA B 1 267 ? -24.580 66.462 -32.218 1.00 340.24 267 ALA B C 1
ATOM 5181 O O . ALA B 1 267 ? -23.414 66.613 -31.850 1.00 338.73 267 ALA B O 1
ATOM 5183 N N . LYS B 1 268 ? -25.570 67.260 -31.810 1.00 229.91 268 LYS B N 1
ATOM 5184 C CA . LYS B 1 268 ? -25.357 68.504 -31.046 1.00 229.40 268 LYS B CA 1
ATOM 5185 C C . LYS B 1 268 ? -24.744 68.304 -29.659 1.00 224.99 268 LYS B C 1
ATOM 5186 O O . LYS B 1 268 ? -24.522 69.265 -28.917 1.00 217.47 268 LYS B O 1
ATOM 5192 N N . ALA B 1 269 ? -24.538 67.047 -29.292 1.00 254.77 269 ALA B N 1
ATOM 5193 C CA . ALA B 1 269 ? -23.719 66.721 -28.135 1.00 249.56 269 ALA B CA 1
ATOM 5194 C C . ALA B 1 269 ? -22.259 66.379 -28.493 1.00 257.00 269 ALA B C 1
ATOM 5195 O O . ALA B 1 269 ? -21.353 67.052 -28.018 1.00 264.98 269 ALA B O 1
ATOM 5197 N N . GLY B 1 270 ? -22.028 65.343 -29.309 1.00 334.82 270 GLY B N 1
ATOM 5198 C CA . GLY B 1 270 ? -20.728 64.665 -29.348 1.00 330.10 270 GLY B CA 1
ATOM 5199 C C . GLY B 1 270 ? -19.601 64.627 -30.401 1.00 327.27 270 GLY B C 1
ATOM 5200 O O . GLY B 1 270 ? -18.732 63.760 -30.273 1.00 327.63 270 GLY B O 1
ATOM 5201 N N . LEU B 1 271 ? -19.567 65.498 -31.413 1.00 255.27 271 LEU B N 1
ATOM 5202 C CA . LEU B 1 271 ? -18.386 65.581 -32.318 1.00 244.78 271 LEU B CA 1
ATOM 5203 C C . LEU B 1 271 ? -17.931 64.277 -33.025 1.00 242.33 271 LEU B C 1
ATOM 5204 O O . LEU B 1 271 ? -16.905 63.688 -32.676 1.00 250.51 271 LEU B O 1
ATOM 5209 N N . GLY B 1 272 ? -18.689 63.869 -34.037 1.00 302.55 272 GLY B N 1
ATOM 5210 C CA . GLY B 1 272 ? -18.515 62.613 -34.757 1.00 302.75 272 GLY B CA 1
ATOM 5211 C C . GLY B 1 272 ? -19.579 61.586 -34.396 1.00 300.65 272 GLY B C 1
ATOM 5212 O O . GLY B 1 272 ? -19.947 61.417 -33.236 1.00 298.32 272 GLY B O 1
ATOM 5213 N N . GLU B 1 273 ? -20.037 60.877 -35.426 1.00 180.23 273 GLU B N 1
ATOM 5214 C CA . GLU B 1 273 ? -21.362 60.234 -35.434 1.00 164.24 273 GLU B CA 1
ATOM 5215 C C . GLU B 1 273 ? -21.447 58.707 -35.221 1.00 170.44 273 GLU B C 1
ATOM 5216 O O . GLU B 1 273 ? -22.537 58.110 -35.307 1.00 174.98 273 GLU B O 1
ATOM 5222 N N . ALA B 1 274 ? -20.298 58.079 -34.969 1.00 325.78 274 ALA B N 1
ATOM 5223 C CA . ALA B 1 274 ? -20.247 56.639 -34.713 1.00 325.70 274 ALA B CA 1
ATOM 5224 C C . ALA B 1 274 ? -21.243 56.238 -33.615 1.00 325.72 274 ALA B C 1
ATOM 5225 O O . ALA B 1 274 ? -21.731 55.103 -33.574 1.00 325.65 274 ALA B O 1
ATOM 5227 N N . ALA B 1 275 ? -21.552 57.183 -32.733 1.00 204.03 275 ALA B N 1
ATOM 5228 C CA . ALA B 1 275 ? -22.600 56.984 -31.743 1.00 193.91 275 ALA B CA 1
ATOM 5229 C C . ALA B 1 275 ? -23.967 57.427 -32.259 1.00 178.53 275 ALA B C 1
ATOM 5230 O O . ALA B 1 275 ? -24.940 57.377 -31.523 1.00 171.77 275 ALA B O 1
ATOM 5232 N N . SER B 1 276 ? -24.042 57.914 -33.495 1.00 103.23 276 SER B N 1
ATOM 5233 C CA . SER B 1 276 ? -25.343 58.029 -34.134 1.00 89.07 276 SER B CA 1
ATOM 5234 C C . SER B 1 276 ? -25.604 56.647 -34.720 1.00 83.28 276 SER B C 1
ATOM 5235 O O . SER B 1 276 ? -26.747 56.271 -34.987 1.00 50.50 276 SER B O 1
ATOM 5238 N N . ILE B 1 277 ? -24.542 55.871 -34.926 1.00 253.71 277 ILE B N 1
ATOM 5239 C CA . ILE B 1 277 ? -24.792 54.443 -35.175 1.00 259.84 277 ILE B CA 1
ATOM 5240 C C . ILE B 1 277 ? -25.021 53.527 -33.945 1.00 254.28 277 ILE B C 1
ATOM 5241 O O . ILE B 1 277 ? -26.017 52.800 -33.924 1.00 252.78 277 ILE B O 1
ATOM 5246 N N . LEU B 1 278 ? -24.161 53.558 -32.919 1.00 109.77 278 LEU B N 1
ATOM 5247 C CA . LEU B 1 278 ? -24.427 52.666 -31.779 1.00 116.59 278 LEU B CA 1
ATOM 5248 C C . LEU B 1 278 ? -25.534 53.277 -30.950 1.00 136.02 278 LEU B C 1
ATOM 5249 O O . LEU B 1 278 ? -26.344 52.572 -30.339 1.00 148.37 278 LEU B O 1
ATOM 5254 N N . GLY B 1 279 ? -25.567 54.604 -30.952 1.00 295.94 279 GLY B N 1
ATOM 5255 C CA . GLY B 1 279 ? -26.652 55.341 -30.341 1.00 283.62 279 GLY B CA 1
ATOM 5256 C C . GLY B 1 279 ? -27.970 55.144 -31.058 1.00 263.54 279 GLY B C 1
ATOM 5257 O O . GLY B 1 279 ? -28.933 54.722 -30.424 1.00 256.98 279 GLY B O 1
ATOM 5258 N N . SER B 1 280 ? -28.049 55.424 -32.361 1.00 87.15 280 SER B N 1
ATOM 5259 C CA . SER B 1 280 ? -29.361 55.277 -32.992 1.00 72.80 280 SER B CA 1
ATOM 5260 C C . SER B 1 280 ? -29.787 53.803 -33.121 1.00 76.00 280 SER B C 1
ATOM 5261 O O . SER B 1 280 ? -30.890 53.432 -32.686 1.00 97.46 280 SER B O 1
ATOM 5264 N N . VAL B 1 281 ? -28.925 52.957 -33.685 1.00 102.12 281 VAL B N 1
ATOM 5265 C CA . VAL B 1 281 ? -29.308 51.556 -33.886 1.00 109.11 281 VAL B CA 1
ATOM 5266 C C . VAL B 1 281 ? -29.368 50.772 -32.565 1.00 100.63 281 VAL B C 1
ATOM 5267 O O . VAL B 1 281 ? -30.046 49.747 -32.470 1.00 94.01 281 VAL B O 1
ATOM 5271 N N . GLY B 1 282 ? -28.662 51.262 -31.550 1.00 315.83 282 GLY B N 1
ATOM 5272 C CA . GLY B 1 282 ? -28.810 50.724 -30.210 1.00 315.86 282 GLY B CA 1
ATOM 5273 C C . GLY B 1 282 ? -30.171 51.086 -29.636 1.00 315.91 282 GLY B C 1
ATOM 5274 O O . GLY B 1 282 ? -30.906 50.209 -29.153 1.00 315.88 282 GLY B O 1
ATOM 5275 N N . ILE B 1 283 ? -30.501 52.380 -29.704 1.00 203.08 283 ILE B N 1
ATOM 5276 C CA . ILE B 1 283 ? -31.790 52.915 -29.247 1.00 194.64 283 ILE B CA 1
ATOM 5277 C C . ILE B 1 283 ? -32.938 52.086 -29.817 1.00 183.06 283 ILE B C 1
ATOM 5278 O O . ILE B 1 283 ? -33.835 51.631 -29.091 1.00 186.38 283 ILE B O 1
ATOM 5283 N N . GLY B 1 284 ? -32.884 51.853 -31.121 1.00 75.83 284 GLY B N 1
ATOM 5284 C CA . GLY B 1 284 ? -33.957 51.135 -31.771 1.00 80.96 284 GLY B CA 1
ATOM 5285 C C . GLY B 1 284 ? -33.899 49.614 -31.754 1.00 84.23 284 GLY B C 1
ATOM 5286 O O . GLY B 1 284 ? -34.939 48.993 -31.906 1.00 78.49 284 GLY B O 1
ATOM 5287 N N . THR B 1 285 ? -32.715 49.008 -31.620 1.00 123.70 285 THR B N 1
ATOM 5288 C CA . THR B 1 285 ? -32.634 47.548 -31.459 1.00 137.08 285 THR B CA 1
ATOM 5289 C C . THR B 1 285 ? -33.278 47.225 -30.127 1.00 128.03 285 THR B C 1
ATOM 5290 O O . THR B 1 285 ? -34.055 46.268 -29.994 1.00 134.34 285 THR B O 1
ATOM 5294 N N . ILE B 1 286 ? -32.949 48.057 -29.144 1.00 88.74 286 ILE B N 1
ATOM 5295 C CA . ILE B 1 286 ? -33.682 48.064 -27.899 1.00 113.33 286 ILE B CA 1
ATOM 5296 C C . ILE B 1 286 ? -35.185 48.243 -28.163 1.00 124.27 286 ILE B C 1
ATOM 5297 O O . ILE B 1 286 ? -35.985 47.459 -27.652 1.00 111.53 286 ILE B O 1
ATOM 5302 N N . ASN B 1 287 ? -35.588 49.227 -28.974 1.00 132.66 287 ASN B N 1
ATOM 5303 C CA . ASN B 1 287 ? -37.037 49.402 -29.191 1.00 125.42 287 ASN B CA 1
ATOM 5304 C C . ASN B 1 287 ? -37.739 48.289 -29.961 1.00 119.68 287 ASN B C 1
ATOM 5305 O O . ASN B 1 287 ? -38.949 48.170 -29.898 1.00 125.55 287 ASN B O 1
ATOM 5310 N N . VAL B 1 288 ? -36.982 47.496 -30.707 1.00 96.59 288 VAL B N 1
ATOM 5311 C CA . VAL B 1 288 ? -37.568 46.347 -31.354 1.00 108.38 288 VAL B CA 1
ATOM 5312 C C . VAL B 1 288 ? -37.739 45.293 -30.300 1.00 116.70 288 VAL B C 1
ATOM 5313 O O . VAL B 1 288 ? -38.807 44.708 -30.193 1.00 120.11 288 VAL B O 1
ATOM 5317 N N . LEU B 1 289 ? -36.691 45.077 -29.508 1.00 158.55 289 LEU B N 1
ATOM 5318 C CA . LEU B 1 289 ? -36.765 44.168 -28.370 1.00 166.23 289 LEU B CA 1
ATOM 5319 C C . LEU B 1 289 ? -38.033 44.480 -27.572 1.00 163.55 289 LEU B C 1
ATOM 5320 O O . LEU B 1 289 ? -38.782 43.586 -27.152 1.00 165.37 289 LEU B O 1
ATOM 5325 N N . VAL B 1 290 ? -38.300 45.769 -27.423 1.00 163.28 290 VAL B N 1
ATOM 5326 C CA . VAL B 1 290 ? -39.391 46.230 -26.585 1.00 174.09 290 VAL B CA 1
ATOM 5327 C C . VAL B 1 290 ? -40.775 46.139 -27.275 1.00 172.50 290 VAL B C 1
ATOM 5328 O O . VAL B 1 290 ? -41.753 45.668 -26.673 1.00 173.25 290 VAL B O 1
ATOM 5332 N N . THR B 1 291 ? -40.852 46.515 -28.551 1.00 105.31 291 THR B N 1
ATOM 5333 C CA . THR B 1 291 ? -42.108 46.392 -29.282 1.00 76.87 291 THR B CA 1
ATOM 5334 C C . THR B 1 291 ? -42.421 44.921 -29.475 1.00 84.64 291 THR B C 1
ATOM 5335 O O . THR B 1 291 ? -43.497 44.541 -29.940 1.00 113.32 291 THR B O 1
ATOM 5339 N N . ILE B 1 292 ? -41.428 44.097 -29.194 1.00 148.72 292 ILE B N 1
ATOM 5340 C CA . ILE B 1 292 ? -41.618 42.667 -29.152 1.00 165.03 292 ILE B CA 1
ATOM 5341 C C . ILE B 1 292 ? -42.134 42.197 -27.793 1.00 171.59 292 ILE B C 1
ATOM 5342 O O . ILE B 1 292 ? -43.041 41.367 -27.733 1.00 182.54 292 ILE B O 1
ATOM 5347 N N . VAL B 1 293 ? -41.604 42.749 -26.701 1.00 126.27 293 VAL B N 1
ATOM 5348 C CA . VAL B 1 293 ? -42.195 42.429 -25.397 1.00 144.08 293 VAL B CA 1
ATOM 5349 C C . VAL B 1 293 ? -43.624 42.973 -25.316 1.00 160.82 293 VAL B C 1
ATOM 5350 O O . VAL B 1 293 ? -44.351 42.695 -24.359 1.00 176.97 293 VAL B O 1
ATOM 5354 N N . ALA B 1 294 ? -44.016 43.750 -26.325 1.00 165.90 294 ALA B N 1
ATOM 5355 C CA . ALA B 1 294 ? -45.404 44.187 -26.472 1.00 160.01 294 ALA B CA 1
ATOM 5356 C C . ALA B 1 294 ? -46.410 43.062 -26.260 1.00 153.53 294 ALA B C 1
ATOM 5357 O O . ALA B 1 294 ? -47.141 43.069 -25.270 1.00 153.84 294 ALA B O 1
ATOM 5359 N N . ILE B 1 295 ? -46.433 42.095 -27.176 1.00 230.87 295 ILE B N 1
ATOM 5360 C CA . ILE B 1 295 ? -47.401 40.996 -27.116 1.00 242.31 295 ILE B CA 1
ATOM 5361 C C . ILE B 1 295 ? -47.339 40.268 -25.781 1.00 240.19 295 ILE B C 1
ATOM 5362 O O . ILE B 1 295 ? -48.348 39.741 -25.300 1.00 242.27 295 ILE B O 1
ATOM 5367 N N . PHE B 1 296 ? -46.142 40.233 -25.201 1.00 197.66 296 PHE B N 1
ATOM 5368 C CA . PHE B 1 296 ? -45.943 39.696 -23.862 1.00 205.32 296 PHE B CA 1
ATOM 5369 C C . PHE B 1 296 ? -46.825 40.448 -22.874 1.00 194.64 296 PHE B C 1
ATOM 5370 O O . PHE B 1 296 ? -47.752 39.881 -22.294 1.00 186.68 296 PHE B O 1
ATOM 5378 N N . VAL B 1 297 ? -46.549 41.739 -22.713 1.00 266.60 297 VAL B N 1
ATOM 5379 C CA . VAL B 1 297 ? -47.148 42.518 -21.630 1.00 270.32 297 VAL B CA 1
ATOM 5380 C C . VAL B 1 297 ? -48.536 43.137 -21.902 1.00 263.15 297 VAL B C 1
ATOM 5381 O O . VAL B 1 297 ? -49.102 43.783 -21.017 1.00 264.60 297 VAL B O 1
ATOM 5385 N N . VAL B 1 298 ? -49.094 42.950 -23.099 1.00 149.99 298 VAL B N 1
ATOM 5386 C CA . VAL B 1 298 ? -50.504 43.292 -23.282 1.00 129.50 298 VAL B CA 1
ATOM 5387 C C . VAL B 1 298 ? -51.281 42.311 -22.407 1.00 125.05 298 VAL B C 1
ATOM 5388 O O . VAL B 1 298 ? -52.131 42.703 -21.598 1.00 113.65 298 VAL B O 1
ATOM 5392 N N . ASP B 1 299 ? -50.931 41.035 -22.558 1.00 123.34 299 ASP B N 1
ATOM 5393 C CA . ASP B 1 299 ? -51.476 39.945 -21.765 1.00 128.99 299 ASP B CA 1
ATOM 5394 C C . ASP B 1 299 ? -50.918 39.955 -20.333 1.00 147.70 299 ASP B C 1
ATOM 5395 O O . ASP B 1 299 ? -51.673 40.045 -19.362 1.00 128.04 299 ASP B O 1
ATOM 5400 N N . LYS B 1 300 ? -49.590 39.916 -20.219 1.00 264.54 300 LYS B N 1
ATOM 5401 C CA . LYS B 1 300 ? -48.905 39.626 -18.952 1.00 285.09 300 LYS B CA 1
ATOM 5402 C C . LYS B 1 300 ? -49.307 40.525 -17.784 1.00 290.97 300 LYS B C 1
ATOM 5403 O O . LYS B 1 300 ? -50.035 40.094 -16.887 1.00 292.25 300 LYS B O 1
ATOM 5409 N N . ILE B 1 301 ? -48.873 41.783 -17.817 1.00 367.91 301 ILE B N 1
ATOM 5410 C CA . ILE B 1 301 ? -48.861 42.593 -16.600 1.00 374.56 301 ILE B CA 1
ATOM 5411 C C . ILE B 1 301 ? -50.249 43.093 -16.175 1.00 378.50 301 ILE B C 1
ATOM 5412 O O . ILE B 1 301 ? -50.836 42.555 -15.234 1.00 386.35 301 ILE B O 1
ATOM 5417 N N . ASP B 1 302 ? -50.786 44.079 -16.887 1.00 293.24 302 ASP B N 1
ATOM 5418 C CA . ASP B 1 302 ? -52.078 44.667 -16.538 1.00 287.03 302 ASP B CA 1
ATOM 5419 C C . ASP B 1 302 ? -52.539 45.623 -17.626 1.00 280.83 302 ASP B C 1
ATOM 5420 O O . ASP B 1 302 ? -51.900 45.761 -18.671 1.00 283.22 302 ASP B O 1
ATOM 5425 N N . ARG B 1 303 ? -53.676 46.260 -17.380 1.00 179.80 303 ARG B N 1
ATOM 5426 C CA . ARG B 1 303 ? -54.140 47.343 -18.231 1.00 173.66 303 ARG B CA 1
ATOM 5427 C C . ARG B 1 303 ? -53.868 48.767 -17.698 1.00 166.38 303 ARG B C 1
ATOM 5428 O O . ARG B 1 303 ? -54.206 49.743 -18.366 1.00 144.70 303 ARG B O 1
ATOM 5436 N N . LYS B 1 304 ? -53.261 48.888 -16.510 1.00 180.92 304 LYS B N 1
ATOM 5437 C CA . LYS B 1 304 ? -52.939 50.216 -15.936 1.00 179.70 304 LYS B CA 1
ATOM 5438 C C . LYS B 1 304 ? -51.493 50.440 -15.429 1.00 154.97 304 LYS B C 1
ATOM 5439 O O . LYS B 1 304 ? -50.758 51.258 -15.999 1.00 102.70 304 LYS B O 1
ATOM 5445 N N . LYS B 1 305 ? -51.084 49.703 -14.390 1.00 179.03 305 LYS B N 1
ATOM 5446 C CA . LYS B 1 305 ? -49.842 49.972 -13.658 1.00 173.31 305 LYS B CA 1
ATOM 5447 C C . LYS B 1 305 ? -48.647 49.994 -14.602 1.00 163.74 305 LYS B C 1
ATOM 5448 O O . LYS B 1 305 ? -47.601 50.564 -14.289 1.00 146.27 305 LYS B O 1
ATOM 5454 N N . LEU B 1 306 ? -48.832 49.376 -15.766 1.00 164.67 306 LEU B N 1
ATOM 5455 C CA . LEU B 1 306 ? -47.847 49.401 -16.832 1.00 169.11 306 LEU B CA 1
ATOM 5456 C C . LEU B 1 306 ? -47.743 50.785 -17.432 1.00 151.17 306 LEU B C 1
ATOM 5457 O O . LEU B 1 306 ? -46.649 51.330 -17.546 1.00 149.40 306 LEU B O 1
ATOM 5462 N N . LEU B 1 307 ? -48.872 51.355 -17.834 1.00 63.51 307 LEU B N 1
ATOM 5463 C CA . LEU B 1 307 ? -48.819 52.675 -18.442 1.00 59.03 307 LEU B CA 1
ATOM 5464 C C . LEU B 1 307 ? -48.477 53.744 -17.412 1.00 56.01 307 LEU B C 1
ATOM 5465 O O . LEU B 1 307 ? -47.868 54.779 -17.736 1.00 43.95 307 LEU B O 1
ATOM 5470 N N . VAL B 1 308 ? -48.834 53.474 -16.167 1.00 50.93 308 VAL B N 1
ATOM 5471 C CA . VAL B 1 308 ? -48.442 54.366 -15.091 1.00 50.51 308 VAL B CA 1
ATOM 5472 C C . VAL B 1 308 ? -46.916 54.354 -15.001 1.00 34.07 308 VAL B C 1
ATOM 5473 O O . VAL B 1 308 ? -46.237 55.401 -15.090 1.00 13.94 308 VAL B O 1
ATOM 5477 N N . GLY B 1 309 ? -46.391 53.140 -14.843 1.00 110.75 309 GLY B N 1
ATOM 5478 C CA . GLY B 1 309 ? -44.964 52.909 -14.711 1.00 115.07 309 GLY B CA 1
ATOM 5479 C C . GLY B 1 309 ? -44.190 53.512 -15.861 1.00 124.29 309 GLY B C 1
ATOM 5480 O O . GLY B 1 309 ? -43.067 53.967 -15.678 1.00 121.55 309 GLY B O 1
ATOM 5481 N N . GLY B 1 310 ? -44.801 53.498 -17.045 1.00 145.00 310 GLY B N 1
ATOM 5482 C CA . GLY B 1 310 ? -44.262 54.157 -18.223 1.00 146.96 310 GLY B CA 1
ATOM 5483 C C . GLY B 1 310 ? -44.144 55.657 -18.042 1.00 146.75 310 GLY B C 1
ATOM 5484 O O . GLY B 1 310 ? -43.053 56.219 -18.211 1.00 145.87 310 GLY B O 1
ATOM 5485 N N . ASN B 1 311 ? -45.261 56.300 -17.691 1.00 101.33 311 ASN B N 1
ATOM 5486 C CA . ASN B 1 311 ? -45.232 57.728 -17.383 1.00 127.81 311 ASN B CA 1
ATOM 5487 C C . ASN B 1 311 ? -44.186 58.078 -16.314 1.00 121.23 311 ASN B C 1
ATOM 5488 O O . ASN B 1 311 ? -43.447 59.052 -16.454 1.00 119.75 311 ASN B O 1
ATOM 5493 N N . ILE B 1 312 ? -44.123 57.252 -15.270 1.00 79.29 312 ILE B N 1
ATOM 5494 C CA . ILE B 1 312 ? -43.087 57.303 -14.229 1.00 76.96 312 ILE B CA 1
ATOM 5495 C C . ILE B 1 312 ? -41.659 57.258 -14.788 1.00 71.27 312 ILE B C 1
ATOM 5496 O O . ILE B 1 312 ? -40.941 58.255 -14.721 1.00 48.66 312 ILE B O 1
ATOM 5501 N N . GLY B 1 313 ? -41.263 56.124 -15.366 1.00 81.69 313 GLY B N 1
ATOM 5502 C CA . GLY B 1 313 ? -39.894 55.917 -15.791 1.00 90.27 313 GLY B CA 1
ATOM 5503 C C . GLY B 1 313 ? -39.472 56.947 -16.807 1.00 104.02 313 GLY B C 1
ATOM 5504 O O . GLY B 1 313 ? -38.304 57.358 -16.856 1.00 103.71 313 GLY B O 1
ATOM 5505 N N . MET B 1 314 ? -40.436 57.366 -17.618 1.00 152.80 314 MET B N 1
ATOM 5506 C CA . MET B 1 314 ? -40.271 58.557 -18.433 1.00 158.31 314 MET B CA 1
ATOM 5507 C C . MET B 1 314 ? -39.830 59.729 -17.558 1.00 151.95 314 MET B C 1
ATOM 5508 O O . MET B 1 314 ? -38.693 60.199 -17.676 1.00 148.33 314 MET B O 1
ATOM 5513 N N . ILE B 1 315 ? -40.726 60.172 -16.669 1.00 109.64 315 ILE B N 1
ATOM 5514 C CA . ILE B 1 315 ? -40.474 61.315 -15.779 1.00 103.64 315 ILE B CA 1
ATOM 5515 C C . ILE B 1 315 ? -39.092 61.245 -15.119 1.00 102.53 315 ILE B C 1
ATOM 5516 O O . ILE B 1 315 ? -38.410 62.264 -15.017 1.00 103.57 315 ILE B O 1
ATOM 5521 N N . ALA B 1 316 ? -38.687 60.043 -14.690 1.00 60.78 316 ALA B N 1
ATOM 5522 C CA . ALA B 1 316 ? -37.319 59.755 -14.188 1.00 55.31 316 ALA B CA 1
ATOM 5523 C C . ALA B 1 316 ? -36.108 59.947 -15.154 1.00 39.24 316 ALA B C 1
ATOM 5524 O O . ALA B 1 316 ? -35.303 60.846 -14.958 1.00 26.37 316 ALA B O 1
ATOM 5526 N N . SER B 1 317 ? -35.971 59.111 -16.181 1.00 41.26 317 SER B N 1
ATOM 5527 C CA . SER B 1 317 ? -34.885 59.311 -17.136 1.00 37.48 317 SER B CA 1
ATOM 5528 C C . SER B 1 317 ? -34.853 60.770 -17.679 1.00 35.32 317 SER B C 1
ATOM 5529 O O . SER B 1 317 ? -33.818 61.289 -18.090 1.00 48.73 317 SER B O 1
ATOM 5532 N N . LEU B 1 318 ? -35.980 61.454 -17.616 1.00 17.41 318 LEU B N 1
ATOM 5533 C CA . LEU B 1 318 ? -36.024 62.859 -18.016 1.00 25.51 318 LEU B CA 1
ATOM 5534 C C . LEU B 1 318 ? -35.491 63.754 -16.887 1.00 18.57 318 LEU B C 1
ATOM 5535 O O . LEU B 1 318 ? -34.796 64.753 -17.137 1.00 20.47 318 LEU B O 1
ATOM 5540 N N . LEU B 1 319 ? -35.835 63.401 -15.650 1.00 182.65 319 LEU B N 1
ATOM 5541 C CA . LEU B 1 319 ? -35.264 64.065 -14.473 1.00 194.10 319 LEU B CA 1
ATOM 5542 C C . LEU B 1 319 ? -33.714 63.947 -14.408 1.00 195.69 319 LEU B C 1
ATOM 5543 O O . LEU B 1 319 ? -33.021 64.968 -14.556 1.00 192.82 319 LEU B O 1
ATOM 5548 N N . ILE B 1 320 ? -33.154 62.745 -14.218 1.00 9.84 320 ILE B N 1
ATOM 5549 C CA . ILE B 1 320 ? -31.713 62.661 -14.143 1.00 9.85 320 ILE B CA 1
ATOM 5550 C C . ILE B 1 320 ? -31.118 63.246 -15.403 1.00 9.83 320 ILE B C 1
ATOM 5551 O O . ILE B 1 320 ? -30.342 64.226 -15.310 1.00 11.89 320 ILE B O 1
ATOM 5556 N N . MET B 1 321 ? -31.529 62.739 -16.581 1.00 16.45 321 MET B N 1
ATOM 5557 C CA . MET B 1 321 ? -30.982 63.313 -17.825 1.00 15.21 321 MET B CA 1
ATOM 5558 C C . MET B 1 321 ? -30.975 64.857 -17.888 1.00 18.30 321 MET B C 1
ATOM 5559 O O . MET B 1 321 ? -29.928 65.457 -18.202 1.00 21.83 321 MET B O 1
ATOM 5564 N N . ALA B 1 322 ? -32.092 65.514 -17.590 1.00 12.22 322 ALA B N 1
ATOM 5565 C CA . ALA B 1 322 ? -32.048 66.958 -17.609 1.00 9.96 322 ALA B CA 1
ATOM 5566 C C . ALA B 1 322 ? -30.995 67.445 -16.614 1.00 10.06 322 ALA B C 1
ATOM 5567 O O . ALA B 1 322 ? -30.310 68.425 -16.879 1.00 10.12 322 ALA B O 1
ATOM 5569 N N . ILE B 1 323 ? -30.861 66.776 -15.467 1.00 154.54 323 ILE B N 1
ATOM 5570 C CA . ILE B 1 323 ? -29.864 67.199 -14.468 1.00 177.04 323 ILE B CA 1
ATOM 5571 C C . ILE B 1 323 ? -28.436 67.214 -15.021 1.00 195.80 323 ILE B C 1
ATOM 5572 O O . ILE B 1 323 ? -27.752 68.252 -14.961 1.00 208.38 323 ILE B O 1
ATOM 5577 N N . LEU B 1 324 ? -27.983 66.074 -15.550 1.00 81.27 324 LEU B N 1
ATOM 5578 C CA . LEU B 1 324 ? -26.683 66.045 -16.213 1.00 75.69 324 LEU B CA 1
ATOM 5579 C C . LEU B 1 324 ? -26.629 67.140 -17.293 1.00 80.17 324 LEU B C 1
ATOM 5580 O O . LEU B 1 324 ? -25.562 67.711 -17.509 1.00 83.01 324 LEU B O 1
ATOM 5585 N N . ILE B 1 325 ? -27.772 67.445 -17.944 1.00 122.12 325 ILE B N 1
ATOM 5586 C CA . ILE B 1 325 ? -27.854 68.544 -18.949 1.00 140.70 325 ILE B CA 1
ATOM 5587 C C . ILE B 1 325 ? -27.443 69.926 -18.411 1.00 140.91 325 ILE B C 1
ATOM 5588 O O . ILE B 1 325 ? -26.462 70.511 -18.891 1.00 132.82 325 ILE B O 1
ATOM 5593 N N . TRP B 1 326 ? -28.192 70.482 -17.455 1.00 350.67 326 TRP B N 1
ATOM 5594 C CA . TRP B 1 326 ? -27.793 71.828 -17.009 1.00 350.80 326 TRP B CA 1
ATOM 5595 C C . TRP B 1 326 ? -26.517 71.828 -16.187 1.00 350.86 326 TRP B C 1
ATOM 5596 O O . TRP B 1 326 ? -25.742 72.776 -16.265 1.00 350.94 326 TRP B O 1
ATOM 5607 N N . THR B 1 327 ? -26.231 70.736 -15.487 1.00 109.36 327 THR B N 1
ATOM 5608 C CA . THR B 1 327 ? -25.070 70.700 -14.585 1.00 117.90 327 THR B CA 1
ATOM 5609 C C . THR B 1 327 ? -23.765 70.956 -15.316 1.00 119.76 327 THR B C 1
ATOM 5610 O O . THR B 1 327 ? -22.683 70.832 -14.733 1.00 99.55 327 THR B O 1
ATOM 5614 N N . ILE B 1 328 ? -23.908 71.210 -16.618 1.00 173.36 328 ILE B N 1
ATOM 5615 C CA . ILE B 1 328 ? -22.857 71.714 -17.483 1.00 154.37 328 ILE B CA 1
ATOM 5616 C C . ILE B 1 328 ? -22.114 70.515 -18.073 1.00 149.25 328 ILE B C 1
ATOM 5617 O O . ILE B 1 328 ? -21.283 70.636 -18.983 1.00 143.08 328 ILE B O 1
ATOM 5622 N N . GLY B 1 329 ? -22.552 69.343 -17.625 1.00 167.61 329 GLY B N 1
ATOM 5623 C CA . GLY B 1 329 ? -21.955 68.061 -17.937 1.00 175.39 329 GLY B CA 1
ATOM 5624 C C . GLY B 1 329 ? -22.455 67.423 -19.223 1.00 185.37 329 GLY B C 1
ATOM 5625 O O . GLY B 1 329 ? -22.542 66.202 -19.280 1.00 202.34 329 GLY B O 1
ATOM 5626 N N . ILE B 1 330 ? -22.796 68.228 -20.237 1.00 131.46 330 ILE B N 1
ATOM 5627 C CA . ILE B 1 330 ? -23.465 67.751 -21.465 1.00 131.32 330 ILE B CA 1
ATOM 5628 C C . ILE B 1 330 ? -22.853 66.479 -22.109 1.00 133.50 330 ILE B C 1
ATOM 5629 O O . ILE B 1 330 ? -23.537 65.728 -22.819 1.00 125.13 330 ILE B O 1
ATOM 5634 N N . ALA B 1 331 ? -21.573 66.231 -21.864 1.00 322.40 331 ALA B N 1
ATOM 5635 C CA . ALA B 1 331 ? -20.955 64.969 -22.287 1.00 322.29 331 ALA B CA 1
ATOM 5636 C C . ALA B 1 331 ? -21.387 63.729 -21.460 1.00 322.25 331 ALA B C 1
ATOM 5637 O O . ALA B 1 331 ? -21.786 62.699 -22.029 1.00 322.14 331 ALA B O 1
ATOM 5639 N N . SER B 1 332 ? -21.294 63.814 -20.130 1.00 341.14 332 SER B N 1
ATOM 5640 C CA . SER B 1 332 ? -21.739 62.714 -19.259 1.00 341.11 332 SER B CA 1
ATOM 5641 C C . SER B 1 332 ? -23.230 62.534 -19.454 1.00 341.06 332 SER B C 1
ATOM 5642 O O . SER B 1 332 ? -23.744 61.417 -19.484 1.00 340.98 332 SER B O 1
ATOM 5645 N N . SER B 1 333 ? -23.910 63.662 -19.620 1.00 206.35 333 SER B N 1
ATOM 5646 C CA . SER B 1 333 ? -25.308 63.666 -20.001 1.00 182.30 333 SER B CA 1
ATOM 5647 C C . SER B 1 333 ? -25.510 63.104 -21.385 1.00 169.80 333 SER B C 1
ATOM 5648 O O . SER B 1 333 ? -26.641 62.913 -21.756 1.00 147.80 333 SER B O 1
ATOM 5651 N N . ALA B 1 334 ? -24.429 62.932 -22.156 1.00 166.20 334 ALA B N 1
ATOM 5652 C CA . ALA B 1 334 ? -24.478 62.300 -23.486 1.00 175.44 334 ALA B CA 1
ATOM 5653 C C . ALA B 1 334 ? -24.304 60.763 -23.499 1.00 181.59 334 ALA B C 1
ATOM 5654 O O . ALA B 1 334 ? -25.177 60.066 -24.009 1.00 176.15 334 ALA B O 1
ATOM 5656 N N . TRP B 1 335 ? -23.185 60.225 -23.003 1.00 247.90 335 TRP B N 1
ATOM 5657 C CA . TRP B 1 335 ? -23.104 58.752 -22.880 1.00 251.74 335 TRP B CA 1
ATOM 5658 C C . TRP B 1 335 ? -24.330 58.328 -22.050 1.00 240.23 335 TRP B C 1
ATOM 5659 O O . TRP B 1 335 ? -25.115 57.451 -22.431 1.00 230.54 335 TRP B O 1
ATOM 5670 N N . ILE B 1 336 ? -24.525 59.001 -20.926 1.00 89.17 336 ILE B N 1
ATOM 5671 C CA . ILE B 1 336 ? -25.741 58.802 -20.199 1.00 62.07 336 ILE B CA 1
ATOM 5672 C C . ILE B 1 336 ? -26.922 59.345 -21.020 1.00 38.69 336 ILE B C 1
ATOM 5673 O O . ILE B 1 336 ? -28.030 59.021 -20.696 1.00 14.54 336 ILE B O 1
ATOM 5678 N N . ILE B 1 337 ? -26.751 60.111 -22.103 1.00 49.58 337 ILE B N 1
ATOM 5679 C CA . ILE B 1 337 ? -27.977 60.486 -22.871 1.00 44.71 337 ILE B CA 1
ATOM 5680 C C . ILE B 1 337 ? -28.498 59.238 -23.512 1.00 56.79 337 ILE B C 1
ATOM 5681 O O . ILE B 1 337 ? -29.718 58.993 -23.502 1.00 91.02 337 ILE B O 1
ATOM 5686 N N . ILE B 1 338 ? -27.552 58.451 -24.029 1.00 139.14 338 ILE B N 1
ATOM 5687 C CA . ILE B 1 338 ? -27.818 57.111 -24.481 1.00 143.89 338 ILE B CA 1
ATOM 5688 C C . ILE B 1 338 ? -28.588 56.506 -23.341 1.00 148.90 338 ILE B C 1
ATOM 5689 O O . ILE B 1 338 ? -29.787 56.257 -23.464 1.00 149.75 338 ILE B O 1
ATOM 5694 N N . VAL B 1 339 ? -27.926 56.361 -22.197 1.00 96.26 339 VAL B N 1
ATOM 5695 C CA . VAL B 1 339 ? -28.508 55.547 -21.131 1.00 95.67 339 VAL B CA 1
ATOM 5696 C C . VAL B 1 339 ? -29.901 56.007 -20.621 1.00 85.30 339 VAL B C 1
ATOM 5697 O O . VAL B 1 339 ? -30.853 55.216 -20.556 1.00 74.47 339 VAL B O 1
ATOM 5701 N N . CYS B 1 340 ? -29.992 57.276 -20.239 1.00 63.99 340 CYS B N 1
ATOM 5702 C CA . CYS B 1 340 ? -31.206 57.903 -19.708 1.00 64.38 340 CYS B CA 1
ATOM 5703 C C . CYS B 1 340 ? -32.333 57.832 -20.713 1.00 56.29 340 CYS B C 1
ATOM 5704 O O . CYS B 1 340 ? -33.329 57.174 -20.468 1.00 50.49 340 CYS B O 1
ATOM 5707 N N . LEU B 1 341 ? -32.176 58.489 -21.860 1.00 81.78 341 LEU B N 1
ATOM 5708 C CA . LEU B 1 341 ? -33.307 58.577 -22.775 1.00 70.01 341 LEU B CA 1
ATOM 5709 C C . LEU B 1 341 ? -33.644 57.226 -23.392 1.00 58.02 341 LEU B C 1
ATOM 5710 O O . LEU B 1 341 ? -34.744 57.032 -23.898 1.00 74.22 341 LEU B O 1
ATOM 5715 N N . SER B 1 342 ? -32.709 56.282 -23.319 1.00 32.29 342 SER B N 1
ATOM 5716 C CA . SER B 1 342 ? -33.018 54.906 -23.698 1.00 40.73 342 SER B CA 1
ATOM 5717 C C . SER B 1 342 ? -33.690 54.121 -22.589 1.00 44.78 342 SER B C 1
ATOM 5718 O O . SER B 1 342 ? -34.383 53.141 -22.857 1.00 60.21 342 SER B O 1
ATOM 5721 N N . LEU B 1 343 ? -33.453 54.528 -21.344 1.00 58.94 343 LEU B N 1
ATOM 5722 C CA . LEU B 1 343 ? -34.211 54.028 -20.201 1.00 88.35 343 LEU B CA 1
ATOM 5723 C C . LEU B 1 343 ? -35.649 54.407 -20.514 1.00 85.86 343 LEU B C 1
ATOM 5724 O O . LEU B 1 343 ? -36.583 53.576 -20.465 1.00 65.33 343 LEU B O 1
ATOM 5729 N N . PHE B 1 344 ? -35.800 55.677 -20.879 1.00 308.45 344 PHE B N 1
ATOM 5730 C CA . PHE B 1 344 ? -37.068 56.220 -21.340 1.00 314.96 344 PHE B CA 1
ATOM 5731 C C . PHE B 1 344 ? -37.629 55.393 -22.492 1.00 314.86 344 PHE B C 1
ATOM 5732 O O . PHE B 1 344 ? -38.836 55.114 -22.544 1.00 314.85 344 PHE B O 1
ATOM 5740 N N . ILE B 1 345 ? -36.750 54.997 -23.409 1.00 92.97 345 ILE B N 1
ATOM 5741 C CA . ILE B 1 345 ? -37.160 54.171 -24.550 1.00 96.08 345 ILE B CA 1
ATOM 5742 C C . ILE B 1 345 ? -37.780 52.848 -24.107 1.00 110.26 345 ILE B C 1
ATOM 5743 O O . ILE B 1 345 ? -38.842 52.441 -24.604 1.00 133.30 345 ILE B O 1
ATOM 5748 N N . VAL B 1 346 ? -37.118 52.192 -23.157 1.00 180.85 346 VAL B N 1
ATOM 5749 C CA . VAL B 1 346 ? -37.630 50.949 -22.594 1.00 199.38 346 VAL B CA 1
ATOM 5750 C C . VAL B 1 346 ? -39.015 51.147 -21.976 1.00 203.92 346 VAL B C 1
ATOM 5751 O O . VAL B 1 346 ? -39.863 50.251 -22.063 1.00 201.59 346 VAL B O 1
ATOM 5755 N N . PHE B 1 347 ? -39.266 52.314 -21.374 1.00 124.74 347 PHE B N 1
ATOM 5756 C CA . PHE B 1 347 ? -40.639 52.577 -20.887 1.00 124.19 347 PHE B CA 1
ATOM 5757 C C . PHE B 1 347 ? -41.723 52.839 -21.967 1.00 116.65 347 PHE B C 1
ATOM 5758 O O . PHE B 1 347 ? -42.852 52.262 -21.895 1.00 105.06 347 PHE B O 1
ATOM 5766 N N . PHE B 1 348 ? -41.389 53.671 -22.963 1.00 304.80 348 PHE B N 1
ATOM 5767 C CA . PHE B 1 348 ? -42.284 53.851 -24.117 1.00 306.17 348 PHE B CA 1
ATOM 5768 C C . PHE B 1 348 ? -42.649 52.486 -24.666 1.00 308.27 348 PHE B C 1
ATOM 5769 O O . PHE B 1 348 ? -43.797 52.230 -25.027 1.00 308.89 348 PHE B O 1
ATOM 5777 N N . GLY B 1 349 ? -41.660 51.606 -24.723 1.00 93.07 349 GLY B N 1
ATOM 5778 C CA . GLY B 1 349 ? -41.901 50.262 -25.194 1.00 99.16 349 GLY B CA 1
ATOM 5779 C C . GLY B 1 349 ? -42.758 49.376 -24.300 1.00 116.89 349 GLY B C 1
ATOM 5780 O O . GLY B 1 349 ? -43.657 48.693 -24.799 1.00 116.68 349 GLY B O 1
ATOM 5781 N N . ILE B 1 350 ? -42.497 49.359 -22.991 1.00 207.52 350 ILE B N 1
ATOM 5782 C CA . ILE B 1 350 ? -43.268 48.454 -22.132 1.00 212.49 350 ILE B CA 1
ATOM 5783 C C . ILE B 1 350 ? -44.735 48.845 -21.919 1.00 210.33 350 ILE B C 1
ATOM 5784 O O . ILE B 1 350 ? -45.535 47.985 -21.562 1.00 217.22 350 ILE B O 1
ATOM 5789 N N . SER B 1 351 ? -45.121 50.105 -22.131 1.00 134.46 351 SER B N 1
ATOM 5790 C CA . SER B 1 351 ? -46.581 50.357 -22.048 1.00 102.83 351 SER B CA 1
ATOM 5791 C C . SER B 1 351 ? -47.334 51.137 -23.144 1.00 75.87 351 SER B C 1
ATOM 5792 O O . SER B 1 351 ? -48.307 50.627 -23.703 1.00 68.04 351 SER B O 1
ATOM 5795 N N . TRP B 1 352 ? -46.934 52.386 -23.388 1.00 64.65 352 TRP B N 1
ATOM 5796 C CA . TRP B 1 352 ? -47.733 53.335 -24.180 1.00 59.85 352 TRP B CA 1
ATOM 5797 C C . TRP B 1 352 ? -47.643 53.242 -25.724 1.00 58.54 352 TRP B C 1
ATOM 5798 O O . TRP B 1 352 ? -48.223 54.087 -26.414 1.00 54.91 352 TRP B O 1
ATOM 5809 N N . GLY B 1 353 ? -46.884 52.315 -26.305 1.00 33.79 353 GLY B N 1
ATOM 5810 C CA . GLY B 1 353 ? -47.151 52.059 -27.715 1.00 48.80 353 GLY B CA 1
ATOM 5811 C C . GLY B 1 353 ? -48.398 51.210 -28.029 1.00 53.84 353 GLY B C 1
ATOM 5812 O O . GLY B 1 353 ? -49.452 51.760 -28.365 1.00 49.84 353 GLY B O 1
ATOM 5813 N N . PRO B 1 354 ? -48.317 49.871 -27.833 1.00 101.14 354 PRO B N 1
ATOM 5814 C CA . PRO B 1 354 ? -49.430 48.925 -28.032 1.00 122.29 354 PRO B CA 1
ATOM 5815 C C . PRO B 1 354 ? -50.504 48.827 -26.947 1.00 155.52 354 PRO B C 1
ATOM 5816 O O . PRO B 1 354 ? -51.662 48.743 -27.323 1.00 177.46 354 PRO B O 1
ATOM 5820 N N . VAL B 1 355 ? -50.146 48.846 -25.661 1.00 306.88 355 VAL B N 1
ATOM 5821 C CA . VAL B 1 355 ? -51.095 48.490 -24.588 1.00 306.91 355 VAL B CA 1
ATOM 5822 C C . VAL B 1 355 ? -52.258 49.480 -24.459 1.00 307.00 355 VAL B C 1
ATOM 5823 O O . VAL B 1 355 ? -53.442 49.091 -24.403 1.00 307.01 355 VAL B O 1
ATOM 5827 N N . LEU B 1 356 ? -51.897 50.759 -24.409 1.00 331.08 356 LEU B N 1
ATOM 5828 C CA . LEU B 1 356 ? -52.844 51.865 -24.412 1.00 335.58 356 LEU B CA 1
ATOM 5829 C C . LEU B 1 356 ? -53.861 51.692 -25.540 1.00 338.03 356 LEU B C 1
ATOM 5830 O O . LEU B 1 356 ? -55.081 51.773 -25.329 1.00 338.08 356 LEU B O 1
ATOM 5835 N N . TRP B 1 357 ? -53.346 51.441 -26.740 1.00 215.10 357 TRP B N 1
ATOM 5836 C CA . TRP B 1 357 ? -54.203 51.174 -27.884 1.00 220.73 357 TRP B CA 1
ATOM 5837 C C . TRP B 1 357 ? -55.101 49.964 -27.659 1.00 218.63 357 TRP B C 1
ATOM 5838 O O . TRP B 1 357 ? -56.303 50.080 -27.801 1.00 204.84 357 TRP B O 1
ATOM 5849 N N . VAL B 1 358 ? -54.523 48.821 -27.289 1.00 311.03 358 VAL B N 1
ATOM 5850 C CA . VAL B 1 358 ? -55.301 47.599 -27.063 1.00 311.00 358 VAL B CA 1
ATOM 5851 C C . VAL B 1 358 ? -56.500 47.879 -26.171 1.00 311.08 358 VAL B C 1
ATOM 5852 O O . VAL B 1 358 ? -57.587 47.375 -26.433 1.00 311.08 358 VAL B O 1
ATOM 5856 N N . MET B 1 359 ? -56.321 48.707 -25.142 1.00 161.58 359 MET B N 1
ATOM 5857 C CA . MET B 1 359 ? -57.501 49.195 -24.420 1.00 154.25 359 MET B CA 1
ATOM 5858 C C . MET B 1 359 ? -58.396 50.066 -25.335 1.00 147.76 359 MET B C 1
ATOM 5859 O O . MET B 1 359 ? -59.604 49.893 -25.350 1.00 163.32 359 MET B O 1
ATOM 5864 N N . LEU B 1 360 ? -57.805 50.956 -26.131 1.00 105.40 360 LEU B N 1
ATOM 5865 C CA . LEU B 1 360 ? -58.593 51.974 -26.852 1.00 107.49 360 LEU B CA 1
ATOM 5866 C C . LEU B 1 360 ? -59.779 51.506 -27.744 1.00 128.24 360 LEU B C 1
ATOM 5867 O O . LEU B 1 360 ? -60.892 52.005 -27.577 1.00 120.98 360 LEU B O 1
ATOM 5872 N N . PRO B 1 361 ? -59.550 50.593 -28.713 1.00 321.05 361 PRO B N 1
ATOM 5873 C CA . PRO B 1 361 ? -60.757 49.958 -29.252 1.00 321.05 361 PRO B CA 1
ATOM 5874 C C . PRO B 1 361 ? -61.461 49.020 -28.269 1.00 321.66 361 PRO B C 1
ATOM 5875 O O . PRO B 1 361 ? -62.665 48.820 -28.418 1.00 325.08 361 PRO B O 1
ATOM 5879 N N . GLU B 1 362 ? -60.747 48.450 -27.297 1.00 311.14 362 GLU B N 1
ATOM 5880 C CA . GLU B 1 362 ? -61.414 47.640 -26.273 1.00 314.49 362 GLU B CA 1
ATOM 5881 C C . GLU B 1 362 ? -62.327 48.527 -25.404 1.00 319.10 362 GLU B C 1
ATOM 5882 O O . GLU B 1 362 ? -63.198 48.017 -24.697 1.00 328.95 362 GLU B O 1
ATOM 5888 N N . LEU B 1 363 ? -62.128 49.847 -25.459 1.00 322.20 363 LEU B N 1
ATOM 5889 C CA . LEU B 1 363 ? -62.907 50.791 -24.637 1.00 324.15 363 LEU B CA 1
ATOM 5890 C C . LEU B 1 363 ? -64.308 51.206 -25.163 1.00 322.25 363 LEU B C 1
ATOM 5891 O O . LEU B 1 363 ? -65.272 51.252 -24.396 1.00 320.83 363 LEU B O 1
ATOM 5896 N N . PHE B 1 364 ? -64.425 51.499 -26.455 1.00 156.86 364 PHE B N 1
ATOM 5897 C CA . PHE B 1 364 ? -65.707 51.905 -27.035 1.00 178.71 364 PHE B CA 1
ATOM 5898 C C . PHE B 1 364 ? -66.705 50.757 -27.113 1.00 193.64 364 PHE B C 1
ATOM 5899 O O . PHE B 1 364 ? -66.326 49.594 -27.002 1.00 181.80 364 PHE B O 1
ATOM 5907 N N . PRO B 1 365 ? -67.995 51.074 -27.291 1.00 269.91 365 PRO B N 1
ATOM 5908 C CA . PRO B 1 365 ? -68.882 49.944 -27.552 1.00 288.01 365 PRO B CA 1
ATOM 5909 C C . PRO B 1 365 ? -68.583 49.425 -28.939 1.00 297.68 365 PRO B C 1
ATOM 5910 O O . PRO B 1 365 ? -67.953 50.122 -29.738 1.00 289.64 365 PRO B O 1
ATOM 5914 N N . MET B 1 366 ? -69.048 48.218 -29.228 1.00 381.09 366 MET B N 1
ATOM 5915 C CA . MET B 1 366 ? -68.788 47.589 -30.514 1.00 386.01 366 MET B CA 1
ATOM 5916 C C . MET B 1 366 ? -69.435 48.367 -31.670 1.00 378.74 366 MET B C 1
ATOM 5917 O O . MET B 1 366 ? -69.240 48.038 -32.839 1.00 379.56 366 MET B O 1
ATOM 5922 N N . ARG B 1 367 ? -70.195 49.405 -31.324 1.00 217.82 367 ARG B N 1
ATOM 5923 C CA . ARG B 1 367 ? -70.889 50.249 -32.294 1.00 205.24 367 ARG B CA 1
ATOM 5924 C C . ARG B 1 367 ? -70.028 50.803 -33.446 1.00 199.07 367 ARG B C 1
ATOM 5925 O O . ARG B 1 367 ? -70.206 50.395 -34.589 1.00 192.26 367 ARG B O 1
ATOM 5933 N N . ALA B 1 368 ? -69.103 51.718 -33.180 1.00 224.89 368 ALA B N 1
ATOM 5934 C CA . ALA B 1 368 ? -68.398 52.332 -34.304 1.00 221.33 368 ALA B CA 1
ATOM 5935 C C . ALA B 1 368 ? -66.911 52.569 -34.124 1.00 215.01 368 ALA B C 1
ATOM 5936 O O . ALA B 1 368 ? -66.387 52.614 -33.010 1.00 202.26 368 ALA B O 1
ATOM 5938 N N . ARG B 1 369 ? -66.239 52.721 -35.254 1.00 259.57 369 ARG B N 1
ATOM 5939 C CA . ARG B 1 369 ? -64.812 52.927 -35.242 1.00 259.28 369 ARG B CA 1
ATOM 5940 C C . ARG B 1 369 ? -64.366 54.098 -36.110 1.00 258.87 369 ARG B C 1
ATOM 5941 O O . ARG B 1 369 ? -63.932 55.108 -35.585 1.00 238.13 369 ARG B O 1
ATOM 5949 N N . GLY B 1 370 ? -64.528 53.978 -37.427 1.00 336.34 370 GLY B N 1
ATOM 5950 C CA . GLY B 1 370 ? -63.763 54.767 -38.388 1.00 340.13 370 GLY B CA 1
ATOM 5951 C C . GLY B 1 370 ? -63.718 56.290 -38.326 1.00 338.39 370 GLY B C 1
ATOM 5952 O O . GLY B 1 370 ? -62.629 56.865 -38.183 1.00 314.17 370 GLY B O 1
ATOM 5953 N N . ALA B 1 371 ? -64.870 56.949 -38.430 1.00 310.16 371 ALA B N 1
ATOM 5954 C CA . ALA B 1 371 ? -64.931 58.405 -38.324 1.00 300.43 371 ALA B CA 1
ATOM 5955 C C . ALA B 1 371 ? -64.287 58.841 -37.006 1.00 285.05 371 ALA B C 1
ATOM 5956 O O . ALA B 1 371 ? -63.323 59.622 -36.991 1.00 264.18 371 ALA B O 1
ATOM 5958 N N . ALA B 1 372 ? -64.789 58.275 -35.911 1.00 315.69 372 ALA B N 1
ATOM 5959 C CA . ALA B 1 372 ? -64.333 58.580 -34.551 1.00 297.57 372 ALA B CA 1
ATOM 5960 C C . ALA B 1 372 ? -62.825 58.395 -34.284 1.00 281.35 372 ALA B C 1
ATOM 5961 O O . ALA B 1 372 ? -62.071 59.369 -34.076 1.00 273.20 372 ALA B O 1
ATOM 5963 N N . THR B 1 373 ? -62.396 57.137 -34.270 1.00 118.73 373 THR B N 1
ATOM 5964 C CA . THR B 1 373 ? -61.001 56.803 -34.042 1.00 114.46 373 THR B CA 1
ATOM 5965 C C . THR B 1 373 ? -60.079 57.541 -35.030 1.00 110.46 373 THR B C 1
ATOM 5966 O O . THR B 1 373 ? -58.943 57.879 -34.688 1.00 100.65 373 THR B O 1
ATOM 5970 N N . GLY B 1 374 ? -60.583 57.822 -36.234 1.00 116.99 374 GLY B N 1
ATOM 5971 C CA . GLY B 1 374 ? -59.854 58.641 -37.195 1.00 105.59 374 GLY B CA 1
ATOM 5972 C C . GLY B 1 374 ? -59.708 60.098 -36.785 1.00 102.89 374 GLY B C 1
ATOM 5973 O O . GLY B 1 374 ? -58.773 60.785 -37.190 1.00 88.06 374 GLY B O 1
ATOM 5974 N N . ILE B 1 375 ? -60.654 60.584 -35.994 1.00 165.31 375 ILE B N 1
ATOM 5975 C CA . ILE B 1 375 ? -60.519 61.924 -35.443 1.00 158.19 375 ILE B CA 1
ATOM 5976 C C . ILE B 1 375 ? -59.503 61.940 -34.317 1.00 144.67 375 ILE B C 1
ATOM 5977 O O . ILE B 1 375 ? -58.678 62.851 -34.243 1.00 132.78 375 ILE B O 1
ATOM 5982 N N . SER B 1 376 ? -59.570 60.940 -33.436 1.00 103.52 376 SER B N 1
ATOM 5983 C CA . SER B 1 376 ? -58.569 60.815 -32.373 1.00 71.64 376 SER B CA 1
ATOM 5984 C C . SER B 1 376 ? -57.199 60.780 -33.029 1.00 76.42 376 SER B C 1
ATOM 5985 O O . SER B 1 376 ? -56.209 61.287 -32.497 1.00 69.75 376 SER B O 1
ATOM 5988 N N . ALA B 1 377 ? -57.173 60.157 -34.201 1.00 102.75 377 ALA B N 1
ATOM 5989 C CA . ALA B 1 377 ? -56.022 60.205 -35.088 1.00 102.49 377 ALA B CA 1
ATOM 5990 C C . ALA B 1 377 ? -55.645 61.645 -35.435 1.00 109.95 377 ALA B C 1
ATOM 5991 O O . ALA B 1 377 ? -54.563 62.093 -35.073 1.00 107.17 377 ALA B O 1
ATOM 5993 N N . LEU B 1 378 ? -56.537 62.365 -36.117 1.00 102.98 378 LEU B N 1
ATOM 5994 C CA . LEU B 1 378 ? -56.237 63.731 -36.540 1.00 109.85 378 LEU B CA 1
ATOM 5995 C C . LEU B 1 378 ? -55.630 64.526 -35.387 1.00 106.10 378 LEU B C 1
ATOM 5996 O O . LEU B 1 378 ? -54.572 65.125 -35.530 1.00 101.55 378 LEU B O 1
ATOM 6001 N N . VAL B 1 379 ? -56.276 64.465 -34.228 1.00 91.31 379 VAL B N 1
ATOM 6002 C CA . VAL B 1 379 ? -55.842 65.206 -33.050 1.00 91.82 379 VAL B CA 1
ATOM 6003 C C . VAL B 1 379 ? -54.501 64.700 -32.552 1.00 74.96 379 VAL B C 1
ATOM 6004 O O . VAL B 1 379 ? -53.690 65.448 -32.000 1.00 57.91 379 VAL B O 1
ATOM 6008 N N . LEU B 1 380 ? -54.256 63.421 -32.756 1.00 73.84 380 LEU B N 1
ATOM 6009 C CA . LEU B 1 380 ? -53.039 62.848 -32.239 1.00 66.17 380 LEU B CA 1
ATOM 6010 C C . LEU B 1 380 ? -51.862 63.362 -33.077 1.00 71.90 380 LEU B C 1
ATOM 6011 O O . LEU B 1 380 ? -50.798 63.780 -32.566 1.00 83.93 380 LEU B O 1
ATOM 6016 N N . ASN B 1 381 ? -52.075 63.340 -34.383 1.00 86.47 381 ASN B N 1
ATOM 6017 C CA . ASN B 1 381 ? -51.104 63.866 -35.310 1.00 79.56 381 ASN B CA 1
ATOM 6018 C C . ASN B 1 381 ? -50.868 65.315 -34.979 1.00 79.22 381 ASN B C 1
ATOM 6019 O O . ASN B 1 381 ? -49.721 65.751 -34.902 1.00 86.55 381 ASN B O 1
ATOM 6024 N N . ILE B 1 382 ? -51.968 66.032 -34.739 1.00 125.23 382 ILE B N 1
ATOM 6025 C CA . ILE B 1 382 ? -51.930 67.434 -34.344 1.00 143.73 382 ILE B CA 1
ATOM 6026 C C . ILE B 1 382 ? -50.868 67.557 -33.253 1.00 150.38 382 ILE B C 1
ATOM 6027 O O . ILE B 1 382 ? -49.943 68.405 -33.324 1.00 146.80 382 ILE B O 1
ATOM 6032 N N . GLY B 1 383 ? -50.945 66.635 -32.295 1.00 110.60 383 GLY B N 1
ATOM 6033 C CA . GLY B 1 383 ? -49.931 66.593 -31.265 1.00 99.37 383 GLY B CA 1
ATOM 6034 C C . GLY B 1 383 ? -48.520 66.517 -31.825 1.00 82.79 383 GLY B C 1
ATOM 6035 O O . GLY B 1 383 ? -47.727 67.467 -31.646 1.00 76.90 383 GLY B O 1
ATOM 6036 N N . THR B 1 384 ? -48.244 65.451 -32.585 1.00 98.42 384 THR B N 1
ATOM 6037 C CA . THR B 1 384 ? -46.889 65.207 -33.123 1.00 112.75 384 THR B CA 1
ATOM 6038 C C . THR B 1 384 ? -46.328 66.451 -33.779 1.00 112.16 384 THR B C 1
ATOM 6039 O O . THR B 1 384 ? -45.141 66.753 -33.697 1.00 100.88 384 THR B O 1
ATOM 6043 N N . LEU B 1 385 ? -47.225 67.149 -34.455 1.00 116.73 385 LEU B N 1
ATOM 6044 C CA . LEU B 1 385 ? -46.906 68.303 -35.263 1.00 127.10 385 LEU B CA 1
ATOM 6045 C C . LEU B 1 385 ? -46.438 69.464 -34.442 1.00 133.24 385 LEU B C 1
ATOM 6046 O O . LEU B 1 385 ? -45.412 70.073 -34.747 1.00 144.13 385 LEU B O 1
ATOM 6051 N N . ILE B 1 386 ? -47.206 69.797 -33.414 1.00 105.09 386 ILE B N 1
ATOM 6052 C CA . ILE B 1 386 ? -46.744 70.853 -32.532 1.00 130.06 386 ILE B CA 1
ATOM 6053 C C . ILE B 1 386 ? -45.380 70.490 -31.969 1.00 138.32 386 ILE B C 1
ATOM 6054 O O . ILE B 1 386 ? -44.495 71.353 -31.844 1.00 133.50 386 ILE B O 1
ATOM 6059 N N . VAL B 1 387 ? -45.211 69.206 -31.649 1.00 114.52 387 VAL B N 1
ATOM 6060 C CA . VAL B 1 387 ? -43.924 68.728 -31.150 1.00 100.90 387 VAL B CA 1
ATOM 6061 C C . VAL B 1 387 ? -42.786 69.070 -32.120 1.00 93.95 387 VAL B C 1
ATOM 6062 O O . VAL B 1 387 ? -41.936 69.914 -31.839 1.00 88.07 387 VAL B O 1
ATOM 6066 N N . SER B 1 388 ? -42.805 68.422 -33.277 1.00 134.24 388 SER B N 1
ATOM 6067 C CA . SER B 1 388 ? -41.778 68.585 -34.299 1.00 141.92 388 SER B CA 1
ATOM 6068 C C . SER B 1 388 ? -41.526 70.026 -34.683 1.00 141.55 388 SER B C 1
ATOM 6069 O O . SER B 1 388 ? -40.403 70.400 -34.975 1.00 163.69 388 SER B O 1
ATOM 6072 N N . LEU B 1 389 ? -42.593 70.806 -34.783 1.00 98.26 389 LEU B N 1
ATOM 6073 C CA . LEU B 1 389 ? -42.455 72.213 -35.108 1.00 102.53 389 LEU B CA 1
ATOM 6074 C C . LEU B 1 389 ? -41.650 72.893 -34.041 1.00 111.91 389 LEU B C 1
ATOM 6075 O O . LEU B 1 389 ? -40.515 73.316 -34.251 1.00 128.05 389 LEU B O 1
ATOM 6080 N N . PHE B 1 390 ? -42.271 72.972 -32.878 1.00 122.01 390 PHE B N 1
ATOM 6081 C CA . PHE B 1 390 ? -41.848 73.898 -31.862 1.00 129.88 390 PHE B CA 1
ATOM 6082 C C . PHE B 1 390 ? -40.568 73.486 -31.203 1.00 143.88 390 PHE B C 1
ATOM 6083 O O . PHE B 1 390 ? -39.671 74.280 -30.977 1.00 143.04 390 PHE B O 1
ATOM 6091 N N . PHE B 1 391 ? -40.535 72.229 -30.830 1.00 149.10 391 PHE B N 1
ATOM 6092 C CA . PHE B 1 391 ? -39.537 71.740 -29.904 1.00 165.58 391 PHE B CA 1
ATOM 6093 C C . PHE B 1 391 ? -38.067 71.560 -30.357 1.00 175.12 391 PHE B C 1
ATOM 6094 O O . PHE B 1 391 ? -37.147 71.871 -29.592 1.00 181.77 391 PHE B O 1
ATOM 6102 N N . PRO B 1 392 ? -37.843 71.068 -31.594 1.00 177.21 392 PRO B N 1
ATOM 6103 C CA . PRO B 1 392 ? -36.489 71.149 -32.153 1.00 178.18 392 PRO B CA 1
ATOM 6104 C C . PRO B 1 392 ? -35.931 72.568 -32.117 1.00 173.09 392 PRO B C 1
ATOM 6105 O O . PRO B 1 392 ? -34.710 72.714 -32.150 1.00 183.00 392 PRO B O 1
ATOM 6109 N N . ILE B 1 393 ? -36.795 73.585 -32.055 1.00 184.97 393 ILE B N 1
ATOM 6110 C CA . ILE B 1 393 ? -36.319 74.970 -32.040 1.00 189.83 393 ILE B CA 1
ATOM 6111 C C . ILE B 1 393 ? -35.700 75.400 -30.702 1.00 196.22 393 ILE B C 1
ATOM 6112 O O . ILE B 1 393 ? -34.727 76.153 -30.691 1.00 216.67 393 ILE B O 1
ATOM 6117 N N . LEU B 1 394 ? -36.248 74.936 -29.581 1.00 139.36 394 LEU B N 1
ATOM 6118 C CA . LEU B 1 394 ? -35.645 75.265 -28.288 1.00 141.27 394 LEU B CA 1
ATOM 6119 C C . LEU B 1 394 ? -34.682 74.188 -27.796 1.00 144.15 394 LEU B C 1
ATOM 6120 O O . LEU B 1 394 ? -34.232 74.218 -26.652 1.00 125.81 394 LEU B O 1
ATOM 6125 N N . SER B 1 395 ? -34.411 73.206 -28.647 1.00 297.89 395 SER B N 1
ATOM 6126 C CA . SER B 1 395 ? -33.307 72.288 -28.395 1.00 308.83 395 SER B CA 1
ATOM 6127 C C . SER B 1 395 ? -31.997 72.870 -28.940 1.00 319.57 395 SER B C 1
ATOM 6128 O O . SER B 1 395 ? -30.904 72.412 -28.597 1.00 328.47 395 SER B O 1
ATOM 6131 N N . ASP B 1 396 ? -32.128 73.884 -29.794 1.00 313.70 396 ASP B N 1
ATOM 6132 C CA . ASP B 1 396 ? -30.992 74.544 -30.443 1.00 327.09 396 ASP B CA 1
ATOM 6133 C C . ASP B 1 396 ? -30.310 75.588 -29.551 1.00 329.26 396 ASP B C 1
ATOM 6134 O O . ASP B 1 396 ? -29.091 75.783 -29.615 1.00 329.28 396 ASP B O 1
ATOM 6139 N N . ALA B 1 397 ? -31.109 76.241 -28.710 1.00 344.63 397 ALA B N 1
ATOM 6140 C CA . ALA B 1 397 ? -30.697 77.465 -28.023 1.00 346.77 397 ALA B CA 1
ATOM 6141 C C . ALA B 1 397 ? -30.367 77.322 -26.533 1.00 346.73 397 ALA B C 1
ATOM 6142 O O . ALA B 1 397 ? -29.229 77.567 -26.114 1.00 347.32 397 ALA B O 1
ATOM 6144 N N . LEU B 1 398 ? -31.367 76.922 -25.747 1.00 263.22 398 LEU B N 1
ATOM 6145 C CA . LEU B 1 398 ? -31.347 77.067 -24.289 1.00 258.73 398 LEU B CA 1
ATOM 6146 C C . LEU B 1 398 ? -30.124 76.464 -23.595 1.00 262.40 398 LEU B C 1
ATOM 6147 O O . LEU B 1 398 ? -29.824 76.832 -22.456 1.00 260.13 398 LEU B O 1
ATOM 6152 N N . SER B 1 399 ? -29.421 75.566 -24.288 1.00 262.27 399 SER B N 1
ATOM 6153 C CA . SER B 1 399 ? -28.557 74.591 -23.633 1.00 259.05 399 SER B CA 1
ATOM 6154 C C . SER B 1 399 ? -29.524 73.928 -22.657 1.00 248.52 399 SER B C 1
ATOM 6155 O O . SER B 1 399 ? -29.447 74.118 -21.444 1.00 255.21 399 SER B O 1
ATOM 6158 N N . THR B 1 400 ? -30.443 73.149 -23.223 1.00 194.10 400 THR B N 1
ATOM 6159 C CA . THR B 1 400 ? -31.774 72.966 -22.650 1.00 164.13 400 THR B CA 1
ATOM 6160 C C . THR B 1 400 ? -31.918 71.917 -21.584 1.00 162.00 400 THR B C 1
ATOM 6161 O O . THR B 1 400 ? -31.803 70.723 -21.854 1.00 116.39 400 THR B O 1
ATOM 6165 N N . GLU B 1 401 ? -32.242 72.384 -20.386 1.00 187.34 401 GLU B N 1
ATOM 6166 C CA . GLU B 1 401 ? -32.704 71.529 -19.312 1.00 189.58 401 GLU B CA 1
ATOM 6167 C C . GLU B 1 401 ? -34.211 71.406 -19.433 1.00 170.53 401 GLU B C 1
ATOM 6168 O O . GLU B 1 401 ? -34.828 70.528 -18.835 1.00 149.25 401 GLU B O 1
ATOM 6174 N N . TRP B 1 402 ? -34.800 72.291 -20.227 1.00 217.96 402 TRP B N 1
ATOM 6175 C CA . TRP B 1 402 ? -36.246 72.465 -20.215 1.00 198.96 402 TRP B CA 1
ATOM 6176 C C . TRP B 1 402 ? -37.029 71.300 -20.807 1.00 179.66 402 TRP B C 1
ATOM 6177 O O . TRP B 1 402 ? -38.106 70.971 -20.307 1.00 178.70 402 TRP B O 1
ATOM 6188 N N . VAL B 1 403 ? -36.492 70.691 -21.866 1.00 57.92 403 VAL B N 1
ATOM 6189 C CA . VAL B 1 403 ? -37.197 69.609 -22.575 1.00 58.57 403 VAL B CA 1
ATOM 6190 C C . VAL B 1 403 ? -37.787 68.554 -21.626 1.00 73.27 403 VAL B C 1
ATOM 6191 O O . VAL B 1 403 ? -39.015 68.388 -21.488 1.00 81.76 403 VAL B O 1
ATOM 6195 N N . PHE B 1 404 ? -36.873 67.875 -20.943 1.00 67.41 404 PHE B N 1
ATOM 6196 C CA . PHE B 1 404 ? -37.182 66.631 -20.273 1.00 63.56 404 PHE B CA 1
ATOM 6197 C C . PHE B 1 404 ? -37.899 66.900 -18.977 1.00 64.34 404 PHE B C 1
ATOM 6198 O O . PHE B 1 404 ? -38.651 66.066 -18.468 1.00 60.47 404 PHE B O 1
ATOM 6206 N N . LEU B 1 405 ? -37.722 68.103 -18.465 1.00 139.20 405 LEU B N 1
ATOM 6207 C CA . LEU B 1 405 ? -38.522 68.477 -17.322 1.00 146.19 405 LEU B CA 1
ATOM 6208 C C . LEU B 1 405 ? -39.954 68.790 -17.723 1.00 152.57 405 LEU B C 1
ATOM 6209 O O . LEU B 1 405 ? -40.897 68.253 -17.121 1.00 152.39 405 LEU B O 1
ATOM 6214 N N . ILE B 1 406 ? -40.126 69.616 -18.753 1.00 76.71 406 ILE B N 1
ATOM 6215 C CA . ILE B 1 406 ? -41.471 69.949 -19.209 1.00 59.98 406 ILE B CA 1
ATOM 6216 C C . ILE B 1 406 ? -42.247 68.661 -19.565 1.00 59.11 406 ILE B C 1
ATOM 6217 O O . ILE B 1 406 ? -43.454 68.559 -19.333 1.00 55.37 406 ILE B O 1
ATOM 6222 N N . PHE B 1 407 ? -41.537 67.640 -20.043 1.00 100.28 407 PHE B N 1
ATOM 6223 C CA . PHE B 1 407 ? -42.201 66.366 -20.349 1.00 99.49 407 PHE B CA 1
ATOM 6224 C C . PHE B 1 407 ? -42.250 65.335 -19.202 1.00 102.17 407 PHE B C 1
ATOM 6225 O O . PHE B 1 407 ? -42.880 64.304 -19.341 1.00 92.15 407 PHE B O 1
ATOM 6233 N N . ALA B 1 408 ? -41.546 65.591 -18.101 1.00 85.83 408 ALA B N 1
ATOM 6234 C CA . ALA B 1 408 ? -41.686 64.778 -16.895 1.00 83.87 408 ALA B CA 1
ATOM 6235 C C . ALA B 1 408 ? -42.947 65.259 -16.235 1.00 75.06 408 ALA B C 1
ATOM 6236 O O . ALA B 1 408 ? -43.632 64.541 -15.518 1.00 56.86 408 ALA B O 1
ATOM 6238 N N . PHE B 1 409 ? -43.236 66.522 -16.478 1.00 54.64 409 PHE B N 1
ATOM 6239 C CA . PHE B 1 409 ? -44.475 67.073 -16.009 1.00 51.60 409 PHE B CA 1
ATOM 6240 C C . PHE B 1 409 ? -45.561 66.835 -17.026 1.00 46.11 409 PHE B C 1
ATOM 6241 O O . PHE B 1 409 ? -46.725 67.091 -16.760 1.00 52.83 409 PHE B O 1
ATOM 6249 N N . ILE B 1 410 ? -45.177 66.398 -18.219 1.00 33.30 410 ILE B N 1
ATOM 6250 C CA . ILE B 1 410 ? -46.145 65.849 -19.165 1.00 22.06 410 ILE B CA 1
ATOM 6251 C C . ILE B 1 410 ? -46.394 64.359 -18.970 1.00 17.90 410 ILE B C 1
ATOM 6252 O O . ILE B 1 410 ? -47.455 63.847 -19.185 1.00 28.46 410 ILE B O 1
ATOM 6257 N N . GLY B 1 411 ? -45.381 63.678 -18.501 1.00 27.21 411 GLY B N 1
ATOM 6258 C CA . GLY B 1 411 ? -45.567 62.370 -17.932 1.00 28.17 411 GLY B CA 1
ATOM 6259 C C . GLY B 1 411 ? -46.433 62.530 -16.705 1.00 24.41 411 GLY B C 1
ATOM 6260 O O . GLY B 1 411 ? -47.144 61.619 -16.332 1.00 14.46 411 GLY B O 1
ATOM 6261 N N . VAL B 1 412 ? -46.353 63.702 -16.086 1.00 10.63 412 VAL B N 1
ATOM 6262 C CA . VAL B 1 412 ? -47.184 64.043 -14.933 1.00 16.07 412 VAL B CA 1
ATOM 6263 C C . VAL B 1 412 ? -48.649 64.487 -15.204 1.00 32.91 412 VAL B C 1
ATOM 6264 O O . VAL B 1 412 ? -49.546 64.119 -14.443 1.00 10.03 412 VAL B O 1
ATOM 6268 N N . LEU B 1 413 ? -48.904 65.302 -16.232 1.00 112.12 413 LEU B N 1
ATOM 6269 C CA . LEU B 1 413 ? -50.295 65.705 -16.526 1.00 104.29 413 LEU B CA 1
ATOM 6270 C C . LEU B 1 413 ? -50.958 64.668 -17.441 1.00 96.39 413 LEU B C 1
ATOM 6271 O O . LEU B 1 413 ? -52.188 64.608 -17.546 1.00 98.19 413 LEU B O 1
ATOM 6276 N N . ALA B 1 414 ? -50.145 63.835 -18.085 1.00 65.68 414 ALA B N 1
ATOM 6277 C CA . ALA B 1 414 ? -50.700 62.656 -18.737 1.00 67.68 414 ALA B CA 1
ATOM 6278 C C . ALA B 1 414 ? -50.685 61.470 -17.786 1.00 75.96 414 ALA B C 1
ATOM 6279 O O . ALA B 1 414 ? -51.208 60.415 -18.126 1.00 79.21 414 ALA B O 1
ATOM 6281 N N . MET B 1 415 ? -50.008 61.620 -16.645 1.00 45.43 415 MET B N 1
ATOM 6282 C CA . MET B 1 415 ? -50.176 60.697 -15.533 1.00 53.19 415 MET B CA 1
ATOM 6283 C C . MET B 1 415 ? -51.385 61.095 -14.724 1.00 49.00 415 MET B C 1
ATOM 6284 O O . MET B 1 415 ? -51.937 60.276 -14.002 1.00 46.96 415 MET B O 1
ATOM 6289 N N . ILE B 1 416 ? -51.745 62.376 -14.802 1.00 27.63 416 ILE B N 1
ATOM 6290 C CA . ILE B 1 416 ? -52.908 62.900 -14.115 1.00 28.32 416 ILE B CA 1
ATOM 6291 C C . ILE B 1 416 ? -53.956 62.350 -15.013 1.00 36.81 416 ILE B C 1
ATOM 6292 O O . ILE B 1 416 ? -54.991 61.798 -14.563 1.00 29.59 416 ILE B O 1
ATOM 6297 N N . PHE B 1 417 ? -53.641 62.416 -16.303 1.00 50.72 417 PHE B N 1
ATOM 6298 C CA . PHE B 1 417 ? -54.499 61.768 -17.249 1.00 39.54 417 PHE B CA 1
ATOM 6299 C C . PHE B 1 417 ? -54.606 60.310 -16.778 1.00 35.60 417 PHE B C 1
ATOM 6300 O O . PHE B 1 417 ? -55.714 59.839 -16.473 1.00 41.22 417 PHE B O 1
ATOM 6308 N N . VAL B 1 418 ? -53.457 59.657 -16.589 1.00 126.11 418 VAL B N 1
ATOM 6309 C CA . VAL B 1 418 ? -53.398 58.254 -16.150 1.00 139.99 418 VAL B CA 1
ATOM 6310 C C . VAL B 1 418 ? -54.386 57.911 -15.002 1.00 142.63 418 VAL B C 1
ATOM 6311 O O . VAL B 1 418 ? -55.344 57.164 -15.226 1.00 155.62 418 VAL B O 1
ATOM 6315 N N . ILE B 1 419 ? -54.184 58.484 -13.810 1.00 152.36 419 ILE B N 1
ATOM 6316 C CA . ILE B 1 419 ? -54.933 58.082 -12.594 1.00 171.48 419 ILE B CA 1
ATOM 6317 C C . ILE B 1 419 ? -56.366 58.624 -12.324 1.00 179.35 419 ILE B C 1
ATOM 6318 O O . ILE B 1 419 ? -57.121 58.006 -11.550 1.00 182.79 419 ILE B O 1
ATOM 6323 N N . LYS B 1 420 ? -56.746 59.772 -12.896 1.00 82.19 420 LYS B N 1
ATOM 6324 C CA . LYS B 1 420 ? -58.173 60.171 -12.771 1.00 53.19 420 LYS B CA 1
ATOM 6325 C C . LYS B 1 420 ? -58.980 59.756 -14.041 1.00 49.26 420 LYS B C 1
ATOM 6326 O O . LYS B 1 420 ? -60.188 60.020 -14.175 1.00 43.42 420 LYS B O 1
ATOM 6332 N N . PHE B 1 421 ? -58.314 59.091 -14.979 1.00 46.32 421 PHE B N 1
ATOM 6333 C CA . PHE B 1 421 ? -59.017 58.759 -16.195 1.00 48.12 421 PHE B CA 1
ATOM 6334 C C . PHE B 1 421 ? -58.973 57.255 -16.588 1.00 57.45 421 PHE B C 1
ATOM 6335 O O . PHE B 1 421 ? -60.029 56.613 -16.677 1.00 74.23 421 PHE B O 1
ATOM 6343 N N . LEU B 1 422 ? -57.793 56.674 -16.818 1.00 337.11 422 LEU B N 1
ATOM 6344 C CA . LEU B 1 422 ? -57.780 55.216 -17.035 1.00 337.01 422 LEU B CA 1
ATOM 6345 C C . LEU B 1 422 ? -56.806 54.316 -16.216 1.00 336.97 422 LEU B C 1
ATOM 6346 O O . LEU B 1 422 ? -56.031 53.561 -16.808 1.00 336.89 422 LEU B O 1
ATOM 6351 N N . PRO B 1 423 ? -56.856 54.383 -14.860 1.00 161.01 423 PRO B N 1
ATOM 6352 C CA . PRO B 1 423 ? -56.267 53.456 -13.891 1.00 166.48 423 PRO B CA 1
ATOM 6353 C C . PRO B 1 423 ? -57.317 52.471 -13.396 1.00 175.71 423 PRO B C 1
ATOM 6354 O O . PRO B 1 423 ? -58.361 52.278 -14.019 1.00 197.63 423 PRO B O 1
ATOM 6358 N N . GLU B 1 424 ? -56.984 51.799 -12.301 1.00 227.24 424 GLU B N 1
ATOM 6359 C CA . GLU B 1 424 ? -57.946 51.668 -11.200 1.00 225.30 424 GLU B CA 1
ATOM 6360 C C . GLU B 1 424 ? -57.194 51.936 -9.868 1.00 214.62 424 GLU B C 1
ATOM 6361 O O . GLU B 1 424 ? -56.085 51.441 -9.648 1.00 212.86 424 GLU B O 1
ATOM 6367 N N . THR B 1 425 ? -57.797 52.759 -9.015 1.00 109.80 425 THR B N 1
ATOM 6368 C CA . THR B 1 425 ? -57.121 53.406 -7.888 1.00 119.09 425 THR B CA 1
ATOM 6369 C C . THR B 1 425 ? -56.361 52.476 -6.936 1.00 142.55 425 THR B C 1
ATOM 6370 O O . THR B 1 425 ? -55.195 52.718 -6.618 1.00 152.13 425 THR B O 1
ATOM 6374 N N . ARG B 1 426 ? -57.035 51.414 -6.501 1.00 352.94 426 ARG B N 1
ATOM 6375 C CA . ARG B 1 426 ? -56.575 50.515 -5.430 1.00 352.92 426 ARG B CA 1
ATOM 6376 C C . ARG B 1 426 ? -55.426 49.553 -5.756 1.00 352.83 426 ARG B C 1
ATOM 6377 O O . ARG B 1 426 ? -55.064 49.354 -6.915 1.00 352.77 426 ARG B O 1
ATOM 6385 N N . GLY B 1 427 ? -54.832 48.990 -4.708 1.00 84.09 427 GLY B N 1
ATOM 6386 C CA . GLY B 1 427 ? -53.710 48.087 -4.865 1.00 58.09 427 GLY B CA 1
ATOM 6387 C C . GLY B 1 427 ? -52.524 48.889 -5.366 1.00 54.38 427 GLY B C 1
ATOM 6388 O O . GLY B 1 427 ? -52.635 50.099 -5.630 1.00 39.64 427 GLY B O 1
#

Sequence (842 aa):
LIFILGALGGLLYGYDNGVISGALLFIHKDIPLNSTTEGIVVSSMLIGAIVGAGSSGPLADKLGRRRLVMLIAIVFIIGALILAASTNLALLIIGRLIIGLAVGGSMSTVPVYLSEMAPTEYRGSLGSLNQLMITIGILAAYLVNYAFADIEGWRWMLGLAVVPSVILLVGIYFMPESPRWLLENRNEEAARQVMKITYDDSEIDKELKEMKEINAISESTWTVIKSPWLGRILIVGCIFAIFQQFIGINAVIFYSSSIFAKAGLGEAASILGSVGIGTINVLVTIVAIFVVDKIDRKKLLVGGNIGMIASLLIMAILIWTIGIASSAWIIIVCLSLFIVFFGISWGPVLWVMLPELFPMRARGAATGISALVLNIGTLIVSLFFPILSDALSTEWVFLIFAFIGVLAMIFVIKFLPETRGLIFILGALGGLLYGYDNGVISGALLFIHKDIPLNSTTEGIVVSSMLIGAIVGAGSSGPLADKLGRRRLVMLIAIVFIIGALILAASTNLALLIIGRLIIGLAVGGSMSTVPVYLSEMAPTEYRGSLGSLNQLMITIGILAAYLVNYAFADIEGWRWMLGLAVVPSVILLVGIYFMPESPRWLLENRNEEAARQVMKITYDDSEIDKELKEMKEINAISESTWTVIKSPWLGRILIVGCIFAIFQQFIGINAVIFYSSSIFAKAGLGEAASILGSVGIGTINVLVTIVAIFVVDKIDRKKLLVGGNIGMIASLLIMAILIWTIGIASSAWIIIVCLSLFIVFFGISWGPVLWVMLPELFPMRARGAATGISALVLNIGTLIVSLFFPILSDALSTEWVFLIFAFIGVLAMIFVIKFLPETRG